Protein 4NWV (pdb70)

Nearest PDB structures (foldseek):
  4nww-assembly1_B  TM=9.805E-01  e=2.022E-61  Orsay virus
  8yf8-assembly1_B  TM=6.068E-01  e=2.044E-18  Dragon grouper nervous necrosis virus
  7c4y-assembly1_A  TM=6.790E-01  e=1.024E-04  Coxsackievirus A10
  5lk8-assembly1_C  TM=7.056E-01  e=2.947E-04  Slow bee paralysis virus
  8r6x-assembly1_A  TM=6.412E-01  e=1.738E-04  Coxsackievirus A6

CATH classification: 2.60.120.20

B-factor: mean 47.3, std 25.48, range [1.0, 200.0]

Radius of gyration: 30.86 Å; Cα contacts (8 Å, |Δi|>4): 2791; chains: 3; bounding box: 92×74×72 Å

Solvent-accessible surface area: 44204 Å² total; per-residue (Å²): 172,144,94,92,108,40,185,25,77,77,85,188,67,34,99,63,107,57,56,80,33,141,18,82,21,122,11,33,87,27,82,43,0,22,22,19,84,60,3,15,37,17,4,49,32,42,2,18,1,70,40,2,178,120,4,16,74,36,0,66,51,13,1,30,0,44,0,104,20,0,46,0,94,0,63,16,109,7,59,103,98,3,62,23,6,1,1,0,0,4,0,42,2,0,0,13,76,28,27,123,0,112,40,1,29,76,20,0,74,50,4,61,54,15,110,70,29,41,1,114,94,57,7,70,4,93,10,106,15,93,164,62,63,3,23,1,26,34,13,76,81,40,22,64,0,2,5,21,25,1,6,0,11,0,6,0,1,0,51,58,95,6,71,73,123,0,20,1,8,0,37,4,73,2,26,0,33,0,50,44,15,11,61,20,74,75,52,77,35,101,42,6,30,10,47,15,10,63,48,16,2,3,0,10,3,15,38,53,136,22,148,80,17,2,25,1,2,5,10,26,107,71,110,76,14,69,73,8,59,42,91,92,2,22,92,2,7,8,0,94,17,35,75,122,5,3,3,80,12,56,79,63,5,43,0,12,0,41,14,131,145,32,52,6,22,19,94,0,40,4,8,24,0,43,91,57,100,84,57,157,18,37,20,1,4,0,0,6,87,2,44,26,51,105,35,0,41,17,0,34,19,83,116,11,38,15,44,20,3,80,8,55,71,71,52,42,2,93,63,16,40,8,12,38,51,40,2,44,39,127,35,121,0,42,4,3,32,49,89,45,101,48,29,41,14,77,61,6,69,178,44,12,86,138,129,156,84,38,46,54,88,30,133,21,75,16,93,0,4,35,94,21,45,0,23,95,71,107,44,2,40,37,11,5,58,5,35,1,22,4,112,19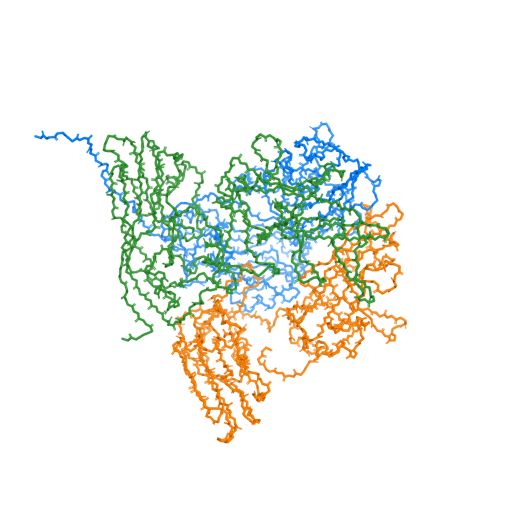,0,140,136,0,11,73,45,1,77,49,17,5,15,0,44,0,106,34,0,71,0,78,0,26,2,110,6,53,64,108,12,74,25,7,0,2,0,0,2,7,23,1,0,0,9,61,34,29,149,32,89,54,1,12,80,44,0,61,51,5,32,5,0,1,35,5,22,0,64,65,49,8,70,16,79,2,88,10,56,98,98,69,7,19,8,31,55,15,58,92,41,20,62,0,6,5,22,19,2,8,0,11,0,4,0,1,0,57,48,97,3,80,113,126,0,36,0,2,0,14,0,56,5,31,0,34,0,40,5,20,12,68,17,100,71,43,72,86,35,62,2,31,10,123,47,64,74,37,42,3,2,0,5,2,13,55,61,129,31,138,86,14,0,27,2,0,2,14,41,136,48,119,83,10,69,53,10,86,32,83,78,2,22,79,0,11,25,6,108,22,53,69,80,4,3,2,85,12,64,78,68,7,58,0,10,0,40,19,130,131,26,58,7,22,20,67,0,43,7,10,39,0,32,98,41,149,78,37,186,28,42,18,2,2,0,0,8,81,2,45,26,64,112,24,0,36,13,0,36,16,86,108,12,48,15,52,22,22,88,25,57,83,66,40,37,2,95,56,15,43,8,12,38,47,39,0,35,71,154,40,126,0,35,3,1,36,35,82,48,103,63,12,57,17,116,62,0,73,171,70,3,83,86,108,155,60,23,60,141,156,75,43,67,102,30,138,24,53,18,95,1,3,34,82,40,42,0,28,100,60,94,51,6,48,38,17,8,62,18,62,4,31,3,56,22,0,118,136,3,0,71,39,0,40,50,17,5,24,0,40,0,103,34,1,77,0,68,2,36,4,133,27,59,95,102,2,61,25,8,0,2,3,0,2,5,16,1,2,0,7,58,32,21,146,37,95,44,7,16,77,43,0,78,58,6,74,17,29,70,69,35,44,0,92,88,52,20,78,18,84,8,121,6,17,96,93,59,0,12,3,32,52,19,68,82,51,22,68,0,14,3,20,24,1,0,0,4,0,6,0,1,0,59,48,93,4,69,63,126,0,36,0,6,0,14,1,62,1,30,0,37,0,46,36,21,13,66,44,107,75,25,56,80,39,49,5,40,18,118,36,59,77,44,16,1,5,0,8,7,16,37,54,130,33,140,68,19,0,26,0,2,6,10,25,127,75,115,79,17,68,71,5,45,46,99,84,2,27,94,2,9,26,8,112,13,50,59,120,4,3,2,62,12,72,68,60,6,33,0,13,0,46,25,135,140,22,46,6,24,19,85,0,41,3,10,29,0,30,92,56,108,94,33,169,24,36,18,0,4,0,0,5,83,2,58,24,55,98,35,0,30,14,0,40,18,83,106,11,44,13,54,24,6,72,24,57,70,65,47,37,1,98,62,22,53,8,9,33,42,43,0,51,70,162,32,134,2,28,2,3,48,45,101,43,100,44,20,42,7,88,63,1,78,176,89,12,89,84,112,148,70,15,40,160

Sequence (1046 aa):
SVAPVAKANALRTTSSNSILLKGCDRIVTVVDASTYDAGSAIVSIPITPDIAYRLGSTARTFQRIKYRSLKFRVNAQCATTTAGGYVAGFVKDAADVLPTGTASIPYLMSNTGSFTQPWWKSTVHNVKIPQKLFYTEAPTRGADAVREYCPGQFHVLVDSKPSQICPVTVDLEWVVELHDATFRKESDQTAISAIVADHTLNVYGLPATSNRVGHILISPIGQTPKDLTPTRFATFFGFLPDDKFCVRIPTPVDVVLTGDNVYQSVEATHIRAYLVNGGLGIDFHLAAYNDTTHTIQPIIPTLWNVYDVTGAVTAPFTSAIYDNHVWTHKDKFVPVSFQDEPIPGTVFDYLYPRSSSNSILLKGCDRIVTVVDASTYDAGSAIVSIPITPDIAYRLGSTARTFQRIKYRSLKFRVNAQCATTTAGGYVAGFVKDAADVLPTGTASIPYLMSNTGSFTQPWWKSTVHNVKIPQKLFYTEAPTRGADAVREYCPGQFHVLVDSKPSQICPVTVDLEWVVELHDATFRKESDQTAISAIVADHTLNVYGLPATSNRVGHILISPIGQTPKDLTPTRFATFFGFLPDDKFCVRIPTPVDVVLTGDNVYQSVEATHIRAYLVNGGLGIDFHLAAYNDTTHTIQPIIPTLWNVYDVTGAVTAPFTSAIYDNHVWTHKDKFVPVSFQDEPIPGTVFDYLYPRSYSLPSSNSILLKGCDRIVTVVDASTYDAGSAIVSIPITPDIAYRLGSTARTFQRIKYRSLKFRVNAQCATTTAGGYVAGFVKDAADVLPTGTASIPYLMSNTGSFTQPWWKSTVHNVKIPQKLFYTEAPTRGADAVREYCPGQFHVLVDSKPSQICPVTVDLEWVVELHDATFRKESDQTAISAIVADHTLNVYGLPATSNRVGHILISPIGQTPKDLTPTRFATFFGFLPDDKFCVRIPTPVDVVLTGDNVYQSVEATHIRAYLVNGGLGIDFHLAAYNDTTHTIQPIIPTLWNVYDVTGAVTAPFTSAIYDNHVWTHKDKFVPVSFQDEPIPGTVFDYLYPRSYSLPS

Secondary structure (DSSP, 8-state):
----S-------------EEEEEEEEEEE----TTPPTT-EEEEEE--GGGSHHHHHHHTT-SEEEEEEEEEEEEE---TT---EEEEEEES-SS-----STTHHHHHHHSTT-EEEETTS-EEEEEE-TT--EESS--SSS---HHHH-S-EEEEEEEE--SS---EEEEEEEEEEEES---PPPPBPPPB--S-SSEEEEE---STT-SSSSB-EEEESSS--EE--HHHHHHHHSB---TT-EEEEEEEEEEEEEETTEEEEEEEEEEEEE--STTS--EEEEEEEETTTTEEEE--GGG--EE-TTS-EE----EEEE--EEE-TT--BEEB-TTSPBPBHHHHHHH--B-/---EEEEEEEEEEEEEEGGGSPTT-EEEEEE--GGGSHHHHHHHTTEEEEEEEEEEEEEEE---TT---EEEEEEES-TT----SSTTHHHHHHHSSSEEEEETT--EEEE-----PPEESS--SSS---GGGT---EEEEEESS--SS--EEEEEEEEEEEEEEE----S-S---B--S-SSEEEEE--SSTT-TTTTB-EEEESSS--EE--HHHHHHHHSS---TT-EEEEEEEEEEEEEETTEEEEEEEEEEEEEEEGGGTEEEEEEEEEETTTTEEE---GGG--EE-TTS-EE--EEEEEEPPEEE-TT--BEEB-GGG-BPPHHHHHHHS-----S--/--SEEEEEEEEEEEEEEEGGGS-TT-EEEEEE--GGGSHHHHHHHTT-SEEEEEEEEEEEEE---SSS--EEEEEEES-SS----SSTTHHHHHHHSTT-EEEETT--EEEEE------EESS--SSS---GGGT---EEEEEESS--SS--EEEEEEEEEEEEES--------B--B--S--S-EEEE---STT-SSSSBEEEE-SSS--B---SHHHHHHHSS---TT-EEEEEEEEEEEEEETTEEEEEEEEEEEEEE-STTS-EEEEEEEEETTTTEEEE--GGG--EE-TTS-EE--EEEEEEPPEEE-TTS-BEEEETTTEEPBHHHHHHHSPPPP-S--

Structure (mmCIF, N/CA/C/O backbone):
data_4NWV
#
_entry.id   4NWV
#
_cell.length_a   402.197
_cell.length_b   369.862
_cell.length_c   410.511
_cell.angle_alpha   90.00
_cell.angle_beta   90.00
_cell.angle_gamma   90.00
#
_symmetry.space_group_name_H-M   'I 2 2 2'
#
loop_
_entity.id
_entity.type
_entity.pdbx_description
1 polymer 'Capsid protein'
2 non-polymer 'CALCIUM ION'
#
loop_
_atom_site.group_PDB
_atom_site.id
_atom_site.type_symbol
_atom_site.label_atom_id
_atom_site.label_alt_id
_atom_site.label_comp_id
_atom_site.label_asym_id
_atom_site.label_entity_id
_atom_site.label_seq_id
_atom_site.pdbx_PDB_ins_code
_atom_site.Cartn_x
_atom_site.Cartn_y
_atom_site.Cartn_z
_atom_site.occupancy
_atom_site.B_iso_or_equiv
_atom_site.auth_seq_id
_atom_site.auth_comp_id
_atom_site.auth_asym_id
_atom_site.auth_atom_id
_atom_site.pdbx_PDB_model_num
ATOM 1 N N . SER A 1 30 ? -51.322 1.912 108.213 1.00 35.97 30 SER A N 1
ATOM 2 C CA . SER A 1 30 ? -50.354 2.534 109.164 1.00 39.46 30 SER A CA 1
ATOM 3 C C . SER A 1 30 ? -50.509 2.008 110.604 1.00 36.07 30 SER A C 1
ATOM 4 O O . SER A 1 30 ? -51.612 1.697 111.079 1.00 29.27 30 SER A O 1
ATOM 7 N N . VAL A 1 31 ? -49.363 1.930 111.275 1.00 41.64 31 VAL A N 1
ATOM 8 C CA . VAL A 1 31 ? -49.227 1.300 112.572 1.00 41.20 31 VAL A CA 1
ATOM 9 C C . VAL A 1 31 ? -48.787 2.357 113.587 1.00 35.40 31 VAL A C 1
ATOM 10 O O . VAL A 1 31 ? -47.992 3.258 113.269 1.00 35.86 31 VAL A O 1
ATOM 14 N N . ALA A 1 32 ? -49.303 2.235 114.810 1.00 26.06 32 ALA A N 1
ATOM 15 C CA . ALA A 1 32 ? -48.948 3.144 115.895 1.00 22.70 32 ALA A CA 1
ATOM 16 C C . ALA A 1 32 ? -47.880 2.546 116.795 1.00 21.21 32 ALA A C 1
ATOM 17 O O . ALA A 1 32 ? -48.028 1.426 117.300 1.00 20.70 32 ALA A O 1
ATOM 19 N N . PRO A 1 33 ? -46.801 3.301 117.011 1.00 28.25 33 PRO A N 1
ATOM 20 C CA . PRO A 1 33 ? -45.718 2.889 117.881 1.00 27.56 33 PRO A CA 1
ATOM 21 C C . PRO A 1 33 ? -45.960 3.255 119.341 1.00 20.38 33 PRO A C 1
ATOM 22 O O . PRO A 1 33 ? -46.894 4.026 119.642 1.00 21.26 33 PRO A O 1
ATOM 26 N N . VAL A 1 34 ? -45.102 2.726 120.220 1.00 16.74 34 VAL A N 1
ATOM 27 C CA . VAL A 1 34 ? -45.057 3.142 121.624 1.00 22.14 34 VAL A CA 1
ATOM 28 C C . VAL A 1 34 ? -44.674 4.638 121.690 1.00 21.41 34 VAL A C 1
ATOM 29 O O . VAL A 1 34 ? -45.199 5.397 122.530 1.00 14.55 34 VAL A O 1
ATOM 33 N N . ALA A 1 35 ? -43.770 5.038 120.787 1.00 17.81 35 ALA A N 1
ATOM 34 C CA . ALA A 1 35 ? -43.298 6.407 120.689 1.00 22.87 35 ALA A CA 1
ATOM 35 C C . ALA A 1 35 ? -42.512 6.657 119.407 1.00 23.26 35 ALA A C 1
ATOM 36 O O . ALA A 1 35 ? -41.913 5.753 118.832 1.00 18.63 35 ALA A O 1
ATOM 38 N N . LYS A 1 36 ? -42.508 7.920 118.997 1.00 31.84 36 LYS A N 1
ATOM 39 C CA . LYS A 1 36 ? -41.743 8.424 117.852 1.00 41.13 36 LYS A CA 1
ATOM 40 C C . LYS A 1 36 ? -40.762 9.455 118.396 1.00 45.04 36 LYS A C 1
ATOM 41 O O . LYS A 1 36 ? -41.124 10.266 119.234 1.00 44.73 36 LYS A O 1
ATOM 47 N N . ALA A 1 37 ? -39.527 9.428 117.923 1.00 56.11 37 ALA A N 1
ATOM 48 C CA . ALA A 1 37 ? -38.480 10.228 118.536 1.00 43.93 37 ALA A CA 1
ATOM 49 C C . ALA A 1 37 ? -38.184 11.501 117.755 1.00 17.54 37 ALA A C 1
ATOM 50 O O . ALA A 1 37 ? -38.052 11.475 116.529 1.00 21.19 37 ALA A O 1
ATOM 52 N N . ASN A 1 38 ? -38.030 12.607 118.485 1.00 36.27 38 ASN A N 1
ATOM 53 C CA . ASN A 1 38 ? -37.797 13.917 117.881 1.00 46.39 38 ASN A CA 1
ATOM 54 C C . ASN A 1 38 ? -36.650 13.866 116.899 1.00 34.98 38 ASN A C 1
ATOM 55 O O . ASN A 1 38 ? -35.525 13.575 117.281 1.00 38.76 38 ASN A O 1
ATOM 60 N N . ALA A 1 39 ? -36.949 14.141 115.635 1.00 25.90 39 ALA A N 1
ATOM 61 C CA . ALA A 1 39 ? -35.961 14.091 114.555 1.00 23.85 39 ALA A CA 1
ATOM 62 C C . ALA A 1 39 ? -34.594 14.588 114.984 1.00 26.73 39 ALA A C 1
ATOM 63 O O . ALA A 1 39 ? -34.461 15.760 115.360 1.00 28.39 39 ALA A O 1
ATOM 65 N N . LEU A 1 40 ? -33.590 13.708 114.914 1.00 26.38 40 LEU A N 1
ATOM 66 C CA . LEU A 1 40 ? -32.221 14.027 115.358 1.00 26.53 40 LEU A CA 1
ATOM 67 C C . LEU A 1 40 ? -31.596 15.123 114.505 1.00 26.36 40 LEU A C 1
ATOM 68 O O . LEU A 1 40 ? -31.411 14.963 113.309 1.00 24.66 40 LEU A O 1
ATOM 73 N N . ARG A 1 41 ? -31.291 16.248 115.125 1.00 29.34 41 ARG A N 1
ATOM 74 C CA . ARG A 1 41 ? -30.767 17.377 114.391 1.00 30.60 41 ARG A CA 1
ATOM 75 C C . ARG A 1 41 ? -29.690 17.998 115.227 1.00 33.81 41 ARG A C 1
ATOM 76 O O . ARG A 1 41 ? -29.931 18.445 116.358 1.00 31.99 41 ARG A O 1
ATOM 84 N N . THR A 1 42 ? -28.500 17.996 114.643 1.00 36.39 42 THR A N 1
ATOM 85 C CA . THR A 1 42 ? -27.300 18.459 115.281 1.00 37.72 42 THR A CA 1
ATOM 86 C C . THR A 1 42 ? -27.147 19.918 114.957 1.00 36.08 42 THR A C 1
ATOM 87 O O . THR A 1 42 ? -27.107 20.285 113.781 1.00 35.99 42 THR A O 1
ATOM 91 N N . THR A 1 43 ? -27.034 20.742 115.994 1.00 30.06 43 THR A N 1
ATOM 92 C CA . THR A 1 43 ? -26.989 22.187 115.797 1.00 29.32 43 THR A CA 1
ATOM 93 C C . THR A 1 43 ? -25.700 22.478 115.067 1.00 31.28 43 THR A C 1
ATOM 94 O O . THR A 1 43 ? -24.658 21.956 115.425 1.00 30.19 43 THR A O 1
ATOM 98 N N . SER A 1 44 ? -25.786 23.266 114.006 1.00 40.32 44 SER A N 1
ATOM 99 C CA . SER A 1 44 ? -24.614 23.589 113.209 1.00 45.03 44 SER A CA 1
ATOM 100 C C . SER A 1 44 ? -24.563 25.082 112.979 1.00 44.44 44 SER A C 1
ATOM 101 O O . SER A 1 44 ? -25.581 25.714 112.709 1.00 36.15 44 SER A O 1
ATOM 104 N N . SER A 1 45 ? -23.353 25.617 113.087 1.00 41.32 45 SER A N 1
ATOM 105 C CA . SER A 1 45 ? -23.098 27.039 113.049 1.00 40.82 45 SER A CA 1
ATOM 106 C C . SER A 1 45 ? -21.993 27.323 112.040 1.00 32.73 45 SER A C 1
ATOM 107 O O . SER A 1 45 ? -21.511 26.418 111.370 1.00 29.30 45 SER A O 1
ATOM 110 N N . ASN A 1 46 ? -21.618 28.588 111.912 1.00 26.10 46 ASN A N 1
ATOM 111 C CA . ASN A 1 46 ? -20.542 28.983 111.023 1.00 25.39 46 ASN A CA 1
ATOM 112 C C . ASN A 1 46 ? -19.583 29.927 111.718 1.00 23.38 46 ASN A C 1
ATOM 113 O O . ASN A 1 46 ? -19.922 30.587 112.712 1.00 21.70 46 ASN A O 1
ATOM 118 N N . SER A 1 47 ? -18.382 29.983 111.166 1.00 30.45 47 SER A N 1
ATOM 119 C CA . SER A 1 47 ? -17.333 30.829 111.677 1.00 31.96 47 SER A CA 1
ATOM 120 C C . SER A 1 47 ? -17.350 32.093 110.863 1.00 30.18 47 SER A C 1
ATOM 121 O O . SER A 1 47 ? -17.643 32.066 109.676 1.00 28.05 47 SER A O 1
ATOM 124 N N . ILE A 1 48 ? -17.001 33.195 111.507 1.00 31.74 48 ILE A N 1
ATOM 125 C CA . ILE A 1 48 ? -17.125 34.507 110.905 1.00 26.35 48 ILE A CA 1
ATOM 126 C C . ILE A 1 48 ? -15.818 35.270 110.953 1.00 24.51 48 ILE A C 1
ATOM 127 O O . ILE A 1 48 ? -14.855 34.863 111.609 1.00 24.50 48 ILE A O 1
ATOM 132 N N . LEU A 1 49 ? -15.822 36.381 110.225 1.00 29.43 49 LEU A N 1
ATOM 133 C CA . LEU A 1 49 ? -14.764 37.362 110.258 1.00 28.84 49 LEU A CA 1
ATOM 134 C C . LEU A 1 49 ? -15.378 38.726 110.597 1.00 23.45 49 LEU A C 1
ATOM 135 O O . LEU A 1 49 ? -16.203 39.257 109.858 1.00 26.47 49 LEU A O 1
ATOM 140 N N . LEU A 1 50 ? -14.964 39.295 111.716 1.00 31.93 50 LEU A N 1
ATOM 141 C CA . LEU A 1 50 ? -15.529 40.538 112.180 1.00 35.97 50 LEU A CA 1
ATOM 142 C C . LEU A 1 50 ? -14.507 41.643 112.109 1.00 39.44 50 LEU A C 1
ATOM 143 O O . LEU A 1 50 ? -13.302 41.383 112.189 1.00 32.32 50 LEU A O 1
ATOM 148 N N . LYS A 1 51 ? -15.029 42.865 111.970 1.00 38.51 51 LYS A N 1
ATOM 149 C CA . LYS A 1 51 ? -14.299 44.114 112.179 1.00 37.18 51 LYS A CA 1
ATOM 150 C C . LYS A 1 51 ? -15.056 44.944 113.206 1.00 36.79 51 LYS A C 1
ATOM 151 O O . LYS A 1 51 ? -16.240 44.730 113.425 1.00 27.95 51 LYS A O 1
ATOM 157 N N . GLY A 1 52 ? -14.375 45.885 113.840 1.00 39.72 52 GLY A N 1
ATOM 158 C CA . GLY A 1 52 ? -15.037 46.831 114.740 1.00 42.33 52 GLY A CA 1
ATOM 159 C C . GLY A 1 52 ? -14.055 47.673 115.517 1.00 43.66 52 GLY A C 1
ATOM 160 O O . GLY A 1 52 ? -12.859 47.657 115.235 1.00 45.18 52 GLY A O 1
ATOM 161 N N . CYS A 1 53 ? -14.551 48.420 116.494 1.00 44.34 53 CYS A N 1
ATOM 162 C CA . CYS A 1 53 ? -13.658 49.122 117.410 1.00 46.84 53 CYS A CA 1
ATOM 163 C C . CYS A 1 53 ? -14.348 49.418 118.715 1.00 33.96 53 CYS A C 1
ATOM 164 O O . CYS A 1 53 ? -15.563 49.484 118.770 1.00 32.71 53 CYS A O 1
ATOM 167 N N . ASP A 1 54 ? -13.559 49.579 119.767 1.00 24.46 54 ASP A N 1
ATOM 168 C CA . ASP A 1 54 ? -14.080 49.881 121.082 1.00 26.00 54 ASP A CA 1
ATOM 169 C C . ASP A 1 54 ? -13.089 50.744 121.821 1.00 24.94 54 ASP A C 1
ATOM 170 O O . ASP A 1 54 ? -11.917 50.769 121.477 1.00 23.42 54 ASP A O 1
ATOM 175 N N . ARG A 1 55 ? -13.564 51.442 122.846 1.00 39.18 55 ARG A N 1
ATOM 176 C CA . ARG A 1 55 ? -12.676 51.970 123.875 1.00 41.11 55 ARG A CA 1
ATOM 177 C C . ARG A 1 55 ? -12.140 50.801 124.652 1.00 39.61 55 ARG A C 1
ATOM 178 O O . ARG A 1 55 ? -12.896 49.985 125.149 1.00 41.18 55 ARG A O 1
ATOM 186 N N . ILE A 1 56 ? -10.827 50.732 124.745 1.00 33.90 56 ILE A N 1
ATOM 187 C CA . ILE A 1 56 ? -10.154 49.594 125.310 1.00 33.62 56 ILE A CA 1
ATOM 188 C C . ILE A 1 56 ? -9.746 49.940 126.742 1.00 31.47 56 ILE A C 1
ATOM 189 O O . ILE A 1 56 ? -9.771 49.083 127.625 1.00 30.59 56 ILE A O 1
ATOM 194 N N . VAL A 1 57 ? -9.392 51.198 126.977 1.00 28.08 57 VAL A N 1
ATOM 195 C CA . VAL A 1 57 ? -9.062 51.649 128.312 1.00 31.54 57 VAL A CA 1
ATOM 196 C C . VAL A 1 57 ? -9.063 53.164 128.390 1.00 33.01 57 VAL A C 1
ATOM 197 O O . VAL A 1 57 ? -8.659 53.850 127.456 1.00 31.49 57 VAL A O 1
ATOM 201 N N . THR A 1 58 ? -9.528 53.684 129.516 1.00 40.36 58 THR A N 1
ATOM 202 C CA . THR A 1 58 ? -9.554 55.119 129.738 1.00 41.98 58 THR A CA 1
ATOM 203 C C . THR A 1 58 ? -8.973 55.385 131.128 1.00 40.62 58 THR A C 1
ATOM 204 O O . THR A 1 58 ? -9.261 54.660 132.073 1.00 37.37 58 THR A O 1
ATOM 208 N N . VAL A 1 59 ? -8.142 56.414 131.239 1.00 30.95 59 VAL A N 1
ATOM 209 C CA . VAL A 1 59 ? -7.511 56.775 132.498 1.00 30.36 59 VAL A CA 1
ATOM 210 C C . VAL A 1 59 ? -7.760 58.230 132.737 1.00 28.42 59 VAL A C 1
ATOM 211 O O . VAL A 1 59 ? -8.003 58.979 131.800 1.00 32.66 59 VAL A O 1
ATOM 215 N N . VAL A 1 60 ? -7.682 58.641 133.988 1.00 33.22 60 VAL A N 1
ATOM 216 C CA . VAL A 1 60 ? -7.631 60.065 134.283 1.00 35.98 60 VAL A CA 1
ATOM 217 C C . VAL A 1 60 ? -6.359 60.441 134.982 1.00 42.36 60 VAL A C 1
ATOM 218 O O . VAL A 1 60 ? -5.781 59.652 135.724 1.00 48.02 60 VAL A O 1
ATOM 222 N N . ASP A 1 61 ? -5.920 61.658 134.728 1.00 46.08 61 ASP A N 1
ATOM 223 C CA . ASP A 1 61 ? -4.811 62.211 135.460 1.00 61.47 61 ASP A CA 1
ATOM 224 C C . ASP A 1 61 ? -3.697 61.192 135.722 1.00 55.14 61 ASP A C 1
ATOM 225 O O . ASP A 1 61 ? -3.573 60.603 136.803 1.00 51.55 61 ASP A O 1
ATOM 230 N N . ALA A 1 62 ? -2.889 60.988 134.702 1.00 40.54 62 ALA A N 1
ATOM 231 C CA . ALA A 1 62 ? -1.644 60.272 134.861 1.00 55.55 62 ALA A CA 1
ATOM 232 C C . ALA A 1 62 ? -0.638 61.024 135.747 1.00 32.00 62 ALA A C 1
ATOM 233 O O . ALA A 1 62 ? 0.295 60.414 136.267 1.00 44.13 62 ALA A O 1
ATOM 235 N N . SER A 1 63 ? -0.823 62.335 135.912 1.00 42.29 63 SER A N 1
ATOM 236 C CA . SER A 1 63 ? 0.189 63.211 136.521 1.00 50.07 63 SER A CA 1
ATOM 237 C C . SER A 1 63 ? 0.920 62.689 137.750 1.00 41.09 63 SER A C 1
ATOM 238 O O . SER A 1 63 ? 2.115 62.914 137.879 1.00 41.37 63 SER A O 1
ATOM 241 N N . THR A 1 64 ? 0.216 62.007 138.650 1.00 40.68 64 THR A N 1
ATOM 242 C CA . THR A 1 64 ? 0.839 61.534 139.895 1.00 37.33 64 THR A CA 1
ATOM 243 C C . THR A 1 64 ? 1.868 60.433 139.643 1.00 34.44 64 THR A C 1
ATOM 244 O O . THR A 1 64 ? 2.750 60.210 140.456 1.00 33.59 64 THR A O 1
ATOM 248 N N . TYR A 1 65 ? 1.741 59.753 138.512 1.00 22.39 65 TYR A N 1
ATOM 249 C CA . TYR A 1 65 ? 2.594 58.631 138.168 1.00 24.31 65 TYR A CA 1
ATOM 250 C C . TYR A 1 65 ? 3.968 59.097 137.714 1.00 24.22 65 TYR A C 1
ATOM 251 O O . TYR A 1 65 ? 4.092 59.989 136.884 1.00 21.51 65 TYR A O 1
ATOM 260 N N . ASP A 1 66 ? 4.999 58.472 138.267 1.00 33.01 66 ASP A N 1
ATOM 261 C CA . ASP A 1 66 ? 6.370 58.885 138.016 1.00 38.75 66 ASP A CA 1
ATOM 262 C C . ASP A 1 66 ? 6.906 58.133 136.819 1.00 22.95 66 ASP A C 1
ATOM 263 O O . ASP A 1 66 ? 6.270 57.204 136.336 1.00 28.29 66 ASP A O 1
ATOM 268 N N . ALA A 1 67 ? 8.094 58.535 136.370 1.00 26.70 67 ALA A N 1
ATOM 269 C CA . ALA A 1 67 ? 8.754 57.945 135.192 1.00 24.52 67 ALA A CA 1
ATOM 270 C C . ALA A 1 67 ? 8.884 56.444 135.291 1.00 27.27 67 ALA A C 1
ATOM 271 O O . ALA A 1 67 ? 9.380 55.924 136.282 1.00 28.14 67 ALA A O 1
ATOM 273 N N . GLY A 1 68 ? 8.437 55.751 134.256 1.00 24.34 68 GLY A N 1
ATOM 274 C CA . GLY A 1 68 ? 8.497 54.309 134.250 1.00 29.25 68 GLY A CA 1
ATOM 275 C C . GLY A 1 68 ? 7.250 53.600 134.739 1.00 31.46 68 GLY A C 1
ATOM 276 O O . GLY A 1 68 ? 7.037 52.427 134.414 1.00 34.17 68 GLY A O 1
ATOM 277 N N . SER A 1 69 ? 6.418 54.280 135.521 1.00 36.75 69 SER A N 1
ATOM 278 C CA . SER A 1 69 ? 5.101 53.743 135.813 1.00 40.35 69 SER A CA 1
ATOM 279 C C . SER A 1 69 ? 4.426 53.389 134.489 1.00 38.86 69 SER A C 1
ATOM 280 O O . SER A 1 69 ? 4.693 53.997 133.458 1.00 38.32 69 SER A O 1
ATOM 283 N N . ALA A 1 70 ? 3.577 52.379 134.504 1.00 58.57 70 ALA A N 1
ATOM 284 C CA . ALA A 1 70 ? 2.823 52.028 133.318 1.00 45.51 70 ALA A CA 1
ATOM 285 C C . ALA A 1 70 ? 1.385 52.418 133.570 1.00 30.65 70 ALA A C 1
ATOM 286 O O . ALA A 1 70 ? 0.651 51.717 134.270 1.00 27.43 70 ALA A O 1
ATOM 288 N N . ILE A 1 71 ? 0.970 53.551 133.030 1.00 36.39 71 ILE A N 1
ATOM 289 C CA . ILE A 1 71 ? -0.418 53.977 133.218 1.00 39.00 71 ILE A CA 1
ATOM 290 C C . ILE A 1 71 ? -1.405 53.139 132.411 1.00 36.42 71 ILE A C 1
ATOM 291 O O . ILE A 1 71 ? -2.612 53.194 132.639 1.00 33.10 71 ILE A O 1
ATOM 296 N N . VAL A 1 72 ? -0.883 52.382 131.459 1.00 26.16 72 VAL A N 1
ATOM 297 C CA . VAL A 1 72 ? -1.687 51.481 130.671 1.00 26.88 72 VAL A CA 1
ATOM 298 C C . VAL A 1 72 ? -0.882 50.240 130.465 1.00 31.13 72 VAL A C 1
ATOM 299 O O . VAL A 1 72 ? 0.229 50.313 129.961 1.00 32.01 72 VAL A O 1
ATOM 303 N N . SER A 1 73 ? -1.427 49.104 130.864 1.00 39.55 73 SER A N 1
ATOM 304 C CA . SER A 1 73 ? -0.924 47.833 130.372 1.00 46.21 73 SER A CA 1
ATOM 305 C C . SER A 1 73 ? -2.028 46.801 130.469 1.00 42.06 73 SER A C 1
ATOM 306 O O . SER A 1 73 ? -2.168 46.127 131.477 1.00 44.20 73 SER A O 1
ATOM 309 N N . ILE A 1 74 ? -2.826 46.709 129.406 1.00 34.36 74 ILE A N 1
ATOM 310 C CA . ILE A 1 74 ? -3.916 45.752 129.362 1.00 35.80 74 ILE A CA 1
ATOM 311 C C . ILE A 1 74 ? -3.603 44.604 128.450 1.00 28.82 74 ILE A C 1
ATOM 312 O O . ILE A 1 74 ? -3.271 44.808 127.281 1.00 26.31 74 ILE A O 1
ATOM 317 N N . PRO A 1 75 ? -3.703 43.389 128.989 1.00 30.52 75 PRO A N 1
ATOM 318 C CA . PRO A 1 75 ? -3.543 42.205 128.159 1.00 27.17 75 PRO A CA 1
ATOM 319 C C . PRO A 1 75 ? -4.764 41.921 127.286 1.00 22.05 75 PRO A C 1
ATOM 320 O O . PRO A 1 75 ? -5.856 41.712 127.805 1.00 20.95 75 PRO A O 1
ATOM 324 N N . ILE A 1 76 ? -4.525 41.867 125.978 1.00 13.78 76 ILE A N 1
ATOM 325 C CA . ILE A 1 76 ? -5.546 41.721 124.944 1.00 13.95 76 ILE A CA 1
ATOM 326 C C . ILE A 1 76 ? -6.363 40.434 125.000 1.00 15.84 76 ILE A C 1
ATOM 327 O O . ILE A 1 76 ? -5.824 39.338 124.893 1.00 16.04 76 ILE A O 1
ATOM 332 N N . THR A 1 77 ? -7.678 40.598 125.110 1.00 24.77 77 THR A N 1
ATOM 333 C CA . THR A 1 77 ? -8.638 39.508 125.217 1.00 27.73 77 THR A CA 1
ATOM 334 C C . THR A 1 77 ? -9.975 40.046 124.756 1.00 30.42 77 THR A C 1
ATOM 335 O O . THR A 1 77 ? -10.255 41.233 124.915 1.00 30.36 77 THR A O 1
ATOM 339 N N . PRO A 1 78 ? -10.825 39.182 124.200 1.00 24.17 78 PRO A N 1
ATOM 340 C CA . PRO A 1 78 ? -12.123 39.712 123.801 1.00 21.73 78 PRO A CA 1
ATOM 341 C C . PRO A 1 78 ? -12.801 40.490 124.936 1.00 21.64 78 PRO A C 1
ATOM 342 O O . PRO A 1 78 ? -13.328 41.566 124.704 1.00 20.44 78 PRO A O 1
ATOM 346 N N . ASP A 1 79 ? -12.728 39.957 126.152 1.00 33.17 79 ASP A N 1
ATOM 347 C CA . ASP A 1 79 ? -13.309 40.570 127.355 1.00 43.79 79 ASP A CA 1
ATOM 348 C C . ASP A 1 79 ? -13.139 42.094 127.436 1.00 39.35 79 ASP A C 1
ATOM 349 O O . ASP A 1 79 ? -14.023 42.798 127.921 1.00 31.98 79 ASP A O 1
ATOM 354 N N . ILE A 1 80 ? -11.997 42.591 126.971 1.00 26.97 80 ILE A N 1
ATOM 355 C CA . ILE A 1 80 ? -11.652 44.000 127.116 1.00 33.62 80 ILE A CA 1
ATOM 356 C C . ILE A 1 80 ? -12.575 44.936 126.362 1.00 32.67 80 ILE A C 1
ATOM 357 O O . ILE A 1 80 ? -12.878 46.015 126.830 1.00 36.24 80 ILE A O 1
ATOM 362 N N . ALA A 1 81 ? -12.969 44.541 125.166 1.00 32.16 81 ALA A N 1
ATOM 363 C CA . ALA A 1 81 ? -13.796 45.373 124.329 1.00 32.13 81 ALA A CA 1
ATOM 364 C C . ALA A 1 81 ? -15.251 44.971 124.510 1.00 32.00 81 ALA A C 1
ATOM 365 O O . ALA A 1 81 ? -15.549 43.788 124.640 1.00 32.46 81 ALA A O 1
ATOM 367 N N . TYR A 1 82 ? -16.152 45.953 124.531 1.00 39.75 82 TYR A N 1
ATOM 368 C CA . TYR A 1 82 ? -17.578 45.675 124.698 1.00 39.48 82 TYR A CA 1
ATOM 369 C C . TYR A 1 82 ? -18.089 44.886 123.517 1.00 34.75 82 TYR A C 1
ATOM 370 O O . TYR A 1 82 ? -18.574 43.759 123.674 1.00 34.34 82 TYR A O 1
ATOM 379 N N . ARG A 1 83 ? -17.956 45.481 122.338 1.00 23.98 83 ARG A N 1
ATOM 380 C CA . ARG A 1 83 ? -18.516 44.926 121.113 1.00 21.62 83 ARG A CA 1
ATOM 381 C C . ARG A 1 83 ? -17.864 43.581 120.750 1.00 21.70 83 ARG A C 1
ATOM 382 O O . ARG A 1 83 ? -18.545 42.584 120.525 1.00 19.62 83 ARG A O 1
ATOM 390 N N . LEU A 1 84 ? -16.544 43.545 120.710 1.00 26.42 84 LEU A N 1
ATOM 391 C CA . LEU A 1 84 ? -15.843 42.296 120.420 1.00 25.14 84 LEU A CA 1
ATOM 392 C C . LEU A 1 84 ? -16.234 41.243 121.421 1.00 25.57 84 LEU A C 1
ATOM 393 O O . LEU A 1 84 ? -16.590 40.138 121.056 1.00 27.16 84 LEU A O 1
ATOM 398 N N . GLY A 1 85 ? -16.153 41.615 122.692 1.00 35.73 85 GLY A N 1
ATOM 399 C CA . GLY A 1 85 ? -16.390 40.702 123.801 1.00 44.25 85 GLY A CA 1
ATOM 400 C C . GLY A 1 85 ? -17.761 40.086 123.765 1.00 40.44 85 GLY A C 1
ATOM 401 O O . GLY A 1 85 ? -17.924 38.937 124.178 1.00 40.44 85 GLY A O 1
ATOM 402 N N . SER A 1 86 ? -18.731 40.855 123.262 1.00 25.63 86 SER A N 1
ATOM 403 C CA . SER A 1 86 ? -20.107 40.376 123.058 1.00 21.77 86 SER A CA 1
ATOM 404 C C . SER A 1 86 ? -20.209 39.240 122.024 1.00 22.75 86 SER A C 1
ATOM 405 O O . SER A 1 86 ? -20.864 38.232 122.273 1.00 24.67 86 SER A O 1
ATOM 408 N N . THR A 1 87 ? -19.569 39.397 120.873 1.00 20.17 87 THR A N 1
ATOM 409 C CA . THR A 1 87 ? -19.607 38.354 119.855 1.00 23.07 87 THR A CA 1
ATOM 410 C C . THR A 1 87 ? -18.704 37.184 120.216 1.00 24.52 87 THR A C 1
ATOM 411 O O . THR A 1 87 ? -19.094 36.026 120.096 1.00 25.36 87 THR A O 1
ATOM 415 N N . ALA A 1 88 ? -17.483 37.496 120.638 1.00 39.05 88 ALA A N 1
ATOM 416 C CA . ALA A 1 88 ? -16.486 36.485 120.988 1.00 38.58 88 ALA A CA 1
ATOM 417 C C . ALA A 1 88 ? -17.032 35.525 122.021 1.00 34.33 88 ALA A C 1
ATOM 418 O O . ALA A 1 88 ? -16.626 34.375 122.084 1.00 30.60 88 ALA A O 1
ATOM 420 N N . ARG A 1 89 ? -17.957 36.014 122.830 1.00 17.28 89 ARG A N 1
ATOM 421 C CA . ARG A 1 89 ? -18.700 35.177 123.753 1.00 18.35 89 ARG A CA 1
ATOM 422 C C . ARG A 1 89 ? -19.399 33.985 123.107 1.00 18.29 89 ARG A C 1
ATOM 423 O O . ARG A 1 89 ? -19.689 33.013 123.787 1.00 18.63 89 ARG A O 1
ATOM 431 N N . THR A 1 90 ? -19.691 34.064 121.815 1.00 22.08 90 THR A N 1
ATOM 432 C CA . THR A 1 90 ? -20.460 33.035 121.137 1.00 24.60 90 THR A CA 1
ATOM 433 C C . THR A 1 90 ? -19.548 32.135 120.322 1.00 27.74 90 THR A C 1
ATOM 434 O O . THR A 1 90 ? -20.007 31.396 119.445 1.00 26.99 90 THR A O 1
ATOM 438 N N . PHE A 1 91 ? -18.253 32.201 120.616 1.00 28.35 91 PHE A N 1
ATOM 439 C CA . PHE A 1 91 ? -17.250 31.370 119.957 1.00 29.46 91 PHE A CA 1
ATOM 440 C C . PHE A 1 91 ? -16.174 30.928 120.929 1.00 30.68 91 PHE A C 1
ATOM 441 O O . PHE A 1 91 ? -15.828 31.632 121.874 1.00 25.04 91 PHE A O 1
ATOM 449 N N . GLN A 1 92 ? -15.604 29.775 120.634 1.00 32.10 92 GLN A N 1
ATOM 450 C CA . GLN A 1 92 ? -14.583 29.189 121.461 1.00 32.55 92 GLN A CA 1
ATOM 451 C C . GLN A 1 92 ? -13.196 29.720 121.088 1.00 27.40 92 GLN A C 1
ATOM 452 O O . GLN A 1 92 ? -12.376 29.972 121.971 1.00 24.96 92 GLN A O 1
ATOM 458 N N . ARG A 1 93 ? -12.937 29.913 119.795 1.00 26.16 93 ARG A N 1
ATOM 459 C CA . ARG A 1 93 ? -11.578 30.228 119.333 1.00 26.87 93 ARG A CA 1
ATOM 460 C C . ARG A 1 93 ? -11.459 31.406 118.350 1.00 23.70 93 ARG A C 1
ATOM 461 O O . ARG A 1 93 ? -12.226 31.526 117.398 1.00 25.73 93 ARG A O 1
ATOM 469 N N . ILE A 1 94 ? -10.471 32.265 118.615 1.00 28.95 94 ILE A N 1
ATOM 470 C CA . ILE A 1 94 ? -10.284 33.542 117.918 1.00 28.90 94 ILE A CA 1
ATOM 471 C C . ILE A 1 94 ? -8.909 33.645 117.284 1.00 29.36 94 ILE A C 1
ATOM 472 O O . ILE A 1 94 ? -7.948 33.047 117.754 1.00 26.08 94 ILE A O 1
ATOM 477 N N . LYS A 1 95 ? -8.833 34.444 116.230 1.00 28.59 95 LYS A N 1
ATOM 478 C CA . LYS A 1 95 ? -7.609 34.648 115.489 1.00 32.85 95 LYS A CA 1
ATOM 479 C C . LYS A 1 95 ? -7.483 36.118 115.123 1.00 32.19 95 LYS A C 1
ATOM 480 O O . LYS A 1 95 ? -8.222 36.600 114.274 1.00 40.40 95 LYS A O 1
ATOM 486 N N . TYR A 1 96 ? -6.561 36.828 115.774 1.00 37.04 96 TYR A N 1
ATOM 487 C CA . TYR A 1 96 ? -6.492 38.289 115.665 1.00 34.41 96 TYR A CA 1
ATOM 488 C C . TYR A 1 96 ? -5.699 38.685 114.442 1.00 36.10 96 TYR A C 1
ATOM 489 O O . TYR A 1 96 ? -4.484 38.811 114.522 1.00 40.30 96 TYR A O 1
ATOM 498 N N . ARG A 1 97 ? -6.364 38.903 113.314 1.00 33.17 97 ARG A N 1
ATOM 499 C CA . ARG A 1 97 ? -5.628 39.206 112.094 1.00 38.36 97 ARG A CA 1
ATOM 500 C C . ARG A 1 97 ? -5.059 40.632 112.069 1.00 34.08 97 ARG A C 1
ATOM 501 O O . ARG A 1 97 ? -3.964 40.853 111.551 1.00 31.58 97 ARG A O 1
ATOM 509 N N . SER A 1 98 ? -5.768 41.592 112.653 1.00 29.33 98 SER A N 1
ATOM 510 C CA . SER A 1 98 ? -5.210 42.940 112.803 1.00 28.15 98 SER A CA 1
ATOM 511 C C . SER A 1 98 ? -5.725 43.697 114.025 1.00 25.36 98 SER A C 1
ATOM 512 O O . SER A 1 98 ? -6.929 43.739 114.289 1.00 21.34 98 SER A O 1
ATOM 515 N N . LEU A 1 99 ? -4.779 44.293 114.751 1.00 34.57 99 LEU A N 1
ATOM 516 C CA . LEU A 1 99 ? -5.070 45.168 115.879 1.00 36.89 99 LEU A CA 1
ATOM 517 C C . LEU A 1 99 ? -4.467 46.538 115.611 1.00 41.37 99 LEU A C 1
ATOM 518 O O . LEU A 1 99 ? -3.300 46.650 115.247 1.00 44.77 99 LEU A O 1
ATOM 523 N N . LYS A 1 100 ? -5.276 47.576 115.785 1.00 35.23 100 LYS A N 1
ATOM 524 C CA . LYS A 1 100 ? -4.835 48.942 115.566 1.00 30.33 100 LYS A CA 1
ATOM 525 C C . LYS A 1 100 ? -5.226 49.818 116.755 1.00 28.65 100 LYS A C 1
ATOM 526 O O . LYS A 1 100 ? -6.410 50.045 117.016 1.00 25.18 100 LYS A O 1
ATOM 532 N N . PHE A 1 101 ? -4.217 50.293 117.477 1.00 32.47 101 PHE A N 1
ATOM 533 C CA . PHE A 1 101 ? -4.428 51.018 118.717 1.00 33.28 101 PHE A CA 1
ATOM 534 C C . PHE A 1 101 ? -4.298 52.501 118.453 1.00 25.91 101 PHE A C 1
ATOM 535 O O . PHE A 1 101 ? -3.465 52.922 117.666 1.00 36.14 101 PHE A O 1
ATOM 543 N N . ARG A 1 102 ? -5.131 53.283 119.123 1.00 32.27 102 ARG A N 1
ATOM 544 C CA . ARG A 1 102 ? -5.093 54.716 119.016 1.00 32.91 102 ARG A CA 1
ATOM 545 C C . ARG A 1 102 ? -5.005 55.322 120.393 1.00 28.96 102 ARG A C 1
ATOM 546 O O . ARG A 1 102 ? -6.003 55.373 121.133 1.00 30.67 102 ARG A O 1
ATOM 554 N N . VAL A 1 103 ? -3.807 55.791 120.732 1.00 31.32 103 VAL A N 1
ATOM 555 C CA . VAL A 1 103 ? -3.577 56.428 122.015 1.00 26.06 103 VAL A CA 1
ATOM 556 C C . VAL A 1 103 ? -3.714 57.935 121.922 1.00 24.32 103 VAL A C 1
ATOM 557 O O . VAL A 1 103 ? -2.991 58.574 121.163 1.00 29.81 103 VAL A O 1
ATOM 561 N N . ASN A 1 104 ? -4.631 58.487 122.714 1.00 21.57 104 ASN A N 1
ATOM 562 C CA . ASN A 1 104 ? -4.779 59.926 122.885 1.00 25.31 104 ASN A CA 1
ATOM 563 C C . ASN A 1 104 ? -4.585 60.294 124.331 1.00 27.44 104 ASN A C 1
ATOM 564 O O . ASN A 1 104 ? -4.687 59.460 125.229 1.00 22.88 104 ASN A O 1
ATOM 569 N N . ALA A 1 105 ? -4.326 61.566 124.549 1.00 47.74 105 ALA A N 1
ATOM 570 C CA . ALA A 1 105 ? -4.224 62.096 125.885 1.00 38.29 105 ALA A CA 1
ATOM 571 C C . ALA A 1 105 ? -4.776 63.520 125.889 1.00 30.11 105 ALA A C 1
ATOM 572 O O . ALA A 1 105 ? -4.351 64.360 125.099 1.00 36.11 105 ALA A O 1
ATOM 574 N N . GLN A 1 106 ? -5.706 63.799 126.790 1.00 33.40 106 GLN A N 1
ATOM 575 C CA . GLN A 1 106 ? -6.431 65.063 126.751 1.00 42.11 106 GLN A CA 1
ATOM 576 C C . GLN A 1 106 ? -5.590 66.234 127.301 1.00 48.38 106 GLN A C 1
ATOM 577 O O . GLN A 1 106 ? -5.920 67.398 127.075 1.00 46.24 106 GLN A O 1
ATOM 583 N N . CYS A 1 107 ? -4.497 65.917 128.001 1.00 60.21 107 CYS A N 1
ATOM 584 C CA . CYS A 1 107 ? -3.564 66.922 128.530 1.00 73.56 107 CYS A CA 1
ATOM 585 C C . CYS A 1 107 ? -3.311 67.983 127.469 1.00 44.45 107 CYS A C 1
ATOM 586 O O . CYS A 1 107 ? -3.002 67.637 126.344 1.00 44.50 107 CYS A O 1
ATOM 589 N N . ALA A 1 108 ? -3.500 69.256 127.832 1.00 35.19 108 ALA A N 1
ATOM 590 C CA . ALA A 1 108 ? -3.325 70.396 126.920 1.00 35.73 108 ALA A CA 1
ATOM 591 C C . ALA A 1 108 ? -1.870 70.577 126.496 1.00 32.40 108 ALA A C 1
ATOM 592 O O . ALA A 1 108 ? -0.964 70.067 127.146 1.00 31.22 108 ALA A O 1
ATOM 594 N N . THR A 1 109 ? -1.634 71.343 125.433 1.00 34.34 109 THR A N 1
ATOM 595 C CA . THR A 1 109 ? -0.274 71.472 124.891 1.00 33.32 109 THR A CA 1
ATOM 596 C C . THR A 1 109 ? 0.661 72.213 125.827 1.00 30.58 109 THR A C 1
ATOM 597 O O . THR A 1 109 ? 1.842 72.328 125.545 1.00 31.58 109 THR A O 1
ATOM 601 N N . THR A 1 110 ? 0.139 72.734 126.927 1.00 39.43 110 THR A N 1
ATOM 602 C CA . THR A 1 110 ? 0.984 73.276 127.984 1.00 36.33 110 THR A CA 1
ATOM 603 C C . THR A 1 110 ? 1.575 72.226 128.940 1.00 32.00 110 THR A C 1
ATOM 604 O O . THR A 1 110 ? 2.372 72.592 129.801 1.00 25.41 110 THR A O 1
ATOM 608 N N . THR A 1 111 ? 1.201 70.946 128.804 1.00 18.45 111 THR A N 1
ATOM 609 C CA . THR A 1 111 ? 1.744 69.906 129.691 1.00 22.56 111 THR A CA 1
ATOM 610 C C . THR A 1 111 ? 3.065 69.373 129.183 1.00 22.48 111 THR A C 1
ATOM 611 O O . THR A 1 111 ? 3.175 68.916 128.059 1.00 22.15 111 THR A O 1
ATOM 615 N N . ALA A 1 112 ? 4.072 69.420 130.031 1.00 27.22 112 ALA A N 1
ATOM 616 C CA . ALA A 1 112 ? 5.365 68.889 129.669 1.00 28.41 112 ALA A CA 1
ATOM 617 C C . ALA A 1 112 ? 5.413 67.402 129.961 1.00 25.80 112 ALA A C 1
ATOM 618 O O . ALA A 1 112 ? 4.510 66.866 130.604 1.00 30.89 112 ALA A O 1
ATOM 620 N N . GLY A 1 113 ? 6.478 66.750 129.493 1.00 31.03 113 GLY A N 1
ATOM 621 C CA . GLY A 1 113 ? 6.663 65.315 129.658 1.00 34.83 113 GLY A CA 1
ATOM 622 C C . GLY A 1 113 ? 6.224 64.558 128.421 1.00 31.01 113 GLY A C 1
ATOM 623 O O . GLY A 1 113 ? 5.799 65.156 127.424 1.00 31.57 113 GLY A O 1
ATOM 624 N N . GLY A 1 114 ? 6.308 63.235 128.493 1.00 20.83 114 GLY A N 1
ATOM 625 C CA . GLY A 1 114 ? 5.922 62.383 127.381 1.00 19.41 114 GLY A CA 1
ATOM 626 C C . GLY A 1 114 ? 5.706 60.947 127.798 1.00 19.49 114 GLY A C 1
ATOM 627 O O . GLY A 1 114 ? 5.750 60.610 128.992 1.00 19.51 114 GLY A O 1
ATOM 628 N N . TYR A 1 115 ? 5.492 60.098 126.792 1.00 15.94 115 TYR A N 1
ATOM 629 C CA . TYR A 1 115 ? 5.199 58.681 127.002 1.00 16.61 115 TYR A CA 1
ATOM 630 C C . TYR A 1 115 ? 5.767 57.792 125.913 1.00 17.03 115 TYR A C 1
ATOM 631 O O . TYR A 1 115 ? 6.143 58.261 124.855 1.00 17.38 115 TYR A O 1
ATOM 640 N N . VAL A 1 116 ? 5.814 56.499 126.175 1.00 26.01 116 VAL A N 1
ATOM 641 C CA . VAL A 1 116 ? 6.112 55.541 125.134 1.00 28.20 116 VAL A CA 1
ATOM 642 C C . VAL A 1 116 ? 4.972 54.570 125.116 1.00 26.04 116 VAL A C 1
ATOM 643 O O . VAL A 1 116 ? 4.494 54.175 126.161 1.00 27.65 116 VAL A O 1
ATOM 647 N N . ALA A 1 117 ? 4.529 54.194 123.930 1.00 18.10 117 ALA A N 1
ATOM 648 C CA . ALA A 1 117 ? 3.448 53.235 123.801 1.00 19.22 117 ALA A CA 1
ATOM 649 C C . ALA A 1 117 ? 3.880 52.155 122.850 1.00 18.43 117 ALA A C 1
ATOM 650 O O . ALA A 1 117 ? 4.666 52.405 121.966 1.00 19.99 117 ALA A O 1
ATOM 652 N N . GLY A 1 118 ? 3.367 50.948 123.036 1.00 27.12 118 GLY A N 1
ATOM 653 C CA . GLY A 1 118 ? 3.806 49.819 122.234 1.00 32.49 118 GLY A CA 1
ATOM 654 C C . GLY A 1 118 ? 3.098 48.546 122.615 1.00 36.04 118 GLY A C 1
ATOM 655 O O . GLY A 1 118 ? 2.375 48.504 123.615 1.00 34.67 118 GLY A O 1
ATOM 656 N N . PHE A 1 119 ? 3.308 47.512 121.805 1.00 34.78 119 PHE A N 1
ATOM 657 C CA . PHE A 1 119 ? 2.671 46.222 122.019 1.00 32.85 119 PHE A CA 1
ATOM 658 C C . PHE A 1 119 ? 3.720 45.131 122.141 1.00 30.12 119 PHE A C 1
ATOM 659 O O . PHE A 1 119 ? 4.596 45.016 121.288 1.00 30.80 119 PHE A O 1
ATOM 667 N N . VAL A 1 120 ? 3.614 44.340 123.206 1.00 20.86 120 VAL A N 1
ATOM 668 C CA . VAL A 1 120 ? 4.522 43.234 123.488 1.00 21.08 120 VAL A CA 1
ATOM 669 C C . VAL A 1 120 ? 3.850 41.931 123.073 1.00 19.73 120 VAL A C 1
ATOM 670 O O . VAL A 1 120 ? 2.816 41.577 123.646 1.00 23.98 120 VAL A O 1
ATOM 674 N N . LYS A 1 121 ? 4.425 41.199 122.113 1.00 24.24 121 LYS A N 1
ATOM 675 C CA . LYS A 1 121 ? 3.744 40.003 121.562 1.00 24.67 121 LYS A CA 1
ATOM 676 C C . LYS A 1 121 ? 3.938 38.761 122.399 1.00 25.90 121 LYS A C 1
ATOM 677 O O . LYS A 1 121 ? 4.304 37.706 121.893 1.00 24.19 121 LYS A O 1
ATOM 683 N N . ASP A 1 122 ? 3.679 38.894 123.684 1.00 21.94 122 ASP A N 1
ATOM 684 C CA . ASP A 1 122 ? 3.781 37.785 124.591 1.00 26.96 122 ASP A CA 1
ATOM 685 C C . ASP A 1 122 ? 2.928 38.151 125.768 1.00 28.37 122 ASP A C 1
ATOM 686 O O . ASP A 1 122 ? 3.188 39.148 126.448 1.00 28.44 122 ASP A O 1
ATOM 691 N N . ALA A 1 123 ? 1.894 37.357 126.000 1.00 36.71 123 ALA A N 1
ATOM 692 C CA . ALA A 1 123 ? 0.988 37.667 127.067 1.00 36.58 123 ALA A CA 1
ATOM 693 C C . ALA A 1 123 ? 1.715 37.605 128.410 1.00 39.84 123 ALA A C 1
ATOM 694 O O . ALA A 1 123 ? 1.392 38.367 129.295 1.00 39.96 123 ALA A O 1
ATOM 696 N N . ALA A 1 124 ? 2.731 36.752 128.533 1.00 24.07 124 ALA A N 1
ATOM 697 C CA . ALA A 1 124 ? 3.443 36.548 129.804 1.00 32.08 124 ALA A CA 1
ATOM 698 C C . ALA A 1 124 ? 4.434 37.637 130.242 1.00 33.42 124 ALA A C 1
ATOM 699 O O . ALA A 1 124 ? 4.657 37.812 131.443 1.00 33.82 124 ALA A O 1
ATOM 701 N N . ASP A 1 125 ? 5.056 38.336 129.293 1.00 47.34 125 ASP A N 1
ATOM 702 C CA . ASP A 1 125 ? 6.094 39.315 129.631 1.00 56.58 125 ASP A CA 1
ATOM 703 C C . ASP A 1 125 ? 5.593 40.326 130.628 1.00 45.85 125 ASP A C 1
ATOM 704 O O . ASP A 1 125 ? 4.504 40.864 130.469 1.00 53.59 125 ASP A O 1
ATOM 709 N N . VAL A 1 126 ? 6.391 40.586 131.654 1.00 33.79 126 VAL A N 1
ATOM 710 C CA . VAL A 1 126 ? 6.175 41.749 132.501 1.00 40.28 126 VAL A CA 1
ATOM 711 C C . VAL A 1 126 ? 7.393 42.631 132.273 1.00 40.50 126 VAL A C 1
ATOM 712 O O . VAL A 1 126 ? 8.506 42.126 132.160 1.00 41.79 126 VAL A O 1
ATOM 716 N N . LEU A 1 127 ? 7.177 43.940 132.168 1.00 33.18 127 LEU A N 1
ATOM 717 C CA . LEU A 1 127 ? 8.241 44.849 131.768 1.00 40.96 127 LEU A CA 1
ATOM 718 C C . LEU A 1 127 ? 9.245 45.019 132.891 1.00 40.52 127 LEU A C 1
ATOM 719 O O . LEU A 1 127 ? 8.972 44.661 134.032 1.00 37.52 127 LEU A O 1
ATOM 724 N N . PRO A 1 128 ? 10.426 45.554 132.571 1.00 26.20 128 PRO A N 1
ATOM 725 C CA . PRO A 1 128 ? 11.265 46.060 133.639 1.00 54.91 128 PRO A CA 1
ATOM 726 C C . PRO A 1 128 ? 10.447 46.962 134.573 1.00 53.56 128 PRO A C 1
ATOM 727 O O . PRO A 1 128 ? 9.235 47.088 134.419 1.00 40.66 128 PRO A O 1
ATOM 731 N N . THR A 1 129 ? 11.101 47.594 135.533 1.00 82.20 129 THR A N 1
ATOM 732 C CA . THR A 1 129 ? 10.392 48.379 136.542 1.00 84.30 129 THR A CA 1
ATOM 733 C C . THR A 1 129 ? 9.786 49.678 136.052 1.00 101.88 129 THR A C 1
ATOM 734 O O . THR A 1 129 ? 8.980 50.284 136.756 1.00 119.14 129 THR A O 1
ATOM 738 N N . GLY A 1 130 ? 10.200 50.136 134.882 1.00 200.00 130 GLY A N 1
ATOM 739 C CA . GLY A 1 130 ? 9.703 51.388 134.384 1.00 184.43 130 GLY A CA 1
ATOM 740 C C . GLY A 1 130 ? 10.852 52.330 134.211 1.00 166.27 130 GLY A C 1
ATOM 741 O O . GLY A 1 130 ? 11.055 52.886 133.129 1.00 189.21 130 GLY A O 1
ATOM 742 N N . THR A 1 131 ? 11.616 52.502 135.282 1.00 84.41 131 THR A N 1
ATOM 743 C CA . THR A 1 131 ? 12.818 53.299 135.191 1.00 67.90 131 THR A CA 1
ATOM 744 C C . THR A 1 131 ? 13.516 52.912 133.890 1.00 29.58 131 THR A C 1
ATOM 745 O O . THR A 1 131 ? 14.015 53.769 133.184 1.00 32.79 131 THR A O 1
ATOM 749 N N . ALA A 1 132 ? 13.501 51.612 133.579 1.00 29.52 132 ALA A N 1
ATOM 750 C CA . ALA A 1 132 ? 14.212 51.050 132.435 1.00 39.87 132 ALA A CA 1
ATOM 751 C C . ALA A 1 132 ? 13.301 50.275 131.515 1.00 39.72 132 ALA A C 1
ATOM 752 O O . ALA A 1 132 ? 13.780 49.560 130.640 1.00 38.72 132 ALA A O 1
ATOM 754 N N . SER A 1 133 ? 11.995 50.379 131.718 1.00 36.82 133 SER A N 1
ATOM 755 C CA . SER A 1 133 ? 11.048 49.654 130.892 1.00 37.08 133 SER A CA 1
ATOM 756 C C . SER A 1 133 ? 11.001 50.323 129.526 1.00 35.79 133 SER A C 1
ATOM 757 O O . SER A 1 133 ? 10.829 49.678 128.492 1.00 37.43 133 SER A O 1
ATOM 760 N N . ILE A 1 134 ? 11.181 51.633 129.535 1.00 35.93 134 ILE A N 1
ATOM 761 C CA . ILE A 1 134 ? 11.024 52.432 128.337 1.00 32.87 134 ILE A CA 1
ATOM 762 C C . ILE A 1 134 ? 11.860 51.918 127.173 1.00 33.79 134 ILE A C 1
ATOM 763 O O . ILE A 1 134 ? 11.330 51.704 126.086 1.00 35.17 134 ILE A O 1
ATOM 768 N N . PRO A 1 135 ? 13.159 51.710 127.395 1.00 33.17 135 PRO A N 1
ATOM 769 C CA . PRO A 1 135 ? 13.971 51.178 126.316 1.00 33.82 135 PRO A CA 1
ATOM 770 C C . PRO A 1 135 ? 13.620 49.740 125.947 1.00 35.22 135 PRO A C 1
ATOM 771 O O . PRO A 1 135 ? 13.874 49.331 124.810 1.00 35.01 135 PRO A O 1
ATOM 775 N N . TYR A 1 136 ? 13.054 48.979 126.883 1.00 29.47 136 TYR A N 1
ATOM 776 C CA . TYR A 1 136 ? 12.585 47.628 126.558 1.00 30.62 136 TYR A CA 1
ATOM 777 C C . TYR A 1 136 ? 11.378 47.719 125.647 1.00 24.71 136 TYR A C 1
ATOM 778 O O . TYR A 1 136 ? 11.350 47.132 124.572 1.00 24.28 136 TYR A O 1
ATOM 787 N N . LEU A 1 137 ? 10.374 48.464 126.083 1.00 23.62 137 LEU A N 1
ATOM 788 C CA . LEU A 1 137 ? 9.176 48.601 125.298 1.00 21.51 137 LEU A CA 1
ATOM 789 C C . LEU A 1 137 ? 9.564 49.097 123.923 1.00 22.14 137 LEU A C 1
ATOM 790 O O . LEU A 1 137 ? 9.030 48.621 122.933 1.00 24.41 137 LEU A O 1
ATOM 795 N N . MET A 1 138 ? 10.515 50.028 123.870 1.00 22.97 138 MET A N 1
ATOM 796 C CA . MET A 1 138 ? 10.966 50.605 122.600 1.00 28.92 138 MET A CA 1
ATOM 797 C C . MET A 1 138 ? 11.574 49.597 121.637 1.00 28.81 138 MET A C 1
ATOM 798 O O . MET A 1 138 ? 11.572 49.828 120.437 1.00 30.63 138 MET A O 1
ATOM 803 N N . SER A 1 139 ? 12.104 48.494 122.151 1.00 33.80 139 SER A N 1
ATOM 804 C CA . SER A 1 139 ? 12.691 47.462 121.299 1.00 36.74 139 SER A CA 1
ATOM 805 C C . SER A 1 139 ? 11.634 46.595 120.616 1.00 36.80 139 SER A C 1
ATOM 806 O O . SER A 1 139 ? 11.910 45.988 119.580 1.00 34.58 139 SER A O 1
ATOM 809 N N . ASN A 1 140 ? 10.430 46.546 121.182 1.00 35.73 140 ASN A N 1
ATOM 810 C CA . ASN A 1 140 ? 9.310 45.830 120.567 1.00 40.13 140 ASN A CA 1
ATOM 811 C C . ASN A 1 140 ? 8.754 46.612 119.368 1.00 37.90 140 ASN A C 1
ATOM 812 O O . ASN A 1 140 ? 8.435 47.788 119.512 1.00 36.84 140 ASN A O 1
ATOM 817 N N . THR A 1 141 ? 8.631 45.977 118.194 1.00 43.58 141 THR A N 1
ATOM 818 C CA . THR A 1 141 ? 8.350 46.732 116.950 1.00 41.75 141 THR A CA 1
ATOM 819 C C . THR A 1 141 ? 7.014 47.425 116.995 1.00 34.79 141 THR A C 1
ATOM 820 O O . THR A 1 141 ? 6.074 46.918 117.595 1.00 22.97 141 THR A O 1
ATOM 824 N N . GLY A 1 142 ? 6.964 48.602 116.375 1.00 32.92 142 GLY A N 1
ATOM 825 C CA . GLY A 1 142 ? 5.782 49.450 116.368 1.00 42.29 142 GLY A CA 1
ATOM 826 C C . GLY A 1 142 ? 5.759 50.469 117.495 1.00 42.86 142 GLY A C 1
ATOM 827 O O . GLY A 1 142 ? 4.887 51.337 117.521 1.00 47.66 142 GLY A O 1
ATOM 828 N N . SER A 1 143 ? 6.710 50.382 118.424 1.00 38.39 143 SER A N 1
ATOM 829 C CA . SER A 1 143 ? 6.680 51.219 119.621 1.00 39.26 143 SER A CA 1
ATOM 830 C C . SER A 1 143 ? 7.146 52.627 119.313 1.00 36.20 143 SER A C 1
ATOM 831 O O . SER A 1 143 ? 8.111 52.817 118.602 1.00 34.50 143 SER A O 1
ATOM 834 N N . PHE A 1 144 ? 6.457 53.611 119.866 1.00 28.38 144 PHE A N 1
ATOM 835 C CA . PHE A 1 144 ? 6.676 55.006 119.518 1.00 31.42 144 PHE A CA 1
ATOM 836 C C . PHE A 1 144 ? 6.738 55.885 120.780 1.00 31.73 144 PHE A C 1
ATOM 837 O O . PHE A 1 144 ? 6.003 55.685 121.746 1.00 27.09 144 PHE A O 1
ATOM 845 N N . THR A 1 145 ? 7.637 56.860 120.757 1.00 37.39 145 THR A N 1
ATOM 846 C CA . THR A 1 145 ? 7.811 57.802 121.864 1.00 38.46 145 THR A CA 1
ATOM 847 C C . THR A 1 145 ? 7.289 59.187 121.448 1.00 35.47 145 THR A C 1
ATOM 848 O O . THR A 1 145 ? 7.538 59.650 120.339 1.00 34.37 145 THR A O 1
ATOM 852 N N . GLN A 1 146 ? 6.568 59.841 122.351 1.00 34.70 146 GLN A N 1
ATOM 853 C CA . GLN A 1 146 ? 5.767 60.993 121.995 1.00 32.40 146 GLN A CA 1
ATOM 854 C C . GLN A 1 146 ? 5.505 61.875 123.210 1.00 25.03 146 GLN A C 1
ATOM 855 O O . GLN A 1 146 ? 5.366 61.371 124.321 1.00 22.91 146 GLN A O 1
ATOM 861 N N . PRO A 1 147 ? 5.428 63.197 123.011 1.00 21.28 147 PRO A N 1
ATOM 862 C CA . PRO A 1 147 ? 4.978 64.063 124.093 1.00 21.89 147 PRO A CA 1
ATOM 863 C C . PRO A 1 147 ? 3.520 63.866 124.372 1.00 23.39 147 PRO A C 1
ATOM 864 O O . PRO A 1 147 ? 2.771 63.487 123.478 1.00 23.01 147 PRO A O 1
ATOM 868 N N . TRP A 1 148 ? 3.128 64.149 125.608 1.00 26.81 148 TRP A N 1
ATOM 869 C CA . TRP A 1 148 ? 1.782 63.831 126.093 1.00 28.45 148 TRP A CA 1
ATOM 870 C C . TRP A 1 148 ? 0.710 64.413 125.185 1.00 28.10 148 TRP A C 1
ATOM 871 O O . TRP A 1 148 ? -0.292 63.758 124.898 1.00 25.59 148 TRP A O 1
ATOM 882 N N . TRP A 1 149 ? 0.955 65.627 124.705 1.00 28.61 149 TRP A N 1
ATOM 883 C CA . TRP A 1 149 ? -0.017 66.340 123.886 1.00 29.20 149 TRP A CA 1
ATOM 884 C C . TRP A 1 149 ? -0.071 65.879 122.422 1.00 20.18 149 TRP A C 1
ATOM 885 O O . TRP A 1 149 ? -0.778 66.478 121.618 1.00 25.21 149 TRP A O 1
ATOM 896 N N . LYS A 1 150 ? 0.663 64.821 122.082 1.00 27.73 150 LYS A N 1
ATOM 897 C CA . LYS A 1 150 ? 0.576 64.179 120.762 1.00 30.11 150 LYS A CA 1
ATOM 898 C C . LYS A 1 150 ? 0.073 62.752 120.920 1.00 35.60 150 LYS A C 1
ATOM 899 O O . LYS A 1 150 ? 0.271 62.133 121.966 1.00 32.92 150 LYS A O 1
ATOM 905 N N . SER A 1 151 ? -0.551 62.231 119.867 1.00 38.76 151 SER A N 1
ATOM 906 C CA . SER A 1 151 ? -1.132 60.884 119.884 1.00 41.59 151 SER A CA 1
ATOM 907 C C . SER A 1 151 ? -0.256 59.925 119.117 1.00 34.61 151 SER A C 1
ATOM 908 O O . SER A 1 151 ? 0.590 60.354 118.348 1.00 43.19 151 SER A O 1
ATOM 911 N N . THR A 1 152 ? -0.456 58.628 119.335 1.00 33.32 152 THR A N 1
ATOM 912 C CA . THR A 1 152 ? 0.212 57.590 118.542 1.00 31.97 152 THR A CA 1
ATOM 913 C C . THR A 1 152 ? -0.790 56.561 118.021 1.00 28.76 152 THR A C 1
ATOM 914 O O . THR A 1 152 ? -1.880 56.359 118.584 1.00 26.31 152 THR A O 1
ATOM 918 N N . VAL A 1 153 ? -0.403 55.915 116.929 1.00 32.24 153 VAL A N 1
ATOM 919 C CA . VAL A 1 153 ? -1.220 54.886 116.314 1.00 30.38 153 VAL A CA 1
ATOM 920 C C . VAL A 1 153 ? -0.337 53.673 116.053 1.00 32.74 153 VAL A C 1
ATOM 921 O O . VAL A 1 153 ? 0.776 53.821 115.563 1.00 34.40 153 VAL A O 1
ATOM 925 N N . HIS A 1 154 ? -0.832 52.484 116.389 1.00 31.35 154 HIS A N 1
ATOM 926 C CA . HIS A 1 154 ? -0.046 51.266 116.280 1.00 33.59 154 HIS A CA 1
ATOM 927 C C . HIS A 1 154 ? -0.790 50.193 115.494 1.00 35.24 154 HIS A C 1
ATOM 928 O O . HIS A 1 154 ? -1.837 49.726 115.927 1.00 35.33 154 HIS A O 1
ATOM 935 N N . ASN A 1 155 ? -0.243 49.808 114.343 1.00 28.71 155 ASN A N 1
ATOM 936 C CA . ASN A 1 155 ? -0.762 48.668 113.582 1.00 39.50 155 ASN A CA 1
ATOM 937 C C . ASN A 1 155 ? -0.023 47.357 113.872 1.00 37.47 155 ASN A C 1
ATOM 938 O O . ASN A 1 155 ? 1.059 47.098 113.345 1.00 35.76 155 ASN A O 1
ATOM 943 N N . VAL A 1 156 ? -0.639 46.528 114.702 1.00 35.95 156 VAL A N 1
ATOM 944 C CA . VAL A 1 156 ? -0.088 45.238 115.067 1.00 37.45 156 VAL A CA 1
ATOM 945 C C . VAL A 1 156 ? -0.768 44.111 114.281 1.00 43.28 156 VAL A C 1
ATOM 946 O O . VAL A 1 156 ? -1.989 44.121 114.073 1.00 39.07 156 VAL A O 1
ATOM 950 N N . LYS A 1 157 ? 0.044 43.143 113.857 1.00 59.81 157 LYS A N 1
ATOM 951 C CA . LYS A 1 157 ? -0.436 41.951 113.167 1.00 65.89 157 LYS A CA 1
ATOM 952 C C . LYS A 1 157 ? -0.037 40.702 113.937 1.00 62.69 157 LYS A C 1
ATOM 953 O O . LYS A 1 157 ? 1.005 40.677 114.591 1.00 49.03 157 LYS A O 1
ATOM 959 N N . ILE A 1 158 ? -0.892 39.682 113.871 1.00 61.24 158 ILE A N 1
ATOM 960 C CA . ILE A 1 158 ? -0.686 38.419 114.584 1.00 65.35 158 ILE A CA 1
ATOM 961 C C . ILE A 1 158 ? -1.269 37.276 113.750 1.00 82.77 158 ILE A C 1
ATOM 962 O O . ILE A 1 158 ? -2.282 36.664 114.113 1.00 88.31 158 ILE A O 1
ATOM 967 N N . PRO A 1 159 ? -0.619 36.974 112.625 1.00 100.93 159 PRO A N 1
ATOM 968 C CA . PRO A 1 159 ? -1.228 36.039 111.704 1.00 108.77 159 PRO A CA 1
ATOM 969 C C . PRO A 1 159 ? -1.019 34.596 112.150 1.00 105.53 159 PRO A C 1
ATOM 970 O O . PRO A 1 159 ? -0.139 34.318 112.975 1.00 90.86 159 PRO A O 1
ATOM 974 N N . GLN A 1 160 ? -1.857 33.703 111.629 1.00 114.44 160 GLN A N 1
ATOM 975 C CA . GLN A 1 160 ? -1.677 32.253 111.771 1.00 120.84 160 GLN A CA 1
ATOM 976 C C . GLN A 1 160 ? -1.568 31.757 113.216 1.00 97.82 160 GLN A C 1
ATOM 977 O O . GLN A 1 160 ? -0.909 30.743 113.468 1.00 124.87 160 GLN A O 1
ATOM 983 N N . LYS A 1 161 ? -2.193 32.449 114.162 1.00 37.97 161 LYS A N 1
ATOM 984 C CA . LYS A 1 161 ? -2.149 32.005 115.548 1.00 51.38 161 LYS A CA 1
ATOM 985 C C . LYS A 1 161 ? -3.557 32.036 116.111 1.00 43.86 161 LYS A C 1
ATOM 986 O O . LYS A 1 161 ? -4.201 33.088 116.123 1.00 46.33 161 LYS A O 1
ATOM 992 N N . LEU A 1 162 ? -4.023 30.880 116.576 1.00 35.32 162 LEU A N 1
ATOM 993 C CA . LEU A 1 162 ? -5.415 30.688 116.936 1.00 31.85 162 LEU A CA 1
ATOM 994 C C . LEU A 1 162 ? -5.619 30.513 118.441 1.00 28.74 162 LEU A C 1
ATOM 995 O O . LEU A 1 162 ? -5.359 29.451 118.993 1.00 28.16 162 LEU A O 1
ATOM 1000 N N . PHE A 1 163 ? -6.146 31.547 119.084 1.00 25.74 163 PHE A N 1
ATOM 1001 C CA . PHE A 1 163 ? -6.261 31.581 120.530 1.00 26.37 163 PHE A CA 1
ATOM 1002 C C . PHE A 1 163 ? -7.638 31.132 120.957 1.00 27.69 163 PHE A C 1
ATOM 1003 O O . PHE A 1 163 ? -8.566 31.119 120.155 1.00 26.30 163 PHE A O 1
ATOM 1011 N N . TYR A 1 164 ? -7.759 30.762 122.228 1.00 36.42 164 TYR A N 1
ATOM 1012 C CA . TYR A 1 164 ? -9.059 30.618 122.860 1.00 39.40 164 TYR A CA 1
ATOM 1013 C C . TYR A 1 164 ? -9.565 32.018 123.149 1.00 38.61 164 TYR A C 1
ATOM 1014 O O . TYR A 1 164 ? -8.807 32.986 123.056 1.00 37.88 164 TYR A O 1
ATOM 1023 N N . THR A 1 165 ? -10.839 32.124 123.501 1.00 31.75 165 THR A N 1
ATOM 1024 C CA . THR A 1 165 ? -11.468 33.417 123.716 1.00 28.42 165 THR A CA 1
ATOM 1025 C C . THR A 1 165 ? -11.734 33.696 125.194 1.00 29.87 165 THR A C 1
ATOM 1026 O O . THR A 1 165 ? -12.464 34.637 125.527 1.00 27.39 165 THR A O 1
ATOM 1030 N N . GLU A 1 166 ? -11.123 32.897 126.073 1.00 24.64 166 GLU A N 1
ATOM 1031 C CA . GLU A 1 166 ? -11.404 32.959 127.514 1.00 31.14 166 GLU A CA 1
ATOM 1032 C C . GLU A 1 166 ? -10.293 32.273 128.291 1.00 23.15 166 GLU A C 1
ATOM 1033 O O . GLU A 1 166 ? -9.743 31.270 127.840 1.00 21.04 166 GLU A O 1
ATOM 1039 N N . ALA A 1 167 ? -9.990 32.803 129.471 1.00 22.56 167 ALA A N 1
ATOM 1040 C CA . ALA A 1 167 ? -9.024 32.178 130.348 1.00 26.74 167 ALA A CA 1
ATOM 1041 C C . ALA A 1 167 ? -9.573 30.851 130.772 1.00 30.18 167 ALA A C 1
ATOM 1042 O O . ALA A 1 167 ? -10.739 30.767 131.123 1.00 31.83 167 ALA A O 1
ATOM 1044 N N . PRO A 1 168 ? -8.739 29.806 130.762 1.00 41.07 168 PRO A N 1
ATOM 1045 C CA . PRO A 1 168 ? -9.236 28.494 131.160 1.00 43.52 168 PRO A CA 1
ATOM 1046 C C . PRO A 1 168 ? -9.904 28.514 132.542 1.00 38.22 168 PRO A C 1
ATOM 1047 O O . PRO A 1 168 ? -9.324 29.038 133.494 1.00 35.09 168 PRO A O 1
ATOM 1051 N N . THR A 1 169 ? -11.117 27.971 132.642 1.00 43.96 169 THR A N 1
ATOM 1052 C CA . THR A 1 169 ? -11.794 27.886 133.929 1.00 40.25 169 THR A CA 1
ATOM 1053 C C . THR A 1 169 ? -11.160 26.779 134.750 1.00 39.73 169 THR A C 1
ATOM 1054 O O . THR A 1 169 ? -10.639 27.039 135.830 1.00 43.24 169 THR A O 1
ATOM 1058 N N . ARG A 1 170 ? -11.177 25.551 134.245 1.00 30.90 170 ARG A N 1
ATOM 1059 C CA . ARG A 1 170 ? -10.463 24.473 134.939 1.00 32.31 170 ARG A CA 1
ATOM 1060 C C . ARG A 1 170 ? -9.050 24.309 134.405 1.00 33.47 170 ARG A C 1
ATOM 1061 O O . ARG A 1 170 ? -8.780 24.558 133.237 1.00 37.17 170 ARG A O 1
ATOM 1069 N N . GLY A 1 171 ? -8.144 23.911 135.285 1.00 37.62 171 GLY A N 1
ATOM 1070 C CA . GLY A 1 171 ? -6.738 23.794 134.932 1.00 40.89 171 GLY A CA 1
ATOM 1071 C C . GLY A 1 171 ? -5.981 25.055 135.270 1.00 43.20 171 GLY A C 1
ATOM 1072 O O . GLY A 1 171 ? -6.538 25.986 135.851 1.00 42.13 171 GLY A O 1
ATOM 1073 N N . ALA A 1 172 ? -4.703 25.073 134.903 1.00 46.37 172 ALA A N 1
ATOM 1074 C CA . ALA A 1 172 ? -3.816 26.203 135.174 1.00 37.71 172 ALA A CA 1
ATOM 1075 C C . ALA A 1 172 ? -4.092 27.345 134.219 1.00 38.48 172 ALA A C 1
ATOM 1076 O O . ALA A 1 172 ? -4.532 27.112 133.091 1.00 42.97 172 ALA A O 1
ATOM 1078 N N . ASP A 1 173 ? -3.809 28.567 134.675 1.00 34.31 173 ASP A N 1
ATOM 1079 C CA . ASP A 1 173 ? -4.003 29.784 133.869 1.00 34.41 173 ASP A CA 1
ATOM 1080 C C . ASP A 1 173 ? -2.810 30.040 132.920 1.00 31.43 173 ASP A C 1
ATOM 1081 O O . ASP A 1 173 ? -1.915 30.836 133.205 1.00 25.75 173 ASP A O 1
ATOM 1086 N N . ALA A 1 174 ? -2.821 29.366 131.778 1.00 19.10 174 ALA A N 1
ATOM 1087 C CA . ALA A 1 174 ? -1.770 29.531 130.785 1.00 26.45 174 ALA A CA 1
ATOM 1088 C C . ALA A 1 174 ? -2.055 30.745 129.916 1.00 21.99 174 ALA A C 1
ATOM 1089 O O . ALA A 1 174 ? -2.809 30.677 128.954 1.00 21.99 174 ALA A O 1
ATOM 1091 N N . VAL A 1 175 ? -1.425 31.854 130.271 1.00 31.61 175 VAL A N 1
ATOM 1092 C CA . VAL A 1 175 ? -1.676 33.158 129.652 1.00 37.29 175 VAL A CA 1
ATOM 1093 C C . VAL A 1 175 ? -1.616 33.121 128.099 1.00 23.94 175 VAL A C 1
ATOM 1094 O O . VAL A 1 175 ? -2.390 33.781 127.424 1.00 21.96 175 VAL A O 1
ATOM 1098 N N . ARG A 1 176 ? -0.707 32.326 127.545 1.00 30.64 176 ARG A N 1
ATOM 1099 C CA . ARG A 1 176 ? -0.428 32.341 126.104 1.00 34.37 176 ARG A CA 1
ATOM 1100 C C . ARG A 1 176 ? -1.530 31.733 125.223 1.00 32.21 176 ARG A C 1
ATOM 1101 O O . ARG A 1 176 ? -1.575 31.965 124.006 1.00 31.20 176 ARG A O 1
ATOM 1109 N N . GLU A 1 177 ? -2.385 30.922 125.822 1.00 30.60 177 GLU A N 1
ATOM 1110 C CA . GLU A 1 177 ? -3.415 30.241 125.065 1.00 35.76 177 GLU A CA 1
ATOM 1111 C C . GLU A 1 177 ? -4.512 31.245 124.645 1.00 32.09 177 GLU A C 1
ATOM 1112 O O . GLU A 1 177 ? -4.965 31.214 123.510 1.00 31.62 177 GLU A O 1
ATOM 1118 N N . TYR A 1 178 ? -4.899 32.150 125.548 1.00 32.56 178 TYR A N 1
ATOM 1119 C CA . TYR A 1 178 ? -6.029 33.056 125.325 1.00 34.27 178 TYR A CA 1
ATOM 1120 C C . TYR A 1 178 ? -5.627 34.510 125.073 1.00 31.36 178 TYR A C 1
ATOM 1121 O O . TYR A 1 178 ? -6.492 35.391 125.011 1.00 31.23 178 TYR A O 1
ATOM 1130 N N . CYS A 1 179 ? -4.332 34.770 124.899 1.00 30.80 179 CYS A N 1
ATOM 1131 C CA . CYS A 1 179 ? -3.859 36.154 124.779 1.00 28.39 179 CYS A CA 1
ATOM 1132 C C . CYS A 1 179 ? -2.623 36.334 123.881 1.00 23.55 179 CYS A C 1
ATOM 1133 O O . CYS A 1 179 ? -1.605 35.685 124.071 1.00 22.59 179 CYS A O 1
ATOM 1136 N N . PRO A 1 180 ? -2.700 37.251 122.914 1.00 25.69 180 PRO A N 1
ATOM 1137 C CA . PRO A 1 180 ? -1.638 37.436 121.924 1.00 25.21 180 PRO A CA 1
ATOM 1138 C C . PRO A 1 180 ? -0.538 38.452 122.301 1.00 25.26 180 PRO A C 1
ATOM 1139 O O . PRO A 1 180 ? 0.388 38.689 121.514 1.00 24.23 180 PRO A O 1
ATOM 1143 N N . GLY A 1 181 ? -0.651 39.045 123.483 1.00 17.60 181 GLY A N 1
ATOM 1144 C CA . GLY A 1 181 ? 0.276 40.073 123.914 1.00 20.97 181 GLY A CA 1
ATOM 1145 C C . GLY A 1 181 ? -0.448 41.104 124.753 1.00 21.89 181 GLY A C 1
ATOM 1146 O O . GLY A 1 181 ? -1.659 41.024 124.932 1.00 23.17 181 GLY A O 1
ATOM 1147 N N . GLN A 1 182 ? 0.291 42.074 125.273 1.00 25.64 182 GLN A N 1
ATOM 1148 C CA . GLN A 1 182 ? -0.310 43.150 126.039 1.00 28.90 182 GLN A CA 1
ATOM 1149 C C . GLN A 1 182 ? 0.191 44.456 125.516 1.00 27.48 182 GLN A C 1
ATOM 1150 O O . GLN A 1 182 ? 1.289 44.526 124.982 1.00 25.98 182 GLN A O 1
ATOM 1156 N N . PHE A 1 183 ? -0.628 45.486 125.688 1.00 28.55 183 PHE A N 1
ATOM 1157 C CA . PHE A 1 183 ? -0.361 46.810 125.143 1.00 26.14 183 PHE A CA 1
ATOM 1158 C C . PHE A 1 183 ? -0.074 47.773 126.273 1.00 26.19 183 PHE A C 1
ATOM 1159 O O . PHE A 1 183 ? -0.855 47.886 127.204 1.00 26.31 183 PHE A O 1
ATOM 1167 N N . HIS A 1 184 ? 1.041 48.478 126.175 1.00 24.09 184 HIS A N 1
ATOM 1168 C CA . HIS A 1 184 ? 1.496 49.325 127.262 1.00 24.04 184 HIS A CA 1
ATOM 1169 C C . HIS A 1 184 ? 1.512 50.784 126.867 1.00 25.51 184 HIS A C 1
ATOM 1170 O O . HIS A 1 184 ? 1.618 51.123 125.691 1.00 24.87 184 HIS A O 1
ATOM 1177 N N . VAL A 1 185 ? 1.397 51.631 127.884 1.00 32.54 185 VAL A N 1
ATOM 1178 C CA . VAL A 1 185 ? 1.708 53.042 127.781 1.00 33.02 185 VAL A CA 1
ATOM 1179 C C . VAL A 1 185 ? 2.424 53.390 129.078 1.00 26.32 185 VAL A C 1
ATOM 1180 O O . VAL A 1 185 ? 1.836 53.334 130.165 1.00 24.69 185 VAL A O 1
ATOM 1184 N N . LEU A 1 186 ? 3.706 53.715 128.942 1.00 30.40 186 LEU A N 1
ATOM 1185 C CA . LEU A 1 186 ? 4.571 54.019 130.065 1.00 29.95 186 LEU A CA 1
ATOM 1186 C C . LEU A 1 186 ? 4.775 55.497 130.076 1.00 25.68 186 LEU A C 1
ATOM 1187 O O . LEU A 1 186 ? 4.862 56.115 129.009 1.00 24.46 186 LEU A O 1
ATOM 1192 N N . VAL A 1 187 ? 4.873 56.058 131.276 1.00 18.01 187 VAL A N 1
ATOM 1193 C CA . VAL A 1 187 ? 5.208 57.469 131.415 1.00 16.81 187 VAL A CA 1
ATOM 1194 C C . VAL A 1 187 ? 6.712 57.594 131.291 1.00 16.46 187 VAL A C 1
ATOM 1195 O O . VAL A 1 187 ? 7.472 57.012 132.057 1.00 19.16 187 VAL A O 1
ATOM 1199 N N . ASP A 1 188 ? 7.103 58.356 130.281 1.00 27.21 188 ASP A N 1
ATOM 1200 C CA . ASP A 1 188 ? 8.478 58.559 129.913 1.00 31.45 188 ASP A CA 1
ATOM 1201 C C . ASP A 1 188 ? 9.007 59.683 130.782 1.00 30.76 188 ASP A C 1
ATOM 1202 O O . ASP A 1 188 ? 10.010 59.509 131.463 1.00 28.33 188 ASP A O 1
ATOM 1207 N N . SER A 1 189 ? 8.304 60.820 130.752 1.00 26.78 189 SER A N 1
ATOM 1208 C CA . SER A 1 189 ? 8.570 61.987 131.610 1.00 27.55 189 SER A CA 1
ATOM 1209 C C . SER A 1 189 ? 7.258 62.363 132.262 1.00 23.68 189 SER A C 1
ATOM 1210 O O . SER A 1 189 ? 6.291 62.617 131.569 1.00 27.03 189 SER A O 1
ATOM 1213 N N . LYS A 1 190 ? 7.229 62.418 133.585 1.00 26.02 190 LYS A N 1
ATOM 1214 C CA . LYS A 1 190 ? 6.008 62.745 134.340 1.00 26.42 190 LYS A CA 1
ATOM 1215 C C . LYS A 1 190 ? 5.303 63.958 133.758 1.00 24.54 190 LYS A C 1
ATOM 1216 O O . LYS A 1 190 ? 5.922 64.984 133.525 1.00 25.94 190 LYS A O 1
ATOM 1222 N N . PRO A 1 191 ? 4.009 63.847 133.488 1.00 25.60 191 PRO A N 1
ATOM 1223 C CA . PRO A 1 191 ? 3.355 65.022 132.936 1.00 27.72 191 PRO A CA 1
ATOM 1224 C C . PRO A 1 191 ? 3.201 66.137 133.957 1.00 29.70 191 PRO A C 1
ATOM 1225 O O . PRO A 1 191 ? 2.947 65.873 135.142 1.00 31.19 191 PRO A O 1
ATOM 1229 N N . SER A 1 192 ? 3.343 67.375 133.484 1.00 27.08 192 SER A N 1
ATOM 1230 C CA . SER A 1 192 ? 3.306 68.546 134.353 1.00 28.53 192 SER A CA 1
ATOM 1231 C C . SER A 1 192 ? 1.913 68.946 134.772 1.00 29.95 192 SER A C 1
ATOM 1232 O O . SER A 1 192 ? 1.782 69.615 135.780 1.00 32.49 192 SER A O 1
ATOM 1235 N N . GLN A 1 193 ? 0.885 68.575 134.011 1.00 30.69 193 GLN A N 1
ATOM 1236 C CA . GLN A 1 193 ? -0.490 68.916 134.388 1.00 32.27 193 GLN A CA 1
ATOM 1237 C C . GLN A 1 193 ? -1.435 67.747 134.186 1.00 31.07 193 GLN A C 1
ATOM 1238 O O . GLN A 1 193 ? -1.008 66.657 133.818 1.00 30.54 193 GLN A O 1
ATOM 1244 N N . ILE A 1 194 ? -2.723 68.001 134.410 1.00 30.87 194 ILE A N 1
ATOM 1245 C CA . ILE A 1 194 ? -3.763 66.982 134.300 1.00 32.48 194 ILE A CA 1
ATOM 1246 C C . ILE A 1 194 ? -3.626 66.342 132.935 1.00 33.69 194 ILE A C 1
ATOM 1247 O O . ILE A 1 194 ? -3.618 67.052 131.927 1.00 35.56 194 ILE A O 1
ATOM 1252 N N . CYS A 1 195 ? -3.499 65.016 132.912 1.00 35.50 195 CYS A N 1
ATOM 1253 C CA . CYS A 1 195 ? -3.200 64.298 131.683 1.00 35.45 195 CYS A CA 1
ATOM 1254 C C . CYS A 1 195 ? -3.936 62.979 131.600 1.00 28.60 195 CYS A C 1
ATOM 1255 O O . CYS A 1 195 ? -3.337 61.905 131.741 1.00 31.37 195 CYS A O 1
ATOM 1258 N N . PRO A 1 196 ? -5.247 63.045 131.371 1.00 23.97 196 PRO A N 1
ATOM 1259 C CA . PRO A 1 196 ? -6.000 61.806 131.206 1.00 22.25 196 PRO A CA 1
ATOM 1260 C C . PRO A 1 196 ? -5.630 61.133 129.894 1.00 21.46 196 PRO A C 1
ATOM 1261 O O . PRO A 1 196 ? -5.356 61.821 128.915 1.00 20.75 196 PRO A O 1
ATOM 1265 N N . VAL A 1 197 ? -5.595 59.804 129.893 1.00 20.50 197 VAL A N 1
ATOM 1266 C CA . VAL A 1 197 ? -5.170 59.042 128.728 1.00 19.66 197 VAL A CA 1
ATOM 1267 C C . VAL A 1 197 ? -6.238 58.055 128.298 1.00 19.73 197 VAL A C 1
ATOM 1268 O O . VAL A 1 197 ? -6.969 57.538 129.132 1.00 21.94 197 VAL A O 1
ATOM 1272 N N . THR A 1 198 ? -6.330 57.791 126.999 1.00 22.69 198 THR A N 1
ATOM 1273 C CA . THR A 1 198 ? -7.340 56.871 126.483 1.00 27.14 198 THR A CA 1
ATOM 1274 C C . THR A 1 198 ? -6.753 56.004 125.391 1.00 22.90 198 THR A C 1
ATOM 1275 O O . THR A 1 198 ? -5.989 56.488 124.568 1.00 26.14 198 THR A O 1
ATOM 1279 N N . VAL A 1 199 ? -7.099 54.724 125.372 1.00 28.86 199 VAL A N 1
ATOM 1280 C CA . VAL A 1 199 ? -6.686 53.856 124.271 1.00 25.71 199 VAL A CA 1
ATOM 1281 C C . VAL A 1 199 ? -7.918 53.267 123.617 1.00 26.61 199 VAL A C 1
ATOM 1282 O O . VAL A 1 199 ? -8.864 52.879 124.295 1.00 24.22 199 VAL A O 1
ATOM 1286 N N . ASP A 1 200 ? -7.899 53.245 122.287 1.00 23.71 200 ASP A N 1
ATOM 1287 C CA . ASP A 1 200 ? -9.007 52.739 121.482 1.00 26.39 200 ASP A CA 1
ATOM 1288 C C . ASP A 1 200 ? -8.417 51.741 120.522 1.00 23.01 200 ASP A C 1
ATOM 1289 O O . ASP A 1 200 ? -7.354 51.964 119.963 1.00 21.42 200 ASP A O 1
ATOM 1294 N N . LEU A 1 201 ? -9.120 50.639 120.334 1.00 31.11 201 LEU A N 1
ATOM 1295 C CA . LEU A 1 201 ? -8.625 49.537 119.541 1.00 29.02 201 LEU A CA 1
ATOM 1296 C C . LEU A 1 201 ? -9.484 49.433 118.331 1.00 26.92 201 LEU A C 1
ATOM 1297 O O . LEU A 1 201 ? -10.691 49.580 118.427 1.00 29.36 201 LEU A O 1
ATOM 1302 N N . GLU A 1 202 ? -8.870 49.176 117.192 1.00 19.96 202 GLU A N 1
ATOM 1303 C CA . GLU A 1 202 ? -9.623 48.987 115.971 1.00 25.50 202 GLU A CA 1
ATOM 1304 C C . GLU A 1 202 ? -9.244 47.621 115.476 1.00 26.41 202 GLU A C 1
ATOM 1305 O O . GLU A 1 202 ? -8.218 47.432 114.822 1.00 24.33 202 GLU A O 1
ATOM 1311 N N . TRP A 1 203 ? -10.094 46.662 115.814 1.00 33.59 203 TRP A N 1
ATOM 1312 C CA . TRP A 1 203 ? -9.780 45.255 115.622 1.00 36.63 203 TRP A CA 1
ATOM 1313 C C . TRP A 1 203 ? -10.459 44.644 114.422 1.00 38.31 203 TRP A C 1
ATOM 1314 O O . TRP A 1 203 ? -11.445 45.152 113.908 1.00 33.90 203 TRP A O 1
ATOM 1325 N N . VAL A 1 204 ? -9.911 43.523 113.994 1.00 31.92 204 VAL A N 1
ATOM 1326 C CA . VAL A 1 204 ? -10.514 42.732 112.942 1.00 27.33 204 VAL A CA 1
ATOM 1327 C C . VAL A 1 204 ? -10.031 41.308 113.134 1.00 18.79 204 VAL A C 1
ATOM 1328 O O . VAL A 1 204 ? -8.813 41.052 113.148 1.00 17.00 204 VAL A O 1
ATOM 1332 N N . VAL A 1 205 ? -10.990 40.392 113.278 1.00 21.99 205 VAL A N 1
ATOM 1333 C CA . VAL A 1 205 ? -10.695 39.066 113.800 1.00 24.08 205 VAL A CA 1
ATOM 1334 C C . VAL A 1 205 ? -11.430 37.958 113.055 1.00 24.47 205 VAL A C 1
ATOM 1335 O O . VAL A 1 205 ? -12.385 38.224 112.337 1.00 26.19 205 VAL A O 1
ATOM 1339 N N . GLU A 1 206 ? -10.955 36.725 113.223 1.00 30.39 206 GLU A N 1
ATOM 1340 C CA . GLU A 1 206 ? -11.717 35.531 112.864 1.00 33.95 206 GLU A CA 1
ATOM 1341 C C . GLU A 1 206 ? -12.179 34.841 114.145 1.00 30.52 206 GLU A C 1
ATOM 1342 O O . GLU A 1 206 ? -11.441 34.801 115.127 1.00 30.60 206 GLU A O 1
ATOM 1348 N N . LEU A 1 207 ? -13.382 34.273 114.116 1.00 24.74 207 LEU A N 1
ATOM 1349 C CA . LEU A 1 207 ? -13.956 33.578 115.271 1.00 21.48 207 LEU A CA 1
ATOM 1350 C C . LEU A 1 207 ? -14.460 32.194 114.857 1.00 22.43 207 LEU A C 1
ATOM 1351 O O . LEU A 1 207 ? -15.086 32.074 113.826 1.00 23.65 207 LEU A O 1
ATOM 1356 N N . HIS A 1 208 ? -14.193 31.158 115.649 1.00 23.46 208 HIS A N 1
ATOM 1357 C CA . HIS A 1 208 ? -14.557 29.780 115.273 1.00 26.14 208 HIS A CA 1
ATOM 1358 C C . HIS A 1 208 ? -15.114 28.942 116.424 1.00 29.23 208 HIS A C 1
ATOM 1359 O O . HIS A 1 208 ? -15.094 29.363 117.567 1.00 30.93 208 HIS A O 1
ATOM 1366 N N . ASP A 1 209 ? -15.589 27.744 116.101 1.00 47.08 209 ASP A N 1
ATOM 1367 C CA . ASP A 1 209 ? -16.013 26.760 117.097 1.00 60.29 209 ASP A CA 1
ATOM 1368 C C . ASP A 1 209 ? -17.082 27.295 118.049 1.00 55.99 209 ASP A C 1
ATOM 1369 O O . ASP A 1 209 ? -16.789 27.646 119.185 1.00 63.53 209 ASP A O 1
ATOM 1374 N N . ALA A 1 210 ? -18.328 27.318 117.595 1.00 36.80 210 ALA A N 1
ATOM 1375 C CA . ALA A 1 210 ? -19.382 28.055 118.293 1.00 24.19 210 ALA A CA 1
ATOM 1376 C C . ALA A 1 210 ? -19.839 27.452 119.615 1.00 22.87 210 ALA A C 1
ATOM 1377 O O . ALA A 1 210 ? -20.214 26.286 119.666 1.00 25.70 210 ALA A O 1
ATOM 1379 N N . THR A 1 211 ? -19.830 28.296 120.652 1.00 25.56 211 THR A N 1
ATOM 1380 C CA . THR A 1 211 ? -20.224 27.972 122.021 1.00 28.71 211 THR A CA 1
ATOM 1381 C C . THR A 1 211 ? -21.049 29.154 122.483 1.00 28.96 211 THR A C 1
ATOM 1382 O O . THR A 1 211 ? -21.278 30.087 121.728 1.00 28.75 211 THR A O 1
ATOM 1386 N N . PHE A 1 212 ? -21.521 29.106 123.713 1.00 27.07 212 PHE A N 1
ATOM 1387 C CA . PHE A 1 212 ? -21.959 30.289 124.393 1.00 29.31 212 PHE A CA 1
ATOM 1388 C C . PHE A 1 212 ? -21.397 30.256 125.799 1.00 32.25 212 PHE A C 1
ATOM 1389 O O . PHE A 1 212 ? -21.529 29.256 126.503 1.00 32.91 212 PHE A O 1
ATOM 1397 N N . ARG A 1 213 ? -20.777 31.360 126.197 1.00 37.33 213 ARG A N 1
ATOM 1398 C CA . ARG A 1 213 ? -20.129 31.476 127.489 1.00 40.65 213 ARG A CA 1
ATOM 1399 C C . ARG A 1 213 ? -20.995 32.263 128.486 1.00 41.24 213 ARG A C 1
ATOM 1400 O O . ARG A 1 213 ? -21.987 32.877 128.109 1.00 27.27 213 ARG A O 1
ATOM 1408 N N . LYS A 1 214 ? -20.619 32.233 129.761 1.00 34.37 214 LYS A N 1
ATOM 1409 C CA . LYS A 1 214 ? -21.245 33.081 130.783 1.00 46.60 214 LYS A CA 1
ATOM 1410 C C . LYS A 1 214 ? -20.738 34.509 130.630 1.00 40.16 214 LYS A C 1
ATOM 1411 O O . LYS A 1 214 ? -19.702 34.761 130.022 1.00 36.34 214 LYS A O 1
ATOM 1417 N N . GLU A 1 215 ? -21.477 35.443 131.198 1.00 42.14 215 GLU A N 1
ATOM 1418 C CA . GLU A 1 215 ? -21.043 36.823 131.268 1.00 49.89 215 GLU A CA 1
ATOM 1419 C C . GLU A 1 215 ? -19.668 36.889 131.949 1.00 41.64 215 GLU A C 1
ATOM 1420 O O . GLU A 1 215 ? -19.325 36.008 132.722 1.00 31.97 215 GLU A O 1
ATOM 1426 N N . SER A 1 216 ? -18.878 37.917 131.652 1.00 39.07 216 SER A N 1
ATOM 1427 C CA . SER A 1 216 ? -17.533 38.065 132.241 1.00 43.19 216 SER A CA 1
ATOM 1428 C C . SER A 1 216 ? -17.586 38.571 133.670 1.00 43.89 216 SER A C 1
ATOM 1429 O O . SER A 1 216 ? -18.245 39.565 133.960 1.00 38.48 216 SER A O 1
ATOM 1432 N N . ASP A 1 217 ? -16.863 37.899 134.555 1.00 45.95 217 ASP A N 1
ATOM 1433 C CA . ASP A 1 217 ? -16.723 38.359 135.924 1.00 54.48 217 ASP A CA 1
ATOM 1434 C C . ASP A 1 217 ? -15.847 39.599 135.909 1.00 46.49 217 ASP A C 1
ATOM 1435 O O . ASP A 1 217 ? -14.829 39.618 135.228 1.00 52.25 217 ASP A O 1
ATOM 1440 N N . GLN A 1 218 ? -16.243 40.631 136.646 1.00 41.07 218 GLN A N 1
ATOM 1441 C CA . GLN A 1 218 ? -15.432 41.842 136.776 1.00 41.17 218 GLN A CA 1
ATOM 1442 C C . GLN A 1 218 ? -14.004 41.497 137.202 1.00 41.31 218 GLN A C 1
ATOM 1443 O O . GLN A 1 218 ? -13.787 40.630 138.058 1.00 43.34 218 GLN A O 1
ATOM 1449 N N . THR A 1 219 ? -13.038 42.187 136.604 1.00 45.39 219 THR A N 1
ATOM 1450 C CA . THR A 1 219 ? -11.614 41.938 136.860 1.00 46.91 219 THR A CA 1
ATOM 1451 C C . THR A 1 219 ? -11.019 42.731 138.026 1.00 39.54 219 THR A C 1
ATOM 1452 O O . THR A 1 219 ? -11.666 43.612 138.602 1.00 48.86 219 THR A O 1
ATOM 1456 N N . ALA A 1 220 ? -9.765 42.417 138.344 1.00 30.36 220 ALA A N 1
ATOM 1457 C CA . ALA A 1 220 ? -9.078 43.063 139.443 1.00 39.29 220 ALA A CA 1
ATOM 1458 C C . ALA A 1 220 ? -9.023 44.561 139.246 1.00 33.54 220 ALA A C 1
ATOM 1459 O O . ALA A 1 220 ? -8.939 45.052 138.138 1.00 28.51 220 ALA A O 1
ATOM 1461 N N . ILE A 1 221 ? -9.054 45.259 140.365 1.00 48.58 221 ILE A N 1
ATOM 1462 C CA . ILE A 1 221 ? -9.138 46.687 140.423 1.00 53.41 221 ILE A CA 1
ATOM 1463 C C . ILE A 1 221 ? -7.919 47.187 141.160 1.00 55.53 221 ILE A C 1
ATOM 1464 O O . ILE A 1 221 ? -7.472 46.565 142.123 1.00 52.23 221 ILE A O 1
ATOM 1469 N N . SER A 1 222 ? -7.384 48.311 140.708 1.00 48.02 222 SER A N 1
ATOM 1470 C CA . SER A 1 222 ? -6.286 48.970 141.397 1.00 51.76 222 SER A CA 1
ATOM 1471 C C . SER A 1 222 ? -6.609 50.450 141.508 1.00 42.64 222 SER A C 1
ATOM 1472 O O . SER A 1 222 ? -7.635 50.902 140.990 1.00 35.00 222 SER A O 1
ATOM 1475 N N . ALA A 1 223 ? -5.750 51.196 142.200 1.00 38.13 223 ALA A N 1
ATOM 1476 C CA . ALA A 1 223 ? -5.971 52.633 142.404 1.00 38.07 223 ALA A CA 1
ATOM 1477 C C . ALA A 1 223 ? -5.876 53.393 141.090 1.00 35.90 223 ALA A C 1
ATOM 1478 O O . ALA A 1 223 ? -5.265 52.920 140.141 1.00 35.78 223 ALA A O 1
ATOM 1480 N N . ILE A 1 224 ? -6.486 54.571 141.048 1.00 28.99 224 ILE A N 1
ATOM 1481 C CA . ILE A 1 224 ? -6.386 55.461 139.891 1.00 28.69 224 ILE A CA 1
ATOM 1482 C C . ILE A 1 224 ? -5.396 56.594 140.162 1.00 29.16 224 ILE A C 1
ATOM 1483 O O . ILE A 1 224 ? -5.515 57.678 139.585 1.00 29.75 224 ILE A O 1
ATOM 1488 N N . VAL A 1 225 ? -4.427 56.348 141.040 1.00 31.10 225 VAL A N 1
ATOM 1489 C CA . VAL A 1 225 ? -3.578 57.423 141.563 1.00 28.07 225 VAL A CA 1
ATOM 1490 C C . VAL A 1 225 ? -2.407 56.832 142.351 1.00 28.75 225 VAL A C 1
ATOM 1491 O O . VAL A 1 225 ? -2.571 55.887 143.128 1.00 24.67 225 VAL A O 1
ATOM 1495 N N . ALA A 1 226 ? -1.227 57.394 142.133 1.00 30.36 226 ALA A N 1
ATOM 1496 C CA . ALA A 1 226 ? 0.005 56.793 142.612 1.00 34.76 226 ALA A CA 1
ATOM 1497 C C . ALA A 1 226 ? 0.667 57.572 143.762 1.00 37.59 226 ALA A C 1
ATOM 1498 O O . ALA A 1 226 ? 1.769 57.209 144.218 1.00 42.69 226 ALA A O 1
ATOM 1500 N N . ASP A 1 227 ? 0.007 58.631 144.232 1.00 33.16 227 ASP A N 1
ATOM 1501 C CA . ASP A 1 227 ? 0.544 59.421 145.335 1.00 36.39 227 ASP A CA 1
ATOM 1502 C C . ASP A 1 227 ? -0.182 59.158 146.658 1.00 33.49 227 ASP A C 1
ATOM 1503 O O . ASP A 1 227 ? -0.111 59.969 147.570 1.00 33.31 227 ASP A O 1
ATOM 1508 N N . HIS A 1 228 ? -0.863 58.018 146.758 1.00 35.63 228 HIS A N 1
ATOM 1509 C CA . HIS A 1 228 ? -1.663 57.669 147.931 1.00 36.50 228 HIS A CA 1
ATOM 1510 C C . HIS A 1 228 ? -1.546 56.197 148.237 1.00 35.30 228 HIS A C 1
ATOM 1511 O O . HIS A 1 228 ? -1.346 55.401 147.333 1.00 36.46 228 HIS A O 1
ATOM 1518 N N . THR A 1 229 ? -1.706 55.833 149.506 1.00 37.18 229 THR A N 1
ATOM 1519 C CA . THR A 1 229 ? -1.793 54.421 149.897 1.00 37.28 229 THR A CA 1
ATOM 1520 C C . THR A 1 229 ? -2.992 54.156 150.798 1.00 37.51 229 THR A C 1
ATOM 1521 O O . THR A 1 229 ? -3.452 55.039 151.516 1.00 40.76 229 THR A O 1
ATOM 1525 N N . LEU A 1 230 ? -3.500 52.933 150.737 1.00 31.90 230 LEU A N 1
ATOM 1526 C CA . LEU A 1 230 ? -4.393 52.431 151.764 1.00 26.91 230 LEU A CA 1
ATOM 1527 C C . LEU A 1 230 ? -3.557 51.760 152.827 1.00 31.91 230 LEU A C 1
ATOM 1528 O O . LEU A 1 230 ? -2.484 51.209 152.548 1.00 33.64 230 LEU A O 1
ATOM 1533 N N . ASN A 1 231 ? -4.059 51.795 154.049 1.00 37.81 231 ASN A N 1
ATOM 1534 C CA . ASN A 1 231 ? -3.317 51.283 155.171 1.00 43.62 231 ASN A CA 1
ATOM 1535 C C . ASN A 1 231 ? -4.245 50.695 156.213 1.00 44.82 231 ASN A C 1
ATOM 1536 O O . ASN A 1 231 ? -5.359 51.191 156.413 1.00 40.71 231 ASN A O 1
ATOM 1541 N N . VAL A 1 232 ? -3.786 49.624 156.855 1.00 39.58 232 VAL A N 1
ATOM 1542 C CA . VAL A 1 232 ? -4.360 49.179 158.115 1.00 43.93 232 VAL A CA 1
ATOM 1543 C C . VAL A 1 232 ? -3.279 49.206 159.169 1.00 47.52 232 VAL A C 1
ATOM 1544 O O . VAL A 1 232 ? -2.238 48.570 159.002 1.00 48.99 232 VAL A O 1
ATOM 1548 N N . TYR A 1 233 ? -3.535 49.941 160.247 1.00 48.52 233 TYR A N 1
ATOM 1549 C CA . TYR A 1 233 ? -2.644 49.970 161.397 1.00 48.65 233 TYR A CA 1
ATOM 1550 C C . TYR A 1 233 ? -3.385 49.291 162.532 1.00 50.40 233 TYR A C 1
ATOM 1551 O O . TYR A 1 233 ? -4.571 49.540 162.723 1.00 59.78 233 TYR A O 1
ATOM 1560 N N . GLY A 1 234 ? -2.701 48.414 163.258 1.00 48.65 234 GLY A N 1
ATOM 1561 C CA . GLY A 1 234 ? -3.281 47.778 164.434 1.00 52.93 234 GLY A CA 1
ATOM 1562 C C . GLY A 1 234 ? -2.571 48.115 165.736 1.00 59.00 234 GLY A C 1
ATOM 1563 O O . GLY A 1 234 ? -2.939 47.600 166.795 1.00 55.26 234 GLY A O 1
ATOM 1564 N N . LEU A 1 235 ? -1.583 49.008 165.671 1.00 83.79 235 LEU A N 1
ATOM 1565 C CA . LEU A 1 235 ? -0.589 49.117 166.735 1.00 87.64 235 LEU A CA 1
ATOM 1566 C C . LEU A 1 235 ? -1.130 49.702 168.041 1.00 85.90 235 LEU A C 1
ATOM 1567 O O . LEU A 1 235 ? -1.179 48.982 169.038 1.00 109.52 235 LEU A O 1
ATOM 1572 N N . PRO A 1 236 ? -1.536 50.990 168.058 1.00 80.37 236 PRO A N 1
ATOM 1573 C CA . PRO A 1 236 ? -2.040 51.504 169.352 1.00 71.94 236 PRO A CA 1
ATOM 1574 C C . PRO A 1 236 ? -3.398 50.883 169.698 1.00 70.59 236 PRO A C 1
ATOM 1575 O O . PRO A 1 236 ? -4.450 51.448 169.384 1.00 61.84 236 PRO A O 1
ATOM 1579 N N . ALA A 1 237 ? -3.346 49.724 170.356 1.00 67.65 237 ALA A N 1
ATOM 1580 C CA . ALA A 1 237 ? -4.505 48.831 170.531 1.00 65.77 237 ALA A CA 1
ATOM 1581 C C . ALA A 1 237 ? -5.729 49.498 171.157 1.00 57.98 237 ALA A C 1
ATOM 1582 O O . ALA A 1 237 ? -6.863 49.070 170.938 1.00 59.00 237 ALA A O 1
ATOM 1584 N N . THR A 1 238 ? -5.485 50.560 171.915 1.00 66.92 238 THR A N 1
ATOM 1585 C CA . THR A 1 238 ? -6.541 51.344 172.535 1.00 71.00 238 THR A CA 1
ATOM 1586 C C . THR A 1 238 ? -7.216 52.320 171.552 1.00 69.77 238 THR A C 1
ATOM 1587 O O . THR A 1 238 ? -8.024 53.154 171.963 1.00 68.18 238 THR A O 1
ATOM 1591 N N . SER A 1 239 ? -6.902 52.209 170.260 1.00 55.76 239 SER A N 1
ATOM 1592 C CA . SER A 1 239 ? -7.430 53.135 169.261 1.00 52.00 239 SER A CA 1
ATOM 1593 C C . SER A 1 239 ? -8.791 52.710 168.722 1.00 57.55 239 SER A C 1
ATOM 1594 O O . SER A 1 239 ? -9.077 51.519 168.582 1.00 55.06 239 SER A O 1
ATOM 1597 N N . ASN A 1 240 ? -9.607 53.704 168.388 1.00 72.66 240 ASN A N 1
ATOM 1598 C CA . ASN A 1 240 ? -11.001 53.471 167.997 1.00 83.79 240 ASN A CA 1
ATOM 1599 C C . ASN A 1 240 ? -11.045 52.845 166.622 1.00 78.81 240 ASN A C 1
ATOM 1600 O O . ASN A 1 240 ? -11.756 51.870 166.390 1.00 69.94 240 ASN A O 1
ATOM 1605 N N . ARG A 1 241 ? -10.263 53.421 165.717 1.00 66.68 241 ARG A N 1
ATOM 1606 C CA . ARG A 1 241 ? -10.201 52.956 164.347 1.00 66.31 241 ARG A CA 1
ATOM 1607 C C . ARG A 1 241 ? -8.846 52.294 164.126 1.00 50.79 241 ARG A C 1
ATOM 1608 O O . ARG A 1 241 ? -7.896 52.927 163.698 1.00 45.94 241 ARG A O 1
ATOM 1616 N N . VAL A 1 242 ? -8.787 51.006 164.458 1.00 55.14 242 VAL A N 1
ATOM 1617 C CA . VAL A 1 242 ? -7.543 50.232 164.494 1.00 57.97 242 VAL A CA 1
ATOM 1618 C C . VAL A 1 242 ? -7.611 48.914 163.701 1.00 59.59 242 VAL A C 1
ATOM 1619 O O . VAL A 1 242 ? -6.618 48.185 163.642 1.00 66.19 242 VAL A O 1
ATOM 1623 N N . GLY A 1 243 ? -8.778 48.579 163.141 1.00 48.79 243 GLY A N 1
ATOM 1624 C CA . GLY A 1 243 ? -8.881 47.522 162.115 1.00 43.42 243 GLY A CA 1
ATOM 1625 C C . GLY A 1 243 ? -9.291 48.073 160.750 1.00 44.30 243 GLY A C 1
ATOM 1626 O O . GLY A 1 243 ? -9.426 47.330 159.768 1.00 38.26 243 GLY A O 1
ATOM 1627 N N . HIS A 1 244 ? -9.461 49.391 160.694 1.00 49.19 244 HIS A N 1
ATOM 1628 C CA . HIS A 1 244 ? -10.070 50.049 159.557 1.00 50.30 244 HIS A CA 1
ATOM 1629 C C . HIS A 1 244 ? -9.063 50.266 158.456 1.00 39.36 244 HIS A C 1
ATOM 1630 O O . HIS A 1 244 ? -7.855 50.247 158.688 1.00 46.54 244 HIS A O 1
ATOM 1637 N N . ILE A 1 245 ? -9.577 50.518 157.261 1.00 32.40 245 ILE A N 1
ATOM 1638 C CA . ILE A 1 245 ? -8.748 50.912 156.138 1.00 30.30 245 ILE A CA 1
ATOM 1639 C C . ILE A 1 245 ? -8.723 52.429 156.089 1.00 31.40 245 ILE A C 1
ATOM 1640 O O . ILE A 1 245 ? -9.774 53.079 156.154 1.00 29.34 245 ILE A O 1
ATOM 1645 N N . LEU A 1 246 ? -7.522 52.983 155.973 1.00 39.87 246 LEU A N 1
ATOM 1646 C CA . LEU A 1 246 ? -7.324 54.425 155.947 1.00 45.60 246 LEU A CA 1
ATOM 1647 C C . LEU A 1 246 ? -6.543 54.804 154.697 1.00 47.54 246 LEU A C 1
ATOM 1648 O O . LEU A 1 246 ? -5.828 53.964 154.156 1.00 46.84 246 LEU A O 1
ATOM 1653 N N . ILE A 1 247 ? -6.674 56.049 154.234 1.00 34.59 247 ILE A N 1
ATOM 1654 C CA . ILE A 1 247 ? -5.908 56.516 153.071 1.00 40.87 247 ILE A CA 1
ATOM 1655 C C . ILE A 1 247 ? -4.890 57.502 153.583 1.00 37.54 247 ILE A C 1
ATOM 1656 O O . ILE A 1 247 ? -5.243 58.508 154.194 1.00 39.00 247 ILE A O 1
ATOM 1661 N N . SER A 1 248 ? -3.626 57.206 153.334 1.00 39.73 248 SER A N 1
ATOM 1662 C CA . SER A 1 248 ? -2.564 58.111 153.665 1.00 47.69 248 SER A CA 1
ATOM 1663 C C . SER A 1 248 ? -2.018 58.691 152.364 1.00 44.10 248 SER A C 1
ATOM 1664 O O . SER A 1 248 ? -1.599 57.948 151.479 1.00 39.93 248 SER A O 1
ATOM 1667 N N . PRO A 1 249 ? -2.082 60.023 152.218 1.00 52.82 249 PRO A N 1
ATOM 1668 C CA . PRO A 1 249 ? -1.226 60.699 151.245 1.00 57.72 249 PRO A CA 1
ATOM 1669 C C . PRO A 1 249 ? 0.196 60.396 151.620 1.00 64.32 249 PRO A C 1
ATOM 1670 O O . PRO A 1 249 ? 0.582 60.675 152.747 1.00 63.27 249 PRO A O 1
ATOM 1674 N N . ILE A 1 250 ? 0.970 59.838 150.699 1.00 68.79 250 ILE A N 1
ATOM 1675 C CA . ILE A 1 250 ? 2.284 59.286 151.041 1.00 69.84 250 ILE A CA 1
ATOM 1676 C C . ILE A 1 250 ? 3.113 60.293 151.850 1.00 73.16 250 ILE A C 1
ATOM 1677 O O . ILE A 1 250 ? 3.954 59.908 152.668 1.00 54.14 250 ILE A O 1
ATOM 1682 N N . GLY A 1 251 ? 2.852 61.581 151.649 1.00 71.80 251 GLY A N 1
ATOM 1683 C CA . GLY A 1 251 ? 3.351 62.605 152.562 1.00 86.53 251 GLY A CA 1
ATOM 1684 C C . GLY A 1 251 ? 2.965 62.424 154.033 1.00 86.05 251 GLY A C 1
ATOM 1685 O O . GLY A 1 251 ? 3.799 62.035 154.854 1.00 81.98 251 GLY A O 1
ATOM 1686 N N . GLN A 1 252 ? 1.694 62.660 154.361 1.00 74.06 252 GLN A N 1
ATOM 1687 C CA . GLN A 1 252 ? 1.302 62.986 155.741 1.00 70.88 252 GLN A CA 1
ATOM 1688 C C . GLN A 1 252 ? 0.511 61.878 156.472 1.00 57.78 252 GLN A C 1
ATOM 1689 O O . GLN A 1 252 ? 0.500 60.724 156.041 1.00 48.19 252 GLN A O 1
ATOM 1695 N N . THR A 1 253 ? -0.094 62.239 157.608 1.00 67.21 253 THR A N 1
ATOM 1696 C CA . THR A 1 253 ? -0.823 61.309 158.469 1.00 63.25 253 THR A CA 1
ATOM 1697 C C . THR A 1 253 ? -2.094 60.785 157.801 1.00 42.73 253 THR A C 1
ATOM 1698 O O . THR A 1 253 ? -2.763 61.518 157.085 1.00 56.52 253 THR A O 1
ATOM 1702 N N . PRO A 1 254 ? -2.435 59.513 158.046 1.00 45.44 254 PRO A N 1
ATOM 1703 C CA . PRO A 1 254 ? -3.571 58.851 157.402 1.00 44.24 254 PRO A CA 1
ATOM 1704 C C . PRO A 1 254 ? -4.943 59.369 157.840 1.00 40.52 254 PRO A C 1
ATOM 1705 O O . PRO A 1 254 ? -5.146 59.668 159.007 1.00 39.13 254 PRO A O 1
ATOM 1709 N N . LYS A 1 255 ? -5.869 59.455 156.888 1.00 38.76 255 LYS A N 1
ATOM 1710 C CA . LYS A 1 255 ? -7.235 59.916 157.133 1.00 40.99 255 LYS A CA 1
ATOM 1711 C C . LYS A 1 255 ? -8.219 58.764 157.017 1.00 42.45 255 LYS A C 1
ATOM 1712 O O . LYS A 1 255 ? -7.907 57.729 156.428 1.00 36.48 255 LYS A O 1
ATOM 1718 N N . ASP A 1 256 ? -9.418 58.967 157.565 1.00 53.29 256 ASP A N 1
ATOM 1719 C CA . ASP A 1 256 ? -10.516 57.996 157.449 1.00 56.44 256 ASP A CA 1
ATOM 1720 C C . ASP A 1 256 ? -11.005 57.970 155.999 1.00 45.04 256 ASP A C 1
ATOM 1721 O O . ASP A 1 256 ? -10.897 58.981 155.296 1.00 44.68 256 ASP A O 1
ATOM 1726 N N . LEU A 1 257 ? -11.551 56.830 155.565 1.00 32.64 257 LEU A N 1
ATOM 1727 C CA . LEU A 1 257 ? -12.064 56.667 154.181 1.00 28.28 257 LEU A CA 1
ATOM 1728 C C . LEU A 1 257 ? -13.484 57.198 153.930 1.00 31.45 257 LEU A C 1
ATOM 1729 O O . LEU A 1 257 ? -14.444 56.423 153.827 1.00 31.36 257 LEU A O 1
ATOM 1734 N N . THR A 1 258 ? -13.620 58.514 153.807 1.00 38.53 258 THR A N 1
ATOM 1735 C CA . THR A 1 258 ? -14.862 59.084 153.319 1.00 47.02 258 THR A CA 1
ATOM 1736 C C . THR A 1 258 ? -15.104 58.463 151.957 1.00 49.12 258 THR A C 1
ATOM 1737 O O . THR A 1 258 ? -14.153 58.219 151.219 1.00 52.54 258 THR A O 1
ATOM 1741 N N . PRO A 1 259 ? -16.369 58.197 151.612 1.00 58.53 259 PRO A N 1
ATOM 1742 C CA . PRO A 1 259 ? -16.663 57.767 150.244 1.00 55.88 259 PRO A CA 1
ATOM 1743 C C . PRO A 1 259 ? -16.036 58.664 149.179 1.00 54.37 259 PRO A C 1
ATOM 1744 O O . PRO A 1 259 ? -15.546 58.167 148.170 1.00 44.69 259 PRO A O 1
ATOM 1748 N N . THR A 1 260 ? -16.032 59.971 149.420 1.00 51.87 260 THR A N 1
ATOM 1749 C CA . THR A 1 260 ? -15.397 60.907 148.497 1.00 53.62 260 THR A CA 1
ATOM 1750 C C . THR A 1 260 ? -13.896 60.636 148.332 1.00 46.82 260 THR A C 1
ATOM 1751 O O . THR A 1 260 ? -13.361 60.776 147.232 1.00 42.87 260 THR A O 1
ATOM 1755 N N . ARG A 1 261 ? -13.223 60.243 149.406 1.00 32.94 261 ARG A N 1
ATOM 1756 C CA . ARG A 1 261 ? -11.811 59.865 149.311 1.00 34.44 261 ARG A CA 1
ATOM 1757 C C . ARG A 1 261 ? -11.639 58.534 148.580 1.00 35.32 261 ARG A C 1
ATOM 1758 O O . ARG A 1 261 ? -10.805 58.407 147.677 1.00 33.23 261 ARG A O 1
ATOM 1766 N N . PHE A 1 262 ? -12.425 57.541 149.001 1.00 46.76 262 PHE A N 1
ATOM 1767 C CA . PHE A 1 262 ? -12.448 56.225 148.366 1.00 42.53 262 PHE A CA 1
ATOM 1768 C C . PHE A 1 262 ? -12.539 56.397 146.863 1.00 40.33 262 PHE A C 1
ATOM 1769 O O . PHE A 1 262 ? -11.872 55.686 146.111 1.00 32.06 262 PHE A O 1
ATOM 1777 N N . ALA A 1 263 ? -13.375 57.342 146.439 1.00 22.09 263 ALA A N 1
ATOM 1778 C CA . ALA A 1 263 ? -13.602 57.585 145.024 1.00 30.78 263 ALA A CA 1
ATOM 1779 C C . ALA A 1 263 ? -12.388 58.202 144.352 1.00 31.71 263 ALA A C 1
ATOM 1780 O O . ALA A 1 263 ? -12.047 57.847 143.218 1.00 30.41 263 ALA A O 1
ATOM 1782 N N . THR A 1 264 ? -11.721 59.108 145.051 1.00 30.87 264 THR A N 1
ATOM 1783 C CA . THR A 1 264 ? -10.526 59.738 144.495 1.00 32.51 264 THR A CA 1
ATOM 1784 C C . THR A 1 264 ? -9.371 58.755 144.355 1.00 30.32 264 THR A C 1
ATOM 1785 O O . THR A 1 264 ? -8.485 58.962 143.532 1.00 31.80 264 THR A O 1
ATOM 1789 N N . PHE A 1 265 ? -9.391 57.692 145.155 1.00 31.01 265 PHE A N 1
ATOM 1790 C CA . PHE A 1 265 ? -8.356 56.661 145.120 1.00 29.08 265 PHE A CA 1
ATOM 1791 C C . PHE A 1 265 ? -8.686 55.514 144.171 1.00 29.23 265 PHE A C 1
ATOM 1792 O O . PHE A 1 265 ? -7.788 54.965 143.547 1.00 20.42 265 PHE A O 1
ATOM 1800 N N . PHE A 1 266 ? -9.964 55.136 144.093 1.00 39.25 266 PHE A N 1
ATOM 1801 C CA . PHE A 1 266 ? -10.388 53.953 143.328 1.00 42.45 266 PHE A CA 1
ATOM 1802 C C . PHE A 1 266 ? -11.072 54.271 142.014 1.00 39.74 266 PHE A C 1
ATOM 1803 O O . PHE A 1 266 ? -11.124 53.415 141.120 1.00 37.83 266 PHE A O 1
ATOM 1811 N N . GLY A 1 267 ? -11.612 55.478 141.907 1.00 28.12 267 GLY A N 1
ATOM 1812 C CA . GLY A 1 267 ? -12.256 55.918 140.682 1.00 26.55 267 GLY A CA 1
ATOM 1813 C C . GLY A 1 267 ? -13.777 55.909 140.703 1.00 21.77 267 GLY A C 1
ATOM 1814 O O . GLY A 1 267 ? -14.401 56.484 139.800 1.00 26.13 267 GLY A O 1
ATOM 1815 N N . PHE A 1 268 ? -14.378 55.278 141.716 1.00 34.28 268 PHE A N 1
ATOM 1816 C CA . PHE A 1 268 ? -15.840 55.212 141.824 1.00 36.66 268 PHE A CA 1
ATOM 1817 C C . PHE A 1 268 ? -16.311 55.353 143.266 1.00 36.48 268 PHE A C 1
ATOM 1818 O O . PHE A 1 268 ? -15.507 55.373 144.187 1.00 36.14 268 PHE A O 1
ATOM 1826 N N . LEU A 1 269 ? -17.623 55.441 143.455 1.00 28.69 269 LEU A N 1
ATOM 1827 C CA . LEU A 1 269 ? -18.172 55.527 144.798 1.00 27.90 269 LEU A CA 1
ATOM 1828 C C . LEU A 1 269 ? -18.536 54.171 145.378 1.00 31.52 269 LEU A C 1
ATOM 1829 O O . LEU A 1 269 ? -19.142 53.342 144.696 1.00 31.67 269 LEU A O 1
ATOM 1834 N N . PRO A 1 270 ? -18.191 53.953 146.658 1.00 36.89 270 PRO A N 1
ATOM 1835 C CA . PRO A 1 270 ? -18.482 52.691 147.320 1.00 38.63 270 PRO A CA 1
ATOM 1836 C C . PRO A 1 270 ? -19.971 52.576 147.629 1.00 39.81 270 PRO A C 1
ATOM 1837 O O . PRO A 1 270 ? -20.677 53.586 147.598 1.00 43.23 270 PRO A O 1
ATOM 1841 N N . ASP A 1 271 ? -20.441 51.360 147.904 1.00 30.77 271 ASP A N 1
ATOM 1842 C CA . ASP A 1 271 ? -21.790 51.143 148.434 1.00 31.22 271 ASP A CA 1
ATOM 1843 C C . ASP A 1 271 ? -21.680 50.200 149.632 1.00 30.94 271 ASP A C 1
ATOM 1844 O O . ASP A 1 271 ? -20.594 49.697 149.939 1.00 23.54 271 ASP A O 1
ATOM 1849 N N . ASP A 1 272 ? -22.802 49.980 150.315 1.00 54.42 272 ASP A N 1
ATOM 1850 C CA . ASP A 1 272 ? -22.820 49.190 151.561 1.00 63.91 272 ASP A CA 1
ATOM 1851 C C . ASP A 1 272 ? -22.533 47.695 151.374 1.00 59.97 272 ASP A C 1
ATOM 1852 O O . ASP A 1 272 ? -22.351 46.968 152.363 1.00 52.13 272 ASP A O 1
ATOM 1857 N N . LYS A 1 273 ? -22.510 47.239 150.122 1.00 40.73 273 LYS A N 1
ATOM 1858 C CA . LYS A 1 273 ? -22.086 45.884 149.823 1.00 45.62 273 LYS A CA 1
ATOM 1859 C C . LYS A 1 273 ? -20.872 45.830 148.878 1.00 42.08 273 LYS A C 1
ATOM 1860 O O . LYS A 1 273 ? -20.785 44.963 148.007 1.00 37.45 273 LYS A O 1
ATOM 1866 N N . PHE A 1 274 ? -19.925 46.744 149.086 1.00 45.28 274 PHE A N 1
ATOM 1867 C CA . PHE A 1 274 ? -18.620 46.684 148.422 1.00 41.23 274 PHE A CA 1
ATOM 1868 C C . PHE A 1 274 ? -17.712 45.755 149.211 1.00 39.53 274 PHE A C 1
ATOM 1869 O O . PHE A 1 274 ? -17.422 46.008 150.383 1.00 33.56 274 PHE A O 1
ATOM 1877 N N . CYS A 1 275 ? -17.278 44.678 148.564 1.00 45.80 275 CYS A N 1
ATOM 1878 C CA . CYS A 1 275 ? -16.338 43.726 149.156 1.00 48.61 275 CYS A CA 1
ATOM 1879 C C . CYS A 1 275 ? -15.339 43.300 148.103 1.00 43.08 275 CYS A C 1
ATOM 1880 O O . CYS A 1 275 ? -15.701 43.051 146.957 1.00 41.53 275 CYS A O 1
ATOM 1883 N N . VAL A 1 276 ? -14.083 43.195 148.499 1.00 33.82 276 VAL A N 1
ATOM 1884 C CA . VAL A 1 276 ? -13.024 43.040 147.536 1.00 34.42 276 VAL A CA 1
ATOM 1885 C C . VAL A 1 276 ? -11.929 42.174 148.118 1.00 34.59 276 VAL A C 1
ATOM 1886 O O . VAL A 1 276 ? -11.576 42.314 149.282 1.00 34.46 276 VAL A O 1
ATOM 1890 N N . ARG A 1 277 ? -11.395 41.281 147.300 1.00 41.08 277 ARG A N 1
ATOM 1891 C CA . ARG A 1 277 ? -10.416 40.306 147.753 1.00 43.70 277 ARG A CA 1
ATOM 1892 C C . ARG A 1 277 ? -9.005 40.892 147.811 1.00 38.50 277 ARG A C 1
ATOM 1893 O O . ARG A 1 277 ? -8.523 41.499 146.848 1.00 54.22 277 ARG A O 1
ATOM 1901 N N . ILE A 1 278 ? -8.353 40.674 148.951 1.00 52.97 278 ILE A N 1
ATOM 1902 C CA . ILE A 1 278 ? -7.073 41.277 149.270 1.00 51.05 278 ILE A CA 1
ATOM 1903 C C . ILE A 1 278 ? -5.984 40.473 148.562 1.00 45.91 278 ILE A C 1
ATOM 1904 O O . ILE A 1 278 ? -6.118 39.262 148.440 1.00 47.39 278 ILE A O 1
ATOM 1909 N N . PRO A 1 279 ? -4.919 41.135 148.071 1.00 28.92 279 PRO A N 1
ATOM 1910 C CA . PRO A 1 279 ? -3.816 40.440 147.376 1.00 26.18 279 PRO A CA 1
ATOM 1911 C C . PRO A 1 279 ? -3.050 39.440 148.231 1.00 25.35 279 PRO A C 1
ATOM 1912 O O . PRO A 1 279 ? -2.778 38.343 147.769 1.00 22.67 279 PRO A O 1
ATOM 1916 N N . THR A 1 280 ? -2.670 39.838 149.446 1.00 42.08 280 THR A N 1
ATOM 1917 C CA . THR A 1 280 ? -2.121 38.906 150.444 1.00 46.34 280 THR A CA 1
ATOM 1918 C C . THR A 1 280 ? -2.806 39.117 151.796 1.00 44.69 280 THR A C 1
ATOM 1919 O O . THR A 1 280 ? -2.924 40.256 152.268 1.00 36.77 280 THR A O 1
ATOM 1923 N N . PRO A 1 281 ? -3.259 38.017 152.420 1.00 36.20 281 PRO A N 1
ATOM 1924 C CA . PRO A 1 281 ? -4.013 38.080 153.666 1.00 34.76 281 PRO A CA 1
ATOM 1925 C C . PRO A 1 281 ? -3.255 38.761 154.793 1.00 37.47 281 PRO A C 1
ATOM 1926 O O . PRO A 1 281 ? -2.029 38.662 154.870 1.00 40.89 281 PRO A O 1
ATOM 1930 N N . VAL A 1 282 ? -3.999 39.428 155.668 1.00 41.62 282 VAL A N 1
ATOM 1931 C CA . VAL A 1 282 ? -3.433 40.084 156.831 1.00 40.82 282 VAL A CA 1
ATOM 1932 C C . VAL A 1 282 ? -3.818 39.302 158.071 1.00 44.52 282 VAL A C 1
ATOM 1933 O O . VAL A 1 282 ? -4.996 39.033 158.289 1.00 46.68 282 VAL A O 1
ATOM 1937 N N . ASP A 1 283 ? -2.826 38.944 158.882 1.00 50.53 283 ASP A N 1
ATOM 1938 C CA . ASP A 1 283 ? -3.080 38.168 160.085 1.00 58.16 283 ASP A CA 1
ATOM 1939 C C . ASP A 1 283 ? -3.769 39.043 161.117 1.00 48.42 283 ASP A C 1
ATOM 1940 O O . ASP A 1 283 ? -3.471 40.233 161.227 1.00 34.07 283 ASP A O 1
ATOM 1945 N N . VAL A 1 284 ? -4.721 38.438 161.829 1.00 62.40 284 VAL A N 1
ATOM 1946 C CA . VAL A 1 284 ? -5.501 39.086 162.892 1.00 57.45 284 VAL A CA 1
ATOM 1947 C C . VAL A 1 284 ? -5.624 38.095 164.040 1.00 52.63 284 VAL A C 1
ATOM 1948 O O . VAL A 1 284 ? -5.727 36.894 163.814 1.00 48.07 284 VAL A O 1
ATOM 1952 N N . VAL A 1 285 ? -5.624 38.600 165.266 1.00 45.11 285 VAL A N 1
ATOM 1953 C CA . VAL A 1 285 ? -5.652 37.732 166.426 1.00 45.93 285 VAL A CA 1
ATOM 1954 C C . VAL A 1 285 ? -6.747 38.146 167.382 1.00 48.96 285 VAL A C 1
ATOM 1955 O O . VAL A 1 285 ? -6.616 39.131 168.102 1.00 49.64 285 VAL A O 1
ATOM 1959 N N . LEU A 1 286 ? -7.817 37.366 167.392 1.00 53.22 286 LEU A N 1
ATOM 1960 C CA . LEU A 1 286 ? -8.913 37.588 168.312 1.00 55.81 286 LEU A CA 1
ATOM 1961 C C . LEU A 1 286 ? -8.597 37.000 169.679 1.00 61.13 286 LEU A C 1
ATOM 1962 O O . LEU A 1 286 ? -7.746 36.116 169.811 1.00 60.13 286 LEU A O 1
ATOM 1967 N N . THR A 1 287 ? -9.287 37.495 170.700 1.00 67.00 287 THR A N 1
ATOM 1968 C CA . THR A 1 287 ? -8.952 37.135 172.069 1.00 68.56 287 THR A CA 1
ATOM 1969 C C . THR A 1 287 ? -10.025 37.540 173.110 1.00 70.93 287 THR A C 1
ATOM 1970 O O . THR A 1 287 ? -10.863 38.418 172.880 1.00 56.51 287 THR A O 1
ATOM 1974 N N . GLY A 1 288 ? -9.981 36.851 174.245 1.00 66.79 288 GLY A N 1
ATOM 1975 C CA . GLY A 1 288 ? -10.865 37.077 175.391 1.00 74.17 288 GLY A CA 1
ATOM 1976 C C . GLY A 1 288 ? -10.326 36.173 176.481 1.00 83.31 288 GLY A C 1
ATOM 1977 O O . GLY A 1 288 ? -9.452 35.354 176.206 1.00 85.12 288 GLY A O 1
ATOM 1978 N N . ASP A 1 289 ? -10.804 36.298 177.715 1.00 93.97 289 ASP A N 1
ATOM 1979 C CA . ASP A 1 289 ? -10.287 35.426 178.773 1.00 114.96 289 ASP A CA 1
ATOM 1980 C C . ASP A 1 289 ? -10.582 33.955 178.421 1.00 101.77 289 ASP A C 1
ATOM 1981 O O . ASP A 1 289 ? -11.686 33.616 177.974 1.00 67.76 289 ASP A O 1
ATOM 1986 N N . ASN A 1 290 ? -9.558 33.112 178.572 1.00 115.16 290 ASN A N 1
ATOM 1987 C CA . ASN A 1 290 ? -9.620 31.674 178.261 1.00 109.36 290 ASN A CA 1
ATOM 1988 C C . ASN A 1 290 ? -9.921 31.309 176.801 1.00 88.05 290 ASN A C 1
ATOM 1989 O O . ASN A 1 290 ? -10.236 30.154 176.512 1.00 58.71 290 ASN A O 1
ATOM 1994 N N . VAL A 1 291 ? -9.797 32.270 175.884 1.00 81.10 291 VAL A N 1
ATOM 1995 C CA . VAL A 1 291 ? -10.144 32.045 174.474 1.00 81.24 291 VAL A CA 1
ATOM 1996 C C . VAL A 1 291 ? -9.220 32.814 173.527 1.00 77.32 291 VAL A C 1
ATOM 1997 O O . VAL A 1 291 ? -9.063 34.030 173.648 1.00 76.00 291 VAL A O 1
ATOM 2001 N N . TYR A 1 292 ? -8.636 32.090 172.573 1.00 70.07 292 TYR A N 1
ATOM 2002 C CA . TYR A 1 292 ? -7.731 32.663 171.572 1.00 66.36 292 TYR A CA 1
ATOM 2003 C C . TYR A 1 292 ? -8.016 32.028 170.209 1.00 64.96 292 TYR A C 1
ATOM 2004 O O . TYR A 1 292 ? -8.358 30.844 170.125 1.00 63.84 292 TYR A O 1
ATOM 2013 N N . GLN A 1 293 ? -7.866 32.823 169.150 1.00 59.98 293 GLN A N 1
ATOM 2014 C CA . GLN A 1 293 ? -8.054 32.350 167.780 1.00 57.14 293 GLN A CA 1
ATOM 2015 C C . GLN A 1 293 ? -7.466 33.368 166.796 1.00 58.07 293 GLN A C 1
ATOM 2016 O O . GLN A 1 293 ? -7.738 34.565 166.907 1.00 60.58 293 GLN A O 1
ATOM 2022 N N . SER A 1 294 ? -6.654 32.896 165.849 1.00 57.35 294 SER A N 1
ATOM 2023 C CA . SER A 1 294 ? -6.106 33.760 164.798 1.00 60.40 294 SER A CA 1
ATOM 2024 C C . SER A 1 294 ? -6.975 33.671 163.547 1.00 53.67 294 SER A C 1
ATOM 2025 O O . SER A 1 294 ? -7.561 32.629 163.263 1.00 53.94 294 SER A O 1
ATOM 2028 N N . VAL A 1 295 ? -7.063 34.775 162.811 1.00 53.42 295 VAL A N 1
ATOM 2029 C CA . VAL A 1 295 ? -7.912 34.848 161.632 1.00 53.03 295 VAL A CA 1
ATOM 2030 C C . VAL A 1 295 ? -7.215 35.523 160.460 1.00 52.61 295 VAL A C 1
ATOM 2031 O O . VAL A 1 295 ? -6.843 36.688 160.517 1.00 55.12 295 VAL A O 1
ATOM 2035 N N . GLU A 1 296 ? -7.081 34.757 159.390 1.00 56.06 296 GLU A N 1
ATOM 2036 C CA . GLU A 1 296 ? -6.543 35.211 158.125 1.00 59.27 296 GLU A CA 1
ATOM 2037 C C . GLU A 1 296 ? -7.511 36.213 157.493 1.00 48.04 296 GLU A C 1
ATOM 2038 O O . GLU A 1 296 ? -8.554 35.814 156.962 1.00 44.49 296 GLU A O 1
ATOM 2044 N N . ALA A 1 297 ? -7.184 37.505 157.560 1.00 40.23 297 ALA A N 1
ATOM 2045 C CA . ALA A 1 297 ? -8.033 38.547 156.951 1.00 40.94 297 ALA A CA 1
ATOM 2046 C C . ALA A 1 297 ? -7.830 38.574 155.443 1.00 42.58 297 ALA A C 1
ATOM 2047 O O . ALA A 1 297 ? -6.751 38.932 154.968 1.00 44.47 297 ALA A O 1
ATOM 2049 N N . THR A 1 298 ? -8.876 38.203 154.704 1.00 37.05 298 THR A N 1
ATOM 2050 C CA . THR A 1 298 ? -8.789 37.982 153.255 1.00 34.15 298 THR A CA 1
ATOM 2051 C C . THR A 1 298 ? -9.518 39.016 152.387 1.00 34.50 298 THR A C 1
ATOM 2052 O O . THR A 1 298 ? -9.413 38.984 151.161 1.00 33.49 298 THR A O 1
ATOM 2056 N N . HIS A 1 299 ? -10.269 39.916 153.003 1.00 37.05 299 HIS A N 1
ATOM 2057 C CA . HIS A 1 299 ? -11.037 40.889 152.244 1.00 37.43 299 HIS A CA 1
ATOM 2058 C C . HIS A 1 299 ? -11.147 42.197 152.964 1.00 33.63 299 HIS A C 1
ATOM 2059 O O . HIS A 1 299 ? -10.969 42.286 154.181 1.00 36.50 299 HIS A O 1
ATOM 2066 N N . ILE A 1 300 ? -11.486 43.212 152.190 1.00 27.95 300 ILE A N 1
ATOM 2067 C CA . ILE A 1 300 ? -11.888 44.480 152.742 1.00 25.99 300 ILE A CA 1
ATOM 2068 C C . ILE A 1 300 ? -13.371 44.602 152.465 1.00 28.43 300 ILE A C 1
ATOM 2069 O O . ILE A 1 300 ? -13.781 44.732 151.317 1.00 30.27 300 ILE A O 1
ATOM 2074 N N . ARG A 1 301 ? -14.169 44.523 153.522 1.00 20.51 301 ARG A N 1
ATOM 2075 C CA . ARG A 1 301 ? -15.607 44.729 153.425 1.00 29.37 301 ARG A CA 1
ATOM 2076 C C . ARG A 1 301 ? -15.935 46.178 153.696 1.00 39.45 301 ARG A C 1
ATOM 2077 O O . ARG A 1 301 ? -15.124 46.919 154.237 1.00 32.79 301 ARG A O 1
ATOM 2085 N N . ALA A 1 302 ? -17.128 46.575 153.298 1.00 83.10 302 ALA A N 1
ATOM 2086 C CA . ALA A 1 302 ? -17.684 47.844 153.701 1.00 119.05 302 ALA A CA 1
ATOM 2087 C C . ALA A 1 302 ? -18.823 47.506 154.636 1.00 29.62 302 ALA A C 1
ATOM 2088 O O . ALA A 1 302 ? -19.695 46.716 154.275 1.00 27.18 302 ALA A O 1
ATOM 2090 N N . TYR A 1 303 ? -18.838 48.087 155.830 1.00 42.05 303 TYR A N 1
ATOM 2091 C CA . TYR A 1 303 ? -19.928 47.827 156.788 1.00 48.74 303 TYR A CA 1
ATOM 2092 C C . TYR A 1 303 ? -20.634 49.144 157.112 1.00 49.92 303 TYR A C 1
ATOM 2093 O O . TYR A 1 303 ? -20.294 50.167 156.534 1.00 54.27 303 TYR A O 1
ATOM 2102 N N . LEU A 1 304 ? -21.626 49.126 157.995 1.00 37.16 304 LEU A N 1
ATOM 2103 C CA . LEU A 1 304 ? -22.354 50.353 158.334 1.00 38.77 304 LEU A CA 1
ATOM 2104 C C . LEU A 1 304 ? -21.859 50.949 159.646 1.00 49.88 304 LEU A C 1
ATOM 2105 O O . LEU A 1 304 ? -21.685 50.226 160.623 1.00 57.05 304 LEU A O 1
ATOM 2110 N N . VAL A 1 305 ? -21.637 52.265 159.672 1.00 61.27 305 VAL A N 1
ATOM 2111 C CA . VAL A 1 305 ? -20.799 52.869 160.716 1.00 96.39 305 VAL A CA 1
ATOM 2112 C C . VAL A 1 305 ? -21.564 53.160 162.019 1.00 106.34 305 VAL A C 1
ATOM 2113 O O . VAL A 1 305 ? -21.220 52.592 163.059 1.00 100.45 305 VAL A O 1
ATOM 2117 N N . ASN A 1 306 ? -22.603 54.000 161.968 1.00 109.13 306 ASN A N 1
ATOM 2118 C CA . ASN A 1 306 ? -23.381 54.363 163.161 1.00 116.91 306 ASN A CA 1
ATOM 2119 C C . ASN A 1 306 ? -24.864 54.318 162.833 1.00 88.81 306 ASN A C 1
ATOM 2120 O O . ASN A 1 306 ? -25.359 55.159 162.081 1.00 73.59 306 ASN A O 1
ATOM 2125 N N . GLY A 1 307 ? -25.566 53.337 163.395 1.00 131.29 307 GLY A N 1
ATOM 2126 C CA . GLY A 1 307 ? -27.001 53.201 163.188 1.00 132.91 307 GLY A CA 1
ATOM 2127 C C . GLY A 1 307 ? -27.389 53.383 161.736 1.00 125.31 307 GLY A C 1
ATOM 2128 O O . GLY A 1 307 ? -28.162 54.276 161.403 1.00 126.32 307 GLY A O 1
ATOM 2129 N N . GLY A 1 308 ? -26.810 52.555 160.871 1.00 80.71 308 GLY A N 1
ATOM 2130 C CA . GLY A 1 308 ? -27.186 52.483 159.460 1.00 93.75 308 GLY A CA 1
ATOM 2131 C C . GLY A 1 308 ? -27.379 53.782 158.693 1.00 90.24 308 GLY A C 1
ATOM 2132 O O . GLY A 1 308 ? -28.297 53.876 157.884 1.00 104.74 308 GLY A O 1
ATOM 2133 N N . LEU A 1 309 ? -26.536 54.786 158.937 1.00 98.89 309 LEU A N 1
ATOM 2134 C CA . LEU A 1 309 ? -26.518 55.996 158.086 1.00 101.66 309 LEU A CA 1
ATOM 2135 C C . LEU A 1 309 ? -25.170 56.237 157.399 1.00 99.72 309 LEU A C 1
ATOM 2136 O O . LEU A 1 309 ? -25.126 56.835 156.328 1.00 82.69 309 LEU A O 1
ATOM 2141 N N . GLY A 1 310 ? -24.078 55.783 158.003 1.00 105.79 310 GLY A N 1
ATOM 2142 C CA . GLY A 1 310 ? -22.768 55.906 157.381 1.00 105.46 310 GLY A CA 1
ATOM 2143 C C . GLY A 1 310 ? -22.223 54.567 156.922 1.00 81.48 310 GLY A C 1
ATOM 2144 O O . GLY A 1 310 ? -22.932 53.554 156.909 1.00 76.34 310 GLY A O 1
ATOM 2145 N N . ILE A 1 311 ? -20.945 54.570 156.559 1.00 59.88 311 ILE A N 1
ATOM 2146 C CA . ILE A 1 311 ? -20.314 53.421 155.934 1.00 51.45 311 ILE A CA 1
ATOM 2147 C C . ILE A 1 311 ? -18.788 53.532 156.089 1.00 49.99 311 ILE A C 1
ATOM 2148 O O . ILE A 1 311 ? -18.205 54.567 155.794 1.00 47.10 311 ILE A O 1
ATOM 2153 N N . ASP A 1 312 ? -18.156 52.472 156.584 1.00 43.19 312 ASP A N 1
ATOM 2154 C CA . ASP A 1 312 ? -16.705 52.443 156.765 1.00 46.74 312 ASP A CA 1
ATOM 2155 C C . ASP A 1 312 ? -16.158 51.115 156.237 1.00 47.93 312 ASP A C 1
ATOM 2156 O O . ASP A 1 312 ? -16.931 50.221 155.879 1.00 45.42 312 ASP A O 1
ATOM 2161 N N . PHE A 1 313 ? -14.830 50.995 156.198 1.00 52.18 313 PHE A N 1
ATOM 2162 C CA . PHE A 1 313 ? -14.146 49.851 155.585 1.00 46.63 313 PHE A CA 1
ATOM 2163 C C . PHE A 1 313 ? -13.231 49.148 156.570 1.00 46.81 313 PHE A C 1
ATOM 2164 O O . PHE A 1 313 ? -12.506 49.785 157.323 1.00 31.23 313 PHE A O 1
ATOM 2172 N N . HIS A 1 314 ? -13.246 47.825 156.536 1.00 31.12 314 HIS A N 1
ATOM 2173 C CA . HIS A 1 314 ? -12.591 47.046 157.565 1.00 35.68 314 HIS A CA 1
ATOM 2174 C C . HIS A 1 314 ? -12.045 45.749 157.006 1.00 33.20 314 HIS A C 1
ATOM 2175 O O . HIS A 1 314 ? -12.605 45.191 156.058 1.00 36.27 314 HIS A O 1
ATOM 2182 N N . LEU A 1 315 ? -10.957 45.266 157.608 1.00 31.47 315 LEU A N 1
ATOM 2183 C CA . LEU A 1 315 ? -10.452 43.932 157.308 1.00 33.07 315 LEU A CA 1
ATOM 2184 C C . LEU A 1 315 ? -11.574 42.956 157.541 1.00 55.79 315 LEU A C 1
ATOM 2185 O O . LEU A 1 315 ? -12.439 43.183 158.373 1.00 39.15 315 LEU A O 1
ATOM 2190 N N . ALA A 1 316 ? -11.584 41.873 156.795 1.00 82.08 316 ALA A N 1
ATOM 2191 C CA . ALA A 1 316 ? -12.709 40.972 156.871 1.00 45.75 316 ALA A CA 1
ATOM 2192 C C . ALA A 1 316 ? -12.329 39.590 156.409 1.00 26.52 316 ALA A C 1
ATOM 2193 O O . ALA A 1 316 ? -11.313 39.402 155.740 1.00 32.36 316 ALA A O 1
ATOM 2195 N N . ALA A 1 317 ? -13.147 38.620 156.788 1.00 28.19 317 ALA A N 1
ATOM 2196 C CA . ALA A 1 317 ? -12.896 37.232 156.448 1.00 38.58 317 ALA A CA 1
ATOM 2197 C C . ALA A 1 317 ? -14.215 36.510 156.308 1.00 38.17 317 ALA A C 1
ATOM 2198 O O . ALA A 1 317 ? -15.246 36.981 156.794 1.00 34.32 317 ALA A O 1
ATOM 2200 N N . TYR A 1 318 ? -14.183 35.371 155.631 1.00 40.15 318 TYR A N 1
ATOM 2201 C CA . TYR A 1 318 ? -15.362 34.530 155.530 1.00 40.43 318 TYR A CA 1
ATOM 2202 C C . TYR A 1 318 ? -15.659 33.924 156.900 1.00 44.88 318 TYR A C 1
ATOM 2203 O O . TYR A 1 318 ? -14.770 33.376 157.552 1.00 30.09 318 TYR A O 1
ATOM 2212 N N . ASN A 1 319 ? -16.913 34.036 157.329 1.00 46.07 319 ASN A N 1
ATOM 2213 C CA . ASN A 1 319 ? -17.335 33.566 158.635 1.00 51.71 319 ASN A CA 1
ATOM 2214 C C . ASN A 1 319 ? -18.180 32.324 158.458 1.00 52.96 319 ASN A C 1
ATOM 2215 O O . ASN A 1 319 ? -19.259 32.390 157.883 1.00 50.16 319 ASN A O 1
ATOM 2220 N N . ASP A 1 320 ? -17.683 31.193 158.947 1.00 52.77 320 ASP A N 1
ATOM 2221 C CA . ASP A 1 320 ? -18.366 29.904 158.761 1.00 60.68 320 ASP A CA 1
ATOM 2222 C C . ASP A 1 320 ? -19.692 29.821 159.516 1.00 55.19 320 ASP A C 1
ATOM 2223 O O . ASP A 1 320 ? -20.534 28.984 159.200 1.00 48.61 320 ASP A O 1
ATOM 2228 N N . THR A 1 321 ? -19.855 30.673 160.526 1.00 35.63 321 THR A N 1
ATOM 2229 C CA . THR A 1 321 ? -21.100 30.786 161.256 1.00 42.82 321 THR A CA 1
ATOM 2230 C C . THR A 1 321 ? -22.169 31.333 160.345 1.00 39.88 321 THR A C 1
ATOM 2231 O O . THR A 1 321 ? -23.203 30.707 160.172 1.00 40.02 321 THR A O 1
ATOM 2235 N N . THR A 1 322 ? -21.910 32.493 159.750 1.00 35.19 322 THR A N 1
ATOM 2236 C CA . THR A 1 322 ? -22.908 33.176 158.918 1.00 36.34 322 THR A CA 1
ATOM 2237 C C . THR A 1 322 ? -22.793 32.864 157.430 1.00 34.65 322 THR A C 1
ATOM 2238 O O . THR A 1 322 ? -23.597 33.335 156.640 1.00 37.99 322 THR A O 1
ATOM 2242 N N . HIS A 1 323 ? -21.790 32.088 157.044 1.00 43.75 323 HIS A N 1
ATOM 2243 C CA . HIS A 1 323 ? -21.517 31.836 155.634 1.00 46.17 323 HIS A CA 1
ATOM 2244 C C . HIS A 1 323 ? -21.469 33.125 154.809 1.00 42.89 323 HIS A C 1
ATOM 2245 O O . HIS A 1 323 ? -21.960 33.160 153.691 1.00 39.79 323 HIS A O 1
ATOM 2252 N N . THR A 1 324 ? -20.890 34.184 155.369 1.00 44.38 324 THR A N 1
ATOM 2253 C CA . THR A 1 324 ? -20.612 35.408 154.608 1.00 41.82 324 THR A CA 1
ATOM 2254 C C . THR A 1 324 ? -19.294 36.023 155.053 1.00 38.69 324 THR A C 1
ATOM 2255 O O . THR A 1 324 ? -18.789 35.734 156.144 1.00 45.20 324 THR A O 1
ATOM 2259 N N . ILE A 1 325 ? -18.751 36.887 154.204 1.00 33.26 325 ILE A N 1
ATOM 2260 C CA . ILE A 1 325 ? -17.577 37.646 154.561 1.00 28.85 325 ILE A CA 1
ATOM 2261 C C . ILE A 1 325 ? -18.019 38.779 155.479 1.00 29.26 325 ILE A C 1
ATOM 2262 O O . ILE A 1 325 ? -18.859 39.607 155.105 1.00 29.22 325 ILE A O 1
ATOM 2267 N N . GLN A 1 326 ? -17.450 38.795 156.684 1.00 40.28 326 GLN A N 1
ATOM 2268 C CA . GLN A 1 326 ? -17.771 39.806 157.684 1.00 43.29 326 GLN A CA 1
ATOM 2269 C C . GLN A 1 326 ? -16.527 40.544 158.175 1.00 34.74 326 GLN A C 1
ATOM 2270 O O . GLN A 1 326 ? -15.422 39.978 158.215 1.00 26.41 326 GLN A O 1
ATOM 2276 N N . PRO A 1 327 ? -16.709 41.809 158.571 1.00 27.67 327 PRO A N 1
ATOM 2277 C CA . PRO A 1 327 ? -15.655 42.574 159.208 1.00 26.95 327 PRO A CA 1
ATOM 2278 C C . PRO A 1 327 ? -15.267 41.902 160.500 1.00 28.36 327 PRO A C 1
ATOM 2279 O O . PRO A 1 327 ? -16.128 41.401 161.202 1.00 27.84 327 PRO A O 1
ATOM 2283 N N . ILE A 1 328 ? -13.982 41.891 160.804 1.00 35.36 328 ILE A N 1
ATOM 2284 C CA . ILE A 1 328 ? -13.479 41.152 161.948 1.00 36.77 328 ILE A CA 1
ATOM 2285 C C . ILE A 1 328 ? -13.447 42.098 163.142 1.00 39.24 328 ILE A C 1
ATOM 2286 O O . ILE A 1 328 ? -12.409 42.666 163.473 1.00 39.70 328 ILE A O 1
ATOM 2291 N N . ILE A 1 329 ? -14.619 42.270 163.748 1.00 40.07 329 ILE A N 1
ATOM 2292 C CA . ILE A 1 329 ? -14.797 42.980 165.006 1.00 40.60 329 ILE A CA 1
ATOM 2293 C C . ILE A 1 329 ? -14.997 41.919 166.085 1.00 47.03 329 ILE A C 1
ATOM 2294 O O . ILE A 1 329 ? -15.938 41.127 165.989 1.00 50.03 329 ILE A O 1
ATOM 2299 N N . PRO A 1 330 ? -14.157 41.929 167.140 1.00 51.05 330 PRO A N 1
ATOM 2300 C CA . PRO A 1 330 ? -14.155 40.855 168.148 1.00 53.95 330 PRO A CA 1
ATOM 2301 C C . PRO A 1 330 ? -15.543 40.502 168.677 1.00 49.74 330 PRO A C 1
ATOM 2302 O O . PRO A 1 330 ? -15.911 39.327 168.750 1.00 44.67 330 PRO A O 1
ATOM 2306 N N . THR A 1 331 ? -16.306 41.529 169.027 1.00 54.18 331 THR A N 1
ATOM 2307 C CA . THR A 1 331 ? -17.619 41.354 169.641 1.00 52.26 331 THR A CA 1
ATOM 2308 C C . THR A 1 331 ? -18.685 40.841 168.673 1.00 52.85 331 THR A C 1
ATOM 2309 O O . THR A 1 331 ? -19.741 40.375 169.103 1.00 45.56 331 THR A O 1
ATOM 2313 N N . LEU A 1 332 ? -18.404 40.941 167.374 1.00 52.18 332 LEU A N 1
ATOM 2314 C CA . LEU A 1 332 ? -19.321 40.502 166.317 1.00 49.06 332 LEU A CA 1
ATOM 2315 C C . LEU A 1 332 ? -18.835 39.275 165.551 1.00 52.71 332 LEU A C 1
ATOM 2316 O O . LEU A 1 332 ? -19.535 38.787 164.669 1.00 62.89 332 LEU A O 1
ATOM 2321 N N . TRP A 1 333 ? -17.640 38.789 165.867 1.00 61.74 333 TRP A N 1
ATOM 2322 C CA . TRP A 1 333 ? -17.129 37.586 165.237 1.00 63.18 333 TRP A CA 1
ATOM 2323 C C . TRP A 1 333 ? -17.611 36.351 165.998 1.00 59.08 333 TRP A C 1
ATOM 2324 O O . TRP A 1 333 ? -17.243 36.139 167.165 1.00 50.99 333 TRP A O 1
ATOM 2335 N N . ASN A 1 334 ? -18.442 35.551 165.330 1.00 50.58 334 ASN A N 1
ATOM 2336 C CA . ASN A 1 334 ? -18.987 34.323 165.900 1.00 52.12 334 ASN A CA 1
ATOM 2337 C C . ASN A 1 334 ? -18.220 33.105 165.438 1.00 50.79 334 ASN A C 1
ATOM 2338 O O . ASN A 1 334 ? -17.728 33.074 164.313 1.00 53.51 334 ASN A O 1
ATOM 2343 N N . VAL A 1 335 ? -18.146 32.093 166.301 1.00 51.66 335 VAL A N 1
ATOM 2344 C CA . VAL A 1 335 ? -17.470 30.835 165.974 1.00 50.18 335 VAL A CA 1
ATOM 2345 C C . VAL A 1 335 ? -18.219 29.651 166.551 1.00 50.89 335 VAL A C 1
ATOM 2346 O O . VAL A 1 335 ? -18.927 29.773 167.553 1.00 46.75 335 VAL A O 1
ATOM 2350 N N . TYR A 1 336 ? -18.053 28.504 165.907 1.00 44.93 336 TYR A N 1
ATOM 2351 C CA . TYR A 1 336 ? -18.556 27.260 166.449 1.00 48.72 336 TYR A CA 1
ATOM 2352 C C . TYR A 1 336 ? -17.626 26.757 167.544 1.00 50.48 336 TYR A C 1
ATOM 2353 O O . TYR A 1 336 ? -16.441 27.090 167.578 1.00 53.56 336 TYR A O 1
ATOM 2362 N N . ASP A 1 337 ? -18.179 25.958 168.444 1.00 56.35 337 ASP A N 1
ATOM 2363 C CA . ASP A 1 337 ? -17.381 25.201 169.392 1.00 56.96 337 ASP A CA 1
ATOM 2364 C C . ASP A 1 337 ? -17.672 23.733 169.103 1.00 49.72 337 ASP A C 1
ATOM 2365 O O . ASP A 1 337 ? -18.509 23.433 168.245 1.00 40.52 337 ASP A O 1
ATOM 2370 N N . VAL A 1 338 ? -16.999 22.830 169.816 1.00 33.82 338 VAL A N 1
ATOM 2371 C CA . VAL A 1 338 ? -17.075 21.389 169.534 1.00 39.90 338 VAL A CA 1
ATOM 2372 C C . VAL A 1 338 ? -18.500 20.834 169.605 1.00 33.36 338 VAL A C 1
ATOM 2373 O O . VAL A 1 338 ? -18.833 19.859 168.918 1.00 45.09 338 VAL A O 1
ATOM 2377 N N . THR A 1 339 ? -19.332 21.459 170.436 1.00 56.09 339 THR A N 1
ATOM 2378 C CA . THR A 1 339 ? -20.736 21.074 170.570 1.00 61.92 339 THR A CA 1
ATOM 2379 C C . THR A 1 339 ? -21.542 21.398 169.315 1.00 59.71 339 THR A C 1
ATOM 2380 O O . THR A 1 339 ? -22.596 20.807 169.084 1.00 57.18 339 THR A O 1
ATOM 2384 N N . GLY A 1 340 ? -21.047 22.355 168.528 1.00 52.15 340 GLY A N 1
ATOM 2385 C CA . GLY A 1 340 ? -21.702 22.793 167.306 1.00 52.71 340 GLY A CA 1
ATOM 2386 C C . GLY A 1 340 ? -22.371 24.140 167.476 1.00 55.13 340 GLY A C 1
ATOM 2387 O O . GLY A 1 340 ? -22.835 24.736 166.506 1.00 62.36 340 GLY A O 1
ATOM 2388 N N . ALA A 1 341 ? -22.417 24.631 168.709 1.00 54.44 341 ALA A N 1
ATOM 2389 C CA . ALA A 1 341 ? -23.139 25.857 169.011 1.00 57.38 341 ALA A CA 1
ATOM 2390 C C . ALA A 1 341 ? -22.310 27.083 168.689 1.00 54.65 341 ALA A C 1
ATOM 2391 O O . ALA A 1 341 ? -21.081 27.038 168.655 1.00 54.73 341 ALA A O 1
ATOM 2393 N N . VAL A 1 342 ? -23.007 28.188 168.474 1.00 57.38 342 VAL A N 1
ATOM 2394 C CA . VAL A 1 342 ? -22.374 29.440 168.111 1.00 55.48 342 VAL A CA 1
ATOM 2395 C C . VAL A 1 342 ? -22.177 30.314 169.340 1.00 53.09 342 VAL A C 1
ATOM 2396 O O . VAL A 1 342 ? -23.030 30.365 170.218 1.00 48.22 342 VAL A O 1
ATOM 2400 N N . THR A 1 343 ? -21.052 31.015 169.382 1.00 50.73 343 THR A N 1
ATOM 2401 C CA . THR A 1 343 ? -20.733 31.894 170.498 1.00 52.27 343 THR A CA 1
ATOM 2402 C C . THR A 1 343 ? -19.878 33.065 170.026 1.00 53.53 343 THR A C 1
ATOM 2403 O O . THR A 1 343 ? -19.151 32.942 169.042 1.00 55.12 343 THR A O 1
ATOM 2407 N N . ALA A 1 344 ? -19.962 34.189 170.737 1.00 60.60 344 ALA A N 1
ATOM 2408 C CA . ALA A 1 344 ? -19.195 35.388 170.398 1.00 58.05 344 ALA A CA 1
ATOM 2409 C C . ALA A 1 344 ? -18.252 35.777 171.538 1.00 62.95 344 ALA A C 1
ATOM 2410 O O . ALA A 1 344 ? -18.372 36.848 172.118 1.00 57.10 344 ALA A O 1
ATOM 2412 N N . PRO A 1 345 ? -17.284 34.911 171.844 1.00 65.83 345 PRO A N 1
ATOM 2413 C CA . PRO A 1 345 ? -16.485 35.046 173.057 1.00 67.87 345 PRO A CA 1
ATOM 2414 C C . PRO A 1 345 ? -15.318 36.038 172.993 1.00 68.29 345 PRO A C 1
ATOM 2415 O O . PRO A 1 345 ? -14.561 36.152 173.964 1.00 69.92 345 PRO A O 1
ATOM 2419 N N . PHE A 1 346 ? -15.161 36.745 171.878 1.00 50.53 346 PHE A N 1
ATOM 2420 C CA . PHE A 1 346 ? -13.991 37.599 171.696 1.00 49.47 346 PHE A CA 1
ATOM 2421 C C . PHE A 1 346 ? -14.281 39.036 172.113 1.00 47.79 346 PHE A C 1
ATOM 2422 O O . PHE A 1 346 ? -15.333 39.593 171.790 1.00 47.23 346 PHE A O 1
ATOM 2430 N N . THR A 1 347 ? -13.336 39.621 172.844 1.00 49.10 347 THR A N 1
ATOM 2431 C CA . THR A 1 347 ? -13.491 40.960 173.406 1.00 53.37 347 THR A CA 1
ATOM 2432 C C . THR A 1 347 ? -12.436 41.940 172.884 1.00 53.37 347 THR A C 1
ATOM 2433 O O . THR A 1 347 ? -12.752 43.100 172.637 1.00 57.70 347 THR A O 1
ATOM 2437 N N . SER A 1 348 ? -11.195 41.481 172.723 1.00 37.16 348 SER A N 1
ATOM 2438 C CA . SER A 1 348 ? -10.136 42.299 172.134 1.00 55.03 348 SER A CA 1
ATOM 2439 C C . SER A 1 348 ? -9.618 41.669 170.849 1.00 85.84 348 SER A C 1
ATOM 2440 O O . SER A 1 348 ? -9.929 40.521 170.533 1.00 89.38 348 SER A O 1
ATOM 2443 N N . ALA A 1 349 ? -8.830 42.435 170.105 1.00 129.66 349 ALA A N 1
ATOM 2444 C CA . ALA A 1 349 ? -8.240 41.946 168.861 1.00 71.14 349 ALA A CA 1
ATOM 2445 C C . ALA A 1 349 ? -7.052 42.780 168.394 1.00 49.08 349 ALA A C 1
ATOM 2446 O O . ALA A 1 349 ? -7.012 43.999 168.588 1.00 64.59 349 ALA A O 1
ATOM 2448 N N . ILE A 1 350 ? -6.105 42.112 167.742 1.00 50.57 350 ILE A N 1
ATOM 2449 C CA . ILE A 1 350 ? -4.889 42.760 167.267 1.00 58.18 350 ILE A CA 1
ATOM 2450 C C . ILE A 1 350 ? -4.678 42.517 165.777 1.00 55.90 350 ILE A C 1
ATOM 2451 O O . ILE A 1 350 ? -4.638 41.372 165.309 1.00 53.33 350 ILE A O 1
ATOM 2456 N N . TYR A 1 351 ? -4.540 43.616 165.045 1.00 49.54 351 TYR A N 1
ATOM 2457 C CA . TYR A 1 351 ? -4.372 43.568 163.607 1.00 52.25 351 TYR A CA 1
ATOM 2458 C C . TYR A 1 351 ? -2.929 43.854 163.265 1.00 54.67 351 TYR A C 1
ATOM 2459 O O . TYR A 1 351 ? -2.323 44.779 163.802 1.00 51.40 351 TYR A O 1
ATOM 2468 N N . ASP A 1 352 ? -2.368 43.050 162.377 1.00 49.91 352 ASP A N 1
ATOM 2469 C CA . ASP A 1 352 ? -1.049 43.346 161.876 1.00 56.62 352 ASP A CA 1
ATOM 2470 C C . ASP A 1 352 ? -1.219 44.514 160.923 1.00 46.56 352 ASP A C 1
ATOM 2471 O O . ASP A 1 352 ? -2.270 44.662 160.288 1.00 37.54 352 ASP A O 1
ATOM 2476 N N . ASN A 1 353 ? -0.200 45.367 160.876 1.00 58.32 353 ASN A N 1
ATOM 2477 C CA . ASN A 1 353 ? -0.190 46.518 159.984 1.00 59.00 353 ASN A CA 1
ATOM 2478 C C . ASN A 1 353 ? -0.076 46.048 158.546 1.00 52.32 353 ASN A C 1
ATOM 2479 O O . ASN A 1 353 ? 0.524 45.014 158.272 1.00 48.09 353 ASN A O 1
ATOM 2484 N N . HIS A 1 354 ? -0.652 46.801 157.625 1.00 43.78 354 HIS A N 1
ATOM 2485 C CA . HIS A 1 354 ? -0.408 46.549 156.218 1.00 46.74 354 HIS A CA 1
ATOM 2486 C C . HIS A 1 354 ? -0.506 47.832 155.425 1.00 46.35 354 HIS A C 1
ATOM 2487 O O . HIS A 1 354 ? -0.991 48.859 155.918 1.00 42.74 354 HIS A O 1
ATOM 2494 N N . VAL A 1 355 ? 0.007 47.762 154.201 1.00 47.35 355 VAL A N 1
ATOM 2495 C CA . VAL A 1 355 ? -0.024 48.869 153.278 1.00 42.27 355 VAL A CA 1
ATOM 2496 C C . VAL A 1 355 ? -0.406 48.351 151.918 1.00 40.80 355 VAL A C 1
ATOM 2497 O O . VAL A 1 355 ? 0.097 47.320 151.477 1.00 41.00 355 VAL A O 1
ATOM 2501 N N . TRP A 1 356 ? -1.302 49.080 151.268 1.00 38.32 356 TRP A N 1
ATOM 2502 C CA . TRP A 1 356 ? -1.658 48.820 149.890 1.00 37.54 356 TRP A CA 1
ATOM 2503 C C . TRP A 1 356 ? -1.292 50.020 149.065 1.00 36.75 356 TRP A C 1
ATOM 2504 O O . TRP A 1 356 ? -1.282 51.139 149.564 1.00 35.63 356 TRP A O 1
ATOM 2515 N N . THR A 1 357 ? -0.995 49.774 147.796 1.00 36.11 357 THR A N 1
ATOM 2516 C CA . THR A 1 357 ? -0.538 50.811 146.890 1.00 34.56 357 THR A CA 1
ATOM 2517 C C . THR A 1 357 ? -1.253 50.716 145.569 1.00 37.09 357 THR A C 1
ATOM 2518 O O . THR A 1 357 ? -2.029 49.788 145.324 1.00 35.27 357 THR A O 1
ATOM 2522 N N . HIS A 1 358 ? -0.984 51.694 144.716 1.00 35.40 358 HIS A N 1
ATOM 2523 C CA . HIS A 1 358 ? -1.541 51.703 143.378 1.00 41.11 358 HIS A CA 1
ATOM 2524 C C . HIS A 1 358 ? -1.126 50.455 142.611 1.00 37.75 358 HIS A C 1
ATOM 2525 O O . HIS A 1 358 ? -1.878 49.986 141.772 1.00 52.56 358 HIS A O 1
ATOM 2532 N N . LYS A 1 359 ? 0.041 49.896 142.926 1.00 37.05 359 LYS A N 1
ATOM 2533 C CA . LYS A 1 359 ? 0.480 48.635 142.320 1.00 40.84 359 LYS A CA 1
ATOM 2534 C C . LYS A 1 359 ? -0.348 47.396 142.722 1.00 39.40 359 LYS A C 1
ATOM 2535 O O . LYS A 1 359 ? -0.196 46.358 142.102 1.00 38.32 359 LYS A O 1
ATOM 2541 N N . ASP A 1 360 ? -1.225 47.487 143.722 1.00 38.79 360 ASP A N 1
ATOM 2542 C CA . ASP A 1 360 ? -1.971 46.305 144.208 1.00 41.70 360 ASP A CA 1
ATOM 2543 C C . ASP A 1 360 ? -3.261 46.006 143.447 1.00 31.04 360 ASP A C 1
ATOM 2544 O O . ASP A 1 360 ? -3.938 46.921 143.003 1.00 44.73 360 ASP A O 1
ATOM 2549 N N . LYS A 1 361 ? -3.594 44.715 143.339 1.00 35.01 361 LYS A N 1
ATOM 2550 C CA . LYS A 1 361 ? -4.780 44.228 142.611 1.00 35.72 361 LYS A CA 1
ATOM 2551 C C . LYS A 1 361 ? -5.860 43.686 143.549 1.00 36.01 361 LYS A C 1
ATOM 2552 O O . LYS A 1 361 ? -5.681 42.628 144.158 1.00 39.42 361 LYS A O 1
ATOM 2558 N N . PHE A 1 362 ? -6.988 44.391 143.640 1.00 37.93 362 PHE A N 1
ATOM 2559 C CA . PHE A 1 362 ? -8.114 43.966 144.481 1.00 34.64 362 PHE A CA 1
ATOM 2560 C C . PHE A 1 362 ? -9.240 43.373 143.648 1.00 33.55 362 PHE A C 1
ATOM 2561 O O . PHE A 1 362 ? -9.749 44.026 142.747 1.00 35.34 362 PHE A O 1
ATOM 2569 N N . VAL A 1 363 ? -9.656 42.155 143.966 1.00 33.88 363 VAL A N 1
ATOM 2570 C CA . VAL A 1 363 ? -10.710 41.503 143.196 1.00 30.50 363 VAL A CA 1
ATOM 2571 C C . VAL A 1 363 ? -12.086 41.697 143.815 1.00 29.48 363 VAL A C 1
ATOM 2572 O O . VAL A 1 363 ? -12.363 41.188 144.902 1.00 29.35 363 VAL A O 1
ATOM 2576 N N . PRO A 1 364 ? -12.970 42.410 143.113 1.00 32.91 364 PRO A N 1
ATOM 2577 C CA . PRO A 1 364 ? -14.321 42.573 143.633 1.00 34.66 364 PRO A CA 1
ATOM 2578 C C . PRO A 1 364 ? -15.025 41.228 143.721 1.00 37.57 364 PRO A C 1
ATOM 2579 O O . PRO A 1 364 ? -14.955 40.427 142.779 1.00 36.43 364 PRO A O 1
ATOM 2583 N N . VAL A 1 365 ? -15.672 40.987 144.856 1.00 40.23 365 VAL A N 1
ATOM 2584 C CA . VAL A 1 365 ? -16.432 39.769 145.064 1.00 44.70 365 VAL A CA 1
ATOM 2585 C C . VAL A 1 365 ? -17.665 40.055 145.883 1.00 48.38 365 VAL A C 1
ATOM 2586 O O . VAL A 1 365 ? -17.746 41.082 146.541 1.00 49.52 365 VAL A O 1
ATOM 2590 N N . SER A 1 366 ? -18.611 39.124 145.852 1.00 43.77 366 SER A N 1
ATOM 2591 C CA . SER A 1 366 ? -19.780 39.172 146.721 1.00 45.75 366 SER A CA 1
ATOM 2592 C C . SER A 1 366 ? -19.381 38.837 148.160 1.00 48.69 366 SER A C 1
ATOM 2593 O O . SER A 1 366 ? -18.220 38.517 148.433 1.00 53.98 366 SER A O 1
ATOM 2596 N N . PHE A 1 367 ? -20.351 38.875 149.072 1.00 48.37 367 PHE A N 1
ATOM 2597 C CA . PHE A 1 367 ? -20.109 38.507 150.470 1.00 45.33 367 PHE A CA 1
ATOM 2598 C C . PHE A 1 367 ? -19.902 37.006 150.600 1.00 38.39 367 PHE A C 1
ATOM 2599 O O . PHE A 1 367 ? -19.563 36.517 151.672 1.00 30.30 367 PHE A O 1
ATOM 2607 N N . GLN A 1 368 ? -20.110 36.292 149.495 1.00 37.81 368 GLN A N 1
ATOM 2608 C CA . GLN A 1 368 ? -19.896 34.854 149.413 1.00 41.14 368 GLN A CA 1
ATOM 2609 C C . GLN A 1 368 ? -18.580 34.558 148.715 1.00 33.67 368 GLN A C 1
ATOM 2610 O O . GLN A 1 368 ? -18.304 33.419 148.370 1.00 27.37 368 GLN A O 1
ATOM 2616 N N . ASP A 1 369 ? -17.784 35.590 148.474 1.00 31.47 369 ASP A N 1
ATOM 2617 C CA . ASP A 1 369 ? -16.521 35.439 147.776 1.00 34.96 369 ASP A CA 1
ATOM 2618 C C . ASP A 1 369 ? -16.711 34.918 146.346 1.00 33.15 369 ASP A C 1
ATOM 2619 O O . ASP A 1 369 ? -15.804 34.325 145.760 1.00 42.32 369 ASP A O 1
ATOM 2624 N N . GLU A 1 370 ? -17.895 35.150 145.791 1.00 47.42 370 GLU A N 1
ATOM 2625 C CA . GLU A 1 370 ? -18.150 34.899 144.383 1.00 56.46 370 GLU A CA 1
ATOM 2626 C C . GLU A 1 370 ? -17.737 36.144 143.606 1.00 45.81 370 GLU A C 1
ATOM 2627 O O . GLU A 1 370 ? -18.033 37.260 144.027 1.00 42.46 370 GLU A O 1
ATOM 2633 N N . PRO A 1 371 ? -17.063 35.968 142.465 1.00 40.50 371 PRO A N 1
ATOM 2634 C CA . PRO A 1 371 ? -16.762 37.134 141.635 1.00 41.58 371 PRO A CA 1
ATOM 2635 C C . PRO A 1 371 ? -18.044 37.685 141.048 1.00 42.89 371 PRO A C 1
ATOM 2636 O O . PRO A 1 371 ? -18.845 36.912 140.518 1.00 47.71 371 PRO A O 1
ATOM 2640 N N . ILE A 1 372 ? -18.255 38.993 141.154 1.00 38.06 372 ILE A N 1
ATOM 2641 C CA . ILE A 1 372 ? -19.479 39.581 140.600 1.00 36.85 372 ILE A CA 1
ATOM 2642 C C . ILE A 1 372 ? -19.270 39.772 139.101 1.00 34.83 372 ILE A C 1
ATOM 2643 O O . ILE A 1 372 ? -18.166 40.101 138.679 1.00 32.97 372 ILE A O 1
ATOM 2648 N N . PRO A 1 373 ? -20.315 39.520 138.289 1.00 39.19 373 PRO A N 1
ATOM 2649 C CA . PRO A 1 373 ? -20.181 39.725 136.850 1.00 39.57 373 PRO A CA 1
ATOM 2650 C C . PRO A 1 373 ? -20.046 41.198 136.510 1.00 39.19 373 PRO A C 1
ATOM 2651 O O . PRO A 1 373 ? -20.497 42.061 137.272 1.00 35.08 373 PRO A O 1
ATOM 2655 N N . GLY A 1 374 ? -19.428 41.466 135.365 1.00 39.99 374 GLY A N 1
ATOM 2656 C CA . GLY A 1 374 ? -19.016 42.811 134.999 1.00 40.45 374 GLY A CA 1
ATOM 2657 C C . GLY A 1 374 ? -20.145 43.810 135.006 1.00 39.70 374 GLY A C 1
ATOM 2658 O O . GLY A 1 374 ? -20.091 44.830 135.691 1.00 35.88 374 GLY A O 1
ATOM 2659 N N . THR A 1 375 ? -21.183 43.494 134.250 1.00 42.21 375 THR A N 1
ATOM 2660 C CA . THR A 1 375 ? -22.310 44.398 134.082 1.00 42.77 375 THR A CA 1
ATOM 2661 C C . THR A 1 375 ? -22.932 44.823 135.426 1.00 39.00 375 THR A C 1
ATOM 2662 O O . THR A 1 375 ? -23.427 45.939 135.561 1.00 37.55 375 THR A O 1
ATOM 2666 N N . VAL A 1 376 ? -22.905 43.929 136.408 1.00 31.77 376 VAL A N 1
ATOM 2667 C CA . VAL A 1 376 ? -23.429 44.235 137.726 1.00 29.67 376 VAL A CA 1
ATOM 2668 C C . VAL A 1 376 ? -22.498 45.227 138.399 1.00 30.89 376 VAL A C 1
ATOM 2669 O O . VAL A 1 376 ? -22.942 46.212 138.974 1.00 24.33 376 VAL A O 1
ATOM 2673 N N . PHE A 1 377 ? -21.200 44.964 138.325 1.00 26.91 377 PHE A N 1
ATOM 2674 C CA . PHE A 1 377 ? -20.226 45.894 138.865 1.00 29.04 377 PHE A CA 1
ATOM 2675 C C . PHE A 1 377 ? -20.392 47.266 138.210 1.00 32.11 377 PHE A C 1
ATOM 2676 O O . PHE A 1 377 ? -20.476 48.281 138.897 1.00 31.99 377 PHE A O 1
ATOM 2684 N N . ASP A 1 378 ? -20.462 47.289 136.880 1.00 37.19 378 ASP A N 1
ATOM 2685 C CA . ASP A 1 378 ? -20.618 48.544 136.135 1.00 42.19 378 ASP A CA 1
ATOM 2686 C C . ASP A 1 378 ? -21.851 49.324 136.578 1.00 35.95 378 ASP A C 1
ATOM 2687 O O . ASP A 1 378 ? -21.834 50.549 136.629 1.00 30.53 378 ASP A O 1
ATOM 2692 N N . TYR A 1 379 ? -22.915 48.610 136.913 1.00 37.70 379 TYR A N 1
ATOM 2693 C CA . TYR A 1 379 ? -24.148 49.243 137.376 1.00 39.11 379 TYR A CA 1
ATOM 2694 C C . TYR A 1 379 ? -24.043 49.780 138.799 1.00 36.34 379 TYR A C 1
ATOM 2695 O O . TYR A 1 379 ? -24.561 50.857 139.072 1.00 34.22 379 TYR A O 1
ATOM 2704 N N . LEU A 1 380 ? -23.404 49.029 139.697 1.00 22.26 380 LEU A N 1
ATOM 2705 C CA . LEU A 1 380 ? -23.192 49.484 141.085 1.00 22.16 380 LEU A CA 1
ATOM 2706 C C . LEU A 1 380 ? -22.105 50.553 141.192 1.00 24.46 380 LEU A C 1
ATOM 2707 O O . LEU A 1 380 ? -22.077 51.324 142.150 1.00 23.54 380 LEU A O 1
ATOM 2712 N N . TYR A 1 381 ? -21.200 50.595 140.221 1.00 35.01 381 TYR A N 1
ATOM 2713 C CA . TYR A 1 381 ? -20.021 51.435 140.348 1.00 41.43 381 TYR A CA 1
ATOM 2714 C C . TYR A 1 381 ? -19.731 52.236 139.103 1.00 42.13 381 TYR A C 1
ATOM 2715 O O . TYR A 1 381 ? -18.666 52.094 138.507 1.00 40.23 381 TYR A O 1
ATOM 2724 N N . PRO A 1 382 ? -20.675 53.105 138.720 1.00 35.69 382 PRO A N 1
ATOM 2725 C CA . PRO A 1 382 ? -20.349 54.044 137.677 1.00 42.36 382 PRO A CA 1
ATOM 2726 C C . PRO A 1 382 ? -19.011 54.711 137.984 1.00 39.15 382 PRO A C 1
ATOM 2727 O O . PRO A 1 382 ? -18.776 55.151 139.119 1.00 39.03 382 PRO A O 1
ATOM 2731 N N . ARG A 1 383 ? -18.137 54.745 136.983 1.00 51.16 383 ARG A N 1
ATOM 2732 C CA . ARG A 1 383 ? -16.858 55.438 137.078 1.00 50.79 383 ARG A CA 1
ATOM 2733 C C . ARG A 1 383 ? -17.053 56.950 137.122 1.00 44.57 383 ARG A C 1
ATOM 2734 O O . ARG A 1 383 ? -17.945 57.482 136.463 1.00 23.15 383 ARG A O 1
ATOM 2742 N N . SER A 1 384 ? -16.198 57.625 137.898 1.00 113.76 384 SER A N 1
ATOM 2743 C CA . SER A 1 384 ? -16.313 59.067 138.227 1.00 132.10 384 SER A CA 1
ATOM 2744 C C . SER A 1 384 ? -17.435 59.345 139.240 1.00 139.52 384 SER A C 1
ATOM 2745 O O . SER A 1 384 ? -18.406 58.596 139.362 1.00 133.59 384 SER A O 1
ATOM 2748 N N . SER B 1 44 ? 6.698 1.830 109.737 1.00 93.19 44 SER C N 1
ATOM 2749 C CA . SER B 1 44 ? 7.658 2.553 110.625 1.00 92.87 44 SER C CA 1
ATOM 2750 C C . SER B 1 44 ? 7.328 2.386 112.109 1.00 88.48 44 SER C C 1
ATOM 2751 O O . SER B 1 44 ? 6.307 1.793 112.480 1.00 74.61 44 SER C O 1
ATOM 2754 N N . SER B 1 45 ? 8.242 2.894 112.935 1.00 108.89 45 SER C N 1
ATOM 2755 C CA . SER B 1 45 ? 8.024 3.112 114.358 1.00 97.28 45 SER C CA 1
ATOM 2756 C C . SER B 1 45 ? 7.854 4.617 114.567 1.00 97.19 45 SER C C 1
ATOM 2757 O O . SER B 1 45 ? 7.681 5.371 113.598 1.00 103.32 45 SER C O 1
ATOM 2760 N N . ASN B 1 46 ? 7.884 5.048 115.828 1.00 64.70 46 ASN C N 1
ATOM 2761 C CA . ASN B 1 46 ? 7.803 6.465 116.165 1.00 65.47 46 ASN C CA 1
ATOM 2762 C C . ASN B 1 46 ? 6.456 7.061 115.752 1.00 62.77 46 ASN C C 1
ATOM 2763 O O . ASN B 1 46 ? 6.250 8.269 115.841 1.00 73.52 46 ASN C O 1
ATOM 2768 N N . SER B 1 47 ? 5.528 6.201 115.344 1.00 52.25 47 SER C N 1
ATOM 2769 C CA . SER B 1 47 ? 4.291 6.636 114.723 1.00 46.95 47 SER C CA 1
ATOM 2770 C C . SER B 1 47 ? 3.402 5.442 114.394 1.00 41.16 47 SER C C 1
ATOM 2771 O O . SER B 1 47 ? 3.836 4.520 113.698 1.00 48.50 47 SER C O 1
ATOM 2774 N N . ILE B 1 48 ? 2.162 5.460 114.877 1.00 35.62 48 ILE C N 1
ATOM 2775 C CA . ILE B 1 48 ? 1.211 4.387 114.579 1.00 32.22 48 ILE C CA 1
ATOM 2776 C C . ILE B 1 48 ? -0.171 4.942 114.309 1.00 28.17 48 ILE C C 1
ATOM 2777 O O . ILE B 1 48 ? -0.459 6.116 114.563 1.00 27.36 48 ILE C O 1
ATOM 2782 N N . LEU B 1 49 ? -1.027 4.064 113.808 1.00 33.83 49 LEU C N 1
ATOM 2783 C CA . LEU B 1 49 ? -2.428 4.368 113.646 1.00 29.80 49 LEU C CA 1
ATOM 2784 C C . LEU B 1 49 ? -3.219 3.294 114.356 1.00 32.80 49 LEU C C 1
ATOM 2785 O O . LEU B 1 49 ? -3.100 2.116 114.044 1.00 35.91 49 LEU C O 1
ATOM 2790 N N . LEU B 1 50 ? -4.032 3.712 115.312 1.00 37.92 50 LEU C N 1
ATOM 2791 C CA . LEU B 1 50 ? -4.632 2.802 116.255 1.00 35.17 50 LEU C CA 1
ATOM 2792 C C . LEU B 1 50 ? -6.147 3.020 116.233 1.00 37.44 50 LEU C C 1
ATOM 2793 O O . LEU B 1 50 ? -6.606 4.166 116.235 1.00 33.14 50 LEU C O 1
ATOM 2798 N N . LYS B 1 51 ? -6.899 1.916 116.178 1.00 35.44 51 LYS C N 1
ATOM 2799 C CA . LYS B 1 51 ? -8.361 1.922 116.251 1.00 34.77 51 LYS C CA 1
ATOM 2800 C C . LYS B 1 51 ? -8.812 1.052 117.408 1.00 31.24 51 LYS C C 1
ATOM 2801 O O . LYS B 1 51 ? -8.079 0.187 117.856 1.00 22.43 51 LYS C O 1
ATOM 2807 N N . GLY B 1 52 ? -10.031 1.265 117.880 1.00 33.82 52 GLY C N 1
ATOM 2808 C CA . GLY B 1 52 ? -10.540 0.542 119.041 1.00 32.83 52 GLY C CA 1
ATOM 2809 C C . GLY B 1 52 ? -11.811 1.150 119.611 1.00 32.39 52 GLY C C 1
ATOM 2810 O O . GLY B 1 52 ? -12.154 2.313 119.343 1.00 30.86 52 GLY C O 1
ATOM 2811 N N . CYS B 1 53 ? -12.512 0.341 120.396 1.00 31.51 53 CYS C N 1
ATOM 2812 C CA . CYS B 1 53 ? -13.752 0.736 121.032 1.00 33.22 53 CYS C CA 1
ATOM 2813 C C . CYS B 1 53 ? -13.626 0.357 122.484 1.00 33.04 53 CYS C C 1
ATOM 2814 O O . CYS B 1 53 ? -13.298 -0.778 122.787 1.00 35.25 53 CYS C O 1
ATOM 2817 N N . ASP B 1 54 ? -13.856 1.307 123.379 1.00 30.13 54 ASP C N 1
ATOM 2818 C CA . ASP B 1 54 ? -13.797 1.043 124.806 1.00 35.31 54 ASP C CA 1
ATOM 2819 C C . ASP B 1 54 ? -14.966 1.724 125.486 1.00 27.92 54 ASP C C 1
ATOM 2820 O O . ASP B 1 54 ? -15.684 2.499 124.869 1.00 35.50 54 ASP C O 1
ATOM 2825 N N . ARG B 1 55 ? -15.157 1.420 126.761 1.00 42.10 55 ARG C N 1
ATOM 2826 C CA . ARG B 1 55 ? -16.214 2.029 127.545 1.00 37.55 55 ARG C CA 1
ATOM 2827 C C . ARG B 1 55 ? -15.679 3.279 128.227 1.00 38.86 55 ARG C C 1
ATOM 2828 O O . ARG B 1 55 ? -14.796 3.222 129.083 1.00 40.35 55 ARG C O 1
ATOM 2836 N N . ILE B 1 56 ? -16.245 4.403 127.836 1.00 37.18 56 ILE C N 1
ATOM 2837 C CA . ILE B 1 56 ? -15.887 5.708 128.350 1.00 39.03 56 ILE C CA 1
ATOM 2838 C C . ILE B 1 56 ? -16.529 5.969 129.708 1.00 29.74 56 ILE C C 1
ATOM 2839 O O . ILE B 1 56 ? -15.888 6.542 130.597 1.00 28.56 56 ILE C O 1
ATOM 2844 N N . VAL B 1 57 ? -17.794 5.576 129.850 1.00 24.56 57 VAL C N 1
ATOM 2845 C CA . VAL B 1 57 ? -18.524 5.791 131.078 1.00 24.77 57 VAL C CA 1
ATOM 2846 C C . VAL B 1 57 ? -19.538 4.684 131.338 1.00 25.64 57 VAL C C 1
ATOM 2847 O O . VAL B 1 57 ? -20.283 4.271 130.451 1.00 22.65 57 VAL C O 1
ATOM 2851 N N . THR B 1 58 ? -19.553 4.232 132.586 1.00 33.29 58 THR C N 1
ATOM 2852 C CA . THR B 1 58 ? -20.380 3.132 133.005 1.00 35.24 58 THR C CA 1
ATOM 2853 C C . THR B 1 58 ? -21.717 3.676 133.470 1.00 36.92 58 THR C C 1
ATOM 2854 O O . THR B 1 58 ? -21.932 4.876 133.465 1.00 37.26 58 THR C O 1
ATOM 2858 N N . VAL B 1 59 ? -22.601 2.774 133.885 1.00 35.01 59 VAL C N 1
ATOM 2859 C CA . VAL B 1 59 ? -24.029 3.064 134.014 1.00 31.54 59 VAL C CA 1
ATOM 2860 C C . VAL B 1 59 ? -24.299 4.208 134.955 1.00 29.74 59 VAL C C 1
ATOM 2861 O O . VAL B 1 59 ? -23.623 4.373 135.963 1.00 29.17 59 VAL C O 1
ATOM 2865 N N . VAL B 1 60 ? -25.293 5.000 134.576 1.00 30.52 60 VAL C N 1
ATOM 2866 C CA . VAL B 1 60 ? -25.872 6.025 135.418 1.00 28.44 60 VAL C CA 1
ATOM 2867 C C . VAL B 1 60 ? -27.400 5.944 135.334 1.00 29.63 60 VAL C C 1
ATOM 2868 O O . VAL B 1 60 ? -27.970 5.706 134.264 1.00 29.91 60 VAL C O 1
ATOM 2872 N N . ASP B 1 61 ? -28.057 6.172 136.460 1.00 21.22 61 ASP C N 1
ATOM 2873 C CA . ASP B 1 61 ? -29.501 6.279 136.483 1.00 27.42 61 ASP C CA 1
ATOM 2874 C C . ASP B 1 61 ? -29.899 7.756 136.455 1.00 26.98 61 ASP C C 1
ATOM 2875 O O . ASP B 1 61 ? -29.840 8.453 137.465 1.00 28.55 61 ASP C O 1
ATOM 2880 N N . ALA B 1 62 ? -30.306 8.232 135.288 1.00 35.44 62 ALA C N 1
ATOM 2881 C CA . ALA B 1 62 ? -30.696 9.636 135.129 1.00 32.90 62 ALA C CA 1
ATOM 2882 C C . ALA B 1 62 ? -31.929 10.003 135.916 1.00 18.10 62 ALA C C 1
ATOM 2883 O O . ALA B 1 62 ? -32.173 11.177 136.165 1.00 20.08 62 ALA C O 1
ATOM 2885 N N . SER B 1 63 ? -32.709 8.994 136.286 1.00 32.77 63 SER C N 1
ATOM 2886 C CA . SER B 1 63 ? -33.911 9.185 137.071 1.00 37.84 63 SER C CA 1
ATOM 2887 C C . SER B 1 63 ? -33.611 9.824 138.402 1.00 35.41 63 SER C C 1
ATOM 2888 O O . SER B 1 63 ? -34.535 10.248 139.090 1.00 36.89 63 SER C O 1
ATOM 2891 N N . THR B 1 64 ? -32.335 9.859 138.785 1.00 32.90 64 THR C N 1
ATOM 2892 C CA . THR B 1 64 ? -31.927 10.446 140.063 1.00 33.10 64 THR C CA 1
ATOM 2893 C C . THR B 1 64 ? -31.183 11.773 139.946 1.00 33.51 64 THR C C 1
ATOM 2894 O O . THR B 1 64 ? -30.571 12.210 140.915 1.00 34.94 64 THR C O 1
ATOM 2898 N N . TYR B 1 65 ? -31.254 12.418 138.784 1.00 29.55 65 TYR C N 1
ATOM 2899 C CA . TYR B 1 65 ? -30.469 13.611 138.510 1.00 28.80 65 TYR C CA 1
ATOM 2900 C C . TYR B 1 65 ? -31.355 14.807 138.259 1.00 29.54 65 TYR C C 1
ATOM 2901 O O . TYR B 1 65 ? -32.227 14.754 137.400 1.00 30.13 65 TYR C O 1
ATOM 2910 N N . ASP B 1 66 ? -31.112 15.898 138.976 1.00 34.77 66 ASP C N 1
ATOM 2911 C CA . ASP B 1 66 ? -31.868 17.132 138.765 1.00 37.31 66 ASP C CA 1
ATOM 2912 C C . ASP B 1 66 ? -31.821 17.574 137.310 1.00 24.26 66 ASP C C 1
ATOM 2913 O O . ASP B 1 66 ? -30.814 17.398 136.640 1.00 21.36 66 ASP C O 1
ATOM 2918 N N . ALA B 1 67 ? -32.910 18.159 136.828 1.00 20.11 67 ALA C N 1
ATOM 2919 C CA . ALA B 1 67 ? -32.931 18.692 135.479 1.00 21.73 67 ALA C CA 1
ATOM 2920 C C . ALA B 1 67 ? -31.758 19.637 135.275 1.00 22.99 67 ALA C C 1
ATOM 2921 O O . ALA B 1 67 ? -31.376 20.381 136.177 1.00 18.36 67 ALA C O 1
ATOM 2923 N N . GLY B 1 68 ? -31.169 19.582 134.090 1.00 23.96 68 GLY C N 1
ATOM 2924 C CA . GLY B 1 68 ? -30.051 20.451 133.749 1.00 30.65 68 GLY C CA 1
ATOM 2925 C C . GLY B 1 68 ? -28.684 19.898 134.102 1.00 32.83 68 GLY C C 1
ATOM 2926 O O . GLY B 1 68 ? -27.678 20.319 133.512 1.00 39.62 68 GLY C O 1
ATOM 2927 N N . SER B 1 69 ? -28.632 18.969 135.060 1.00 31.55 69 SER C N 1
ATOM 2928 C CA . SER B 1 69 ? -27.364 18.391 135.494 1.00 29.70 69 SER C CA 1
ATOM 2929 C C . SER B 1 69 ? -26.854 17.432 134.444 1.00 27.17 69 SER C C 1
ATOM 2930 O O . SER B 1 69 ? -27.624 16.886 133.673 1.00 21.43 69 SER C O 1
ATOM 2933 N N . ALA B 1 70 ? -25.545 17.254 134.419 1.00 27.71 70 ALA C N 1
ATOM 2934 C CA . ALA B 1 70 ? -24.916 16.355 133.480 1.00 28.71 70 ALA C CA 1
ATOM 2935 C C . ALA B 1 70 ? -24.804 14.981 134.077 1.00 19.23 70 ALA C C 1
ATOM 2936 O O . ALA B 1 70 ? -24.305 14.814 135.183 1.00 20.45 70 ALA C O 1
ATOM 2938 N N . ILE B 1 71 ? -25.259 13.991 133.330 1.00 26.51 71 ILE C N 1
ATOM 2939 C CA . ILE B 1 71 ? -25.019 12.605 133.690 1.00 28.39 71 ILE C CA 1
ATOM 2940 C C . ILE B 1 71 ? -23.705 12.120 133.081 1.00 28.48 71 ILE C C 1
ATOM 2941 O O . ILE B 1 71 ? -23.163 11.099 133.517 1.00 30.03 71 ILE C O 1
ATOM 2946 N N . VAL B 1 72 ? -23.194 12.837 132.082 1.00 24.18 72 VAL C N 1
ATOM 2947 C CA . VAL B 1 72 ? -21.873 12.552 131.536 1.00 25.83 72 VAL C CA 1
ATOM 2948 C C . VAL B 1 72 ? -21.185 13.851 131.237 1.00 27.57 72 VAL C C 1
ATOM 2949 O O . VAL B 1 72 ? -21.726 14.681 130.510 1.00 30.25 72 VAL C O 1
ATOM 2953 N N . SER B 1 73 ? -19.989 14.027 131.774 1.00 30.31 73 SER C N 1
ATOM 2954 C CA . SER B 1 73 ? -19.246 15.248 131.542 1.00 33.76 73 SER C CA 1
ATOM 2955 C C . SER B 1 73 ? -17.771 14.911 131.554 1.00 33.39 73 SER C C 1
ATOM 2956 O O . SER B 1 73 ? -17.101 15.037 132.567 1.00 36.34 73 SER C O 1
ATOM 2959 N N . ILE B 1 74 ? -17.268 14.480 130.407 1.00 31.80 74 ILE C N 1
ATOM 2960 C CA . ILE B 1 74 ? -15.974 13.820 130.351 1.00 27.73 74 ILE C CA 1
ATOM 2961 C C . ILE B 1 74 ? -14.964 14.470 129.391 1.00 26.90 74 ILE C C 1
ATOM 2962 O O . ILE B 1 74 ? -15.199 14.543 128.175 1.00 27.13 74 ILE C O 1
ATOM 2967 N N . PRO B 1 75 ? -13.837 14.970 129.938 1.00 21.90 75 PRO C N 1
ATOM 2968 C CA . PRO B 1 75 ? -12.787 15.482 129.043 1.00 21.16 75 PRO C CA 1
ATOM 2969 C C . PRO B 1 75 ? -11.986 14.367 128.388 1.00 24.69 75 PRO C C 1
ATOM 2970 O O . PRO B 1 75 ? -11.559 13.424 129.060 1.00 20.40 75 PRO C O 1
ATOM 2974 N N . ILE B 1 76 ? -11.787 14.509 127.080 1.00 22.05 76 ILE C N 1
ATOM 2975 C CA . ILE B 1 76 ? -11.190 13.470 126.249 1.00 25.54 76 ILE C CA 1
ATOM 2976 C C . ILE B 1 76 ? -9.681 13.480 126.416 1.00 28.44 76 ILE C C 1
ATOM 2977 O O . ILE B 1 76 ? -9.003 14.419 126.024 1.00 34.37 76 ILE C O 1
ATOM 2982 N N . THR B 1 7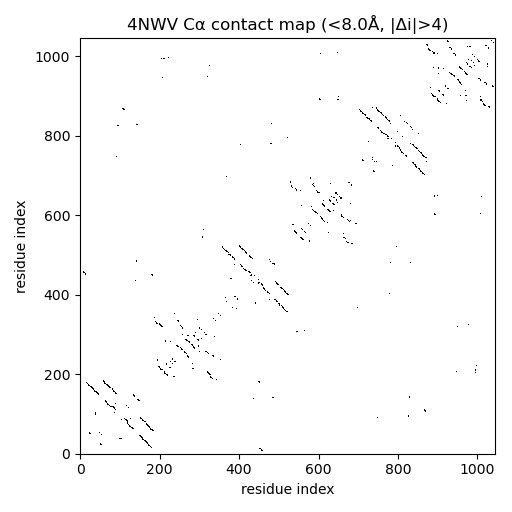7 ? -9.168 12.420 127.012 1.00 29.09 77 THR C N 1
ATOM 2983 C CA . THR B 1 77 ? -7.745 12.229 127.189 1.00 30.80 77 THR C CA 1
ATOM 2984 C C . THR B 1 77 ? -7.547 10.735 127.005 1.00 25.88 77 THR C C 1
ATOM 2985 O O . THR B 1 77 ? -8.407 9.952 127.357 1.00 36.40 77 THR C O 1
ATOM 2989 N N . PRO B 1 78 ? -6.421 10.322 126.442 1.00 37.62 78 PRO C N 1
ATOM 2990 C CA . PRO B 1 78 ? -6.330 8.915 126.063 1.00 36.26 78 PRO C CA 1
ATOM 2991 C C . PRO B 1 78 ? -6.613 7.944 127.198 1.00 33.91 78 PRO C C 1
ATOM 2992 O O . PRO B 1 78 ? -7.230 6.912 126.962 1.00 33.14 78 PRO C O 1
ATOM 2996 N N . ASP B 1 79 ? -6.180 8.286 128.413 1.00 37.53 79 ASP C N 1
ATOM 2997 C CA . ASP B 1 79 ? -6.360 7.418 129.605 1.00 43.76 79 ASP C CA 1
ATOM 2998 C C . ASP B 1 79 ? -7.822 7.143 129.977 1.00 35.03 79 ASP C C 1
ATOM 2999 O O . ASP B 1 79 ? -8.119 6.321 130.832 1.00 30.25 79 ASP C O 1
ATOM 3004 N N . ILE B 1 80 ? -8.718 7.854 129.314 1.00 28.53 80 ILE C N 1
ATOM 3005 C CA . ILE B 1 80 ? -10.147 7.673 129.437 1.00 27.55 80 ILE C CA 1
ATOM 3006 C C . ILE B 1 80 ? -10.597 6.284 128.988 1.00 27.20 80 ILE C C 1
ATOM 3007 O O . ILE B 1 80 ? -11.630 5.798 129.425 1.00 20.17 80 ILE C O 1
ATOM 3012 N N . ALA B 1 81 ? -9.824 5.665 128.105 1.00 42.08 81 ALA C N 1
ATOM 3013 C CA . ALA B 1 81 ? -10.170 4.371 127.528 1.00 41.14 81 ALA C CA 1
ATOM 3014 C C . ALA B 1 81 ? -9.079 3.345 127.788 1.00 32.23 81 ALA C C 1
ATOM 3015 O O . ALA B 1 81 ? -7.912 3.590 127.477 1.00 37.88 81 ALA C O 1
ATOM 3017 N N . TYR B 1 82 ? -9.463 2.187 128.325 1.00 33.43 82 TYR C N 1
ATOM 3018 C CA . TYR B 1 82 ? -8.496 1.181 128.763 1.00 36.82 82 TYR C CA 1
ATOM 3019 C C . TYR B 1 82 ? -7.409 0.883 127.712 1.00 29.42 82 TYR C C 1
ATOM 3020 O O . TYR B 1 82 ? -6.223 1.092 127.956 1.00 29.68 82 TYR C O 1
ATOM 3029 N N . ARG B 1 83 ? -7.815 0.419 126.541 1.00 21.51 83 ARG C N 1
ATOM 3030 C CA . ARG B 1 83 ? -6.861 0.084 125.493 1.00 22.52 83 ARG C CA 1
ATOM 3031 C C . ARG B 1 83 ? -6.122 1.308 124.974 1.00 22.90 83 ARG C C 1
ATOM 3032 O O . ARG B 1 83 ? -4.940 1.228 124.721 1.00 21.46 83 ARG C O 1
ATOM 3040 N N . LEU B 1 84 ? -6.821 2.431 124.805 1.00 26.48 84 LEU C N 1
ATOM 3041 C CA . LEU B 1 84 ? -6.215 3.654 124.239 1.00 25.39 84 LEU C CA 1
ATOM 3042 C C . LEU B 1 84 ? -5.172 4.222 125.173 1.00 26.75 84 LEU C C 1
ATOM 3043 O O . LEU B 1 84 ? -4.066 4.520 124.755 1.00 26.17 84 LEU C O 1
ATOM 3048 N N . GLY B 1 85 ? -5.544 4.371 126.438 1.00 32.84 85 GLY C N 1
ATOM 3049 C CA . GLY B 1 85 ? -4.665 4.927 127.449 1.00 38.75 85 GLY C CA 1
ATOM 3050 C C . GLY B 1 85 ? -3.389 4.139 127.638 1.00 41.67 85 GLY C C 1
ATOM 3051 O O . GLY B 1 85 ? -2.324 4.713 127.820 1.00 47.33 85 GLY C O 1
ATOM 3052 N N . SER B 1 86 ? -3.501 2.818 127.590 1.00 49.31 86 SER C N 1
ATOM 3053 C CA . SER B 1 86 ? -2.357 1.934 127.793 1.00 47.17 86 SER C CA 1
ATOM 3054 C C . SER B 1 86 ? -1.306 2.140 126.703 1.00 39.95 86 SER C C 1
ATOM 3055 O O . SER B 1 86 ? -0.127 2.319 126.991 1.00 39.15 86 SER C O 1
ATOM 3058 N N . THR B 1 87 ? -1.740 2.128 125.452 1.00 29.96 87 THR C N 1
ATOM 3059 C CA . THR B 1 87 ? -0.829 2.307 124.329 1.00 29.38 87 THR C CA 1
ATOM 3060 C C . THR B 1 87 ? -0.351 3.760 124.198 1.00 29.83 87 THR C C 1
ATOM 3061 O O . THR B 1 87 ? 0.780 4.015 123.777 1.00 28.60 87 THR C O 1
ATOM 3065 N N . ALA B 1 88 ? -1.218 4.709 124.54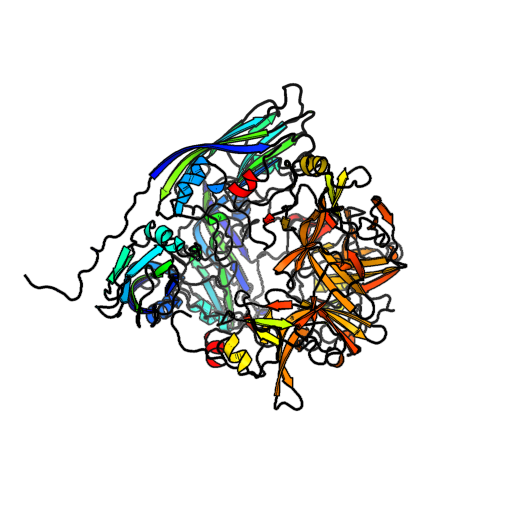0 1.00 35.77 88 ALA C N 1
ATOM 3066 C CA . ALA B 1 88 ? -0.888 6.131 124.430 1.00 35.29 88 ALA C CA 1
ATOM 3067 C C . ALA B 1 88 ? 0.221 6.527 125.400 1.00 31.92 88 ALA C C 1
ATOM 3068 O O . ALA B 1 88 ? 0.959 7.472 125.168 1.00 30.71 88 ALA C O 1
ATOM 3070 N N . ARG B 1 89 ? 0.321 5.798 126.494 1.00 17.23 89 ARG C N 1
ATOM 3071 C CA . ARG B 1 89 ? 1.431 5.918 127.418 1.00 23.98 89 ARG C CA 1
ATOM 3072 C C . ARG B 1 89 ? 2.784 5.736 126.739 1.00 18.54 89 ARG C C 1
ATOM 3073 O O . ARG B 1 89 ? 3.780 6.283 127.194 1.00 21.79 89 ARG C O 1
ATOM 3081 N N . THR B 1 90 ? 2.811 4.958 125.656 1.00 26.75 90 THR C N 1
ATOM 3082 C CA . THR B 1 90 ? 4.045 4.663 124.903 1.00 28.17 90 THR C CA 1
ATOM 3083 C C . THR B 1 90 ? 4.335 5.657 123.762 1.00 30.21 90 THR C C 1
ATOM 3084 O O . THR B 1 90 ? 5.098 5.348 122.846 1.00 29.49 90 THR C O 1
ATOM 3088 N N . PHE B 1 91 ? 3.722 6.838 123.823 1.00 35.46 91 PHE C N 1
ATOM 3089 C CA . PHE B 1 91 ? 3.955 7.929 122.868 1.00 34.21 91 PHE C CA 1
ATOM 3090 C C . PHE B 1 91 ? 3.729 9.291 123.535 1.00 35.62 91 PHE C C 1
ATOM 3091 O O . PHE B 1 91 ? 3.110 9.382 124.589 1.00 38.27 91 PHE C O 1
ATOM 3099 N N . GLN B 1 92 ? 4.197 10.353 122.892 1.00 31.59 92 GLN C N 1
ATOM 3100 C CA . GLN B 1 92 ? 4.159 11.702 123.474 1.00 32.53 92 GLN C CA 1
ATOM 3101 C C . GLN B 1 92 ? 2.970 12.518 123.004 1.00 32.22 92 GLN C C 1
ATOM 3102 O O . GLN B 1 92 ? 2.337 13.221 123.796 1.00 28.51 92 GLN C O 1
ATOM 3108 N N . ARG B 1 93 ? 2.709 12.452 121.699 1.00 30.01 93 ARG C N 1
ATOM 3109 C CA . ARG B 1 93 ? 1.676 13.245 121.050 1.00 32.69 93 ARG C CA 1
ATOM 3110 C C . ARG B 1 93 ? 0.630 12.340 120.419 1.00 28.69 93 ARG C C 1
ATOM 3111 O O . ARG B 1 93 ? 0.937 11.231 119.987 1.00 29.08 93 ARG C O 1
ATOM 3119 N N . ILE B 1 94 ? -0.599 12.834 120.354 1.00 27.27 94 ILE C N 1
ATOM 3120 C CA . ILE B 1 94 ? -1.712 12.087 119.789 1.00 26.33 94 ILE C CA 1
ATOM 3121 C C . ILE B 1 94 ? -2.585 12.970 118.915 1.00 25.95 94 ILE C C 1
ATOM 3122 O O . ILE B 1 94 ? -2.811 14.137 119.236 1.00 24.91 94 ILE C O 1
ATOM 3127 N N . LYS B 1 95 ? -3.087 12.399 117.824 1.00 25.71 95 LYS C N 1
ATOM 3128 C CA . LYS B 1 95 ? -4.064 13.067 116.983 1.00 28.15 95 LYS C CA 1
ATOM 3129 C C . LYS B 1 95 ? -5.357 12.261 116.905 1.00 29.23 95 LYS C C 1
ATOM 3130 O O . LYS B 1 95 ? -5.337 11.113 116.469 1.00 28.98 95 LYS C O 1
ATOM 3136 N N . TYR B 1 96 ? -6.480 12.871 117.294 1.00 32.07 96 TYR C N 1
ATOM 3137 C CA . TYR B 1 96 ? -7.774 12.184 117.257 1.00 32.41 96 TYR C CA 1
ATOM 3138 C C . TYR B 1 96 ? -8.403 12.345 115.869 1.00 34.91 96 TYR C C 1
ATOM 3139 O O . TYR B 1 96 ? -8.907 13.414 115.516 1.00 34.56 96 TYR C O 1
ATOM 3148 N N . ARG B 1 97 ? -8.370 11.271 115.091 1.00 33.96 97 ARG C N 1
ATOM 3149 C CA . ARG B 1 97 ? -8.843 11.292 113.709 1.00 37.03 97 ARG C CA 1
ATOM 3150 C C . ARG B 1 97 ? -10.350 11.187 113.689 1.00 33.96 97 ARG C C 1
ATOM 3151 O O . ARG B 1 97 ? -11.015 11.987 113.048 1.00 46.18 97 ARG C O 1
ATOM 3159 N N . SER B 1 98 ? -10.888 10.194 114.386 1.00 42.52 98 SER C N 1
ATOM 3160 C CA . SER B 1 98 ? -12.322 10.056 114.511 1.00 45.52 98 SER C CA 1
ATOM 3161 C C . SER B 1 98 ? -12.665 9.710 115.953 1.00 23.01 98 SER C C 1
ATOM 3162 O O . SER B 1 98 ? -11.992 8.888 116.581 1.00 13.00 98 SER C O 1
ATOM 3165 N N . LEU B 1 99 ? -13.698 10.366 116.481 1.00 34.10 99 LEU C N 1
ATOM 3166 C CA . LEU B 1 99 ? -14.260 10.004 117.775 1.00 37.91 99 LEU C CA 1
ATOM 3167 C C . LEU B 1 99 ? -15.760 9.869 117.670 1.00 38.14 99 LEU C C 1
ATOM 3168 O O . LEU B 1 99 ? -16.456 10.828 117.382 1.00 38.97 99 LEU C O 1
ATOM 3173 N N . LYS B 1 100 ? -16.254 8.664 117.898 1.00 23.31 100 LYS C N 1
ATOM 3174 C CA . LYS B 1 100 ? -17.679 8.413 117.834 1.00 23.61 100 LYS C CA 1
ATOM 3175 C C . LYS B 1 100 ? -18.205 7.995 119.198 1.00 20.53 100 LYS C C 1
ATOM 3176 O O . LYS B 1 100 ? -17.821 6.946 119.728 1.00 20.28 100 LYS C O 1
ATOM 3182 N N . PHE B 1 101 ? -19.070 8.829 119.770 1.00 24.23 101 PHE C N 1
ATOM 3183 C CA . PHE B 1 101 ? -19.632 8.545 121.082 1.00 23.39 101 PHE C CA 1
ATOM 3184 C C . PHE B 1 101 ? -20.903 7.750 120.930 1.00 24.62 101 PHE C C 1
ATOM 3185 O O . PHE B 1 101 ? -21.886 8.196 120.358 1.00 23.97 101 PHE C O 1
ATOM 3193 N N . ARG B 1 102 ? -20.835 6.540 121.449 1.00 22.64 102 ARG C N 1
ATOM 3194 C CA . ARG B 1 102 ? -21.938 5.629 121.457 1.00 25.37 102 ARG C CA 1
ATOM 3195 C C . ARG B 1 102 ? -22.680 5.834 122.788 1.00 23.21 102 ARG C C 1
ATOM 3196 O O . ARG B 1 102 ? -22.283 5.336 123.838 1.00 22.52 102 ARG C O 1
ATOM 3204 N N . VAL B 1 103 ? -23.747 6.616 122.734 1.00 29.44 103 VAL C N 1
ATOM 3205 C CA . VAL B 1 103 ? -24.563 6.872 123.913 1.00 25.28 103 VAL C CA 1
ATOM 3206 C C . VAL B 1 103 ? -25.663 5.828 124.036 1.00 22.41 103 VAL C C 1
ATOM 3207 O O . VAL B 1 103 ? -26.605 5.815 123.243 1.00 21.90 103 VAL C O 1
ATOM 3211 N N . ASN B 1 104 ? -25.552 4.969 125.038 1.00 20.42 104 ASN C N 1
ATOM 3212 C CA . ASN B 1 104 ? -26.529 3.912 125.231 1.00 24.27 104 ASN C CA 1
ATOM 3213 C C . ASN B 1 104 ? -27.549 4.291 126.282 1.00 24.15 104 ASN C C 1
ATOM 3214 O O . ASN B 1 104 ? -27.336 4.136 127.501 1.00 24.10 104 ASN C O 1
ATOM 3219 N N . ALA B 1 105 ? -28.661 4.808 125.779 1.00 26.53 105 ALA C N 1
ATOM 3220 C CA . ALA B 1 105 ? -29.776 5.210 126.595 1.00 27.77 105 ALA C CA 1
ATOM 3221 C C . ALA B 1 105 ? -30.829 4.108 126.572 1.00 24.21 105 ALA C C 1
ATOM 3222 O O . ALA B 1 105 ? -31.483 3.876 125.561 1.00 21.49 105 ALA C O 1
ATOM 3224 N N . GLN B 1 106 ? -30.976 3.432 127.705 1.00 26.94 106 GLN C N 1
ATOM 3225 C CA . GLN B 1 106 ? -31.800 2.246 127.813 1.00 35.66 106 GLN C CA 1
ATOM 3226 C C . GLN B 1 106 ? -33.007 2.505 128.703 1.00 39.30 106 GLN C C 1
ATOM 3227 O O . GLN B 1 106 ? -33.432 1.621 129.428 1.00 24.89 106 GLN C O 1
ATOM 3233 N N . CYS B 1 107 ? -33.559 3.714 128.661 1.00 31.30 107 CYS C N 1
ATOM 3234 C CA . CYS B 1 107 ? -34.761 4.025 129.436 1.00 51.17 107 CYS C CA 1
ATOM 3235 C C . CYS B 1 107 ? -35.916 3.373 128.720 1.00 30.01 107 CYS C C 1
ATOM 3236 O O . CYS B 1 107 ? -35.840 3.099 127.531 1.00 60.61 107 CYS C O 1
ATOM 3239 N N . ALA B 1 108 ? -36.980 3.087 129.442 1.00 37.13 108 ALA C N 1
ATOM 3240 C CA . ALA B 1 108 ? -38.123 2.414 128.831 1.00 31.67 108 ALA C CA 1
ATOM 3241 C C . ALA B 1 108 ? -38.803 3.281 127.778 1.00 29.08 108 ALA C C 1
ATOM 3242 O O . ALA B 1 108 ? -38.857 4.502 127.901 1.00 33.46 108 ALA C O 1
ATOM 3244 N N . THR B 1 109 ? -39.350 2.653 126.754 1.00 28.00 109 THR C N 1
ATOM 3245 C CA . THR B 1 109 ? -39.978 3.404 125.667 1.00 20.94 109 THR C CA 1
ATOM 3246 C C . THR B 1 109 ? -41.222 4.202 126.052 1.00 22.67 109 THR C C 1
ATOM 3247 O O . THR B 1 109 ? -41.630 5.111 125.322 1.00 21.57 109 THR C O 1
ATOM 3251 N N . THR B 1 110 ? -41.838 3.855 127.176 1.00 26.64 110 THR C N 1
ATOM 3252 C CA . THR B 1 110 ? -42.892 4.699 127.745 1.00 28.85 110 THR C CA 1
ATOM 3253 C C . THR B 1 110 ? -42.305 5.934 128.460 1.00 31.49 110 THR C C 1
ATOM 3254 O O . THR B 1 110 ? -42.771 7.052 128.209 1.00 28.16 110 THR C O 1
ATOM 3258 N N . THR B 1 111 ? -41.275 5.736 129.307 1.00 35.66 111 THR C N 1
ATOM 3259 C CA . THR B 1 111 ? -40.740 6.819 130.176 1.00 36.58 111 THR C CA 1
ATOM 3260 C C . THR B 1 111 ? -40.426 8.108 129.405 1.00 31.79 111 THR C C 1
ATOM 3261 O O . THR B 1 111 ? -39.536 8.162 128.548 1.00 31.21 111 THR C O 1
ATOM 3265 N N . ALA B 1 112 ? -41.191 9.147 129.719 1.00 29.08 112 ALA C N 1
ATOM 3266 C CA . ALA B 1 112 ? -41.158 10.379 128.959 1.00 25.83 112 ALA C CA 1
ATOM 3267 C C . ALA B 1 112 ? -39.965 11.171 129.380 1.00 23.96 112 ALA C C 1
ATOM 3268 O O . ALA B 1 112 ? -39.430 10.948 130.467 1.00 26.78 112 ALA C O 1
ATOM 3270 N N . GLY B 1 113 ? -39.579 12.111 128.528 1.00 21.04 113 GLY C N 1
ATOM 3271 C CA . GLY B 1 113 ? -38.449 12.998 128.778 1.00 21.64 113 GLY C CA 1
ATOM 3272 C C . GLY B 1 113 ? -37.337 12.706 127.799 1.00 24.02 113 GLY C C 1
ATOM 3273 O O . GLY B 1 113 ? -37.400 11.722 127.047 1.00 24.95 113 GLY C O 1
ATOM 3274 N N . GLY B 1 114 ? -36.308 13.547 127.815 1.00 29.14 114 GLY C N 1
ATOM 3275 C CA . GLY B 1 114 ? -35.170 13.361 126.923 1.00 31.37 114 GLY C CA 1
ATOM 3276 C C . GLY B 1 114 ? -33.864 13.867 127.484 1.00 30.39 114 GLY C C 1
ATOM 3277 O O . GLY B 1 114 ? -33.806 14.362 128.613 1.00 27.32 114 GLY C O 1
ATOM 3278 N N . TYR B 1 115 ? -32.816 13.739 126.675 1.00 36.50 115 TYR C N 1
ATOM 3279 C CA . TYR B 1 115 ? -31.483 14.223 127.031 1.00 33.84 115 TYR C CA 1
ATOM 3280 C C . TYR B 1 115 ? -30.909 15.103 125.936 1.00 32.54 115 TYR C C 1
ATOM 3281 O O . TYR B 1 115 ? -31.206 14.909 124.764 1.00 32.99 115 TYR C O 1
ATOM 3290 N N . VAL B 1 116 ? -30.086 16.067 126.334 1.00 30.17 116 VAL C N 1
ATOM 3291 C CA . VAL B 1 116 ? -29.306 16.845 125.389 1.00 27.37 116 VAL C CA 1
ATOM 3292 C C . VAL B 1 116 ? -27.872 16.431 125.562 1.00 27.06 116 VAL C C 1
ATOM 3293 O O . VAL B 1 116 ? -27.396 16.312 126.683 1.00 31.41 116 VAL C O 1
ATOM 3297 N N . ALA B 1 117 ? -27.186 16.209 124.453 1.00 20.39 117 ALA C N 1
ATOM 3298 C CA . ALA B 1 117 ? -25.789 15.830 124.499 1.00 21.10 117 ALA C CA 1
ATOM 3299 C C . ALA B 1 117 ? -25.009 16.608 123.460 1.00 22.13 117 ALA C C 1
ATOM 3300 O O . ALA B 1 117 ? -25.481 16.827 122.344 1.00 20.85 117 ALA C O 1
ATOM 3302 N N . GLY B 1 118 ? -23.802 17.012 123.829 1.00 26.44 118 GLY C N 1
ATOM 3303 C CA . GLY B 1 118 ? -22.914 17.701 122.907 1.00 30.24 118 GLY C CA 1
ATOM 3304 C C . GLY B 1 118 ? -21.452 17.546 123.282 1.00 31.95 118 GLY C C 1
ATOM 3305 O O . GLY B 1 118 ? -21.098 16.870 124.271 1.00 28.00 118 GLY C O 1
ATOM 3306 N N . PHE B 1 119 ? -20.608 18.184 122.474 1.00 33.11 119 PHE C N 1
ATOM 3307 C CA . PHE B 1 119 ? -19.175 18.205 122.694 1.00 32.99 119 PHE C CA 1
ATOM 3308 C C . PHE B 1 119 ? -18.717 19.645 122.690 1.00 29.15 119 PHE C C 1
ATOM 3309 O O . PHE B 1 119 ? -18.655 20.269 121.651 1.00 26.94 119 PHE C O 1
ATOM 3317 N N . VAL B 1 120 ? -18.434 20.188 123.859 1.00 32.45 120 VAL C N 1
ATOM 3318 C CA . VAL B 1 120 ? -17.853 21.516 123.931 1.00 32.67 120 VAL C CA 1
ATOM 3319 C C . VAL B 1 120 ? -16.338 21.438 123.631 1.00 31.43 120 VAL C C 1
ATOM 3320 O O . VAL B 1 120 ? -15.617 20.608 124.212 1.00 39.54 120 VAL C O 1
ATOM 3324 N N . LYS B 1 121 ? -15.870 22.306 122.722 1.00 34.43 121 LYS C N 1
ATOM 3325 C CA . LYS B 1 121 ? -14.546 22.161 122.093 1.00 31.94 121 LYS C CA 1
ATOM 3326 C C . LYS B 1 121 ? -13.450 22.944 122.806 1.00 37.88 121 LYS C C 1
ATOM 3327 O O . LYS B 1 121 ? -12.683 23.697 122.190 1.00 29.56 121 LYS C O 1
ATOM 3333 N N . ASP B 1 122 ? -13.365 22.741 124.109 1.00 34.69 122 ASP C N 1
ATOM 3334 C CA . ASP B 1 122 ? -12.403 23.434 124.931 1.00 38.75 122 ASP C CA 1
ATOM 3335 C C . ASP B 1 122 ? -12.341 22.682 126.236 1.00 34.15 122 ASP C C 1
ATOM 3336 O O . ASP B 1 122 ? -13.340 22.574 126.949 1.00 33.63 122 ASP C O 1
ATOM 3341 N N . ALA B 1 123 ? -11.173 22.150 126.550 1.00 35.77 123 ALA C N 1
ATOM 3342 C CA . ALA B 1 123 ? -11.021 21.380 127.779 1.00 34.90 123 ALA C CA 1
ATOM 3343 C C . ALA B 1 123 ? -11.390 22.182 129.029 1.00 30.48 123 ALA C C 1
ATOM 3344 O O . ALA B 1 123 ? -12.079 21.677 129.920 1.00 23.16 123 ALA C O 1
ATOM 3346 N N . ALA B 1 124 ? -10.943 23.429 129.087 1.00 17.84 124 ALA C N 1
ATOM 3347 C CA . ALA B 1 124 ? -11.042 24.200 130.314 1.00 28.04 124 ALA C CA 1
ATOM 3348 C C . ALA B 1 124 ? -12.421 24.771 130.600 1.00 29.55 124 ALA C C 1
ATOM 3349 O O . ALA B 1 124 ? -12.699 25.130 131.739 1.00 28.24 124 ALA C O 1
ATOM 3351 N N . ASP B 1 125 ? -13.272 24.876 129.580 1.00 40.76 125 ASP C N 1
ATOM 3352 C CA . ASP B 1 125 ? -14.621 25.424 129.762 1.00 55.09 125 ASP C CA 1
ATOM 3353 C C . ASP B 1 125 ? -15.407 24.612 130.774 1.00 37.86 125 ASP C C 1
ATOM 3354 O O . ASP B 1 125 ? -15.107 23.445 131.017 1.00 37.44 125 ASP C O 1
ATOM 3359 N N . VAL B 1 126 ? -16.400 25.244 131.384 1.00 37.37 126 VAL C N 1
ATOM 3360 C CA . VAL B 1 126 ? -17.230 24.576 132.383 1.00 37.73 126 VAL C CA 1
ATOM 3361 C C . VAL B 1 126 ? -18.675 25.026 132.255 1.00 39.46 126 VAL C C 1
ATOM 3362 O O . VAL B 1 126 ? -18.981 26.205 132.386 1.00 44.41 126 VAL C O 1
ATOM 3366 N N . LEU B 1 127 ? -19.566 24.076 132.013 1.00 42.65 127 LEU C N 1
ATOM 3367 C CA . LEU B 1 127 ? -20.984 24.377 131.881 1.00 41.94 127 LEU C CA 1
ATOM 3368 C C . LEU B 1 127 ? -21.543 24.979 133.153 1.00 39.69 127 LEU C C 1
ATOM 3369 O O . LEU B 1 127 ? -21.061 24.676 134.252 1.00 42.92 127 LEU C O 1
ATOM 3374 N N . PRO B 1 128 ? -22.581 25.813 133.011 1.00 33.93 128 PRO C N 1
ATOM 3375 C CA . PRO B 1 128 ? -23.252 26.349 134.194 1.00 34.23 128 PRO C CA 1
ATOM 3376 C C . PRO B 1 128 ? -24.021 25.277 134.967 1.00 42.07 128 PRO C C 1
ATOM 3377 O O . PRO B 1 128 ? -24.684 24.452 134.361 1.00 36.77 128 PRO C O 1
ATOM 3381 N N . THR B 1 129 ? -23.896 25.277 136.295 1.00 59.85 129 THR C N 1
ATOM 3382 C CA . THR B 1 129 ? -24.616 24.320 137.136 1.00 76.48 129 THR C CA 1
ATOM 3383 C C . THR B 1 129 ? -26.022 24.833 137.255 1.00 82.67 129 THR C C 1
ATOM 3384 O O . THR B 1 129 ? -26.323 25.635 138.136 1.00 94.81 129 THR C O 1
ATOM 3388 N N . GLY B 1 130 ? -26.877 24.399 136.343 1.00 52.96 130 GLY C N 1
ATOM 3389 C CA . GLY B 1 130 ? -28.254 24.855 136.335 1.00 47.47 130 GLY C CA 1
ATOM 3390 C C . GLY B 1 130 ? -29.008 24.191 135.218 1.00 46.42 130 GLY C C 1
ATOM 3391 O O . GLY B 1 130 ? -28.441 23.376 134.500 1.00 39.50 130 GLY C O 1
ATOM 3392 N N . THR B 1 131 ? -30.289 24.529 135.078 1.00 27.26 131 THR C N 1
ATOM 3393 C CA . THR B 1 131 ? -31.098 24.066 133.946 1.00 39.08 131 THR C CA 1
ATOM 3394 C C . THR B 1 131 ? -30.691 24.841 132.729 1.00 34.17 131 THR C C 1
ATOM 3395 O O . THR B 1 131 ? -30.927 24.435 131.592 1.00 111.00 131 THR C O 1
ATOM 3399 N N . ALA B 1 132 ? -30.085 25.982 132.991 1.00 24.96 132 ALA C N 1
ATOM 3400 C CA . ALA B 1 132 ? -29.593 26.855 131.941 1.00 22.45 132 ALA C CA 1
ATOM 3401 C C . ALA B 1 132 ? -28.371 26.330 131.202 1.00 21.35 132 ALA C C 1
ATOM 3402 O O . ALA B 1 132 ? -27.962 26.912 130.203 1.00 26.40 132 ALA C O 1
ATOM 3404 N N . SER B 1 133 ? -27.770 25.254 131.696 1.00 30.75 133 SER C N 1
ATOM 3405 C CA . SER B 1 133 ? -26.644 24.640 131.004 1.00 31.07 133 SER C CA 1
ATOM 3406 C C . SER B 1 133 ? -27.079 24.080 129.675 1.00 35.99 133 SER C C 1
ATOM 3407 O O . SER B 1 133 ? -26.356 24.125 128.696 1.00 35.96 133 SER C O 1
ATOM 3410 N N . ILE B 1 134 ? -28.282 23.550 129.653 1.00 36.34 134 ILE C N 1
ATOM 3411 C CA . ILE B 1 134 ? -28.773 22.859 128.486 1.00 42.41 134 ILE C CA 1
ATOM 3412 C C . ILE B 1 134 ? -28.866 23.747 127.235 1.00 33.96 134 ILE C C 1
ATOM 3413 O O . ILE B 1 134 ? -28.256 23.420 126.207 1.00 23.81 134 ILE C O 1
ATOM 3418 N N . PRO B 1 135 ? -29.584 24.884 127.313 1.00 38.31 135 PRO C N 1
ATOM 3419 C CA . PRO B 1 135 ? -29.605 25.785 126.150 1.00 35.95 135 PRO C CA 1
ATOM 3420 C C . PRO B 1 135 ? -28.223 26.341 125.796 1.00 24.07 135 PRO C C 1
ATOM 3421 O O . PRO B 1 135 ? -27.962 26.640 124.634 1.00 28.30 135 PRO C O 1
ATOM 3425 N N . TYR B 1 136 ? -27.350 26.484 126.788 1.00 25.07 136 TYR C N 1
ATOM 3426 C CA . TYR B 1 136 ? -25.945 26.770 126.520 1.00 27.07 136 TYR C CA 1
ATOM 3427 C C . TYR B 1 136 ? -25.355 25.697 125.613 1.00 22.72 136 TYR C C 1
ATOM 3428 O O . TYR B 1 136 ? -24.836 25.996 124.536 1.00 24.48 136 TYR C O 1
ATOM 3437 N N . LEU B 1 137 ? -25.446 24.445 126.064 1.00 18.29 137 LEU C N 1
ATOM 3438 C CA . LEU B 1 137 ? -24.893 23.309 125.335 1.00 16.69 137 LEU C CA 1
ATOM 3439 C C . LEU B 1 137 ? -25.546 23.143 123.975 1.00 17.03 137 LEU C C 1
ATOM 3440 O O . LEU B 1 137 ? -24.867 22.811 123.019 1.00 16.56 137 LEU C O 1
ATOM 3445 N N . MET B 1 138 ? -26.860 23.367 123.891 1.00 17.83 138 MET C N 1
ATOM 3446 C CA . MET B 1 138 ? -27.569 23.233 122.604 1.00 20.17 138 MET C CA 1
ATOM 3447 C C . MET B 1 138 ? -26.986 24.160 121.560 1.00 19.81 138 MET C C 1
ATOM 3448 O O . MET B 1 138 ? -26.968 23.854 120.375 1.00 19.23 138 MET C O 1
ATOM 3453 N N . SER B 1 139 ? -26.507 25.302 122.024 1.00 24.45 139 SER C N 1
ATOM 3454 C CA . SER B 1 139 ? -25.921 26.304 121.150 1.00 28.28 139 SER C CA 1
ATOM 3455 C C . SER B 1 139 ? -24.614 25.832 120.536 1.00 28.82 139 SER C C 1
ATOM 3456 O O . SER B 1 139 ? -24.335 26.139 119.384 1.00 30.64 139 SER C O 1
ATOM 3459 N N . ASN B 1 140 ? -23.814 25.104 121.312 1.00 28.47 140 ASN C N 1
ATOM 3460 C CA . ASN B 1 140 ? -22.591 24.475 120.795 1.00 27.99 140 ASN C CA 1
ATOM 3461 C C . ASN B 1 140 ? -22.854 23.597 119.581 1.00 24.66 140 ASN C C 1
ATOM 3462 O O . ASN B 1 140 ? -23.864 22.901 119.509 1.00 23.68 140 ASN C O 1
ATOM 3467 N N . THR B 1 141 ? -21.919 23.596 118.647 1.00 20.43 141 THR C N 1
ATOM 3468 C CA . THR B 1 141 ? -22.067 22.790 117.450 1.00 19.15 141 THR C CA 1
ATOM 3469 C C . THR B 1 141 ? -22.228 21.298 117.788 1.00 20.79 141 THR C C 1
ATOM 3470 O O . THR B 1 141 ? -21.757 20.805 118.831 1.00 21.38 141 THR C O 1
ATOM 3474 N N . GLY B 1 142 ? -22.955 20.618 116.900 1.00 32.84 142 GLY C N 1
ATOM 3475 C CA . GLY B 1 142 ? -23.156 19.184 116.947 1.00 40.33 142 GLY C CA 1
ATOM 3476 C C . GLY B 1 142 ? -24.038 18.735 118.081 1.00 41.40 142 GLY C C 1
ATOM 3477 O O . GLY B 1 142 ? -24.045 17.570 118.425 1.00 50.20 142 GLY C O 1
ATOM 3478 N N . SER B 1 143 ? -24.787 19.636 118.680 1.00 29.89 143 SER C N 1
ATOM 3479 C CA . SER B 1 143 ? -25.532 19.251 119.856 1.00 28.82 143 SER C CA 1
ATOM 3480 C C . SER B 1 143 ? -26.903 18.798 119.409 1.00 29.86 143 SER C C 1
ATOM 3481 O O . SER B 1 143 ? -27.313 19.137 118.310 1.00 30.95 143 SER C O 1
ATOM 3484 N N . PHE B 1 144 ? -27.585 18.011 120.245 1.00 29.04 144 PHE C N 1
ATOM 3485 C CA . PHE B 1 144 ? -28.901 17.455 119.904 1.00 26.90 144 PHE C CA 1
ATOM 3486 C C . PHE B 1 144 ? -29.671 16.940 121.117 1.00 24.91 144 PHE C C 1
ATOM 3487 O O . PHE B 1 144 ? -29.104 16.738 122.188 1.00 23.34 144 PHE C O 1
ATOM 3495 N N . THR B 1 145 ? -30.969 16.727 120.924 1.00 20.74 145 THR C N 1
ATOM 3496 C CA . THR B 1 145 ? -31.815 16.079 121.919 1.00 24.28 145 THR C CA 1
ATOM 3497 C C . THR B 1 145 ? -32.246 14.749 121.372 1.00 23.74 145 THR C C 1
ATOM 3498 O O . THR B 1 145 ? -32.150 14.513 120.192 1.00 23.39 145 THR C O 1
ATOM 3502 N N . GLN B 1 146 ? -32.734 13.879 122.237 1.00 29.40 146 GLN C N 1
ATOM 3503 C CA . GLN B 1 146 ? -33.228 12.575 121.822 1.00 30.02 146 GLN C CA 1
ATOM 3504 C C . GLN B 1 146 ? -33.836 11.939 123.062 1.00 27.75 146 GLN C C 1
ATOM 3505 O O . GLN B 1 146 ? -33.286 12.093 124.153 1.00 26.71 146 GLN C O 1
ATOM 3511 N N . PRO B 1 147 ? -34.970 11.240 122.913 1.00 26.95 147 PRO C N 1
ATOM 3512 C CA . PRO B 1 147 ? -35.648 10.759 124.113 1.00 27.71 147 PRO C CA 1
ATOM 3513 C C . PRO B 1 147 ? -34.860 9.663 124.791 1.00 30.07 147 PRO C C 1
ATOM 3514 O O . PRO B 1 147 ? -34.084 8.950 124.141 1.00 24.40 147 PRO C O 1
ATOM 3518 N N . TRP B 1 148 ? -35.084 9.538 126.094 1.00 26.53 148 TRP C N 1
ATOM 3519 C CA . TRP B 1 148 ? -34.284 8.673 126.946 1.00 26.02 148 TRP C CA 1
ATOM 3520 C C . TRP B 1 148 ? -34.145 7.248 126.444 1.00 23.41 148 TRP C C 1
ATOM 3521 O O . TRP B 1 148 ? -33.116 6.634 126.658 1.00 20.88 148 TRP C O 1
ATOM 3532 N N . TRP B 1 149 ? -35.168 6.715 125.785 1.00 17.26 149 TRP C N 1
ATOM 3533 C CA . TRP B 1 149 ? -35.082 5.345 125.233 1.00 15.50 149 TRP C CA 1
ATOM 3534 C C . TRP B 1 149 ? -34.187 5.234 123.999 1.00 16.51 149 TRP C C 1
ATOM 3535 O O . TRP B 1 149 ? -33.753 4.149 123.646 1.00 15.45 149 TRP C O 1
ATOM 3546 N N . LYS B 1 150 ? -33.888 6.360 123.371 1.00 18.52 150 LYS C N 1
ATOM 3547 C CA . LYS B 1 150 ? -33.188 6.349 122.104 1.00 22.68 150 LYS C CA 1
ATOM 3548 C C . LYS B 1 150 ? -31.691 6.568 122.264 1.00 24.66 150 LYS C C 1
ATOM 3549 O O . LYS B 1 150 ? -31.240 7.659 122.606 1.00 24.89 150 LYS C O 1
ATOM 3555 N N . SER B 1 151 ? -30.934 5.507 121.999 1.00 28.75 151 SER C N 1
ATOM 3556 C CA . SER B 1 151 ? -29.476 5.555 121.955 1.00 29.52 151 SER C CA 1
ATOM 3557 C C . SER B 1 151 ? -29.026 6.112 120.620 1.00 29.11 151 SER C C 1
ATOM 3558 O O . SER B 1 151 ? -29.630 5.841 119.588 1.00 26.34 151 SER C O 1
ATOM 3561 N N . THR B 1 152 ? -27.952 6.882 120.635 1.00 30.16 152 THR C N 1
ATOM 3562 C CA . THR B 1 152 ? -27.381 7.400 119.402 1.00 31.40 152 THR C CA 1
ATOM 3563 C C . THR B 1 152 ? -25.887 7.225 119.401 1.00 27.36 152 THR C C 1
ATOM 3564 O O . THR B 1 152 ? -25.265 7.007 120.448 1.00 26.39 152 THR C O 1
ATOM 3568 N N . VAL B 1 153 ? -25.325 7.299 118.204 1.00 22.39 153 VAL C N 1
ATOM 3569 C CA . VAL B 1 153 ? -23.888 7.243 118.017 1.00 23.61 153 VAL C CA 1
ATOM 3570 C C . VAL B 1 153 ? -23.470 8.547 117.387 1.00 24.04 153 VAL C C 1
ATOM 3571 O O . VAL B 1 153 ? -23.525 8.703 116.168 1.00 24.47 153 VAL C O 1
ATOM 3575 N N . HIS B 1 154 ? -23.069 9.485 118.235 1.00 37.28 154 HIS C N 1
ATOM 3576 C CA . HIS B 1 154 ? -22.721 10.819 117.794 1.00 41.10 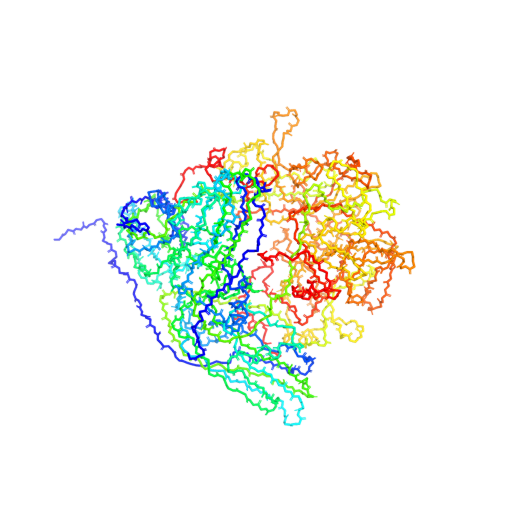154 HIS C CA 1
ATOM 3577 C C . HIS B 1 154 ? -21.253 10.894 117.401 1.00 40.92 154 HIS C C 1
ATOM 3578 O O . HIS B 1 154 ? -20.371 10.495 118.168 1.00 39.68 154 HIS C O 1
ATOM 3585 N N . ASN B 1 155 ? -21.000 11.412 116.203 1.00 36.32 155 ASN C N 1
ATOM 3586 C CA . ASN B 1 155 ? -19.649 11.511 115.681 1.00 41.04 155 ASN C CA 1
ATOM 3587 C C . ASN B 1 155 ? -19.088 12.900 115.907 1.00 42.18 155 ASN C C 1
ATOM 3588 O O . ASN B 1 155 ? -19.602 13.868 115.376 1.00 34.28 155 ASN C O 1
ATOM 3593 N N . VAL B 1 156 ? -18.028 12.997 116.693 1.00 41.14 156 VAL C N 1
ATOM 3594 C CA . VAL B 1 156 ? -17.394 14.275 116.935 1.00 45.67 156 VAL C CA 1
ATOM 3595 C C . VAL B 1 156 ? -16.250 14.474 115.971 1.00 47.10 156 VAL C C 1
ATOM 3596 O O . VAL B 1 156 ? -15.483 13.555 115.692 1.00 36.78 156 VAL C O 1
ATOM 3600 N N . LYS B 1 157 ? -16.136 15.714 115.516 1.00 63.30 157 LYS C N 1
ATOM 3601 C CA . LYS B 1 157 ? -15.208 16.123 114.473 1.00 72.65 157 LYS C CA 1
ATOM 3602 C C . LYS B 1 157 ? -14.122 16.952 115.161 1.00 72.69 157 LYS C C 1
ATOM 3603 O O . LYS B 1 157 ? -14.314 18.127 115.484 1.00 64.33 157 LYS C O 1
ATOM 3609 N N . ILE B 1 158 ? -12.988 16.317 115.425 1.00 48.41 158 ILE C N 1
ATOM 3610 C CA . ILE B 1 158 ? -11.976 16.923 116.268 1.00 52.15 158 ILE C CA 1
ATOM 3611 C C . ILE B 1 158 ? -10.930 17.613 115.416 1.00 56.48 158 ILE C C 1
ATOM 3612 O O . ILE B 1 158 ? -10.503 17.060 114.404 1.00 54.46 158 ILE C O 1
ATOM 3617 N N . PRO B 1 159 ? -10.523 18.835 115.819 1.00 100.99 159 PRO C N 1
ATOM 3618 C CA . PRO B 1 159 ? -9.426 19.528 115.139 1.00 110.11 159 PRO C CA 1
ATOM 3619 C C . PRO B 1 159 ? -8.199 18.627 114.969 1.00 109.65 159 PRO C C 1
ATOM 3620 O O . PRO B 1 159 ? -7.802 17.928 115.907 1.00 100.56 159 PRO C O 1
ATOM 3624 N N . GLN B 1 160 ? -7.603 18.643 113.781 1.00 72.83 160 GLN C N 1
ATOM 3625 C CA . GLN B 1 160 ? -6.446 17.794 113.493 1.00 63.74 160 GLN C CA 1
ATOM 3626 C C . GLN B 1 160 ? -5.164 18.410 114.012 1.00 58.76 160 GLN C C 1
ATOM 3627 O O . GLN B 1 160 ? -4.177 18.499 113.298 1.00 51.97 160 GLN C O 1
ATOM 3633 N N . LYS B 1 161 ? -5.207 18.833 115.267 1.00 58.00 161 LYS C N 1
ATOM 3634 C CA . LYS B 1 161 ? -4.046 19.289 115.991 1.00 57.40 161 LYS C CA 1
ATOM 3635 C C . LYS B 1 161 ? -3.512 18.056 116.744 1.00 53.34 161 LYS C C 1
ATOM 3636 O O . LYS B 1 161 ? -4.269 17.121 117.049 1.00 53.95 161 LYS C O 1
ATOM 3642 N N . LEU B 1 162 ? -2.204 18.038 116.993 1.00 40.17 162 LEU C N 1
ATOM 3643 C CA . LEU B 1 162 ? -1.585 17.037 117.857 1.00 30.32 162 LEU C CA 1
ATOM 3644 C C . LEU B 1 162 ? -1.656 17.522 119.280 1.00 27.72 162 LEU C C 1
ATOM 3645 O O . LEU B 1 162 ? -1.322 18.661 119.554 1.00 28.44 162 LEU C O 1
ATOM 3650 N N . PHE B 1 163 ? -2.061 16.657 120.191 1.00 28.04 163 PHE C N 1
ATOM 3651 C CA . PHE B 1 163 ? -2.103 17.013 121.589 1.00 29.50 163 PHE C CA 1
ATOM 3652 C C . PHE B 1 163 ? -1.105 16.171 122.337 1.00 26.48 163 PHE C C 1
ATOM 3653 O O . PHE B 1 163 ? -0.726 15.105 121.871 1.00 26.08 163 PHE C O 1
ATOM 3661 N N . TYR B 1 164 ? -0.679 16.625 123.504 1.00 23.54 164 TYR C N 1
ATOM 3662 C CA . TYR B 1 164 ? 0.102 15.745 124.345 1.00 25.66 164 TYR C CA 1
ATOM 3663 C C . TYR B 1 164 ? -0.816 14.625 124.818 1.00 25.19 164 TYR C C 1
ATOM 3664 O O . TYR B 1 164 ? -2.046 14.766 124.826 1.00 24.63 164 TYR C O 1
ATOM 3673 N N . THR B 1 165 ? -0.218 13.492 125.158 1.00 32.04 165 THR C N 1
ATOM 3674 C CA . THR B 1 165 ? -0.993 12.330 125.535 1.00 31.13 165 THR C CA 1
ATOM 3675 C C . THR B 1 165 ? -1.254 12.307 127.023 1.00 31.46 165 THR C C 1
ATOM 3676 O O . THR B 1 165 ? -2.095 11.545 127.471 1.00 31.21 165 THR C O 1
ATOM 3680 N N . GLU B 1 166 ? -0.561 13.140 127.797 1.00 16.82 166 GLU C N 1
ATOM 3681 C CA . GLU B 1 166 ? -0.662 13.048 129.261 1.00 26.44 166 GLU C CA 1
ATOM 3682 C C . GLU B 1 166 ? -0.659 14.414 129.923 1.00 29.78 166 GLU C C 1
ATOM 3683 O O . GLU B 1 166 ? -0.201 15.405 129.341 1.00 26.66 166 GLU C O 1
ATOM 3689 N N . ALA B 1 167 ? -1.208 14.455 131.135 1.00 31.91 167 ALA C N 1
ATOM 3690 C CA . ALA B 1 167 ? -1.115 15.637 131.957 1.00 43.53 167 ALA C CA 1
ATOM 3691 C C . ALA B 1 167 ? 0.369 15.851 132.214 1.00 38.08 167 ALA C C 1
ATOM 3692 O O . ALA B 1 167 ? 1.127 14.892 132.379 1.00 39.53 167 ALA C O 1
ATOM 3694 N N . PRO B 1 168 ? 0.801 17.110 132.213 1.00 38.51 168 PRO C N 1
ATOM 3695 C CA . PRO B 1 168 ? 2.199 17.419 132.383 1.00 35.37 168 PRO C CA 1
ATOM 3696 C C . PRO B 1 168 ? 2.627 17.141 133.807 1.00 33.28 168 PRO C C 1
ATOM 3697 O O . PRO B 1 168 ? 1.992 17.600 134.755 1.00 31.35 168 PRO C O 1
ATOM 3701 N N . THR B 1 169 ? 3.696 16.381 133.955 1.00 28.34 169 THR C N 1
ATOM 3702 C CA . THR B 1 169 ? 4.191 16.075 135.281 1.00 28.38 169 THR C CA 1
ATOM 3703 C C . THR B 1 169 ? 4.954 17.283 135.820 1.00 26.12 169 THR C C 1
ATOM 3704 O O . THR B 1 169 ? 4.649 17.765 136.901 1.00 24.42 169 THR C O 1
ATOM 3708 N N . ARG B 1 170 ? 5.902 17.814 135.055 1.00 36.05 170 ARG C N 1
ATOM 3709 C CA . ARG B 1 170 ? 6.521 19.091 135.419 1.00 41.50 170 ARG C CA 1
ATOM 3710 C C . ARG B 1 170 ? 5.691 20.287 134.921 1.00 41.09 170 ARG C C 1
ATOM 3711 O O . ARG B 1 170 ? 4.995 20.202 133.901 1.00 42.00 170 ARG C O 1
ATOM 3719 N N . GLY B 1 171 ? 5.772 21.403 135.644 1.00 35.44 171 GLY C N 1
ATOM 3720 C CA . GLY B 1 171 ? 5.135 22.651 135.221 1.00 36.27 171 GLY C CA 1
ATOM 3721 C C . GLY B 1 171 ? 3.683 22.735 135.650 1.00 31.34 171 GLY C C 1
ATOM 3722 O O . GLY B 1 171 ? 3.229 21.992 136.515 1.00 35.88 171 GLY C O 1
ATOM 3723 N N . ALA B 1 172 ? 2.940 23.641 135.037 1.00 33.10 172 ALA C N 1
ATOM 3724 C CA . ALA B 1 172 ? 1.546 23.845 135.403 1.00 32.21 172 ALA C CA 1
ATOM 3725 C C . ALA B 1 172 ? 0.626 23.016 134.519 1.00 33.12 172 ALA C C 1
ATOM 3726 O O . ALA B 1 172 ? 0.927 22.781 133.347 1.00 33.94 172 ALA C O 1
ATOM 3728 N N . ASP B 1 173 ? -0.504 22.600 135.086 1.00 33.95 173 ASP C N 1
ATOM 3729 C CA . ASP B 1 173 ? -1.488 21.768 134.382 1.00 35.29 173 ASP C CA 1
ATOM 3730 C C . ASP B 1 173 ? -2.315 22.557 133.345 1.00 28.80 173 ASP C C 1
ATOM 3731 O O . ASP B 1 173 ? -3.478 22.917 133.581 1.00 26.27 173 ASP C O 1
ATOM 3736 N N . ALA B 1 174 ? -1.714 22.819 132.190 1.00 25.80 174 ALA C N 1
ATOM 3737 C CA . ALA B 1 174 ? -2.444 23.449 131.095 1.00 27.20 174 ALA C CA 1
ATOM 3738 C C . ALA B 1 174 ? -3.280 22.385 130.409 1.00 28.23 174 ALA C C 1
ATOM 3739 O O . ALA B 1 174 ? -2.799 21.680 129.517 1.00 28.94 174 ALA C O 1
ATOM 3741 N N . VAL B 1 175 ? -4.524 22.256 130.867 1.00 36.75 175 VAL C N 1
ATOM 3742 C CA . VAL B 1 175 ? -5.456 21.252 130.340 1.00 36.06 175 VAL C CA 1
ATOM 3743 C C . VAL B 1 175 ? -5.679 21.375 128.840 1.00 33.82 175 VAL C C 1
ATOM 3744 O O . VAL B 1 175 ? -5.949 20.396 128.159 1.00 34.79 175 VAL C O 1
ATOM 3748 N N . ARG B 1 176 ? -5.563 22.590 128.334 1.00 28.19 176 ARG C N 1
ATOM 3749 C CA . ARG B 1 176 ? -5.710 22.838 126.913 1.00 27.71 176 ARG C CA 1
ATOM 3750 C C . ARG B 1 176 ? -4.683 22.087 126.052 1.00 24.51 176 ARG C C 1
ATOM 3751 O O . ARG B 1 176 ? -4.981 21.737 124.915 1.00 25.16 176 ARG C O 1
ATOM 3759 N N . GLU B 1 177 ? -3.480 21.864 126.583 1.00 31.65 177 GLU C N 1
ATOM 3760 C CA . GLU B 1 177 ? -2.381 21.256 125.816 1.00 36.68 177 GLU C CA 1
ATOM 3761 C C . GLU B 1 177 ? -2.701 19.832 125.389 1.00 33.50 177 GLU C C 1
ATOM 3762 O O . GLU B 1 177 ? -2.265 19.401 124.328 1.00 34.87 177 GLU C O 1
ATOM 3768 N N . TYR B 1 178 ? -3.439 19.102 126.226 1.00 32.91 178 TYR C N 1
ATOM 3769 C CA . TYR B 1 178 ? -3.601 17.665 126.040 1.00 35.22 178 TYR C CA 1
ATOM 3770 C C . TYR B 1 178 ? -5.035 17.163 125.977 1.00 36.54 178 TYR C C 1
ATOM 3771 O O . TYR B 1 178 ? -5.259 15.941 125.966 1.00 36.15 178 TYR C O 1
ATOM 3780 N N . CYS B 1 179 ? -5.999 18.077 125.909 1.00 36.96 179 CYS C N 1
ATOM 3781 C CA . CYS B 1 179 ? -7.398 17.680 125.876 1.00 35.72 179 CYS C CA 1
ATOM 3782 C C . CYS B 1 179 ? -8.183 18.484 124.846 1.00 31.64 179 CYS C C 1
ATOM 3783 O O . CYS B 1 179 ? -8.333 19.701 124.991 1.00 32.19 179 CYS C O 1
ATOM 3786 N N . PRO B 1 180 ? -8.705 17.806 123.807 1.00 28.10 180 PRO C N 1
ATOM 3787 C CA . PRO B 1 180 ? -9.400 18.532 122.736 1.00 24.80 180 PRO C CA 1
ATOM 3788 C C . PRO B 1 180 ? -10.771 19.043 123.131 1.00 24.75 180 PRO C C 1
ATOM 3789 O O . PRO B 1 180 ? -11.324 19.878 122.421 1.00 34.07 180 PRO C O 1
ATOM 3793 N N . GLY B 1 181 ? -11.323 18.553 124.234 1.00 21.60 181 GLY C N 1
ATOM 3794 C CA . GLY B 1 181 ? -12.605 19.063 124.700 1.00 27.95 181 GLY C CA 1
ATOM 3795 C C . GLY B 1 181 ? -13.346 18.090 125.584 1.00 28.88 181 GLY C C 1
ATOM 3796 O O . GLY B 1 181 ? -12.835 17.018 125.904 1.00 31.03 181 GLY C O 1
ATOM 3797 N N . GLN B 1 182 ? -14.557 18.471 125.978 1.00 28.31 182 GLN C N 1
ATOM 3798 C CA . GLN B 1 182 ? -15.354 17.671 126.883 1.00 26.59 182 GLN C CA 1
ATOM 3799 C C . GLN B 1 182 ? -16.574 17.155 126.172 1.00 25.58 182 GLN C C 1
ATOM 3800 O O . GLN B 1 182 ? -17.120 17.832 125.315 1.00 19.03 182 GLN C O 1
ATOM 3806 N N . PHE B 1 183 ? -16.998 15.950 126.525 1.00 22.23 183 PHE C N 1
ATOM 3807 C CA . PHE B 1 183 ? -18.209 15.373 125.955 1.00 23.14 183 PHE C CA 1
ATOM 3808 C C . PHE B 1 183 ? -19.275 15.313 127.023 1.00 23.58 183 PHE C C 1
ATOM 3809 O O . PHE B 1 183 ? -19.036 14.780 128.108 1.00 22.89 183 PHE C O 1
ATOM 3817 N N . HIS B 1 184 ? -20.456 15.835 126.710 1.00 26.01 184 HIS C N 1
ATOM 3818 C CA . HIS B 1 184 ? -21.486 15.991 127.719 1.00 27.80 184 HIS C CA 1
ATOM 3819 C C . HIS B 1 184 ? -22.771 15.286 127.406 1.00 28.83 184 HIS C C 1
ATOM 3820 O O . HIS B 1 184 ? -23.079 15.000 126.255 1.00 33.72 184 HIS C O 1
ATOM 3827 N N . VAL B 1 185 ? -23.520 15.022 128.463 1.00 31.22 185 VAL C N 1
ATOM 3828 C CA . VAL B 1 185 ? -24.869 14.560 128.338 1.00 26.95 185 VAL C CA 1
ATOM 3829 C C . VAL B 1 185 ? -25.625 15.079 129.545 1.00 21.97 185 VAL C C 1
ATOM 3830 O O . VAL B 1 185 ? -25.381 14.663 130.672 1.00 21.17 185 VAL C O 1
ATOM 3834 N N . LEU B 1 186 ? -26.554 15.984 129.284 1.00 29.02 186 LEU C N 1
ATOM 3835 C CA . LEU B 1 186 ? -27.318 16.666 130.317 1.00 30.44 186 LEU C CA 1
ATOM 3836 C C . LEU B 1 186 ? -28.714 16.068 130.378 1.00 29.56 186 LEU C C 1
ATOM 3837 O O . LEU B 1 186 ? -29.199 15.559 129.362 1.00 31.06 186 LEU C O 1
ATOM 3842 N N . VAL B 1 187 ? -29.364 16.129 131.544 1.00 22.04 187 VAL C N 1
ATOM 3843 C CA . VAL B 1 187 ? -30.756 15.684 131.634 1.00 21.19 187 VAL C CA 1
ATOM 3844 C C . VAL B 1 187 ? -31.666 16.851 131.284 1.00 22.96 187 VAL C C 1
ATOM 3845 O O . VAL B 1 187 ? -31.804 17.793 132.052 1.00 23.47 187 VAL C O 1
ATOM 3849 N N . ASP B 1 188 ? -32.270 16.797 130.105 1.00 31.99 188 ASP C N 1
ATOM 3850 C CA . ASP B 1 188 ? -33.180 17.853 129.685 1.00 37.84 188 ASP C CA 1
ATOM 3851 C C . ASP B 1 188 ? -34.393 17.832 130.593 1.00 38.00 188 ASP C C 1
ATOM 3852 O O . ASP B 1 188 ? -34.640 18.794 131.312 1.00 37.95 188 ASP C O 1
ATOM 3857 N N . SER B 1 189 ? -35.100 16.702 130.576 1.00 34.33 189 SER C N 1
ATOM 3858 C CA . SER B 1 189 ? -36.321 16.483 131.348 1.00 33.26 189 SER C CA 1
ATOM 3859 C C . SER B 1 189 ? -36.138 15.235 132.214 1.00 31.68 189 SER C C 1
ATOM 3860 O O . SER B 1 189 ? -36.116 14.113 131.700 1.00 31.75 189 SER C O 1
ATOM 3863 N N . LYS B 1 190 ? -35.985 15.441 133.523 1.00 28.34 190 LYS C N 1
ATOM 3864 C CA . LYS B 1 190 ? -35.705 14.355 134.471 1.00 27.64 190 LYS C CA 1
ATOM 3865 C C . LYS B 1 190 ? -36.666 13.185 134.278 1.00 22.60 190 LYS C C 1
ATOM 3866 O O . LYS B 1 190 ? -37.860 13.355 134.410 1.00 22.98 190 LYS C O 1
ATOM 3872 N N . PRO B 1 191 ? -36.144 11.989 133.995 1.00 21.52 191 PRO C N 1
ATOM 3873 C CA . PRO B 1 191 ? -36.955 10.789 133.829 1.00 20.86 191 PRO C CA 1
ATOM 3874 C C . PRO B 1 191 ? -37.813 10.384 135.040 1.00 20.83 191 PRO C C 1
ATOM 3875 O O . PRO B 1 191 ? -37.344 10.381 136.194 1.00 20.22 191 PRO C O 1
ATOM 3879 N N . SER B 1 192 ? -39.048 9.991 134.726 1.00 33.67 192 SER C N 1
ATOM 3880 C CA . SER B 1 192 ? -40.045 9.528 135.691 1.00 38.25 192 SER C CA 1
ATOM 3881 C C . SER B 1 192 ? -39.587 8.255 136.404 1.00 36.21 192 SER C C 1
ATOM 3882 O O . SER B 1 192 ? -39.710 8.150 137.617 1.00 35.54 192 SER C O 1
ATOM 3885 N N . GLN B 1 193 ? -39.056 7.310 135.627 1.00 34.45 193 GLN C N 1
ATOM 3886 C CA . GLN B 1 193 ? -38.660 5.981 136.104 1.00 36.95 193 GLN C CA 1
ATOM 3887 C C . GLN B 1 193 ? -37.171 5.707 135.871 1.00 29.17 193 GLN C C 1
ATOM 3888 O O . GLN B 1 193 ? -36.460 6.535 135.305 1.00 29.00 193 GLN C O 1
ATOM 3894 N N . ILE B 1 194 ? -36.720 4.527 136.303 1.00 41.82 194 ILE C N 1
ATOM 3895 C CA . ILE B 1 194 ? -35.335 4.078 136.113 1.00 47.64 194 ILE C CA 1
ATOM 3896 C C . ILE B 1 194 ? -34.905 4.363 134.686 1.00 40.58 194 ILE C C 1
ATOM 3897 O O . ILE B 1 194 ? -35.699 4.236 133.757 1.00 40.63 194 ILE C O 1
ATOM 3902 N N . CYS B 1 195 ? -33.653 4.770 134.524 1.00 24.11 195 CYS C N 1
ATOM 3903 C CA . CYS B 1 195 ? -33.165 5.284 133.251 1.00 22.70 195 CYS C CA 1
ATOM 3904 C C . CYS B 1 195 ? -31.655 5.067 133.097 1.00 18.98 195 CYS C C 1
ATOM 3905 O O . CYS B 1 195 ? -30.875 6.012 133.128 1.00 17.92 195 CYS C O 1
ATOM 3908 N N . PRO B 1 196 ? -31.242 3.807 132.925 1.00 20.03 196 PRO C N 1
ATOM 3909 C CA . PRO B 1 196 ? -29.814 3.470 132.838 1.00 20.22 196 PRO C CA 1
ATOM 3910 C C . PRO B 1 196 ? -29.192 3.969 131.546 1.00 21.32 196 PRO C C 1
ATOM 3911 O O . PRO B 1 196 ? -29.735 3.747 130.476 1.00 20.52 196 PRO C O 1
ATOM 3915 N N . VAL B 1 197 ? -28.065 4.656 131.664 1.00 32.30 197 VAL C N 1
ATOM 3916 C CA . VAL B 1 197 ? -27.388 5.243 130.512 1.00 41.15 197 VAL C CA 1
ATOM 3917 C C . VAL B 1 197 ? -25.899 5.023 130.605 1.00 23.68 197 VAL C C 1
ATOM 3918 O O . VAL B 1 197 ? -25.306 5.193 131.682 1.00 25.81 197 VAL C O 1
ATOM 3922 N N . THR B 1 198 ? -25.293 4.686 129.470 1.00 19.83 198 THR C N 1
ATOM 3923 C CA . THR B 1 198 ? -23.856 4.426 129.410 1.00 22.74 198 THR C CA 1
ATOM 3924 C C . THR B 1 198 ? -23.262 5.065 128.176 1.00 25.71 198 THR C C 1
ATOM 3925 O O . THR B 1 198 ? -23.996 5.542 127.312 1.00 26.91 198 THR C O 1
ATOM 3929 N N . VAL B 1 199 ? -21.936 5.087 128.089 1.00 32.73 199 VAL C N 1
ATOM 3930 C CA . VAL B 1 199 ? -21.283 5.575 126.874 1.00 25.79 199 VAL C CA 1
ATOM 3931 C C . VAL B 1 199 ? -20.042 4.775 126.534 1.00 20.53 199 VAL C C 1
ATOM 3932 O O . VAL B 1 199 ? -19.253 4.424 127.406 1.00 21.84 199 VAL C O 1
ATOM 3936 N N . ASP B 1 200 ? -19.906 4.505 125.241 1.00 20.95 200 ASP C N 1
ATOM 3937 C CA . ASP B 1 200 ? -18.775 3.816 124.666 1.00 24.68 200 ASP C CA 1
ATOM 3938 C C . ASP B 1 200 ? -18.174 4.729 123.644 1.00 26.03 200 ASP C C 1
ATOM 3939 O O . ASP B 1 200 ? -18.849 5.624 123.148 1.00 20.54 200 ASP C O 1
ATOM 3944 N N . LEU B 1 201 ? -16.919 4.482 123.297 1.00 32.47 201 LEU C N 1
ATOM 3945 C CA . LEU B 1 201 ? -16.241 5.274 122.292 1.00 22.64 201 LEU C CA 1
ATOM 3946 C C . LEU B 1 201 ? -15.679 4.396 121.213 1.00 22.19 201 LEU C C 1
ATOM 3947 O O . LEU B 1 201 ? -14.973 3.449 121.507 1.00 21.94 201 LEU C O 1
ATOM 3952 N N . GLU B 1 202 ? -15.993 4.705 119.965 1.00 19.03 202 GLU C N 1
ATOM 3953 C CA . GLU B 1 202 ? -15.228 4.175 118.850 1.00 28.26 202 GLU C CA 1
ATOM 3954 C C . GLU B 1 202 ? -14.165 5.230 118.574 1.00 28.46 202 GLU C C 1
ATOM 3955 O O . GLU B 1 202 ? -14.488 6.382 118.211 1.00 30.08 202 GLU C O 1
ATOM 3961 N N . TRP B 1 203 ? -12.901 4.858 118.753 1.00 32.81 203 TRP C N 1
ATOM 3962 C CA . TRP B 1 203 ? -11.817 5.810 118.513 1.00 29.95 203 TRP C CA 1
ATOM 3963 C C . TRP B 1 203 ? -10.893 5.344 117.431 1.00 27.06 203 TRP C C 1
ATOM 3964 O O . TRP B 1 203 ? -10.804 4.162 117.142 1.00 29.94 203 TRP C O 1
ATOM 3975 N N . VAL B 1 204 ? -10.232 6.305 116.813 1.00 22.54 204 VAL C N 1
ATOM 3976 C CA . VAL B 1 204 ? -9.128 6.032 115.907 1.00 19.01 204 VAL C CA 1
ATOM 3977 C C . VAL B 1 204 ? -8.233 7.248 116.049 1.00 19.33 204 VAL C C 1
ATOM 3978 O O . VAL B 1 204 ? -8.716 8.379 116.087 1.00 19.36 204 VAL C O 1
ATOM 3982 N N . VAL B 1 205 ? -6.938 6.996 116.194 1.00 21.68 205 VAL C N 1
ATOM 3983 C CA . VAL B 1 205 ? -6.002 8.042 116.551 1.00 23.18 205 VAL C CA 1
ATOM 3984 C C . VAL B 1 205 ? -4.657 7.781 115.902 1.00 25.50 205 VAL C C 1
ATOM 3985 O O . VAL B 1 205 ? -4.352 6.645 115.578 1.00 26.44 205 VAL C O 1
ATOM 3989 N N . GLU B 1 206 ? -3.865 8.831 115.702 1.00 26.57 206 GLU C N 1
ATOM 3990 C CA . GLU B 1 206 ? -2.433 8.677 115.436 1.00 29.80 206 GLU C CA 1
ATOM 3991 C C . GLU B 1 206 ? -1.677 8.907 116.734 1.00 28.79 206 GLU C C 1
ATOM 3992 O O . GLU B 1 206 ? -2.011 9.816 117.498 1.00 29.46 206 GLU C O 1
ATOM 3998 N N . LEU B 1 207 ? -0.679 8.068 116.992 1.00 22.83 207 LEU C N 1
ATOM 3999 C CA . LEU B 1 207 ? 0.214 8.248 118.132 1.00 22.10 207 LEU C CA 1
ATOM 4000 C C . LEU B 1 207 ? 1.604 8.537 117.577 1.00 22.61 207 LEU C C 1
ATOM 4001 O O . LEU B 1 207 ? 2.041 7.883 116.627 1.00 30.22 207 LEU C O 1
ATOM 4006 N N . HIS B 1 208 ? 2.284 9.528 118.157 1.00 36.41 208 HIS C N 1
ATOM 4007 C CA . HIS B 1 208 ? 3.544 10.034 117.615 1.00 41.83 208 HIS C CA 1
ATOM 4008 C C . HIS B 1 208 ? 4.605 10.202 118.677 1.00 45.82 208 HIS C C 1
ATOM 4009 O O . HIS B 1 208 ? 4.284 10.375 119.848 1.00 46.53 208 HIS C O 1
ATOM 4016 N N . ASP B 1 209 ? 5.867 10.162 118.248 1.00 45.39 209 ASP C N 1
ATOM 4017 C CA . ASP B 1 209 ? 7.029 10.442 119.106 1.00 52.86 209 ASP C CA 1
ATOM 4018 C C . ASP B 1 209 ? 7.050 9.509 120.315 1.00 45.65 209 ASP C C 1
ATOM 4019 O O . ASP B 1 209 ? 6.344 9.727 121.295 1.00 45.34 209 ASP C O 1
ATOM 4024 N N . ALA B 1 210 ? 7.871 8.468 120.239 1.00 35.44 210 ALA C N 1
ATOM 4025 C CA . ALA B 1 210 ? 7.742 7.330 121.154 1.00 27.52 210 ALA C CA 1
ATOM 4026 C C . ALA B 1 210 ? 8.598 7.386 122.408 1.00 29.98 210 ALA C C 1
ATOM 4027 O O . ALA B 1 210 ? 9.816 7.393 122.323 1.00 28.85 210 ALA C O 1
ATOM 4029 N N . THR B 1 211 ? 7.927 7.372 123.561 1.00 29.99 211 THR C N 1
ATOM 4030 C CA . THR B 1 211 ? 8.553 7.368 124.884 1.00 38.33 211 THR C CA 1
ATOM 4031 C C . THR B 1 211 ? 7.887 6.268 125.701 1.00 33.53 211 THR C C 1
ATOM 4032 O O . THR B 1 211 ? 7.145 5.448 125.174 1.00 35.88 211 THR C O 1
ATOM 4036 N N . PHE B 1 212 ? 8.214 6.212 126.978 1.00 29.69 212 PHE C N 1
ATOM 4037 C CA . PHE B 1 212 ? 7.414 5.515 127.944 1.00 26.46 212 PHE C CA 1
ATOM 4038 C C . PHE B 1 212 ? 7.289 6.352 129.229 1.00 36.40 212 PHE C C 1
ATOM 4039 O O . PHE B 1 212 ? 8.288 6.883 129.727 1.00 26.64 212 PHE C O 1
ATOM 4047 N N . ARG B 1 213 ? 6.058 6.473 129.739 1.00 29.08 213 ARG C N 1
ATOM 4048 C CA . ARG B 1 213 ? 5.772 7.174 130.991 1.00 50.35 213 ARG C CA 1
ATOM 4049 C C . ARG B 1 213 ? 5.652 6.209 132.174 1.00 56.99 213 ARG C C 1
ATOM 4050 O O . ARG B 1 213 ? 5.100 5.124 132.031 1.00 45.19 213 ARG C O 1
ATOM 4058 N N . LYS B 1 214 ? 6.114 6.650 133.345 1.00 92.59 214 LYS C N 1
ATOM 4059 C CA . LYS B 1 214 ? 6.373 5.785 134.518 1.00 129.85 214 LYS C CA 1
ATOM 4060 C C . LYS B 1 214 ? 5.332 4.703 134.913 1.00 123.79 214 LYS C C 1
ATOM 4061 O O . LYS B 1 214 ? 5.727 3.550 135.119 1.00 116.37 214 LYS C O 1
ATOM 4067 N N . GLU B 1 215 ? 4.041 5.016 135.057 1.00 79.51 215 GLU C N 1
ATOM 4068 C CA . GLU B 1 215 ? 3.495 6.361 135.048 1.00 88.57 215 GLU C CA 1
ATOM 4069 C C . GLU B 1 215 ? 3.515 6.877 136.456 1.00 76.58 215 GLU C C 1
ATOM 4070 O O . GLU B 1 215 ? 3.063 6.200 137.377 1.00 61.74 215 GLU C O 1
ATOM 4076 N N . SER B 1 216 ? 3.994 8.104 136.613 1.00 181.54 216 SER C N 1
ATOM 4077 C CA . SER B 1 216 ? 4.224 8.671 137.929 1.00 191.69 216 SER C CA 1
ATOM 4078 C C . SER B 1 216 ? 2.982 9.445 138.381 1.00 173.15 216 SER C C 1
ATOM 4079 O O . SER B 1 216 ? 3.091 10.511 138.983 1.00 173.95 216 SER C O 1
ATOM 4082 N N . ASP B 1 217 ? 1.802 8.890 138.111 1.00 94.25 217 ASP C N 1
ATOM 4083 C CA . ASP B 1 217 ? 0.548 9.596 138.346 1.00 93.67 217 ASP C CA 1
ATOM 4084 C C . ASP B 1 217 ? 0.174 9.545 139.810 1.00 92.25 217 ASP C C 1
ATOM 4085 O O . ASP B 1 217 ? 0.550 8.615 140.513 1.00 92.71 217 ASP C O 1
ATOM 4090 N N . GLN B 1 218 ? -0.567 10.554 140.257 1.00 104.92 218 GLN C N 1
ATOM 4091 C CA . GLN B 1 218 ? -1.031 10.640 141.640 1.00 103.86 218 GLN C CA 1
ATOM 4092 C C . GLN B 1 218 ? -2.484 11.080 141.713 1.00 99.05 218 GLN C C 1
ATOM 4093 O O . GLN B 1 218 ? -2.966 11.808 140.845 1.00 127.81 218 GLN C O 1
ATOM 4099 N N . THR B 1 219 ? -3.175 10.650 142.763 1.00 59.94 219 THR C N 1
ATOM 4100 C CA . THR B 1 219 ? -4.603 10.926 142.907 1.00 60.90 219 THR C CA 1
ATOM 4101 C C . THR B 1 219 ? -4.845 12.157 143.779 1.00 84.48 219 THR C C 1
ATOM 4102 O O . THR B 1 219 ? -3.933 12.644 144.441 1.00 67.15 219 THR C O 1
ATOM 4106 N N . ALA B 1 220 ? -6.071 12.672 143.733 1.00 200.00 220 ALA C N 1
ATOM 4107 C CA . ALA B 1 220 ? -6.552 13.677 144.683 1.00 200.00 220 ALA C CA 1
ATOM 4108 C C . ALA B 1 220 ? -8.008 13.382 144.971 1.00 64.79 220 ALA C C 1
ATOM 4109 O O . ALA B 1 220 ? -8.788 13.197 144.042 1.00 84.44 220 ALA C O 1
ATOM 4111 N N . ILE B 1 221 ? -8.378 13.375 146.249 1.00 67.76 221 ILE C N 1
ATOM 4112 C CA . ILE B 1 221 ? -9.732 13.020 146.669 1.00 68.68 221 ILE C CA 1
ATOM 4113 C C . ILE B 1 221 ? -10.538 14.273 146.982 1.00 69.55 221 ILE C C 1
ATOM 4114 O O . ILE B 1 221 ? -9.977 15.346 147.192 1.00 65.81 221 ILE C O 1
ATOM 4119 N N . SER B 1 222 ? -11.858 14.118 146.984 1.00 63.40 222 SER C N 1
ATOM 4120 C CA . SER B 1 222 ? -12.765 15.036 147.665 1.00 64.14 222 SER C CA 1
ATOM 4121 C C . SER B 1 222 ? -13.938 14.216 148.154 1.00 60.83 222 SER C C 1
ATOM 4122 O O . SER B 1 222 ? -14.053 13.044 147.807 1.00 56.46 222 SER C O 1
ATOM 4125 N N . ALA B 1 223 ? -14.822 14.831 148.932 1.00 59.12 223 ALA C N 1
ATOM 4126 C CA . ALA B 1 223 ? -15.961 14.102 149.508 1.00 60.83 223 ALA C CA 1
ATOM 4127 C C . ALA B 1 223 ? -16.875 13.514 148.427 1.00 47.50 223 ALA C C 1
ATOM 4128 O O . ALA B 1 223 ? -17.083 14.129 147.388 1.00 42.51 223 ALA C O 1
ATOM 4130 N N . ILE B 1 224 ? -17.400 12.317 148.670 1.00 45.54 224 ILE C N 1
ATOM 4131 C CA . ILE B 1 224 ? -18.395 11.729 147.764 1.00 50.41 224 ILE C CA 1
ATOM 4132 C C . ILE B 1 224 ? -19.770 12.400 147.901 1.00 59.61 224 ILE C C 1
ATOM 4133 O O . ILE B 1 224 ? -20.421 12.692 146.902 1.00 70.79 224 ILE C O 1
ATOM 4138 N N . VAL B 1 225 ? -20.206 12.629 149.136 1.00 67.31 225 VAL C N 1
ATOM 4139 C CA . VAL B 1 225 ? -21.527 13.202 149.409 1.00 64.51 225 VAL C CA 1
ATOM 4140 C C . VAL B 1 225 ? -21.403 14.681 149.807 1.00 64.28 225 VAL C C 1
ATOM 4141 O O . VAL B 1 225 ? -20.356 15.117 150.289 1.00 60.83 225 VAL C O 1
ATOM 4145 N N . ALA B 1 226 ? -22.463 15.455 149.586 1.00 63.11 226 ALA C N 1
ATOM 4146 C CA . ALA B 1 226 ? -22.448 16.889 149.913 1.00 55.08 226 ALA C CA 1
ATOM 4147 C C . ALA B 1 226 ? -23.466 17.311 150.975 1.00 52.20 226 ALA C C 1
ATOM 4148 O O . ALA B 1 226 ? -23.570 18.498 151.284 1.00 45.22 226 ALA C O 1
ATOM 4150 N N . ASP B 1 227 ? -24.202 16.359 151.542 1.00 67.13 227 ASP C N 1
ATOM 4151 C CA . ASP B 1 227 ? -25.161 16.687 152.599 1.00 78.74 227 ASP C CA 1
ATOM 4152 C C . ASP B 1 227 ? -24.471 16.989 153.937 1.00 78.70 227 ASP C C 1
ATOM 4153 O O . ASP B 1 227 ? -25.137 17.420 154.880 1.00 80.66 227 ASP C O 1
ATOM 4158 N N . HIS B 1 228 ? -23.152 16.776 154.029 1.00 71.22 228 HIS C N 1
ATOM 4159 C CA . HIS B 1 228 ? -22.405 17.262 155.200 1.00 68.42 228 HIS C CA 1
ATOM 4160 C C . HIS B 1 228 ? -20.892 17.422 155.072 1.00 45.70 228 HIS C C 1
ATOM 4161 O O . HIS B 1 228 ? -20.275 16.885 154.163 1.00 59.36 228 HIS C O 1
ATOM 4168 N N . THR B 1 229 ? -20.337 18.177 156.025 1.00 54.87 229 THR C N 1
ATOM 4169 C CA . THR B 1 229 ? -18.933 18.601 156.058 1.00 52.64 229 THR C CA 1
ATOM 4170 C C . THR B 1 229 ? -18.182 17.976 157.210 1.00 46.57 229 THR C C 1
ATOM 4171 O O . THR B 1 229 ? -18.786 17.480 158.159 1.00 53.74 229 THR C O 1
ATOM 4175 N N . LEU B 1 230 ? -16.859 18.039 157.149 1.00 33.91 230 LEU C N 1
ATOM 4176 C CA . LEU B 1 230 ? -16.054 17.694 158.306 1.00 34.50 230 LEU C CA 1
ATOM 4177 C C . LEU B 1 230 ? -15.155 18.861 158.696 1.00 36.05 230 LEU C C 1
ATOM 4178 O O . LEU B 1 230 ? -14.773 19.674 157.849 1.00 29.63 230 LEU C O 1
ATOM 4183 N N . ASN B 1 231 ? -14.872 18.961 159.994 1.00 40.01 231 ASN C N 1
ATOM 4184 C CA . ASN B 1 231 ? -14.285 20.167 160.562 1.00 44.16 231 ASN C CA 1
ATOM 4185 C C . ASN B 1 231 ? -13.445 19.922 161.798 1.00 42.31 231 ASN C C 1
ATOM 4186 O O . ASN B 1 231 ? -13.497 18.853 162.392 1.00 40.65 231 ASN C O 1
ATOM 4191 N N . VAL B 1 232 ? -12.661 20.937 162.153 1.00 45.28 232 VAL C N 1
ATOM 4192 C CA . VAL B 1 232 ? -11.867 20.953 163.371 1.00 46.57 232 VAL C CA 1
ATOM 4193 C C . VAL B 1 232 ? -12.364 22.068 164.254 1.00 50.27 232 VAL C C 1
ATOM 4194 O O . VAL B 1 232 ? -12.903 23.062 163.770 1.00 57.92 232 VAL C O 1
ATOM 4198 N N . TYR B 1 233 ? -12.152 21.908 165.554 1.00 51.14 233 TYR C N 1
ATOM 4199 C CA . TYR B 1 233 ? -12.536 22.923 166.505 1.00 55.22 233 TYR C CA 1
ATOM 4200 C C . TYR B 1 233 ? -11.414 23.224 167.490 1.00 57.90 233 TYR C C 1
ATOM 4201 O O . TYR B 1 233 ? -10.656 22.334 167.891 1.00 62.69 233 TYR C O 1
ATOM 4210 N N . GLY B 1 234 ? -11.314 24.498 167.852 1.00 49.13 234 GLY C N 1
ATOM 4211 C CA . GLY B 1 234 ? -10.353 24.970 168.839 1.00 48.34 234 GLY C CA 1
ATOM 4212 C C . GLY B 1 234 ? -10.976 25.376 170.163 1.00 46.02 234 GLY C C 1
ATOM 4213 O O . GLY B 1 234 ? -10.252 25.606 171.134 1.00 49.63 234 GLY C O 1
ATOM 4214 N N . LEU B 1 235 ? -12.307 25.481 170.203 1.00 50.42 235 LEU C N 1
ATOM 4215 C CA . LEU B 1 235 ? -13.028 25.822 171.423 1.00 50.19 235 LEU C CA 1
ATOM 4216 C C . LEU B 1 235 ? -14.050 24.726 171.736 1.00 51.68 235 LEU C C 1
ATOM 4217 O O . LEU B 1 235 ? -14.655 24.189 170.812 1.00 50.00 235 LEU C O 1
ATOM 4222 N N . PRO B 1 236 ? -14.260 24.399 173.030 1.00 58.40 236 PRO C N 1
ATOM 4223 C CA . PRO B 1 236 ? -13.580 24.942 174.204 1.00 60.21 236 PRO C CA 1
ATOM 4224 C C . PRO B 1 236 ? -12.167 24.399 174.324 1.00 59.32 236 PRO C C 1
ATOM 4225 O O . PRO B 1 236 ? -11.929 23.233 173.999 1.00 59.32 236 PRO C O 1
ATOM 4229 N N . ALA B 1 237 ? -11.248 25.234 174.804 1.00 59.93 237 ALA C N 1
ATOM 4230 C CA . ALA B 1 237 ? -9.852 24.837 175.013 1.00 60.82 237 ALA C CA 1
ATOM 4231 C C . ALA B 1 237 ? -9.714 23.558 175.852 1.00 58.85 237 ALA C C 1
ATOM 4232 O O . ALA B 1 237 ? -8.766 22.796 175.683 1.00 58.23 237 ALA C O 1
ATOM 4234 N N . THR B 1 238 ? -10.680 23.330 176.735 1.00 80.94 238 THR C N 1
ATOM 4235 C CA . THR B 1 238 ? -10.652 22.212 177.671 1.00 79.22 238 THR C CA 1
ATOM 4236 C C . THR B 1 238 ? -10.938 20.839 177.048 1.00 82.98 238 THR C C 1
ATOM 4237 O O . THR B 1 238 ? -10.440 19.828 177.543 1.00 84.92 238 THR C O 1
ATOM 4241 N N . SER B 1 239 ? -11.729 20.805 175.974 1.00 65.94 239 SER C N 1
ATOM 4242 C CA . SER B 1 239 ? -12.239 19.545 175.398 1.00 61.95 239 SER C CA 1
ATOM 4243 C C . SER B 1 239 ? -11.181 18.516 174.981 1.00 61.68 239 SER C C 1
ATOM 4244 O O . SER B 1 239 ? -10.023 18.845 174.730 1.00 55.95 239 SER C O 1
ATOM 4247 N N . ASN B 1 240 ? -11.615 17.261 174.907 1.00 73.08 240 ASN C N 1
ATOM 4248 C CA . ASN B 1 240 ? -10.761 16.159 174.475 1.00 85.99 240 ASN C CA 1
ATOM 4249 C C . ASN B 1 240 ? -10.630 16.093 172.970 1.00 90.95 240 ASN C C 1
ATOM 4250 O O . ASN B 1 240 ? -9.622 15.594 172.478 1.00 84.96 240 ASN C O 1
ATOM 4255 N N . ARG B 1 241 ? -11.654 16.566 172.249 1.00 83.02 241 ARG C N 1
ATOM 4256 C CA . ARG B 1 241 ? -11.675 16.525 170.776 1.00 76.73 241 ARG C CA 1
ATOM 4257 C C . ARG B 1 241 ? -11.304 17.869 170.146 1.00 71.24 241 ARG C C 1
ATOM 4258 O O . ARG B 1 241 ? -11.999 18.382 169.269 1.00 47.14 241 ARG C O 1
ATOM 4266 N N . VAL B 1 242 ? -10.179 18.414 170.586 1.00 56.61 242 VAL C N 1
ATOM 4267 C CA . VAL B 1 242 ? -9.703 19.708 170.132 1.00 63.51 242 VAL C CA 1
ATOM 4268 C C . VAL B 1 242 ? -8.592 19.418 169.135 1.00 66.04 242 VAL C C 1
ATOM 4269 O O . VAL B 1 242 ? -7.604 18.764 169.479 1.00 64.89 242 VAL C O 1
ATOM 4273 N N . GLY B 1 243 ? -8.764 19.867 167.893 1.00 62.20 243 GLY C N 1
ATOM 4274 C CA . GLY B 1 243 ? -7.807 19.550 166.830 1.00 63.49 243 GLY C CA 1
ATOM 4275 C C . GLY B 1 243 ? -8.101 18.223 166.143 1.00 61.12 243 GLY C C 1
ATOM 4276 O O . GLY B 1 243 ? -7.477 17.869 165.139 1.00 54.50 243 GLY C O 1
ATOM 4277 N N . HIS B 1 244 ? -9.050 17.478 166.693 1.00 56.71 244 HIS C N 1
ATOM 4278 C CA . HIS B 1 244 ? -9.522 16.272 166.059 1.00 56.88 244 HIS C CA 1
ATOM 4279 C C . HIS B 1 244 ? -10.441 16.671 164.923 1.00 53.70 244 HIS C C 1
ATOM 4280 O O . HIS B 1 244 ? -11.110 17.717 164.977 1.00 58.00 244 HIS C O 1
ATOM 4287 N N . ILE B 1 245 ? -10.476 15.824 163.902 1.00 51.80 245 ILE C N 1
ATOM 4288 C CA . ILE B 1 245 ? -11.377 16.000 162.780 1.00 45.78 245 ILE C CA 1
ATOM 4289 C C . ILE B 1 245 ? -12.687 15.380 163.185 1.00 45.98 245 ILE C C 1
ATOM 4290 O O . ILE B 1 245 ? -12.692 14.323 163.810 1.00 43.89 245 ILE C O 1
ATOM 4295 N N . LEU B 1 246 ? -13.785 16.044 162.838 1.00 48.02 246 LEU C N 1
ATOM 4296 C CA . LEU B 1 246 ? -15.132 15.556 163.132 1.00 50.81 246 LEU C CA 1
ATOM 4297 C C . LEU B 1 246 ? -15.997 15.739 161.900 1.00 53.19 246 LEU C C 1
ATOM 4298 O O . LEU B 1 246 ? -15.684 16.577 161.063 1.00 53.11 246 LEU C O 1
ATOM 4303 N N . ILE B 1 247 ? -17.091 14.980 161.808 1.00 48.91 247 ILE C N 1
ATOM 4304 C CA . ILE B 1 247 ? -18.050 15.131 160.711 1.00 49.20 247 ILE C CA 1
ATOM 4305 C C . ILE B 1 247 ? -19.283 15.786 161.283 1.00 51.53 247 ILE C C 1
ATOM 4306 O O . ILE B 1 247 ? -19.877 15.290 162.240 1.00 47.24 247 ILE C O 1
ATOM 4311 N N . SER B 1 248 ? -19.644 16.914 160.689 1.00 69.79 248 SER C N 1
ATOM 4312 C CA . SER B 1 248 ? -20.793 17.678 161.096 1.00 80.62 248 SER C CA 1
ATOM 4313 C C . SER B 1 248 ? -21.765 17.666 159.923 1.00 79.66 248 SER C C 1
ATOM 4314 O O . SER B 1 248 ? -21.501 18.288 158.902 1.00 80.94 248 SER C O 1
ATOM 4317 N N . PRO B 1 249 ? -22.869 16.914 160.047 1.00 76.81 249 PRO C N 1
ATOM 4318 C CA . PRO B 1 249 ? -23.967 16.933 159.082 1.00 80.34 249 PRO C CA 1
ATOM 4319 C C . PRO B 1 249 ? -24.655 18.280 158.878 1.00 81.04 249 PRO C C 1
ATOM 4320 O O . PRO B 1 249 ? -24.177 19.302 159.352 1.00 79.30 249 PRO C O 1
ATOM 4324 N N . ILE B 1 250 ? -25.775 18.282 158.166 1.00 82.93 250 ILE C N 1
ATOM 4325 C CA . ILE B 1 250 ? -26.660 19.443 158.218 1.00 108.15 250 ILE C CA 1
ATOM 4326 C C . ILE B 1 250 ? -27.133 19.559 159.675 1.00 108.50 250 ILE C C 1
ATOM 4327 O O . ILE B 1 250 ? -27.190 20.661 160.232 1.00 97.07 250 ILE C O 1
ATOM 4332 N N . GLY B 1 251 ? -27.464 18.408 160.274 1.00 102.07 251 GLY C N 1
ATOM 4333 C CA . GLY B 1 251 ? -27.728 18.294 161.713 1.00 103.96 251 GLY C CA 1
ATOM 4334 C C . GLY B 1 251 ? -26.517 18.736 162.515 1.00 93.83 251 GLY C C 1
ATOM 4335 O O . GLY B 1 251 ? -25.470 18.093 162.491 1.00 79.52 251 GLY C O 1
ATOM 4336 N N . GLN B 1 252 ? -26.688 19.823 163.257 1.00 129.89 252 GLN C N 1
ATOM 4337 C CA . GLN B 1 252 ? -25.568 20.645 163.730 1.00 153.79 252 GLN C CA 1
ATOM 4338 C C . GLN B 1 252 ? -24.445 19.866 164.423 1.00 136.74 252 GLN C C 1
ATOM 4339 O O . GLN B 1 252 ? -23.271 20.071 164.109 1.00 142.98 252 GLN C O 1
ATOM 4345 N N . THR B 1 253 ? -24.806 18.967 165.339 1.00 100.71 253 THR C N 1
ATOM 4346 C CA . THR B 1 253 ? -23.833 18.362 166.261 1.00 85.32 253 THR C CA 1
ATOM 4347 C C . THR B 1 253 ? -22.737 17.561 165.555 1.00 69.32 253 THR C C 1
ATOM 4348 O O . THR B 1 253 ? -23.031 16.622 164.817 1.00 78.84 253 THR C O 1
ATOM 4352 N N . PRO B 1 254 ? -21.466 17.941 165.776 1.00 70.03 254 PRO C N 1
ATOM 4353 C CA . PRO B 1 254 ? -20.369 17.156 165.238 1.00 72.62 254 PRO C CA 1
ATOM 4354 C C . PRO B 1 254 ? -20.245 15.816 165.946 1.00 72.04 254 PRO C C 1
ATOM 4355 O O . PRO B 1 254 ? -20.742 15.658 167.058 1.00 67.12 254 PRO C O 1
ATOM 4359 N N . LYS B 1 255 ? -19.580 14.870 165.294 1.00 59.06 255 LYS C N 1
ATOM 4360 C CA . LYS B 1 255 ? -19.417 13.516 165.815 1.00 63.69 255 LYS C CA 1
ATOM 4361 C C . LYS B 1 255 ? -18.107 12.959 165.292 1.00 62.32 255 LYS C C 1
ATOM 4362 O O . LYS B 1 255 ? -17.651 13.376 164.236 1.00 70.95 255 LYS C O 1
ATOM 4368 N N . ASP B 1 256 ? -17.495 12.037 166.031 1.00 71.86 256 ASP C N 1
ATOM 4369 C CA . ASP B 1 256 ? -16.216 11.442 165.614 1.00 74.39 256 ASP C CA 1
ATOM 4370 C C . ASP B 1 256 ? -16.446 10.442 164.480 1.00 61.87 256 ASP C C 1
ATOM 4371 O O . ASP B 1 256 ? -17.590 10.122 164.162 1.00 56.99 256 ASP C O 1
ATOM 4376 N N . LEU B 1 257 ? -15.365 9.937 163.889 1.00 57.65 257 LEU C N 1
ATOM 4377 C CA . LEU B 1 257 ? -15.456 9.090 162.686 1.00 57.46 257 LEU C CA 1
ATOM 4378 C C . LEU B 1 257 ? -15.405 7.591 163.005 1.00 61.85 257 LEU C C 1
ATOM 4379 O O . LEU B 1 257 ? -14.359 7.054 163.361 1.00 64.89 257 LEU C O 1
ATOM 4384 N N . THR B 1 258 ? -16.534 6.922 162.797 1.00 103.28 258 THR C N 1
ATOM 4385 C CA . THR B 1 258 ? -16.796 5.577 163.324 1.00 124.44 258 THR C CA 1
ATOM 4386 C C . THR B 1 258 ? -15.718 4.498 163.104 1.00 128.78 258 THR C C 1
ATOM 4387 O O . THR B 1 258 ? -15.516 3.669 163.993 1.00 176.03 258 THR C O 1
ATOM 4391 N N . PRO B 1 259 ? -15.022 4.485 161.948 1.00 78.51 259 PRO C N 1
ATOM 4392 C CA . PRO B 1 259 ? -14.968 5.351 160.782 1.00 73.57 259 PRO C CA 1
ATOM 4393 C C . PRO B 1 259 ? -15.838 4.921 159.594 1.00 66.06 259 PRO C C 1
ATOM 4394 O O . PRO B 1 259 ? -15.591 5.330 158.469 1.00 50.97 259 PRO C O 1
ATOM 4398 N N . THR B 1 260 ? -16.849 4.100 159.828 1.00 61.01 260 THR C N 1
ATOM 4399 C CA . THR B 1 260 ? -17.882 3.915 158.819 1.00 59.58 260 THR C CA 1
ATOM 4400 C C . THR B 1 260 ? -18.531 5.252 158.482 1.00 57.68 260 THR C C 1
ATOM 4401 O O . THR B 1 260 ? -19.202 5.368 157.464 1.00 56.82 260 THR C O 1
ATOM 4405 N N . ARG B 1 261 ? -18.350 6.247 159.351 1.00 62.24 261 ARG C N 1
ATOM 4406 C CA . ARG B 1 261 ? -18.766 7.615 159.064 1.00 64.10 261 ARG C CA 1
ATOM 4407 C C . ARG B 1 261 ? -17.830 8.176 157.987 1.00 60.05 261 ARG C C 1
ATOM 4408 O O . ARG B 1 261 ? -18.282 8.620 156.933 1.00 62.44 261 ARG C O 1
ATOM 4416 N N . PHE B 1 262 ? -16.525 8.128 158.249 1.00 50.20 262 PHE C N 1
ATOM 4417 C CA . PHE B 1 262 ? -15.506 8.466 157.244 1.00 49.14 262 PHE C CA 1
ATOM 4418 C C . PHE B 1 262 ? -15.865 7.850 155.900 1.00 51.81 262 PHE C C 1
ATOM 4419 O O . PHE B 1 262 ? -15.819 8.515 154.871 1.00 46.40 262 PHE C O 1
ATOM 4427 N N . ALA B 1 263 ? -16.220 6.571 155.922 1.00 61.97 263 ALA C N 1
ATOM 4428 C CA . ALA B 1 263 ? -16.575 5.845 154.706 1.00 69.44 263 ALA C CA 1
ATOM 4429 C C . ALA B 1 263 ? -17.626 6.577 153.881 1.00 60.68 263 ALA C C 1
ATOM 4430 O O . ALA B 1 263 ? -17.471 6.714 152.671 1.00 62.23 263 ALA C O 1
ATOM 4432 N N . THR B 1 264 ? -18.680 7.058 154.540 1.00 48.69 264 THR C N 1
ATOM 4433 C CA . THR B 1 264 ? -19.790 7.720 153.843 1.00 46.96 264 THR C CA 1
ATOM 4434 C C . THR B 1 264 ? -19.432 9.099 153.304 1.00 46.03 264 THR C C 1
ATOM 4435 O O . THR B 1 264 ? -20.115 9.606 152.413 1.00 48.04 264 THR C O 1
ATOM 4439 N N . PHE B 1 265 ? -18.382 9.707 153.851 1.00 54.09 265 PHE C N 1
ATOM 4440 C CA . PHE B 1 265 ? -17.920 11.020 153.397 1.00 56.07 265 PHE C CA 1
ATOM 4441 C C . PHE B 1 265 ? -16.964 10.940 152.205 1.00 53.92 265 PHE C C 1
ATOM 4442 O O . PHE B 1 265 ? -17.061 11.750 151.288 1.00 50.18 265 PHE C O 1
ATOM 4450 N N . PHE B 1 266 ? -16.036 9.985 152.233 1.00 50.01 266 PHE C N 1
ATOM 4451 C CA . PHE B 1 266 ? -15.020 9.853 151.182 1.00 49.39 266 PHE C CA 1
ATOM 4452 C C . PHE B 1 266 ? -15.308 8.744 150.196 1.00 49.31 266 PHE C C 1
ATOM 4453 O O . PHE B 1 266 ? -14.697 8.700 149.127 1.00 47.55 266 PHE C O 1
ATOM 4461 N N . GLY B 1 267 ? -16.203 7.834 150.565 1.00 53.19 267 GLY C N 1
ATOM 4462 C CA . GLY B 1 267 ? -16.540 6.694 149.718 1.00 53.42 267 GLY C CA 1
ATOM 4463 C C . GLY B 1 267 ? -15.628 5.487 149.878 1.00 54.68 267 GLY C C 1
ATOM 4464 O O . GLY B 1 267 ? -15.706 4.552 149.081 1.00 53.07 267 GLY C O 1
ATOM 4465 N N . PHE B 1 268 ? -14.769 5.496 150.901 1.00 64.36 268 PHE C N 1
ATOM 4466 C CA . PHE B 1 268 ? -13.864 4.372 151.164 1.00 63.52 268 PHE C CA 1
ATOM 4467 C C . PHE B 1 268 ? -13.447 4.274 152.632 1.00 62.50 268 PHE C C 1
ATOM 4468 O O . PHE B 1 268 ? -13.570 5.233 153.395 1.00 62.64 268 PHE C O 1
ATOM 4476 N N . LEU B 1 269 ? -12.915 3.112 153.002 1.00 49.69 269 LEU C N 1
ATOM 4477 C CA . LEU B 1 269 ? -12.601 2.814 154.397 1.00 48.70 269 LEU C CA 1
ATOM 4478 C C . LEU B 1 269 ? -11.218 3.296 154.840 1.00 50.72 269 LEU C C 1
ATOM 4479 O O . LEU B 1 269 ? -10.248 3.196 154.083 1.00 53.86 269 LEU C O 1
ATOM 4484 N N . PRO B 1 270 ? -11.123 3.816 156.077 1.00 51.92 270 PRO C N 1
ATOM 4485 C CA . PRO B 1 270 ? -9.838 4.277 156.593 1.00 51.96 270 PRO C CA 1
ATOM 4486 C C . PRO B 1 270 ? -8.902 3.193 157.057 1.00 53.61 270 PRO C C 1
ATOM 4487 O O . PRO B 1 270 ? -9.269 2.025 157.131 1.00 48.77 270 PRO C O 1
ATOM 4491 N N . ASP B 1 271 ? -7.707 3.636 157.423 1.00 60.22 271 ASP C N 1
ATOM 4492 C CA . ASP B 1 271 ? -6.568 2.778 157.652 1.00 65.28 271 ASP C CA 1
ATOM 4493 C C . ASP B 1 271 ? -5.556 3.594 158.440 1.00 62.34 271 ASP C C 1
ATOM 4494 O O . ASP B 1 271 ? -5.230 4.711 158.047 1.00 54.48 271 ASP C O 1
ATOM 4499 N N . ASP B 1 272 ? -5.052 3.043 159.542 1.00 72.24 272 ASP C N 1
ATOM 4500 C CA . ASP B 1 272 ? -4.085 3.757 160.398 1.00 75.10 272 ASP C CA 1
ATOM 4501 C C . ASP B 1 272 ? -2.882 4.339 159.643 1.00 61.35 272 ASP C C 1
ATOM 4502 O O . ASP B 1 272 ? -2.121 5.130 160.202 1.00 52.36 272 ASP C O 1
ATOM 4507 N N . LYS B 1 273 ? -2.719 3.940 158.384 1.00 39.11 273 LYS C N 1
ATOM 4508 C CA . LYS B 1 273 ? -1.688 4.475 157.497 1.00 60.83 273 LYS C CA 1
ATOM 4509 C C . LYS B 1 273 ? -2.262 5.574 156.568 1.00 58.74 273 LYS C C 1
ATOM 4510 O O . LYS B 1 273 ? -1.654 5.907 155.546 1.00 53.37 273 LYS C O 1
ATOM 4516 N N . PHE B 1 274 ? -3.417 6.141 156.930 1.00 68.79 274 PHE C N 1
ATOM 4517 C CA . PHE B 1 274 ? -4.067 7.186 156.126 1.00 67.55 274 PHE C CA 1
ATOM 4518 C C . PHE B 1 274 ? -3.554 8.573 156.477 1.00 63.15 274 PHE C C 1
ATOM 4519 O O . PHE B 1 274 ? -3.549 8.978 157.642 1.00 58.45 274 PHE C O 1
ATOM 4527 N N . CYS B 1 275 ? -3.152 9.302 155.448 1.00 47.65 275 CYS C N 1
ATOM 4528 C CA . CYS B 1 275 ? -2.637 10.644 155.612 1.00 48.92 275 CYS C CA 1
ATOM 4529 C C . CYS B 1 275 ? -2.960 11.426 154.362 1.00 45.59 275 CYS C C 1
ATOM 4530 O O . CYS B 1 275 ? -2.956 10.886 153.255 1.00 39.92 275 CYS C O 1
ATOM 4533 N N . VAL B 1 276 ? -3.223 12.710 154.551 1.00 59.31 276 VAL C N 1
ATOM 4534 C CA . VAL B 1 276 ? -3.777 13.543 153.501 1.00 58.29 276 VAL C CA 1
ATOM 4535 C C . VAL B 1 276 ? -3.287 14.981 153.628 1.00 51.21 276 VAL C C 1
ATOM 4536 O O . VAL B 1 276 ? -3.131 15.515 154.726 1.00 42.78 276 VAL C O 1
ATOM 4540 N N . ARG B 1 277 ? -3.051 15.597 152.482 1.00 41.83 277 ARG C N 1
ATOM 4541 C CA . ARG B 1 277 ? -2.595 16.961 152.430 1.00 50.39 277 ARG C CA 1
ATOM 4542 C C . ARG B 1 277 ? -3.803 17.881 152.302 1.00 49.89 277 ARG C C 1
ATOM 4543 O O . ARG B 1 277 ? -4.706 17.637 151.498 1.00 53.19 277 ARG C O 1
ATOM 4551 N N . ILE B 1 278 ? -3.801 18.935 153.110 1.00 53.19 278 ILE C N 1
ATOM 4552 C CA . ILE B 1 278 ? -4.900 19.876 153.187 1.00 53.94 278 ILE C CA 1
ATOM 4553 C C . ILE B 1 278 ? -4.678 20.989 152.168 1.00 48.51 278 ILE C C 1
ATOM 4554 O O . ILE B 1 278 ? -3.550 21.438 151.990 1.00 50.44 278 ILE C O 1
ATOM 4559 N N . PRO B 1 279 ? -5.750 21.427 151.485 1.00 37.31 279 PRO C N 1
ATOM 4560 C CA . PRO B 1 279 ? -5.720 22.573 150.576 1.00 36.92 279 PRO C CA 1
ATOM 4561 C C . PRO B 1 279 ? -5.197 23.857 151.212 1.00 35.85 279 PRO C C 1
ATOM 4562 O O . PRO B 1 279 ? -4.405 24.562 150.602 1.00 46.07 279 PRO C O 1
ATOM 4566 N N . THR B 1 280 ? -5.675 24.178 152.409 1.00 54.28 280 THR C N 1
ATOM 4567 C CA . THR B 1 280 ? -5.189 25.341 153.135 1.00 58.09 280 THR C CA 1
ATOM 4568 C C . THR B 1 280 ? -4.732 24.903 154.520 1.00 54.90 280 THR C C 1
ATOM 4569 O O . THR B 1 280 ? -5.473 24.216 155.225 1.00 56.85 280 THR C O 1
ATOM 4573 N N . PRO B 1 281 ? -3.514 25.306 154.919 1.00 47.10 281 PRO C N 1
ATOM 4574 C CA . PRO B 1 281 ? -2.990 24.981 156.250 1.00 46.92 281 PRO C CA 1
ATOM 4575 C C . PRO B 1 281 ? -3.812 25.611 157.358 1.00 47.08 281 PRO C C 1
ATOM 4576 O O . PRO B 1 281 ? -4.548 26.554 157.104 1.00 52.51 281 PRO C O 1
ATOM 4580 N N . VAL B 1 282 ? -3.667 25.098 158.575 1.00 40.98 282 VAL C N 1
ATOM 4581 C CA . VAL B 1 282 ? -4.450 25.558 159.712 1.00 43.16 282 VAL C CA 1
ATOM 4582 C C . VAL B 1 282 ? -3.524 25.897 160.873 1.00 50.09 282 VAL C C 1
ATOM 4583 O O . VAL B 1 282 ? -2.774 25.039 161.341 1.00 52.44 282 VAL C O 1
ATOM 4587 N N . ASP B 1 283 ? -3.576 27.139 161.344 1.00 60.04 283 ASP C N 1
ATOM 4588 C CA . ASP B 1 283 ? -2.659 27.587 162.393 1.00 70.38 283 ASP C CA 1
ATOM 4589 C C . ASP B 1 283 ? -2.877 26.834 163.703 1.00 59.31 283 ASP C C 1
ATOM 4590 O O . ASP B 1 283 ? -4.002 26.714 164.184 1.00 58.74 283 ASP C O 1
ATOM 4595 N N . VAL B 1 284 ? -1.791 26.310 164.259 1.00 58.08 284 VAL C N 1
ATOM 4596 C CA . VAL B 1 284 ? -1.818 25.717 165.585 1.00 57.32 284 VAL C CA 1
ATOM 4597 C C . VAL B 1 284 ? -0.758 26.371 166.450 1.00 58.37 284 VAL C C 1
ATOM 4598 O O . VAL B 1 284 ? 0.364 26.639 166.002 1.00 51.47 284 VAL C O 1
ATOM 4602 N N . VAL B 1 285 ? -1.117 26.604 167.704 1.00 63.58 285 VAL C N 1
ATOM 4603 C CA . VAL B 1 285 ? -0.228 27.272 168.634 1.00 57.99 285 VAL C CA 1
ATOM 4604 C C . VAL B 1 285 ? 0.109 26.366 169.802 1.00 58.89 285 VAL C C 1
ATOM 4605 O O . VAL B 1 285 ? -0.685 26.198 170.730 1.00 57.93 285 VAL C O 1
ATOM 4609 N N . LEU B 1 286 ? 1.296 25.782 169.735 1.00 50.57 286 LEU C N 1
ATOM 4610 C CA . LEU B 1 286 ? 1.839 25.040 170.844 1.00 52.10 286 LEU C CA 1
ATOM 4611 C C . LEU B 1 286 ? 2.392 25.992 171.891 1.00 57.07 286 LEU C C 1
ATOM 4612 O O . LEU B 1 286 ? 2.847 27.099 171.580 1.00 58.18 286 LEU C O 1
ATOM 4617 N N . THR B 1 287 ? 2.354 25.537 173.137 1.00 66.80 287 THR C N 1
ATOM 4618 C CA . THR B 1 287 ? 2.811 26.328 174.260 1.00 72.92 287 THR C CA 1
ATOM 4619 C C . THR B 1 287 ? 3.028 25.447 175.491 1.00 76.65 287 THR C C 1
ATOM 4620 O O . THR B 1 287 ? 2.301 24.477 175.716 1.00 61.20 287 THR C O 1
ATOM 4624 N N . GLY B 1 288 ? 4.040 25.791 176.276 1.00 76.69 288 GLY C N 1
ATOM 4625 C CA . GLY B 1 288 ? 4.378 25.034 177.469 1.00 85.71 288 GLY C CA 1
ATOM 4626 C C . GLY B 1 288 ? 4.952 25.939 178.532 1.00 91.15 288 GLY C C 1
ATOM 4627 O O . GLY B 1 288 ? 4.617 27.123 178.592 1.00 81.59 288 GLY C O 1
ATOM 4628 N N . ASP B 1 289 ? 5.821 25.374 179.367 1.00 104.00 289 ASP C N 1
ATOM 4629 C CA . ASP B 1 289 ? 6.481 26.131 180.421 1.00 105.37 289 ASP C CA 1
ATOM 4630 C C . ASP B 1 289 ? 7.522 27.064 179.807 1.00 96.36 289 ASP C C 1
ATOM 4631 O O . ASP B 1 289 ? 8.662 26.665 179.547 1.00 83.37 289 ASP C O 1
ATOM 4636 N N . ASN B 1 290 ? 7.103 28.303 179.563 1.00 90.57 290 ASN C N 1
ATOM 4637 C CA . ASN B 1 290 ? 7.973 29.342 179.020 1.00 97.17 290 ASN C CA 1
ATOM 4638 C C . ASN B 1 290 ? 8.541 28.965 177.646 1.00 84.59 290 ASN C C 1
ATOM 4639 O O . ASN B 1 290 ? 9.727 29.168 177.365 1.00 77.10 290 ASN C O 1
ATOM 4644 N N . VAL B 1 291 ? 7.677 28.399 176.807 1.00 90.16 291 VAL C N 1
ATOM 4645 C CA . VAL B 1 291 ? 8.007 28.099 175.416 1.00 80.79 291 VAL C CA 1
ATOM 4646 C C . VAL B 1 291 ? 6.755 28.243 174.563 1.00 80.00 291 VAL C C 1
ATOM 4647 O O . VAL B 1 291 ? 5.645 27.958 175.020 1.00 84.10 291 VAL C O 1
ATOM 4651 N N . TYR B 1 292 ? 6.950 28.681 173.324 1.00 69.30 292 TYR C N 1
ATOM 4652 C CA . TYR B 1 292 ? 5.854 28.981 172.410 1.00 66.57 292 TYR C CA 1
ATOM 4653 C C . TYR B 1 292 ? 6.318 28.686 170.993 1.00 61.75 292 TYR C C 1
ATOM 4654 O O . TYR B 1 292 ? 7.454 28.986 170.636 1.00 58.12 292 TYR C O 1
ATOM 4663 N N . GLN B 1 293 ? 5.443 28.087 170.193 1.00 58.74 293 GLN C N 1
ATOM 4664 C CA . GLN B 1 293 ? 5.733 27.851 168.786 1.00 59.23 293 GLN C CA 1
ATOM 4665 C C . GLN B 1 293 ? 4.461 27.894 167.976 1.00 60.33 293 GLN C C 1
ATOM 4666 O O . GLN B 1 293 ? 3.390 27.540 168.464 1.00 68.74 293 GLN C O 1
ATOM 4672 N N . SER B 1 294 ? 4.593 28.336 166.733 1.00 65.18 294 SER C N 1
ATOM 4673 C CA . SER B 1 294 ? 3.496 28.310 165.779 1.00 67.77 294 SER C CA 1
ATOM 4674 C C . SER B 1 294 ? 3.755 27.158 164.817 1.00 56.90 294 SER C C 1
ATOM 4675 O O . SER B 1 294 ? 4.911 26.825 164.531 1.00 59.24 294 SER C O 1
ATOM 4678 N N . VAL B 1 295 ? 2.679 26.531 164.348 1.00 51.07 295 VAL C N 1
ATOM 4679 C CA . VAL B 1 295 ? 2.779 25.415 163.411 1.00 48.20 295 VAL C CA 1
ATOM 4680 C C . VAL B 1 295 ? 1.621 25.416 162.421 1.00 50.77 295 VAL C C 1
ATOM 4681 O O . VAL B 1 295 ? 0.457 25.520 162.819 1.00 54.39 295 VAL C O 1
ATOM 4685 N N . GLU B 1 296 ? 1.943 25.282 161.136 1.00 46.01 296 GLU C N 1
ATOM 4686 C CA . GLU B 1 296 ? 0.920 25.107 160.110 1.00 53.05 296 GLU C CA 1
ATOM 4687 C C . GLU B 1 296 ? 0.536 23.642 160.083 1.00 44.29 296 GLU C C 1
ATOM 4688 O O . GLU B 1 296 ? 1.392 22.784 159.863 1.00 41.27 296 GLU C O 1
ATOM 4694 N N . ALA B 1 297 ? -0.738 23.361 160.331 1.00 43.75 297 ALA C N 1
ATOM 4695 C CA . ALA B 1 297 ? -1.278 22.024 160.145 1.00 50.20 297 ALA C CA 1
ATOM 4696 C C . ALA B 1 297 ? -1.500 21.810 158.656 1.00 46.49 297 ALA C C 1
ATOM 4697 O O . ALA B 1 297 ? -2.494 22.266 158.082 1.00 52.38 297 ALA C O 1
ATOM 4699 N N . THR B 1 298 ? -0.557 21.118 158.032 1.00 42.05 298 THR C N 1
ATOM 4700 C CA . THR B 1 298 ? -0.573 20.921 156.591 1.00 37.13 298 THR C CA 1
ATOM 4701 C C . THR B 1 298 ? -1.231 19.618 156.185 1.00 41.99 298 THR C C 1
ATOM 4702 O O . THR B 1 298 ? -1.420 19.381 154.995 1.00 40.75 298 THR C O 1
ATOM 4706 N N . HIS B 1 299 ? -1.559 18.768 157.158 1.00 45.07 299 HIS C N 1
ATOM 4707 C CA . HIS B 1 299 ? -2.089 17.440 156.860 1.00 46.77 299 HIS C CA 1
ATOM 4708 C C . HIS B 1 299 ? -3.115 16.977 157.872 1.00 43.55 299 HIS C C 1
ATOM 4709 O O . HIS B 1 299 ? -3.039 17.312 159.053 1.00 50.55 299 HIS C O 1
ATOM 4716 N N . ILE B 1 300 ? -4.081 16.205 157.386 1.00 40.47 300 ILE C N 1
ATOM 4717 C CA . ILE B 1 300 ? -4.934 15.407 158.243 1.00 36.14 300 ILE C CA 1
ATOM 4718 C C . ILE B 1 300 ? -4.387 13.998 158.206 1.00 40.04 300 ILE C C 1
ATOM 4719 O O . ILE B 1 300 ? -4.194 13.433 157.127 1.00 44.83 300 ILE C O 1
ATOM 4724 N N . ARG B 1 301 ? -4.152 13.433 159.387 1.00 53.56 301 ARG C N 1
ATOM 4725 C CA . ARG B 1 301 ? -3.566 12.108 159.499 1.00 55.50 301 ARG C CA 1
ATOM 4726 C C . ARG B 1 301 ? -4.408 11.236 160.389 1.00 53.22 301 ARG C C 1
ATOM 4727 O O . ARG B 1 301 ? -5.011 11.708 161.351 1.00 49.37 301 ARG C O 1
ATOM 4735 N N . ALA B 1 302 ? -4.438 9.954 160.061 1.00 46.33 302 ALA C N 1
ATOM 4736 C CA . ALA B 1 302 ? -5.018 8.963 160.947 1.00 45.62 302 ALA C CA 1
ATOM 4737 C C . ALA B 1 302 ? -3.949 8.593 161.953 1.00 53.30 302 ALA C C 1
ATOM 4738 O O . ALA B 1 302 ? -2.755 8.739 161.677 1.00 60.36 302 ALA C O 1
ATOM 4740 N N . TYR B 1 303 ? -4.373 8.130 163.122 1.00 66.61 303 TYR C N 1
ATOM 4741 C CA . TYR B 1 303 ? -3.436 7.658 164.128 1.00 72.94 303 TYR C CA 1
ATOM 4742 C C . TYR B 1 303 ? -4.139 6.733 165.107 1.00 71.07 303 TYR C C 1
ATOM 4743 O O . TYR B 1 303 ? -5.337 6.857 165.341 1.00 63.51 303 TYR C O 1
ATOM 4752 N N . LEU B 1 304 ? -3.372 5.801 165.662 1.00 69.91 304 LEU C N 1
ATOM 4753 C CA . LEU B 1 304 ? -3.899 4.801 166.575 1.00 68.86 304 LEU C CA 1
ATOM 4754 C C . LEU B 1 304 ? -4.360 5.463 167.871 1.00 79.31 304 LEU C C 1
ATOM 4755 O O . LEU B 1 304 ? -3.785 6.469 168.293 1.00 73.69 304 LEU C O 1
ATOM 4760 N N . VAL B 1 305 ? -5.398 4.894 168.490 1.00 88.20 305 VAL C N 1
ATOM 4761 C CA . VAL B 1 305 ? -6.068 5.512 169.643 1.00 94.12 305 VAL C CA 1
ATOM 4762 C C . VAL B 1 305 ? -6.247 4.530 170.795 1.00 105.21 305 VAL C C 1
ATOM 4763 O O . VAL B 1 305 ? -6.890 3.485 170.644 1.00 83.69 305 VAL C O 1
ATOM 4767 N N . ASN B 1 306 ? -5.700 4.898 171.951 1.00 123.04 306 ASN C N 1
ATOM 4768 C CA . ASN B 1 306 ? -5.857 4.118 173.166 1.00 136.16 306 ASN C CA 1
ATOM 4769 C C . ASN B 1 306 ? -5.574 2.644 172.915 1.00 103.41 306 ASN C C 1
ATOM 4770 O O . ASN B 1 306 ? -6.489 1.828 172.765 1.00 73.91 306 ASN C O 1
ATOM 4775 N N . GLY B 1 307 ? -4.286 2.328 172.838 1.00 88.67 307 GLY C N 1
ATOM 4776 C CA . GLY B 1 307 ? -3.834 0.955 172.703 1.00 95.01 307 GLY C CA 1
ATOM 4777 C C . GLY B 1 307 ? -4.108 0.349 171.344 1.00 101.17 307 GLY C C 1
ATOM 4778 O O . GLY B 1 307 ? -4.452 -0.828 171.250 1.00 98.62 307 GLY C O 1
ATOM 4779 N N . GLY B 1 308 ? -3.994 1.155 170.293 1.00 141.89 308 GLY C N 1
ATOM 4780 C CA . GLY B 1 308 ? -3.926 0.635 168.929 1.00 145.54 308 GLY C CA 1
ATOM 4781 C C . GLY B 1 308 ? -5.137 -0.065 168.332 1.00 133.88 308 GLY C C 1
ATOM 4782 O O . GLY B 1 308 ? -5.200 -0.225 167.111 1.00 121.21 308 GLY C O 1
ATOM 4783 N N . LEU B 1 309 ? -6.099 -0.488 169.154 1.00 106.71 309 LEU C N 1
ATOM 4784 C CA . LEU B 1 309 ? -7.314 -1.120 168.627 1.00 113.20 309 LEU C CA 1
ATOM 4785 C C . LEU B 1 309 ? -8.359 -0.076 168.202 1.00 106.48 309 LEU C C 1
ATOM 4786 O O . LEU B 1 309 ? -9.498 -0.425 167.884 1.00 95.21 309 LEU C O 1
ATOM 4791 N N . GLY B 1 310 ? -7.963 1.198 168.186 1.00 114.67 310 GLY C N 1
ATOM 4792 C CA . GLY B 1 310 ? -8.802 2.276 167.666 1.00 106.40 310 GLY C CA 1
ATOM 4793 C C . GLY B 1 310 ? -8.047 3.227 166.753 1.00 89.14 310 GLY C C 1
ATOM 4794 O O . GLY B 1 310 ? -6.818 3.296 166.779 1.00 80.12 310 GLY C O 1
ATOM 4795 N N . ILE B 1 311 ? -8.803 3.968 165.948 1.00 70.64 311 ILE C N 1
ATOM 4796 C CA . ILE B 1 311 ? -8.257 4.928 164.991 1.00 62.05 311 ILE C CA 1
ATOM 4797 C C . ILE B 1 311 ? -9.059 6.234 165.063 1.00 62.61 311 ILE C C 1
ATOM 4798 O O . ILE B 1 311 ? -10.278 6.213 165.230 1.00 66.47 311 ILE C O 1
ATOM 4803 N N . ASP B 1 312 ? -8.373 7.368 164.965 1.00 45.71 312 ASP C N 1
ATOM 4804 C CA . ASP B 1 312 ? -9.026 8.686 164.895 1.00 53.75 312 ASP C CA 1
ATOM 4805 C C . ASP B 1 312 ? -8.232 9.553 163.909 1.00 48.01 312 ASP C C 1
ATOM 4806 O O . ASP B 1 312 ? -7.266 9.084 163.299 1.00 60.22 312 ASP C O 1
ATOM 4811 N N . PHE B 1 313 ? -8.642 10.804 163.735 1.00 63.79 313 PHE C N 1
ATOM 4812 C CA . PHE B 1 313 ? -7.997 11.680 162.772 1.00 58.99 313 PHE C CA 1
ATOM 4813 C C . PHE B 1 313 ? -7.705 13.025 163.385 1.00 57.22 313 PHE C C 1
ATOM 4814 O O . PHE B 1 313 ? -8.556 13.614 164.046 1.00 52.27 313 PHE C O 1
ATOM 4822 N N . HIS B 1 314 ? -6.495 13.509 163.142 1.00 45.72 314 HIS C N 1
ATOM 4823 C CA . HIS B 1 314 ? -6.004 14.711 163.790 1.00 51.07 314 HIS C CA 1
ATOM 4824 C C . HIS B 1 314 ? -5.256 15.603 162.796 1.00 50.06 314 HIS C C 1
ATOM 4825 O O . HIS B 1 314 ? -4.779 15.141 161.752 1.00 51.51 314 HIS C O 1
ATOM 4832 N N . LEU B 1 315 ? -5.171 16.886 163.126 1.00 50.45 315 LEU C N 1
ATOM 4833 C CA . LEU B 1 315 ? -4.326 17.805 162.381 1.00 47.36 315 LEU C CA 1
ATOM 4834 C C . LEU B 1 315 ? -2.862 17.392 162.511 1.00 44.88 315 LEU C C 1
ATOM 4835 O O . LEU B 1 315 ? -2.457 16.815 163.516 1.00 43.61 315 LEU C O 1
ATOM 4840 N N . ALA B 1 316 ? -2.068 17.706 161.498 1.00 52.25 316 ALA C N 1
ATOM 4841 C CA . ALA B 1 316 ? -0.704 17.223 161.446 1.00 48.32 316 ALA C CA 1
ATOM 4842 C C . ALA B 1 316 ? 0.171 18.040 160.522 1.00 50.18 316 ALA C C 1
ATOM 4843 O O . ALA B 1 316 ? -0.307 18.723 159.620 1.00 42.63 316 ALA C O 1
ATOM 4845 N N . ALA B 1 317 ? 1.469 17.944 160.766 1.00 42.91 317 ALA C N 1
ATOM 4846 C CA . ALA B 1 317 ? 2.477 18.534 159.900 1.00 47.83 317 ALA C CA 1
ATOM 4847 C C . ALA B 1 317 ? 3.727 17.676 159.938 1.00 49.57 317 ALA C C 1
ATOM 4848 O O . ALA B 1 317 ? 3.889 16.820 160.815 1.00 49.78 317 ALA C O 1
ATOM 4850 N N . TYR B 1 318 ? 4.606 17.910 158.973 1.00 47.84 318 TYR C N 1
ATOM 4851 C CA . TYR B 1 318 ? 5.912 17.279 158.964 1.00 51.85 318 TYR C CA 1
ATOM 4852 C C . TYR B 1 318 ? 6.634 17.690 160.244 1.00 51.38 318 TYR C C 1
ATOM 4853 O O . TYR B 1 318 ? 6.670 18.876 160.574 1.00 50.71 318 TYR C O 1
ATOM 4862 N N . ASN B 1 319 ? 7.162 16.720 160.989 1.00 60.18 319 ASN C N 1
ATOM 4863 C CA . ASN B 1 319 ? 8.019 17.032 162.133 1.00 63.38 319 ASN C CA 1
ATOM 4864 C C . ASN B 1 319 ? 9.479 16.929 161.720 1.00 64.57 319 ASN C C 1
ATOM 4865 O O . ASN B 1 319 ? 9.932 15.876 161.268 1.00 67.88 319 ASN C O 1
ATOM 4870 N N . ASP B 1 320 ? 10.212 18.027 161.877 1.00 56.44 320 ASP C N 1
ATOM 4871 C CA . ASP B 1 320 ? 11.599 18.091 161.421 1.00 58.65 320 ASP C CA 1
ATOM 4872 C C . ASP B 1 320 ? 12.513 17.143 162.190 1.00 47.90 320 ASP C C 1
ATOM 4873 O O . ASP B 1 320 ? 13.507 16.675 161.647 1.00 52.04 320 ASP C O 1
ATOM 4878 N N . THR B 1 321 ? 12.172 16.856 163.443 1.00 61.28 321 THR C N 1
ATOM 4879 C CA . THR B 1 321 ? 12.970 15.949 164.266 1.00 59.75 321 THR C CA 1
ATOM 4880 C C . THR B 1 321 ? 12.758 14.518 163.797 1.00 58.57 321 THR C C 1
ATOM 4881 O O . THR B 1 321 ? 13.703 13.815 163.466 1.00 51.37 321 THR C O 1
ATOM 4885 N N . THR B 1 322 ? 11.496 14.114 163.742 1.00 46.49 322 THR C N 1
ATOM 4886 C CA . THR B 1 322 ? 11.126 12.758 163.355 1.00 50.58 322 THR C CA 1
ATOM 4887 C C . THR B 1 322 ? 11.253 12.497 161.857 1.00 51.30 322 THR C C 1
ATOM 4888 O O . THR B 1 322 ? 11.258 11.345 161.428 1.00 49.89 322 THR C O 1
ATOM 4892 N N . HIS B 1 323 ? 11.332 13.563 161.068 1.00 64.14 323 HIS C N 1
ATOM 4893 C CA . HIS B 1 323 ? 11.347 13.457 159.616 1.00 70.60 323 HIS C CA 1
ATOM 4894 C C . HIS B 1 323 ? 10.132 12.699 159.109 1.00 68.91 323 HIS C C 1
ATOM 4895 O O . HIS B 1 323 ? 10.243 11.777 158.304 1.00 60.42 323 HIS C O 1
ATOM 4902 N N . THR B 1 324 ? 8.966 13.098 159.592 1.00 71.52 324 THR C N 1
ATOM 4903 C CA . THR B 1 324 ? 7.734 12.437 159.217 1.00 72.95 324 THR C CA 1
ATOM 4904 C C . THR B 1 324 ? 6.528 13.253 159.675 1.00 68.18 324 THR C C 1
ATOM 4905 O O . THR B 1 324 ? 6.658 14.165 160.497 1.00 62.87 324 THR C O 1
ATOM 4909 N N . ILE B 1 325 ? 5.361 12.919 159.132 1.00 60.35 325 ILE C N 1
ATOM 4910 C CA . ILE B 1 325 ? 4.127 13.606 159.479 1.00 53.91 325 ILE C CA 1
ATOM 4911 C C . ILE B 1 325 ? 3.492 13.018 160.742 1.00 53.47 325 ILE C C 1
ATOM 4912 O O . ILE B 1 325 ? 3.042 11.870 160.744 1.00 49.96 325 ILE C O 1
ATOM 4917 N N . GLN B 1 326 ? 3.436 13.832 161.798 1.00 51.65 326 GLN C N 1
ATOM 4918 C CA . GLN B 1 326 ? 2.848 13.434 163.076 1.00 53.51 326 GLN C CA 1
ATOM 4919 C C . GLN B 1 326 ? 1.666 14.323 163.433 1.00 52.83 326 GLN C C 1
ATOM 4920 O O . GLN B 1 326 ? 1.633 15.482 163.038 1.00 51.54 326 GLN C O 1
ATOM 4926 N N . PRO B 1 327 ? 0.700 13.788 164.200 1.00 52.66 327 PRO C N 1
ATOM 4927 C CA . PRO B 1 327 ? -0.391 14.606 164.697 1.00 47.70 327 PRO C CA 1
ATOM 4928 C C . PRO B 1 327 ? 0.117 15.637 165.687 1.00 47.16 327 PRO C C 1
ATOM 4929 O O . PRO B 1 327 ? 0.907 15.320 166.570 1.00 36.85 327 PRO C O 1
ATOM 4933 N N . ILE B 1 328 ? -0.335 16.868 165.529 1.00 50.16 328 ILE C N 1
ATOM 4934 C CA . ILE B 1 328 ? 0.153 17.953 166.347 1.00 51.65 328 ILE C CA 1
ATOM 4935 C C . ILE B 1 328 ? -0.503 17.852 167.717 1.00 56.05 328 ILE C C 1
ATOM 4936 O O . ILE B 1 328 ? -1.572 18.420 167.957 1.00 55.11 328 ILE C O 1
ATOM 4941 N N . ILE B 1 329 ? 0.147 17.098 168.599 1.00 61.77 329 ILE C N 1
ATOM 4942 C CA . ILE B 1 329 ? -0.291 16.951 169.977 1.00 61.38 329 ILE C CA 1
ATOM 4943 C C . ILE B 1 329 ? 0.839 17.410 170.892 1.00 65.09 329 ILE C C 1
ATOM 4944 O O . ILE B 1 329 ? 1.947 16.878 170.814 1.00 64.69 329 ILE C O 1
ATOM 4949 N N . PRO B 1 330 ? 0.555 18.378 171.778 1.00 67.67 330 PRO C N 1
ATOM 4950 C CA . PRO B 1 330 ? 1.578 19.086 172.561 1.00 73.31 330 PRO C CA 1
ATOM 4951 C C . PRO B 1 330 ? 2.676 18.211 173.172 1.00 74.59 330 PRO C C 1
ATOM 4952 O O . PRO B 1 330 ? 3.861 18.501 172.998 1.00 59.82 330 PRO C O 1
ATOM 4956 N N . THR B 1 331 ? 2.281 17.162 173.887 1.00 78.45 331 THR C N 1
ATOM 4957 C CA . THR B 1 331 ? 3.240 16.291 174.568 1.00 76.32 331 THR C CA 1
ATOM 4958 C C . THR B 1 331 ? 4.016 15.405 173.592 1.00 68.85 331 THR C C 1
ATOM 4959 O O . THR B 1 331 ? 5.145 15.004 173.876 1.00 74.09 331 THR C O 1
ATOM 4963 N N . LEU B 1 332 ? 3.409 15.106 172.446 1.00 59.69 332 LEU C N 1
ATOM 4964 C CA . LEU B 1 332 ? 4.028 14.239 171.447 1.00 60.78 332 LEU C CA 1
ATOM 4965 C C . LEU B 1 332 ? 4.736 15.004 170.323 1.00 60.97 332 LEU C C 1
ATOM 4966 O O . LEU B 1 332 ? 5.304 14.387 169.415 1.00 59.54 332 LEU C O 1
ATOM 4971 N N . TRP B 1 333 ? 4.703 16.334 170.375 1.00 59.21 333 TRP C N 1
ATOM 4972 C CA . TRP B 1 333 ? 5.386 17.147 169.377 1.00 60.65 333 TRP C CA 1
ATOM 4973 C C . TRP B 1 333 ? 6.786 17.487 169.873 1.00 61.54 333 TRP C C 1
ATOM 4974 O O . TRP B 1 333 ? 6.933 18.150 170.901 1.00 57.74 333 TRP C O 1
ATOM 4985 N N . ASN B 1 334 ? 7.805 17.020 169.147 1.00 66.27 334 ASN C N 1
ATOM 4986 C CA . ASN B 1 334 ? 9.206 17.268 169.506 1.00 71.57 334 ASN C CA 1
ATOM 4987 C C . ASN B 1 334 ? 9.848 18.322 168.628 1.00 65.89 334 ASN C C 1
ATOM 4988 O O . ASN B 1 334 ? 9.511 18.437 167.451 1.00 65.90 334 ASN C O 1
ATOM 4993 N N . VAL B 1 335 ? 10.799 19.062 169.193 1.00 64.89 335 VAL C N 1
ATOM 4994 C CA . VAL B 1 335 ? 11.477 20.127 168.465 1.00 64.17 335 VAL C CA 1
ATOM 4995 C C . VAL B 1 335 ? 12.937 20.251 168.842 1.00 65.91 335 VAL C C 1
ATOM 4996 O O . VAL B 1 335 ? 13.343 19.847 169.928 1.00 64.07 335 VAL C O 1
ATOM 5000 N N . TYR B 1 336 ? 13.713 20.841 167.938 1.00 67.08 336 TYR C N 1
ATOM 5001 C CA . TYR B 1 336 ? 15.120 21.123 168.194 1.00 64.27 336 TYR C CA 1
ATOM 5002 C C . TYR B 1 336 ? 15.265 22.343 169.070 1.00 60.77 336 TYR C C 1
ATOM 5003 O O . TYR B 1 336 ? 14.322 23.100 169.229 1.00 55.56 336 TYR C O 1
ATOM 5012 N N . ASP B 1 337 ? 16.440 22.509 169.660 1.00 66.70 337 ASP C N 1
ATOM 5013 C CA . ASP B 1 337 ? 16.806 23.762 170.315 1.00 76.29 337 ASP C CA 1
ATOM 5014 C C . ASP B 1 337 ? 18.175 24.157 169.774 1.00 62.01 337 ASP C C 1
ATOM 5015 O O . ASP B 1 337 ? 18.769 23.402 168.992 1.00 53.36 337 ASP C O 1
ATOM 5020 N N . VAL B 1 338 ? 18.664 25.330 170.173 1.00 44.09 338 VAL C N 1
ATOM 5021 C CA . VAL B 1 338 ? 19.912 25.883 169.625 1.00 47.98 338 VAL C CA 1
ATOM 5022 C C . VAL B 1 338 ? 21.096 24.904 169.709 1.00 56.15 338 VAL C C 1
ATOM 5023 O O . VAL B 1 338 ? 21.941 24.865 168.812 1.00 55.76 338 VAL C O 1
ATOM 5027 N N . THR B 1 339 ? 21.141 24.111 170.778 1.00 85.00 339 THR C N 1
ATOM 5028 C CA . THR B 1 339 ? 22.224 23.153 171.004 1.00 81.93 339 THR C CA 1
ATOM 5029 C C . THR B 1 339 ? 22.148 21.922 170.103 1.00 69.73 339 THR C C 1
ATOM 5030 O O . THR B 1 339 ? 23.128 21.196 169.973 1.00 65.43 339 THR C O 1
ATOM 5034 N N . GLY B 1 340 ? 20.983 21.667 169.514 1.00 46.16 340 GLY C N 1
ATOM 5035 C CA . GLY B 1 340 ? 20.779 20.489 168.680 1.00 48.13 340 GLY C CA 1
ATOM 5036 C C . GLY B 1 340 ? 19.940 19.417 169.353 1.00 49.87 340 GLY C C 1
ATOM 5037 O O . GLY B 1 340 ? 19.481 18.492 168.690 1.00 51.10 340 GLY C O 1
ATOM 5038 N N . ALA B 1 341 ? 19.728 19.542 170.664 1.00 62.66 341 ALA C N 1
ATOM 5039 C CA . ALA B 1 341 ? 18.941 18.563 171.420 1.00 77.68 341 ALA C CA 1
ATOM 5040 C C . ALA B 1 341 ? 17.462 18.612 171.046 1.00 77.68 341 ALA C C 1
ATOM 5041 O O . ALA B 1 341 ? 16.966 19.640 170.586 1.00 73.78 341 ALA C O 1
ATOM 5043 N N . VAL B 1 342 ? 16.763 17.496 171.241 1.00 68.32 342 VAL C N 1
ATOM 5044 C CA . VAL B 1 342 ? 15.325 17.432 170.952 1.00 61.12 342 VAL C CA 1
ATOM 5045 C C . VAL B 1 342 ? 14.538 17.383 172.253 1.00 63.96 342 VAL C C 1
ATOM 5046 O O . VAL B 1 342 ? 14.987 16.785 173.227 1.00 54.90 342 VAL C O 1
ATOM 5050 N N . THR B 1 343 ? 13.375 18.029 172.267 1.00 72.69 343 THR C N 1
ATOM 5051 C CA . THR B 1 343 ? 12.553 18.098 173.470 1.00 79.49 343 THR C CA 1
ATOM 5052 C C . THR B 1 343 ? 11.080 18.212 173.120 1.00 82.92 343 THR C C 1
ATOM 5053 O O . THR B 1 343 ? 10.739 18.663 172.034 1.00 89.64 343 THR C O 1
ATOM 5057 N N . ALA B 1 344 ? 10.215 17.817 174.050 1.00 59.88 344 ALA C N 1
ATOM 5058 C CA . ALA B 1 344 ? 8.774 17.992 173.889 1.00 59.81 344 ALA C CA 1
ATOM 5059 C C . ALA B 1 344 ? 8.202 18.771 175.074 1.00 59.11 344 ALA C C 1
ATOM 5060 O O . ALA B 1 344 ? 7.488 18.207 175.901 1.00 69.46 344 ALA C O 1
ATOM 5062 N N . PRO B 1 345 ? 8.502 20.079 175.150 1.00 59.65 345 PRO C N 1
ATOM 5063 C CA . PRO B 1 345 ? 8.123 20.906 176.294 1.00 64.23 345 PRO C CA 1
ATOM 5064 C C . PRO B 1 345 ? 6.710 21.459 176.228 1.00 68.91 345 PRO C C 1
ATOM 5065 O O . PRO B 1 345 ? 6.282 22.146 177.154 1.00 79.42 345 PRO C O 1
ATOM 5069 N N . PHE B 1 346 ? 6.007 21.191 175.134 1.00 73.12 346 PHE C N 1
ATOM 5070 C CA . PHE B 1 346 ? 4.681 21.750 174.932 1.00 70.31 346 PHE C CA 1
ATOM 5071 C C . PHE B 1 346 ? 3.649 20.964 175.730 1.00 60.36 346 PHE C C 1
ATOM 5072 O O . PHE B 1 346 ? 3.633 19.728 175.703 1.00 50.75 346 PHE C O 1
ATOM 5080 N N . THR B 1 347 ? 2.808 21.700 176.456 1.00 64.81 347 THR C N 1
ATOM 5081 C CA . THR B 1 347 ? 1.792 21.120 177.340 1.00 67.52 347 THR C CA 1
ATOM 5082 C C . THR B 1 347 ? 0.372 21.294 176.792 1.00 69.88 347 THR C C 1
ATOM 5083 O O . THR B 1 347 ? -0.446 20.384 176.906 1.00 67.29 347 THR C O 1
ATOM 5087 N N . SER B 1 348 ? 0.081 22.461 176.216 1.00 72.67 348 SER C N 1
ATOM 5088 C CA . SER B 1 348 ? -1.226 22.720 175.605 1.00 75.56 348 SER C CA 1
ATOM 5089 C C . SER B 1 348 ? -1.103 23.281 174.191 1.00 68.48 348 SER C C 1
ATOM 5090 O O . SER B 1 348 ? -0.031 23.715 173.764 1.00 59.60 348 SER C O 1
ATOM 5093 N N . ALA B 1 349 ? -2.223 23.274 173.476 1.00 65.64 349 ALA C N 1
ATOM 5094 C CA . ALA B 1 349 ? -2.263 23.740 172.094 1.00 58.81 349 ALA C CA 1
ATOM 5095 C C . ALA B 1 349 ? -3.579 24.418 171.761 1.00 58.36 349 ALA C C 1
ATOM 5096 O O . ALA B 1 349 ? -4.632 24.069 172.295 1.00 63.74 349 ALA C O 1
ATOM 5098 N N . ILE B 1 350 ? -3.510 25.376 170.850 1.00 56.54 350 ILE C N 1
ATOM 5099 C CA . ILE B 1 350 ? -4.688 26.084 170.411 1.00 58.67 350 ILE C CA 1
ATOM 5100 C C . ILE B 1 350 ? -4.789 25.930 168.913 1.00 57.52 350 ILE C C 1
ATOM 5101 O O . ILE B 1 350 ? -3.977 26.468 168.158 1.00 57.00 350 ILE C O 1
ATOM 5106 N N . TYR B 1 351 ? -5.797 25.181 168.496 1.00 66.46 351 TYR C N 1
ATOM 5107 C CA . TYR B 1 351 ? -6.042 24.939 167.093 1.00 69.28 351 TYR C CA 1
ATOM 5108 C C . TYR B 1 351 ? -7.066 25.951 166.624 1.00 64.91 351 TYR C C 1
ATOM 5109 O O . TYR B 1 351 ? -7.925 26.374 167.387 1.00 61.13 351 TYR C O 1
ATOM 5118 N N . ASP B 1 352 ? -6.963 26.360 165.371 1.00 51.88 352 ASP C N 1
ATOM 5119 C CA . ASP B 1 352 ? -7.939 27.270 164.815 1.00 62.87 352 ASP C CA 1
ATOM 5120 C C . ASP B 1 352 ? -9.043 26.439 164.203 1.00 52.49 352 ASP C C 1
ATOM 5121 O O . ASP B 1 352 ? -8.770 25.394 163.617 1.00 49.07 352 ASP C O 1
ATOM 5126 N N . ASN B 1 353 ? -10.287 26.894 164.354 1.00 54.91 353 ASN C N 1
ATOM 5127 C CA . ASN B 1 353 ? -11.431 26.225 163.735 1.00 58.26 353 ASN C CA 1
ATOM 5128 C C . ASN B 1 353 ? -11.266 26.186 162.229 1.00 52.70 353 ASN C C 1
ATOM 5129 O O . ASN B 1 353 ? -10.707 27.106 161.632 1.00 43.99 353 ASN C O 1
ATOM 5134 N N . HIS B 1 354 ? -11.753 25.121 161.611 1.00 45.46 354 HIS C N 1
ATOM 5135 C CA . HIS B 1 354 ? -11.771 25.062 160.170 1.00 49.93 354 HIS C CA 1
ATOM 5136 C C . HIS B 1 354 ? -12.696 23.974 159.686 1.00 45.97 354 HIS C C 1
ATOM 5137 O O . HIS B 1 354 ? -12.721 22.895 160.258 1.00 43.29 354 HIS C O 1
ATOM 5144 N N . VAL B 1 355 ? -13.452 24.280 158.632 1.00 49.00 355 VAL C N 1
ATOM 5145 C CA . VAL B 1 355 ? -14.361 23.326 158.002 1.00 48.96 355 VAL C CA 1
ATOM 5146 C C . VAL B 1 355 ? -13.880 22.976 156.611 1.00 49.99 355 VAL C C 1
ATOM 5147 O O . VAL B 1 355 ? -13.161 23.751 155.973 1.00 47.55 355 VAL C O 1
ATOM 5151 N N . TRP B 1 356 ? -14.308 21.805 156.155 1.00 42.62 356 TRP C N 1
ATOM 5152 C CA . TRP B 1 356 ? -13.986 21.303 154.827 1.00 50.33 356 TRP C CA 1
ATOM 5153 C C . TRP B 1 356 ? -15.251 20.806 154.177 1.00 49.73 356 TRP C C 1
ATOM 5154 O O . TRP B 1 356 ? -16.122 20.265 154.849 1.00 62.07 356 TRP C O 1
ATOM 5165 N N . THR B 1 357 ? -15.339 20.965 152.865 1.00 46.25 357 THR C N 1
ATOM 5166 C CA . THR B 1 357 ? -16.536 20.581 152.131 1.00 45.08 357 THR C CA 1
ATOM 5167 C C . THR B 1 357 ? -16.227 19.599 151.007 1.00 48.28 357 THR C C 1
ATOM 5168 O O . THR B 1 357 ? -15.072 19.211 150.778 1.00 52.12 357 THR C O 1
ATOM 5172 N N . HIS B 1 358 ? -17.286 19.180 150.325 1.00 46.92 358 HIS C N 1
ATOM 5173 C CA . HIS B 1 358 ? -17.161 18.439 149.081 1.00 53.80 358 HIS C CA 1
ATOM 5174 C C . HIS B 1 358 ? -16.244 19.149 148.087 1.00 53.27 358 HIS C C 1
ATOM 5175 O O . HIS B 1 358 ? -15.514 18.502 147.340 1.00 60.82 358 HIS C O 1
ATOM 5182 N N . LYS B 1 359 ? -16.272 20.478 148.103 1.00 60.05 359 LYS C N 1
ATOM 5183 C CA . LYS B 1 359 ? -15.477 21.285 147.174 1.00 62.75 359 LYS C CA 1
ATOM 5184 C C . LYS B 1 359 ? -13.977 21.141 147.399 1.00 60.08 359 LYS C C 1
ATOM 5185 O O . LYS B 1 359 ? -13.212 21.147 146.439 1.00 59.98 359 LYS C O 1
ATOM 5191 N N . ASP B 1 360 ? -13.566 21.004 148.658 1.00 55.07 360 ASP C N 1
ATOM 5192 C CA . ASP B 1 360 ? -12.147 20.921 149.005 1.00 56.78 360 ASP C CA 1
ATOM 5193 C C . ASP B 1 360 ? -11.492 19.652 148.444 1.00 52.42 360 ASP C C 1
ATOM 5194 O O . ASP B 1 360 ? -12.077 18.565 148.491 1.00 49.07 360 ASP C O 1
ATOM 5199 N N . LYS B 1 361 ? -10.281 19.824 147.908 1.00 54.22 361 LYS C N 1
ATOM 5200 C CA . LYS B 1 361 ? -9.505 18.752 147.278 1.00 55.71 361 LYS C CA 1
ATOM 5201 C C . LYS B 1 361 ? -8.370 18.249 148.181 1.00 50.54 361 LYS C C 1
ATOM 5202 O O . LYS B 1 361 ? -7.368 18.934 148.398 1.00 42.86 361 LYS C O 1
ATOM 5208 N N . PHE B 1 362 ? -8.524 17.036 148.693 1.00 59.94 362 PHE C N 1
ATOM 5209 C CA . PHE B 1 362 ? -7.472 16.401 149.476 1.00 63.37 362 PHE C CA 1
ATOM 5210 C C . PHE B 1 362 ? -6.572 15.579 148.577 1.00 64.90 362 PHE C C 1
ATOM 5211 O O . PHE B 1 362 ? -6.973 15.177 147.488 1.00 65.26 362 PHE C O 1
ATOM 5219 N N . VAL B 1 363 ? -5.360 15.318 149.044 1.00 62.81 363 VAL C N 1
ATOM 5220 C CA . VAL B 1 363 ? -4.407 14.525 148.273 1.00 54.82 363 VAL C CA 1
ATOM 5221 C C . VAL B 1 363 ? -3.641 13.560 149.181 1.00 59.06 363 VAL C C 1
ATOM 5222 O O . VAL B 1 363 ? -2.891 13.984 150.068 1.00 51.42 363 VAL C O 1
ATOM 5226 N N . PRO B 1 364 ? -3.829 12.251 148.947 1.00 55.02 364 PRO C N 1
ATOM 5227 C CA . PRO B 1 364 ? -3.247 11.241 149.805 1.00 57.50 364 PRO C CA 1
ATOM 5228 C C . PRO B 1 364 ? -1.758 11.133 149.557 1.00 59.68 364 PRO C C 1
ATOM 5229 O O . PRO B 1 364 ? -1.303 11.147 148.410 1.00 52.16 364 PRO C O 1
ATOM 5233 N N . VAL B 1 365 ? -1.017 11.043 150.649 1.00 63.04 365 VAL C N 1
ATOM 5234 C CA . VAL B 1 365 ? 0.424 11.062 150.612 1.00 64.63 365 VAL C CA 1
ATOM 5235 C C . VAL B 1 365 ? 0.919 10.207 151.757 1.00 58.40 365 VAL C C 1
ATOM 5236 O O . VAL B 1 365 ? 0.386 10.257 152.863 1.00 53.02 365 VAL C O 1
ATOM 5240 N N . SER B 1 366 ? 1.931 9.401 151.485 1.00 70.74 366 SER C N 1
ATOM 5241 C CA . SER B 1 366 ? 2.537 8.616 152.531 1.00 83.43 366 SER C CA 1
ATOM 5242 C C . SER B 1 366 ? 3.233 9.582 153.458 1.00 71.28 366 SER C C 1
ATOM 5243 O O . SER B 1 366 ? 3.520 10.715 153.087 1.00 69.69 366 SER C O 1
ATOM 5246 N N . PHE B 1 367 ? 3.534 9.106 154.653 1.00 59.41 367 PHE C N 1
ATOM 5247 C CA . PHE B 1 367 ? 4.115 9.927 155.696 1.00 62.97 367 PHE C CA 1
ATOM 5248 C C . PHE B 1 367 ? 5.405 10.480 155.108 1.00 65.98 367 PHE C C 1
ATOM 5249 O O . PHE B 1 367 ? 6.059 9.809 154.322 1.00 84.71 367 PHE C O 1
ATOM 5257 N N . GLN B 1 368 ? 5.753 11.707 155.459 1.00 70.98 368 GLN C N 1
ATOM 5258 C CA . GLN B 1 368 ? 6.728 12.495 154.688 1.00 88.62 368 GLN C CA 1
ATOM 5259 C C . GLN B 1 368 ? 6.137 12.951 153.350 1.00 82.09 368 GLN C C 1
ATOM 5260 O O . GLN B 1 368 ? 6.838 13.013 152.345 1.00 68.60 368 GLN C O 1
ATOM 5266 N N . ASP B 1 369 ? 4.842 13.257 153.364 1.00 93.56 369 ASP C N 1
ATOM 5267 C CA . ASP B 1 369 ? 4.081 13.755 152.206 1.00 97.11 369 ASP C CA 1
ATOM 5268 C C . ASP B 1 369 ? 4.581 13.290 150.822 1.00 75.86 369 ASP C C 1
ATOM 5269 O O . ASP B 1 369 ? 4.607 14.070 149.870 1.00 69.88 369 ASP C O 1
ATOM 5274 N N . GLU B 1 370 ? 4.936 12.008 150.717 1.00 80.54 370 GLU C N 1
ATOM 5275 C CA . GLU B 1 370 ? 5.337 11.419 149.441 1.00 85.87 370 GLU C CA 1
ATOM 5276 C C . GLU B 1 370 ? 4.093 10.969 148.690 1.00 69.44 370 GLU C C 1
ATOM 5277 O O . GLU B 1 370 ? 3.366 10.100 149.158 1.00 60.56 370 GLU C O 1
ATOM 5283 N N . PRO B 1 371 ? 3.832 11.573 147.525 1.00 57.03 371 PRO C N 1
ATOM 5284 C CA . PRO B 1 371 ? 2.609 11.270 146.786 1.00 58.05 371 PRO C CA 1
ATOM 5285 C C . PRO B 1 371 ? 2.436 9.780 146.487 1.00 54.48 371 PRO C C 1
ATOM 5286 O O . PRO B 1 371 ? 3.412 9.086 146.232 1.00 55.84 371 PRO C O 1
ATOM 5290 N N . ILE B 1 372 ? 1.193 9.308 146.539 1.00 60.25 372 ILE C N 1
ATOM 5291 C CA . ILE B 1 372 ? 0.876 7.898 146.337 1.00 58.20 372 ILE C CA 1
ATOM 5292 C C . ILE B 1 372 ? 0.372 7.678 144.913 1.00 63.53 372 ILE C C 1
ATOM 5293 O O . ILE B 1 372 ? -0.552 8.362 144.477 1.00 71.71 372 ILE C O 1
ATOM 5298 N N . PRO B 1 373 ? 0.964 6.717 144.184 1.00 54.07 373 PRO C N 1
ATOM 5299 C CA . PRO B 1 373 ? 0.475 6.390 142.846 1.00 56.50 373 PRO C CA 1
ATOM 5300 C C . PRO B 1 373 ? -1.016 6.048 142.799 1.00 63.12 373 PRO C C 1
ATOM 5301 O O . PRO B 1 373 ? -1.590 5.610 143.796 1.00 57.27 373 PRO C O 1
ATOM 5305 N N . GLY B 1 374 ? -1.619 6.241 141.631 1.00 86.85 374 GLY C N 1
ATOM 5306 C CA . GLY B 1 374 ? -3.046 6.010 141.435 1.00 87.54 374 GLY C CA 1
ATOM 5307 C C . GLY B 1 374 ? -3.488 4.586 141.704 1.00 79.44 374 GLY C C 1
ATOM 5308 O O . GLY B 1 374 ? -4.477 4.368 142.401 1.00 76.28 374 GLY C O 1
ATOM 5309 N N . THR B 1 375 ? -2.760 3.613 141.157 1.00 73.96 375 THR C N 1
ATOM 5310 C CA . THR B 1 375 ? -3.123 2.200 141.337 1.00 67.12 375 THR C CA 1
ATOM 5311 C C . THR B 1 375 ? -2.870 1.722 142.761 1.00 61.66 375 THR C C 1
ATOM 5312 O O . THR B 1 375 ? -3.543 0.806 143.226 1.00 66.90 375 THR C O 1
ATOM 5316 N N . VAL B 1 376 ? -1.915 2.338 143.453 1.00 48.35 376 VAL C N 1
ATOM 5317 C CA . VAL B 1 376 ? -1.624 1.954 144.829 1.00 47.09 376 VAL C CA 1
ATOM 5318 C C . VAL B 1 376 ? -2.751 2.379 145.753 1.00 50.44 376 VAL C C 1
ATOM 5319 O O . VAL B 1 376 ? -3.186 1.616 146.616 1.00 46.63 376 VAL C O 1
ATOM 5323 N N . PHE B 1 377 ? -3.192 3.620 145.576 1.00 55.57 377 PHE C N 1
ATOM 5324 C CA . PHE B 1 377 ? -4.284 4.174 146.353 1.00 60.89 377 PHE C CA 1
ATOM 5325 C C . PHE B 1 377 ? -5.562 3.403 146.074 1.00 59.16 377 PHE C C 1
ATOM 5326 O O . PHE B 1 377 ? -6.248 2.992 147.003 1.00 59.14 377 PHE C O 1
ATOM 5334 N N . ASP B 1 378 ? -5.873 3.199 144.794 1.00 62.18 378 ASP C N 1
ATOM 5335 C CA . ASP B 1 378 ? -7.084 2.468 144.397 1.00 73.75 378 ASP C CA 1
ATOM 5336 C C . ASP B 1 378 ? -7.133 1.067 145.000 1.00 61.71 378 ASP C C 1
ATOM 5337 O O . ASP B 1 378 ? -8.218 0.539 145.258 1.00 53.03 378 ASP C O 1
ATOM 5342 N N . TYR B 1 379 ? -5.966 0.473 145.227 1.00 64.27 379 TYR C N 1
ATOM 5343 C CA . TYR B 1 379 ? -5.888 -0.805 145.923 1.00 61.37 379 TYR C CA 1
ATOM 5344 C C . TYR B 1 379 ? -6.148 -0.651 147.431 1.00 44.15 379 TYR C C 1
ATOM 5345 O O . TYR B 1 379 ? -7.142 -1.169 147.944 1.00 62.94 379 TYR C O 1
ATOM 5354 N N . LEU B 1 380 ? -5.265 0.067 148.122 1.00 44.59 380 LEU C N 1
ATOM 5355 C CA . LEU B 1 380 ? -5.351 0.230 149.582 1.00 42.11 380 LEU C CA 1
ATOM 5356 C C . LEU B 1 380 ? -6.677 0.841 150.037 1.00 45.53 380 LEU C C 1
ATOM 5357 O O . LEU B 1 380 ? -7.206 0.484 151.087 1.00 55.62 380 LEU C O 1
ATOM 5362 N N . TYR B 1 381 ? -7.196 1.777 149.249 1.00 59.23 381 TYR C N 1
ATOM 5363 C CA . TYR B 1 381 ? -8.394 2.524 149.602 1.00 59.65 381 TYR C CA 1
ATOM 5364 C C . TYR B 1 381 ? -9.390 2.458 148.451 1.00 56.50 381 TYR C C 1
ATOM 5365 O O . TYR B 1 381 ? -9.600 3.442 147.733 1.00 57.30 381 TYR C O 1
ATOM 5374 N N . PRO B 1 382 ? -10.012 1.286 148.268 1.00 55.69 382 PRO C N 1
ATOM 5375 C CA . PRO B 1 382 ? -10.882 1.064 147.119 1.00 53.97 382 PRO C CA 1
ATOM 5376 C C . PRO B 1 382 ? -12.250 1.709 147.301 1.00 58.34 382 PRO C C 1
ATOM 5377 O O . PRO B 1 382 ? -12.908 1.473 148.315 1.00 49.81 382 PRO C O 1
ATOM 5381 N N . ARG B 1 383 ? -12.647 2.530 146.329 1.00 45.03 383 ARG C N 1
ATOM 5382 C CA . ARG B 1 383 ? -14.004 3.087 146.252 1.00 58.27 383 ARG C CA 1
ATOM 5383 C C . ARG B 1 383 ? -14.854 2.219 145.323 1.00 49.67 383 ARG C C 1
ATOM 5384 O O . ARG B 1 383 ? -14.319 1.390 144.601 1.00 53.92 383 ARG C O 1
ATOM 5392 N N . SER B 1 384 ? -16.175 2.382 145.349 1.00 39.64 384 SER C N 1
ATOM 5393 C CA . SER B 1 384 ? -17.042 1.614 144.443 1.00 56.53 384 SER C CA 1
ATOM 5394 C C . SER B 1 384 ? -16.598 1.857 143.018 1.00 48.86 384 SER C C 1
ATOM 5395 O O . SER B 1 384 ? -16.363 2.994 142.637 1.00 44.03 384 SER C O 1
ATOM 5398 N N . TYR B 1 385 ? -16.467 0.792 142.236 1.00 41.03 385 TYR C N 1
ATOM 5399 C CA . TYR B 1 385 ? -15.972 0.916 140.870 1.00 44.14 385 TYR C CA 1
ATOM 5400 C C . TYR B 1 385 ? -16.954 1.684 139.977 1.00 40.06 385 TYR C C 1
ATOM 5401 O O . TYR B 1 385 ? -18.093 1.259 139.778 1.00 41.33 385 TYR C O 1
ATOM 5410 N N . SER B 1 386 ? -16.487 2.807 139.441 1.00 43.19 386 SER C N 1
ATOM 5411 C CA . SER B 1 386 ? -17.243 3.617 138.492 1.00 45.00 386 SER C CA 1
ATOM 5412 C C . SER B 1 386 ? -16.309 3.979 137.348 1.00 35.71 386 SER C C 1
ATOM 5413 O O . SER B 1 386 ? -15.103 3.710 137.381 1.00 37.80 386 SER C O 1
ATOM 5416 N N . LEU B 1 387 ? -16.868 4.604 136.330 1.00 41.52 387 LEU C N 1
ATOM 5417 C CA . LEU B 1 387 ? -16.095 4.990 135.167 1.00 34.77 387 LEU C CA 1
ATOM 5418 C C . LEU B 1 387 ? -16.837 6.152 134.543 1.00 37.69 387 LEU C C 1
ATOM 5419 O O . LEU B 1 387 ? -18.027 6.028 134.265 1.00 36.51 387 LEU C O 1
ATOM 5424 N N . PRO B 1 388 ? -16.171 7.304 134.361 1.00 47.59 388 PRO C N 1
ATOM 5425 C CA . PRO B 1 388 ? -14.784 7.636 134.698 1.00 47.75 388 PRO C CA 1
ATOM 5426 C C . PRO B 1 388 ? -14.547 7.746 136.187 1.00 43.41 388 PRO C C 1
ATOM 5427 O O . PRO B 1 388 ? -15.498 7.735 136.980 1.00 47.15 388 PRO C O 1
ATOM 5431 N N . SER B 1 389 ? -13.273 7.846 136.548 1.00 67.70 389 SER C N 1
ATOM 5432 C CA . SER B 1 389 ? -12.876 8.114 137.920 1.00 92.87 389 SER C CA 1
ATOM 5433 C C . SER B 1 389 ? -12.359 9.549 137.993 1.00 107.90 389 SER C C 1
ATOM 5434 O O . SER B 1 389 ? -11.544 9.968 137.165 1.00 88.85 389 SER C O 1
ATOM 5437 N N . SER C 1 45 ? 9.071 39.028 108.432 1.00 61.75 45 SER B N 1
ATOM 5438 C CA . SER C 1 45 ? 9.761 40.249 107.922 1.00 65.30 45 SER B CA 1
ATOM 5439 C C . SER C 1 45 ? 10.842 40.706 108.893 1.00 67.70 45 SER B C 1
ATOM 5440 O O . SER C 1 45 ? 11.951 41.033 108.477 1.00 72.62 45 SER B O 1
ATOM 5443 N N . ASN C 1 46 ? 10.513 40.737 110.182 1.00 79.93 46 ASN B N 1
ATOM 5444 C CA . ASN C 1 46 ? 11.521 40.915 111.228 1.00 83.80 46 ASN B CA 1
ATOM 5445 C C . ASN C 1 46 ? 12.344 39.652 111.392 1.00 67.14 46 ASN B C 1
ATOM 5446 O O . ASN C 1 46 ? 13.521 39.711 111.749 1.00 64.03 46 ASN B O 1
ATOM 5451 N N . SER C 1 47 ? 11.694 38.514 111.149 1.00 56.37 47 SER B N 1
ATOM 5452 C CA . SER C 1 47 ? 12.237 37.201 111.475 1.00 46.55 47 SER B CA 1
ATOM 5453 C C . SER C 1 47 ? 13.470 36.807 110.673 1.00 38.39 47 SER B C 1
ATOM 5454 O O . SER C 1 47 ? 13.689 37.273 109.565 1.00 32.20 47 SER B O 1
ATOM 5457 N N . ILE C 1 48 ? 14.254 35.917 111.266 1.00 42.92 48 ILE B N 1
ATOM 5458 C CA . ILE C 1 48 ? 15.549 35.539 110.740 1.00 38.32 48 ILE B CA 1
ATOM 5459 C C . ILE C 1 48 ? 15.797 34.036 110.843 1.00 32.42 48 ILE B C 1
ATOM 5460 O O . ILE C 1 48 ? 15.046 33.290 111.497 1.00 22.40 48 ILE B O 1
ATOM 5465 N N . LEU C 1 49 ? 16.878 33.616 110.196 1.00 29.41 49 LEU B N 1
ATOM 5466 C CA . LEU C 1 49 ? 17.347 32.251 110.259 1.00 25.98 49 LEU B CA 1
ATOM 5467 C C . LEU C 1 49 ? 18.791 32.216 110.772 1.00 25.55 49 LEU B C 1
ATOM 5468 O O . LEU C 1 49 ? 19.705 32.654 110.081 1.00 26.09 49 LEU B O 1
ATOM 5473 N N . LEU C 1 50 ? 18.997 31.676 111.969 1.00 23.34 50 LEU B N 1
ATOM 5474 C CA . LEU C 1 50 ? 20.303 31.702 112.604 1.00 22.78 50 LEU B CA 1
ATOM 5475 C C . LEU C 1 50 ? 20.906 30.325 112.629 1.00 25.69 50 LEU B C 1
ATOM 5476 O O . LEU C 1 50 ? 20.307 29.411 113.184 1.00 28.22 50 LEU B O 1
ATOM 5481 N N . LYS C 1 51 ? 22.083 30.180 112.024 1.00 33.71 51 LYS B N 1
ATOM 5482 C CA . LYS C 1 51 ? 22.940 29.012 112.250 1.00 38.34 51 LYS B CA 1
ATOM 5483 C C . LYS C 1 51 ? 23.981 29.355 113.318 1.00 36.44 51 LYS B C 1
ATOM 5484 O O . LYS C 1 51 ? 24.309 30.523 113.534 1.00 36.47 51 LYS B O 1
ATOM 5490 N N . GLY C 1 52 ? 24.491 28.328 113.987 1.00 30.02 52 GLY B N 1
ATOM 5491 C CA . GLY C 1 52 ? 25.602 28.477 114.922 1.00 28.13 52 GLY B CA 1
ATOM 5492 C C . GLY C 1 52 ? 26.045 27.155 115.533 1.00 29.21 52 GLY B C 1
ATOM 5493 O O . GLY C 1 52 ? 25.753 26.074 115.020 1.00 29.47 52 GLY B O 1
ATOM 5494 N N . CYS C 1 53 ? 26.779 27.264 116.629 1.00 28.19 53 CYS B N 1
ATOM 5495 C CA . CYS C 1 53 ? 27.242 26.118 117.385 1.00 29.12 53 CYS B CA 1
ATOM 5496 C C . CYS C 1 53 ? 27.766 26.627 118.714 1.00 25.06 53 CYS B C 1
ATOM 5497 O O . CYS C 1 53 ? 28.307 27.719 118.778 1.00 22.82 53 CYS B O 1
ATOM 5500 N N . ASP C 1 54 ? 27.606 25.848 119.772 1.00 25.25 54 ASP B N 1
ATOM 5501 C CA . ASP C 1 54 ? 27.873 26.354 121.108 1.00 27.81 54 ASP B CA 1
ATOM 5502 C C . ASP C 1 54 ? 28.055 25.244 122.105 1.00 26.65 54 ASP B C 1
ATOM 5503 O O . ASP C 1 54 ? 27.322 24.256 122.092 1.00 28.28 54 ASP B O 1
ATOM 5508 N N . ARG C 1 55 ? 29.008 25.447 123.002 1.00 25.94 55 ARG B N 1
ATOM 5509 C CA . ARG C 1 55 ? 29.234 24.545 124.110 1.00 26.05 55 ARG B CA 1
ATOM 5510 C C . ARG C 1 55 ? 28.041 24.616 125.035 1.00 27.16 55 ARG B C 1
ATOM 5511 O O . ARG C 1 55 ? 27.649 25.693 125.440 1.00 25.07 55 ARG B O 1
ATOM 5519 N N . ILE C 1 56 ? 27.470 23.467 125.355 1.00 33.56 56 ILE B N 1
ATOM 5520 C CA . ILE C 1 56 ? 26.302 23.382 126.209 1.00 35.22 56 ILE B CA 1
ATOM 5521 C C . ILE C 1 56 ? 26.744 23.040 127.606 1.00 30.21 56 ILE B C 1
ATOM 5522 O O . ILE C 1 56 ? 26.362 23.726 128.564 1.00 28.86 56 ILE B O 1
ATOM 5527 N N . VAL C 1 57 ? 27.530 21.969 127.722 1.00 36.57 57 VAL B N 1
ATOM 5528 C CA . VAL C 1 57 ? 28.179 21.652 128.986 1.00 33.57 57 VAL B CA 1
ATOM 5529 C C . VAL C 1 57 ? 29.693 21.733 128.820 1.00 31.35 57 VAL B C 1
ATOM 5530 O O . VAL C 1 57 ? 30.244 21.304 127.798 1.00 30.71 57 VAL B O 1
ATOM 5534 N N . THR C 1 58 ? 30.351 22.303 129.826 1.00 25.37 58 THR B N 1
ATOM 5535 C CA . THR C 1 58 ? 31.789 22.387 129.838 1.00 29.23 58 THR B CA 1
ATOM 5536 C C . THR C 1 58 ? 32.320 21.110 130.415 1.00 34.08 58 THR B C 1
ATOM 5537 O O . THR C 1 58 ? 31.584 20.345 131.034 1.00 45.42 58 THR B O 1
ATOM 5541 N N . VAL C 1 59 ? 33.619 20.914 130.229 1.00 29.53 59 VAL B N 1
ATOM 5542 C CA . VAL C 1 59 ? 34.265 19.635 130.498 1.00 35.26 59 VAL B CA 1
ATOM 5543 C C . VAL C 1 59 ? 34.063 19.257 131.943 1.00 38.17 59 VAL B C 1
ATOM 5544 O O . VAL C 1 59 ? 34.046 20.111 132.805 1.00 33.30 59 VAL B O 1
ATOM 5548 N N . VAL C 1 60 ? 33.886 17.974 132.185 1.00 77.33 60 VAL B N 1
ATOM 5549 C CA . VAL C 1 60 ? 33.723 17.463 133.521 1.00 60.04 60 VAL B CA 1
ATOM 5550 C C . VAL C 1 60 ? 34.378 16.105 133.544 1.00 26.61 60 VAL B C 1
ATOM 5551 O O . VAL C 1 60 ? 34.553 15.490 132.492 1.00 25.23 60 VAL B O 1
ATOM 5555 N N . ASP C 1 61 ? 34.731 15.619 134.726 1.00 27.93 61 ASP B N 1
ATOM 5556 C CA . ASP C 1 61 ? 35.350 14.311 134.813 1.00 33.50 61 ASP B CA 1
ATOM 5557 C C . ASP C 1 61 ? 34.303 13.304 135.225 1.00 35.21 61 ASP B C 1
ATOM 5558 O O . ASP C 1 61 ? 33.908 13.240 136.388 1.00 34.40 61 ASP B O 1
ATOM 5563 N N . ALA C 1 62 ? 33.880 12.501 134.258 1.00 34.34 62 ALA B N 1
ATOM 5564 C CA . ALA C 1 62 ? 32.807 11.543 134.475 1.00 32.94 62 ALA B CA 1
ATOM 5565 C C . ALA C 1 62 ? 33.160 10.511 135.541 1.00 31.24 62 ALA B C 1
ATOM 5566 O O . ALA C 1 62 ? 32.268 9.957 136.190 1.00 30.54 62 ALA B O 1
ATOM 5568 N N . SER C 1 63 ? 34.451 10.275 135.756 1.00 27.16 63 SER B N 1
ATOM 5569 C CA . SER C 1 63 ? 34.870 9.249 136.720 1.00 27.41 63 SER B CA 1
ATOM 5570 C C . SER C 1 63 ? 34.441 9.572 138.151 1.00 28.65 63 SER B C 1
ATOM 5571 O O . SER C 1 63 ? 34.664 8.778 139.063 1.00 27.75 63 SER B O 1
ATOM 5574 N N . THR C 1 64 ? 33.848 10.746 138.345 1.00 40.45 64 THR B N 1
ATOM 5575 C CA . THR C 1 64 ? 33.398 11.183 139.658 1.00 41.30 64 THR B CA 1
ATOM 5576 C C . THR C 1 64 ? 31.892 11.088 139.840 1.00 43.24 64 THR B C 1
ATOM 5577 O O . THR C 1 64 ? 31.398 11.282 140.945 1.00 44.26 64 THR B O 1
ATOM 5581 N N . TYR C 1 65 ? 31.174 10.795 138.761 1.00 36.05 65 TYR B N 1
ATOM 5582 C CA . TYR C 1 65 ? 29.742 10.582 138.831 1.00 34.64 65 TYR B CA 1
ATOM 5583 C C . TYR C 1 65 ? 29.455 9.120 139.138 1.00 39.73 65 TYR B C 1
ATOM 5584 O O . TYR C 1 65 ? 30.184 8.223 138.700 1.00 27.00 65 TYR B O 1
ATOM 5593 N N . ASP C 1 66 ? 28.383 8.893 139.891 1.00 26.57 66 ASP B N 1
ATOM 5594 C CA . ASP C 1 66 ? 27.914 7.546 140.185 1.00 36.91 66 ASP B CA 1
ATOM 5595 C C . ASP C 1 66 ? 27.083 6.990 139.031 1.00 29.52 66 ASP B C 1
ATOM 5596 O O . ASP C 1 66 ? 26.598 7.734 138.172 1.00 26.71 66 ASP B O 1
ATOM 5601 N N . ALA C 1 67 ? 26.932 5.670 139.015 1.00 23.08 67 ALA B N 1
ATOM 5602 C CA . ALA C 1 67 ? 26.077 5.026 138.039 1.00 27.55 67 ALA B CA 1
ATOM 5603 C C . ALA C 1 67 ? 24.663 5.505 138.274 1.00 26.35 67 ALA B C 1
ATOM 5604 O O . ALA C 1 67 ? 24.209 5.561 139.416 1.00 26.48 67 ALA B O 1
ATOM 5606 N N . GLY C 1 68 ? 23.980 5.877 137.197 1.00 34.27 68 GLY B N 1
ATOM 5607 C CA . GLY C 1 68 ? 22.592 6.300 137.282 1.00 36.07 68 GLY B CA 1
ATOM 5608 C C . GLY C 1 68 ? 22.420 7.803 137.265 1.00 31.51 68 GLY B C 1
ATOM 5609 O O . GLY C 1 68 ? 21.421 8.305 136.748 1.00 44.94 68 GLY B O 1
ATOM 5610 N N . SER C 1 69 ? 23.376 8.534 137.835 1.00 38.54 69 SER B N 1
ATOM 5611 C CA . SER C 1 69 ? 23.334 9.999 137.803 1.00 39.17 69 SER B CA 1
ATOM 5612 C C . SER C 1 69 ? 23.649 10.517 136.402 1.00 42.89 69 SER B C 1
ATOM 5613 O O . SER C 1 69 ? 24.361 9.880 135.629 1.00 29.46 69 SER B O 1
ATOM 5616 N N . ALA C 1 70 ? 23.099 11.676 136.083 1.00 63.19 70 ALA B N 1
ATOM 5617 C CA . ALA C 1 70 ? 23.292 12.273 134.775 1.00 52.05 70 ALA B CA 1
ATOM 5618 C C . ALA C 1 70 ? 24.390 13.298 134.824 1.00 19.76 70 ALA B C 1
ATOM 5619 O O . ALA C 1 70 ? 24.386 14.167 135.683 1.00 27.96 70 ALA B O 1
ATOM 5621 N N . ILE C 1 71 ? 25.322 13.214 133.887 1.00 29.60 71 ILE B N 1
ATOM 5622 C CA . ILE C 1 71 ? 26.242 14.318 133.662 1.00 29.81 71 ILE B CA 1
ATOM 5623 C C . ILE C 1 71 ? 25.510 15.473 132.989 1.00 29.71 71 ILE B C 1
ATOM 5624 O O . ILE C 1 71 ? 25.930 16.622 133.112 1.00 31.45 71 ILE B O 1
ATOM 5629 N N . VAL C 1 72 ? 24.422 15.175 132.277 1.00 28.27 72 VAL B N 1
ATOM 5630 C CA . VAL C 1 72 ? 23.545 16.227 131.763 1.00 28.63 72 VAL B CA 1
ATOM 5631 C C . VAL C 1 72 ? 22.089 15.826 131.766 1.00 30.72 72 VAL B C 1
ATOM 5632 O O . VAL C 1 72 ? 21.738 14.734 131.313 1.00 28.42 72 VAL B O 1
ATOM 5636 N N . SER C 1 73 ? 21.252 16.737 132.250 1.00 34.44 73 SER B N 1
ATOM 5637 C CA . SER C 1 73 ? 19.822 16.714 131.970 1.00 34.94 73 SER B CA 1
ATOM 5638 C C . SER C 1 73 ? 19.424 18.159 131.781 1.00 33.67 73 SER B C 1
ATOM 5639 O O . SER C 1 73 ? 19.387 18.922 132.741 1.00 37.66 73 SER B O 1
ATOM 5642 N N . ILE C 1 74 ? 19.155 18.548 130.539 1.00 27.39 74 ILE B N 1
ATOM 5643 C CA . ILE C 1 74 ? 19.052 19.962 130.228 1.00 23.25 74 ILE B CA 1
ATOM 5644 C C . ILE C 1 74 ? 17.905 20.287 129.286 1.00 22.31 74 ILE B C 1
ATOM 5645 O O . ILE C 1 74 ? 17.926 19.911 128.115 1.00 21.34 74 ILE B O 1
ATOM 5650 N N . PRO C 1 75 ? 16.894 20.992 129.815 1.00 29.50 75 PRO B N 1
ATOM 5651 C CA . PRO C 1 75 ? 15.774 21.484 129.027 1.00 30.41 75 PRO B CA 1
ATOM 5652 C C . PRO C 1 75 ? 16.241 22.476 127.985 1.00 29.37 75 PRO B C 1
ATOM 5653 O O . PRO C 1 75 ? 16.858 23.482 128.337 1.00 30.22 75 PRO B O 1
ATOM 5657 N N . ILE C 1 76 ? 15.943 22.187 126.722 1.00 21.24 76 ILE B N 1
ATOM 5658 C CA . ILE C 1 76 ? 16.376 23.033 125.617 1.00 19.62 76 ILE B CA 1
ATOM 5659 C C . ILE C 1 76 ? 15.589 24.335 125.598 1.00 21.70 76 ILE B C 1
ATOM 5660 O O . ILE C 1 76 ? 14.398 24.352 125.283 1.00 22.47 76 ILE B O 1
ATOM 5665 N N . THR C 1 77 ? 16.265 25.417 125.957 1.00 32.74 77 THR B N 1
ATOM 5666 C CA . THR C 1 77 ? 15.751 26.759 125.745 1.00 40.27 77 THR B CA 1
ATOM 5667 C C . THR C 1 77 ? 16.904 27.532 125.142 1.00 41.60 77 THR B C 1
ATOM 5668 O O . THR C 1 77 ? 18.043 27.110 125.264 1.00 41.84 77 THR B O 1
ATOM 5672 N N . PRO C 1 78 ? 16.627 28.647 124.454 1.00 29.79 78 PRO B N 1
ATOM 5673 C CA . PRO C 1 78 ? 17.757 29.293 123.787 1.00 28.44 78 PRO B CA 1
ATOM 5674 C C . PRO C 1 78 ? 18.821 29.757 124.767 1.00 27.39 78 PRO B C 1
ATOM 5675 O O . PRO C 1 78 ? 20.000 29.775 124.422 1.00 30.23 78 PRO B O 1
ATOM 5679 N N . ASP C 1 79 ? 18.415 30.092 125.988 1.00 38.94 79 ASP B N 1
ATOM 5680 C CA . ASP C 1 79 ? 19.329 30.693 126.949 1.00 47.32 79 ASP B CA 1
ATOM 5681 C C . ASP C 1 79 ? 20.534 29.838 127.345 1.00 36.72 79 ASP B C 1
ATOM 5682 O O . ASP C 1 79 ? 21.485 30.379 127.900 1.00 40.83 79 ASP B O 1
ATOM 5687 N N . ILE C 1 80 ? 20.538 28.536 127.056 1.00 30.78 80 ILE B N 1
ATOM 5688 C CA . ILE C 1 80 ? 21.754 27.753 127.307 1.00 28.54 80 ILE B CA 1
ATOM 5689 C C . ILE C 1 80 ? 22.931 28.033 126.343 1.00 30.70 80 ILE B C 1
ATOM 5690 O O . ILE C 1 80 ? 24.059 28.191 126.790 1.00 30.49 80 ILE B O 1
ATOM 5695 N N . ALA C 1 81 ? 22.715 28.061 125.041 1.00 33.36 81 ALA B N 1
ATOM 5696 C CA . ALA C 1 81 ? 23.823 28.415 124.151 1.00 41.65 81 ALA B CA 1
ATOM 5697 C C . ALA C 1 81 ? 24.124 29.920 124.236 1.00 42.53 81 ALA B C 1
ATOM 5698 O O . ALA C 1 81 ? 23.201 30.729 124.331 1.00 46.62 81 ALA B O 1
ATOM 5700 N N . TYR C 1 82 ? 25.405 30.295 124.216 1.00 36.07 82 TYR B N 1
ATOM 5701 C CA . TYR C 1 82 ? 25.772 31.708 124.294 1.00 33.85 82 TYR B CA 1
ATOM 5702 C C . TYR C 1 82 ? 25.273 32.439 123.052 1.00 31.73 82 TYR B C 1
ATOM 5703 O O . TYR C 1 82 ? 24.354 33.256 123.134 1.00 29.81 82 TYR B O 1
ATOM 5712 N N . ARG C 1 83 ? 25.872 32.139 121.904 1.00 26.76 83 ARG B N 1
ATOM 5713 C CA . ARG C 1 83 ? 25.500 32.797 120.650 1.00 26.93 83 ARG B CA 1
ATOM 5714 C C . ARG C 1 83 ? 23.993 32.757 120.408 1.00 26.72 83 ARG B C 1
ATOM 5715 O O . ARG C 1 83 ? 23.375 33.769 120.091 1.00 25.75 83 ARG B O 1
ATOM 5723 N N . LEU C 1 84 ? 23.414 31.575 120.539 1.00 28.91 84 LEU B N 1
ATOM 5724 C CA . LEU C 1 84 ? 21.994 31.402 120.282 1.00 26.30 84 LEU B CA 1
ATOM 5725 C C . LEU C 1 84 ? 21.189 32.250 121.237 1.00 28.23 84 LEU B C 1
ATOM 5726 O O . LEU C 1 84 ? 20.301 32.996 120.830 1.00 22.89 84 LEU B O 1
ATOM 5731 N N . GLY C 1 85 ? 21.517 32.133 122.513 1.00 28.04 85 GLY B N 1
ATOM 5732 C CA . GLY C 1 85 ? 20.845 32.897 123.541 1.00 33.98 85 GLY B CA 1
ATOM 5733 C C . GLY C 1 85 ? 20.866 34.378 123.227 1.00 37.17 85 GLY B C 1
ATOM 5734 O O . GLY C 1 85 ? 19.819 35.010 123.114 1.00 42.53 85 GLY B O 1
ATOM 5735 N N . SER C 1 86 ? 22.063 34.925 123.048 1.00 38.77 86 SER B N 1
ATOM 5736 C CA . SER C 1 86 ? 22.237 36.375 122.938 1.00 36.31 86 SER B CA 1
ATOM 5737 C C . SER C 1 86 ? 21.425 37.013 121.801 1.00 30.44 86 SER B C 1
ATOM 5738 O O . SER C 1 86 ? 21.076 38.185 121.873 1.00 28.01 86 SER B O 1
ATOM 5741 N N . THR C 1 87 ? 21.127 36.239 120.764 1.00 28.75 87 THR B N 1
ATOM 5742 C CA . THR C 1 87 ? 20.316 36.716 119.660 1.00 25.68 87 THR B CA 1
ATOM 5743 C C . THR C 1 87 ? 18.841 36.437 119.916 1.00 25.18 87 THR B C 1
ATOM 5744 O O . THR C 1 87 ? 18.000 37.301 119.679 1.00 25.56 87 THR B O 1
ATOM 5748 N N . ALA C 1 88 ? 18.516 35.243 120.400 1.00 26.21 88 ALA B N 1
ATOM 5749 C CA . ALA C 1 88 ? 17.103 34.886 120.626 1.00 25.57 88 ALA B CA 1
ATOM 5750 C C . ALA C 1 88 ? 16.449 35.657 121.769 1.00 23.48 88 ALA B C 1
ATOM 5751 O O . ALA C 1 88 ? 15.229 35.681 121.874 1.00 25.40 88 ALA B O 1
ATOM 5753 N N . ARG C 1 89 ? 17.262 36.273 122.625 1.00 40.27 89 ARG B N 1
ATOM 5754 C CA . ARG C 1 89 ? 16.757 37.231 123.607 1.00 43.23 89 ARG B CA 1
ATOM 5755 C C . ARG C 1 89 ? 16.143 38.446 122.946 1.00 41.56 89 ARG B C 1
ATOM 5756 O O . ARG C 1 89 ? 15.470 39.209 123.617 1.00 30.14 89 ARG B O 1
ATOM 5764 N N . THR C 1 90 ? 16.382 38.635 121.647 1.00 21.89 90 THR B N 1
ATOM 5765 C CA . THR C 1 90 ? 15.793 39.750 120.902 1.00 28.69 90 THR B CA 1
ATOM 5766 C C . THR C 1 90 ? 14.643 39.273 120.013 1.00 27.50 90 THR B C 1
ATOM 5767 O O . THR C 1 90 ? 14.294 39.930 119.031 1.00 25.85 90 THR B O 1
ATOM 5771 N N . PHE C 1 91 ? 14.064 38.125 120.363 1.00 36.36 91 PHE B N 1
ATOM 5772 C CA . PHE C 1 91 ? 12.912 37.562 119.650 1.00 35.85 91 PHE B CA 1
ATOM 5773 C C . PHE C 1 91 ? 11.984 36.807 120.598 1.00 36.32 91 PHE B C 1
ATOM 5774 O O . PHE C 1 91 ? 12.410 36.204 121.584 1.00 34.13 91 PHE B O 1
ATOM 5782 N N . GLN C 1 92 ? 10.714 36.795 120.245 1.00 29.56 92 GLN B N 1
ATOM 5783 C CA . GLN C 1 92 ? 9.681 36.327 121.134 1.00 26.96 92 GLN B CA 1
ATOM 5784 C C . GLN C 1 92 ? 9.507 34.824 121.000 1.00 24.94 92 GLN B C 1
ATOM 5785 O O . GLN C 1 92 ? 9.454 34.125 122.017 1.00 24.29 92 GLN B O 1
ATOM 5791 N N . ARG C 1 93 ? 9.416 34.340 119.757 1.00 23.92 93 ARG B N 1
ATOM 5792 C CA . ARG C 1 93 ? 9.158 32.926 119.481 1.00 27.34 93 ARG B CA 1
ATOM 5793 C C . ARG C 1 93 ? 10.256 32.316 118.632 1.00 24.37 93 ARG B C 1
ATOM 5794 O O . ARG C 1 93 ? 11.010 33.020 117.985 1.00 15.15 93 ARG B O 1
ATOM 5802 N N . ILE C 1 94 ? 10.317 30.995 118.595 1.00 40.35 94 ILE B N 1
ATOM 5803 C CA . ILE C 1 94 ? 11.441 30.301 117.957 1.00 36.40 94 ILE B CA 1
ATOM 5804 C C . ILE C 1 94 ? 11.071 28.914 117.432 1.00 32.79 94 ILE B C 1
ATOM 5805 O O . ILE C 1 94 ? 10.308 28.185 118.068 1.00 30.27 94 ILE B O 1
ATOM 5810 N N . LYS C 1 95 ? 11.618 28.564 116.269 1.00 20.74 95 LYS B N 1
ATOM 5811 C CA . LYS C 1 95 ? 11.492 27.226 115.722 1.00 27.17 95 LYS B CA 1
ATOM 5812 C C . LYS C 1 95 ? 12.871 26.602 115.663 1.00 27.55 95 LYS B C 1
ATOM 5813 O O . LYS C 1 95 ? 13.821 27.258 115.230 1.00 32.06 95 LYS B O 1
ATOM 5819 N N . TYR C 1 96 ? 12.993 25.345 116.095 1.00 28.56 96 TYR B N 1
ATOM 5820 C CA . TYR C 1 96 ? 14.279 24.660 116.040 1.00 27.53 96 TYR B CA 1
ATOM 5821 C C . TYR C 1 96 ? 14.378 23.787 114.782 1.00 30.03 96 TYR B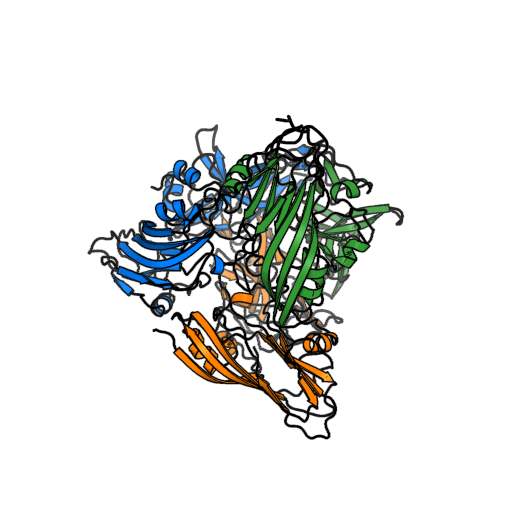 C 1
ATOM 5822 O O . TYR C 1 96 ? 14.077 22.593 114.817 1.00 29.41 96 TYR B O 1
ATOM 5831 N N . ARG C 1 97 ? 14.783 24.402 113.670 1.00 34.38 97 ARG B N 1
ATOM 5832 C CA . ARG C 1 97 ? 15.038 23.689 112.419 1.00 39.47 97 ARG B CA 1
ATOM 5833 C C . ARG C 1 97 ? 15.893 22.456 112.656 1.00 33.74 97 ARG B C 1
ATOM 5834 O O . ARG C 1 97 ? 15.503 21.361 112.290 1.00 34.74 97 ARG B O 1
ATOM 5842 N N . SER C 1 98 ? 17.066 22.647 113.258 1.00 28.55 98 SER B N 1
ATOM 5843 C CA . SER C 1 98 ? 18.033 21.556 113.467 1.00 26.71 98 SER B CA 1
ATOM 5844 C C . SER C 1 98 ? 18.740 21.594 114.835 1.00 23.16 98 SER B C 1
ATOM 5845 O O . SER C 1 98 ? 19.074 22.661 115.350 1.00 21.18 98 SER B O 1
ATOM 5848 N N . LEU C 1 99 ? 18.961 20.407 115.397 1.00 30.86 99 LEU B N 1
ATOM 5849 C CA . LEU C 1 99 ? 19.735 20.243 116.613 1.00 29.91 99 LEU B CA 1
ATOM 5850 C C . LEU C 1 99 ? 20.562 18.974 116.541 1.00 32.89 99 LEU B C 1
ATOM 5851 O O . LEU C 1 99 ? 20.013 17.887 116.383 1.00 36.99 99 LEU B O 1
ATOM 5856 N N . LYS C 1 100 ? 21.881 19.126 116.657 1.00 29.04 100 LYS B N 1
ATOM 5857 C CA . LYS C 1 100 ? 22.794 18.000 116.779 1.00 26.67 100 LYS B CA 1
ATOM 5858 C C . LYS C 1 100 ? 23.650 18.187 118.004 1.00 23.61 100 LYS B C 1
ATOM 5859 O O . LYS C 1 100 ? 24.319 19.212 118.150 1.00 22.57 100 LYS B O 1
ATOM 5865 N N . PHE C 1 101 ? 23.612 17.197 118.889 1.00 17.62 101 PHE B N 1
ATOM 5866 C CA . PHE C 1 101 ? 24.371 17.238 120.124 1.00 18.56 101 PHE B CA 1
ATOM 5867 C C . PHE C 1 101 ? 25.662 16.492 119.895 1.00 20.35 101 PHE B C 1
ATOM 5868 O O . PHE C 1 101 ? 25.658 15.415 119.315 1.00 20.45 101 PHE B O 1
ATOM 5876 N N . ARG C 1 102 ? 26.770 17.085 120.312 1.00 25.49 102 ARG B N 1
ATOM 5877 C CA . ARG C 1 102 ? 28.064 16.433 120.201 1.00 28.00 102 ARG B CA 1
ATOM 5878 C C . ARG C 1 102 ? 28.542 16.050 121.602 1.00 28.36 102 ARG B C 1
ATOM 5879 O O . ARG C 1 102 ? 28.905 16.913 122.408 1.00 29.96 102 ARG B O 1
ATOM 5887 N N . VAL C 1 103 ? 28.527 14.754 121.891 1.00 30.85 103 VAL B N 1
ATOM 5888 C CA . VAL C 1 103 ? 29.049 14.259 123.152 1.00 27.50 103 VAL B CA 1
ATOM 5889 C C . VAL C 1 103 ? 30.462 13.810 122.896 1.00 27.78 103 VAL B C 1
ATOM 5890 O O . VAL C 1 103 ? 30.683 12.867 122.152 1.00 30.19 103 VAL B O 1
ATOM 5894 N N . ASN C 1 104 ? 31.409 14.505 123.508 1.00 26.96 104 ASN B N 1
ATOM 5895 C CA . ASN C 1 104 ? 32.825 14.173 123.401 1.00 30.62 104 ASN B CA 1
ATOM 5896 C C . ASN C 1 104 ? 33.355 13.620 124.698 1.00 28.44 104 ASN B C 1
ATOM 5897 O O . ASN C 1 104 ? 33.123 14.163 125.782 1.00 30.29 104 ASN B O 1
ATOM 5902 N N . ALA C 1 105 ? 34.105 12.548 124.566 1.00 31.68 105 ALA B N 1
ATOM 5903 C CA . ALA C 1 105 ? 34.785 11.972 125.686 1.00 28.09 105 ALA B CA 1
ATOM 5904 C C . ALA C 1 105 ? 36.193 11.642 125.213 1.00 30.67 105 ALA B C 1
ATOM 5905 O O . ALA C 1 105 ? 36.377 10.759 124.366 1.00 30.60 105 ALA B O 1
ATOM 5907 N N . GLN C 1 106 ? 37.167 12.383 125.747 1.00 44.04 106 GLN B N 1
ATOM 5908 C CA . GLN C 1 106 ? 38.553 12.354 125.278 1.00 49.83 106 GLN B CA 1
ATOM 5909 C C . GLN C 1 106 ? 39.355 11.406 126.173 1.00 42.94 106 GLN B C 1
ATOM 5910 O O . GLN C 1 106 ? 40.217 11.836 126.936 1.00 41.43 106 GLN B O 1
ATOM 5916 N N . CYS C 1 107 ? 39.061 10.115 126.091 1.00 22.98 107 CYS B N 1
ATOM 5917 C CA . CYS C 1 107 ? 39.737 9.130 126.922 1.00 29.31 107 CYS B CA 1
ATOM 5918 C C . CYS C 1 107 ? 40.156 7.899 126.100 1.00 25.29 107 CYS B C 1
ATOM 5919 O O . CYS C 1 107 ? 39.744 7.754 124.946 1.00 24.44 107 CYS B O 1
ATOM 5922 N N . ALA C 1 108 ? 41.011 7.047 126.671 1.00 29.06 108 ALA B N 1
ATOM 5923 C CA . ALA C 1 108 ? 41.508 5.858 125.953 1.00 26.21 108 ALA B CA 1
ATOM 5924 C C . ALA C 1 108 ? 40.586 4.668 126.094 1.00 24.34 108 ALA B C 1
ATOM 5925 O O . ALA C 1 108 ? 39.837 4.562 127.061 1.00 26.49 108 ALA B O 1
ATOM 5927 N N . THR C 1 109 ? 40.690 3.729 125.158 1.00 22.66 109 THR B N 1
ATOM 5928 C CA . THR C 1 109 ? 39.843 2.541 125.201 1.00 22.48 109 THR B CA 1
ATOM 5929 C C . THR C 1 109 ? 40.070 1.695 126.451 1.00 23.76 109 THR B C 1
ATOM 5930 O O . THR C 1 109 ? 39.363 0.732 126.655 1.00 23.20 109 THR B O 1
ATOM 5934 N N . THR C 1 110 ? 41.075 2.036 127.257 1.00 28.13 110 THR B N 1
ATOM 5935 C CA . THR C 1 110 ? 41.290 1.417 128.560 1.00 29.10 110 THR B CA 1
ATOM 5936 C C . THR C 1 110 ? 40.170 1.745 129.517 1.00 24.31 110 THR B C 1
ATOM 5937 O O . THR C 1 110 ? 39.965 1.025 130.484 1.00 24.29 110 THR B O 1
ATOM 5941 N N . THR C 1 111 ? 39.456 2.841 129.281 1.00 19.06 111 THR B N 1
ATOM 5942 C CA . THR C 1 111 ? 38.444 3.248 130.248 1.00 18.69 111 THR B CA 1
ATOM 5943 C C . THR C 1 111 ? 37.148 2.459 130.035 1.00 19.59 111 THR B C 1
ATOM 5944 O O . THR C 1 111 ? 36.491 2.522 128.984 1.00 19.94 111 THR B O 1
ATOM 5948 N N . ALA C 1 112 ? 36.814 1.686 131.057 1.00 24.58 112 ALA B N 1
ATOM 5949 C CA . ALA C 1 112 ? 35.632 0.871 131.030 1.00 27.58 112 ALA B CA 1
ATOM 5950 C C . ALA C 1 112 ? 34.422 1.671 131.390 1.00 24.15 112 ALA B C 1
ATOM 5951 O O . ALA C 1 112 ? 34.516 2.712 132.046 1.00 24.42 112 ALA B O 1
ATOM 5953 N N . GLY C 1 113 ? 33.281 1.129 130.978 1.00 25.10 113 GLY B N 1
ATOM 5954 C CA . GLY C 1 113 ? 31.984 1.709 131.259 1.00 28.66 113 GLY B CA 1
ATOM 5955 C C . GLY C 1 113 ? 31.475 2.424 130.036 1.00 29.19 113 GLY B C 1
ATOM 5956 O O . GLY C 1 113 ? 32.196 2.555 129.028 1.00 29.84 113 GLY B O 1
ATOM 5957 N N . GLY C 1 114 ? 30.236 2.895 130.136 1.00 30.34 114 GLY B N 1
ATOM 5958 C CA . GLY C 1 114 ? 29.630 3.662 129.074 1.00 28.22 114 GLY B CA 1
ATOM 5959 C C . GLY C 1 114 ? 28.613 4.670 129.552 1.00 24.77 114 GLY B C 1
ATOM 5960 O O . GLY C 1 114 ? 28.330 4.798 130.754 1.00 22.99 114 GLY B O 1
ATOM 5961 N N . TYR C 1 115 ? 28.075 5.385 128.568 1.00 23.02 115 TYR B N 1
ATOM 5962 C CA . TYR C 1 115 ? 27.053 6.383 128.785 1.00 22.34 115 TYR B CA 1
ATOM 5963 C C . TYR C 1 115 ? 25.834 6.089 127.947 1.00 24.01 115 TYR B C 1
ATOM 5964 O O . TYR C 1 115 ? 25.882 5.315 126.997 1.00 25.23 115 TYR B O 1
ATOM 5973 N N . VAL C 1 116 ? 24.736 6.717 128.326 1.00 31.93 116 VAL B N 1
ATOM 5974 C CA . VAL C 1 116 ? 23.510 6.629 127.574 1.00 31.78 116 VAL B CA 1
ATOM 5975 C C . VAL C 1 116 ? 22.987 8.032 127.363 1.00 30.60 116 VAL B C 1
ATOM 5976 O O . VAL C 1 116 ? 22.908 8.827 128.307 1.00 32.92 116 VAL B O 1
ATOM 5980 N N . ALA C 1 117 ? 22.626 8.336 126.127 1.00 18.07 117 ALA B N 1
ATOM 5981 C CA . ALA C 1 117 ? 22.088 9.639 125.827 1.00 21.06 117 ALA B CA 1
ATOM 5982 C C . ALA C 1 117 ? 20.879 9.543 124.925 1.00 20.29 117 ALA B C 1
ATOM 5983 O O . ALA C 1 117 ? 20.660 8.535 124.250 1.00 20.25 117 ALA B O 1
ATOM 5985 N N . GLY C 1 118 ? 20.101 10.618 124.930 1.00 29.32 118 GLY B N 1
ATOM 5986 C CA . GLY C 1 118 ? 18.882 10.696 124.137 1.00 34.26 118 GLY B CA 1
ATOM 5987 C C . GLY C 1 118 ? 18.091 11.956 124.430 1.00 35.17 118 GLY B C 1
ATOM 5988 O O . GLY C 1 118 ? 18.495 12.786 125.257 1.00 35.17 118 GLY B O 1
ATOM 5989 N N . PHE C 1 119 ? 16.955 12.089 123.753 1.00 37.27 119 PHE B N 1
ATOM 5990 C CA . PHE C 1 119 ? 16.136 13.281 123.877 1.00 35.15 119 PHE B CA 1
ATOM 5991 C C . PHE C 1 119 ? 14.676 12.938 124.125 1.00 24.97 119 PHE B C 1
ATOM 5992 O O . PHE C 1 119 ? 14.048 12.250 123.336 1.00 28.74 119 PHE B O 1
ATOM 6000 N N . VAL C 1 120 ? 14.139 13.441 125.222 1.00 25.48 120 VAL B N 1
ATOM 6001 C CA . VAL C 1 120 ? 12.740 13.281 125.552 1.00 23.74 120 VAL B CA 1
ATOM 6002 C C . VAL C 1 120 ? 11.973 14.454 124.958 1.00 25.62 120 VAL B C 1
ATOM 6003 O O . VAL C 1 120 ? 12.240 15.590 125.322 1.00 27.07 120 VAL B O 1
ATOM 6007 N N . LYS C 1 121 ? 11.014 14.194 124.065 1.00 31.47 121 LYS B N 1
ATOM 6008 C CA . LYS C 1 121 ? 10.333 15.274 123.326 1.00 31.87 121 LYS B CA 1
ATOM 6009 C C . LYS C 1 121 ? 9.082 15.846 124.041 1.00 33.31 121 LYS B C 1
ATOM 6010 O O . LYS C 1 121 ? 8.031 16.032 123.425 1.00 32.04 121 LYS B O 1
ATOM 6016 N N . ASP C 1 122 ? 9.198 16.140 125.331 1.00 21.28 122 ASP B N 1
ATOM 6017 C CA . ASP C 1 122 ? 8.124 16.802 126.069 1.00 24.26 122 ASP B CA 1
ATOM 6018 C C . ASP C 1 122 ? 8.745 17.539 127.225 1.00 26.14 122 ASP B C 1
ATOM 6019 O O . ASP C 1 122 ? 9.469 16.960 128.011 1.00 14.77 122 ASP B O 1
ATOM 6024 N N . ALA C 1 123 ? 8.469 18.824 127.335 1.00 28.90 123 ALA B N 1
ATOM 6025 C CA . ALA C 1 123 ? 9.097 19.612 128.382 1.00 30.42 123 ALA B CA 1
ATOM 6026 C C . ALA C 1 123 ? 8.632 19.175 129.766 1.00 30.03 123 ALA B C 1
ATOM 6027 O O . ALA C 1 123 ? 9.386 19.254 130.746 1.00 29.54 123 ALA B O 1
ATOM 6029 N N . ALA C 1 124 ? 7.380 18.731 129.838 1.00 31.18 124 ALA B N 1
ATOM 6030 C CA . ALA C 1 124 ? 6.764 18.345 131.115 1.00 29.35 124 ALA B CA 1
ATOM 6031 C C . ALA C 1 124 ? 7.296 17.058 131.703 1.00 35.14 124 ALA B C 1
ATOM 6032 O O . ALA C 1 124 ? 7.244 16.909 132.905 1.00 45.65 124 ALA B O 1
ATOM 6034 N N . ASP C 1 125 ? 7.780 16.139 130.862 1.00 38.41 125 ASP B N 1
ATOM 6035 C CA . ASP C 1 125 ? 8.173 14.799 131.312 1.00 52.04 125 ASP B CA 1
ATOM 6036 C C . ASP C 1 125 ? 9.392 14.885 132.192 1.00 48.95 125 ASP B C 1
ATOM 6037 O O . ASP C 1 125 ? 10.181 15.790 132.049 1.00 33.00 125 ASP B O 1
ATOM 6042 N N . VAL C 1 126 ? 9.520 13.950 133.120 1.00 84.08 126 VAL B N 1
ATOM 6043 C CA . VAL C 1 126 ? 10.547 14.021 134.141 1.00 63.00 126 VAL B CA 1
ATOM 6044 C C . VAL C 1 126 ? 11.153 12.660 134.440 1.00 35.38 126 VAL B C 1
ATOM 6045 O O . VAL C 1 126 ? 10.557 11.873 135.180 1.00 32.08 126 VAL B O 1
ATOM 6049 N N . LEU C 1 127 ? 12.346 12.395 133.898 1.00 29.69 127 LEU B N 1
ATOM 6050 C CA . LEU C 1 127 ? 12.990 11.079 134.034 1.00 27.71 127 LEU B CA 1
ATOM 6051 C C . LEU C 1 127 ? 13.086 10.645 135.470 1.00 27.30 127 LEU B C 1
ATOM 6052 O O . LEU C 1 127 ? 13.509 11.427 136.318 1.00 25.64 127 LEU B O 1
ATOM 6057 N N . PRO C 1 128 ? 12.731 9.380 135.739 1.00 28.86 128 PRO B N 1
ATOM 6058 C CA . PRO C 1 128 ? 12.813 8.913 137.114 1.00 31.27 128 PRO B CA 1
ATOM 6059 C C . PRO C 1 128 ? 14.235 9.058 137.631 1.00 36.46 128 PRO B C 1
ATOM 6060 O O . PRO C 1 128 ? 15.180 8.708 136.939 1.00 37.96 128 PRO B O 1
ATOM 6064 N N . THR C 1 129 ? 14.366 9.602 138.835 1.00 50.68 129 THR B N 1
ATOM 6065 C CA . THR C 1 129 ? 15.651 10.071 139.338 1.00 65.47 129 THR B CA 1
ATOM 6066 C C . THR C 1 129 ? 16.352 8.993 140.159 1.00 69.04 129 THR B C 1
ATOM 6067 O O . THR C 1 129 ? 16.645 9.168 141.339 1.00 82.57 129 THR B O 1
ATOM 6071 N N . GLY C 1 130 ? 16.618 7.870 139.512 1.00 49.59 130 GLY B N 1
ATOM 6072 C CA . GLY C 1 130 ? 17.388 6.794 140.114 1.00 54.75 130 GLY B CA 1
ATOM 6073 C C . GLY C 1 130 ? 18.341 6.286 139.061 1.00 45.80 130 GLY B C 1
ATOM 6074 O O . GLY C 1 130 ? 18.631 6.982 138.096 1.00 38.18 130 GLY B O 1
ATOM 6075 N N . THR C 1 131 ? 18.818 5.061 139.226 1.00 51.70 131 THR B N 1
ATOM 6076 C CA . THR C 1 131 ? 19.539 4.394 138.147 1.00 48.04 131 THR B CA 1
ATOM 6077 C C . THR C 1 131 ? 18.515 3.930 137.113 1.00 47.22 131 THR B C 1
ATOM 6078 O O . THR C 1 131 ? 18.848 3.572 135.989 1.00 47.31 131 THR B O 1
ATOM 6082 N N . ALA C 1 132 ? 17.254 3.950 137.516 1.00 37.43 132 ALA B N 1
ATOM 6083 C CA . ALA C 1 132 ? 16.139 3.673 136.626 1.00 37.29 132 ALA B CA 1
ATOM 6084 C C . ALA C 1 132 ? 15.979 4.675 135.479 1.00 18.27 132 ALA B C 1
ATOM 6085 O O . ALA C 1 132 ? 15.255 4.417 134.527 1.00 16.34 132 ALA B O 1
ATOM 6087 N N . SER C 1 133 ? 16.641 5.821 135.567 1.00 35.33 133 SER B N 1
ATOM 6088 C CA . SER C 1 133 ? 16.527 6.845 134.533 1.00 40.58 133 SER B CA 1
ATOM 6089 C C . SER C 1 133 ? 16.967 6.314 133.191 1.00 38.30 133 SER B C 1
ATOM 6090 O O . SER C 1 133 ? 16.432 6.666 132.149 1.00 33.09 133 SER B O 1
ATOM 6093 N N . ILE C 1 134 ? 17.972 5.465 133.240 1.00 30.82 134 ILE B N 1
ATOM 6094 C CA . ILE C 1 134 ? 18.627 4.984 132.045 1.00 33.76 134 ILE B CA 1
ATOM 6095 C C . ILE C 1 134 ? 17.693 4.178 131.148 1.00 32.56 134 ILE B C 1
ATOM 6096 O O . ILE C 1 134 ? 17.425 4.568 130.009 1.00 22.49 134 ILE B O 1
ATOM 6101 N N . PRO C 1 135 ? 17.153 3.072 131.661 1.00 39.03 135 PRO B N 1
ATOM 6102 C CA . PRO C 1 135 ? 16.240 2.299 130.819 1.00 31.99 135 PRO B CA 1
ATOM 6103 C C . PRO C 1 135 ? 14.977 3.047 130.371 1.00 23.70 135 PRO B C 1
ATOM 6104 O O . PRO C 1 135 ? 14.430 2.702 129.326 1.00 23.90 135 PRO B O 1
ATOM 6108 N N . TYR C 1 136 ? 14.516 4.030 131.153 1.00 16.81 136 TYR B N 1
ATOM 6109 C CA . TYR C 1 136 ? 13.424 4.922 130.729 1.00 16.98 136 TYR B CA 1
ATOM 6110 C C . TYR C 1 136 ? 13.854 5.746 129.538 1.00 17.34 136 TYR B C 1
ATOM 6111 O O . TYR C 1 136 ? 13.240 5.698 128.485 1.00 17.25 136 TYR B O 1
ATOM 6120 N N . LEU C 1 137 ? 14.930 6.492 129.708 1.00 18.13 137 LEU B N 1
ATOM 6121 C CA . LEU C 1 137 ? 15.479 7.304 128.627 1.00 19.53 137 LEU B CA 1
ATOM 6122 C C . LEU C 1 137 ? 15.696 6.470 127.355 1.00 19.36 137 LEU B C 1
ATOM 6123 O O . LEU C 1 137 ? 15.479 6.949 126.240 1.00 19.05 137 LEU B O 1
ATOM 6128 N N . MET C 1 138 ? 16.140 5.227 127.540 1.00 18.26 138 MET B N 1
ATOM 6129 C CA . MET C 1 138 ? 16.409 4.327 126.416 1.00 19.90 138 MET B CA 1
ATOM 6130 C C . MET C 1 138 ? 15.177 3.949 125.614 1.00 21.54 138 MET B C 1
ATOM 6131 O O . MET C 1 138 ? 15.295 3.537 124.463 1.00 20.43 138 MET B O 1
ATOM 6136 N N . SER C 1 139 ? 14.003 4.057 126.227 1.00 26.95 139 SER B N 1
ATOM 6137 C CA . SER C 1 139 ? 12.755 3.760 125.533 1.00 32.85 139 SER B CA 1
ATOM 6138 C C . SER C 1 139 ? 12.317 4.915 124.650 1.00 32.03 139 SER B C 1
ATOM 6139 O O . SER C 1 139 ? 11.445 4.745 123.804 1.00 35.40 139 SER B O 1
ATOM 6142 N N . ASN C 1 140 ? 12.930 6.085 124.837 1.00 37.55 140 ASN B N 1
ATOM 6143 C CA . ASN C 1 140 ? 12.744 7.202 123.906 1.00 37.18 140 ASN B CA 1
ATOM 6144 C C . ASN C 1 140 ? 13.477 6.966 122.594 1.00 30.23 140 ASN B C 1
ATOM 6145 O O . ASN C 1 140 ? 14.478 6.274 122.565 1.00 29.72 140 ASN B O 1
ATOM 6150 N N . THR C 1 141 ? 12.982 7.584 121.528 1.00 15.26 141 THR B N 1
ATOM 6151 C CA . THR C 1 141 ? 13.314 7.200 120.162 1.00 19.12 141 THR B CA 1
ATOM 6152 C C . THR C 1 141 ? 14.762 7.405 119.782 1.00 18.18 141 THR B C 1
ATOM 6153 O O . THR C 1 141 ? 15.369 6.549 119.144 1.00 27.44 141 THR B O 1
ATOM 6157 N N . GLY C 1 142 ? 15.343 8.527 120.145 1.00 46.19 142 GLY B N 1
ATOM 6158 C CA . GLY C 1 142 ? 16.792 8.622 119.997 1.00 60.25 142 GLY B CA 1
ATOM 6159 C C . GLY C 1 142 ? 17.386 7.964 121.222 1.00 62.28 142 GLY B C 1
ATOM 6160 O O . GLY C 1 142 ? 17.050 8.386 122.341 1.00 78.36 142 GLY B O 1
ATOM 6161 N N . SER C 1 143 ? 18.224 6.936 121.077 1.00 8.20 143 SER B N 1
ATOM 6162 C CA . SER C 1 143 ? 18.880 6.455 122.309 1.00 13.30 143 SER B CA 1
ATOM 6163 C C . SER C 1 143 ? 20.172 5.638 122.206 1.00 17.01 143 SER B C 1
ATOM 6164 O O . SER C 1 143 ? 20.171 4.398 122.264 1.00 16.26 143 SER B O 1
ATOM 6167 N N . PHE C 1 144 ? 21.267 6.401 122.093 1.00 28.30 144 PHE B N 1
ATOM 6168 C CA . PHE C 1 144 ? 22.629 5.900 122.066 1.00 31.02 144 PHE B CA 1
ATOM 6169 C C . PHE C 1 144 ? 22.972 5.183 123.394 1.00 28.29 144 PHE B C 1
ATOM 6170 O O . PHE C 1 144 ? 22.409 5.480 124.470 1.00 16.10 144 PHE B O 1
ATOM 6178 N N . THR C 1 145 ? 23.854 4.188 123.263 1.00 42.54 145 THR B N 1
ATOM 6179 C CA . THR C 1 145 ? 24.799 3.803 124.312 1.00 40.48 145 THR B CA 1
ATOM 6180 C C . THR C 1 145 ? 26.144 3.613 123.656 1.00 32.94 145 THR B C 1
ATOM 6181 O O . THR C 1 145 ? 26.236 3.008 122.597 1.00 32.01 145 THR B O 1
ATOM 6185 N N . GLN C 1 146 ? 27.179 4.157 124.277 1.00 26.71 146 GLN B N 1
ATOM 6186 C CA . GLN C 1 146 ? 28.528 4.005 123.780 1.00 27.00 146 GLN B CA 1
ATOM 6187 C C . GLN C 1 146 ? 29.473 3.826 124.942 1.00 24.18 146 GLN B C 1
ATOM 6188 O O . GLN C 1 146 ? 29.201 4.287 126.043 1.00 24.26 146 GLN B O 1
ATOM 6194 N N . PRO C 1 147 ? 30.595 3.154 124.701 1.00 22.84 147 PRO B N 1
ATOM 6195 C CA . PRO C 1 147 ? 31.660 3.160 125.687 1.00 22.56 147 PRO B CA 1
ATOM 6196 C C . PRO C 1 147 ? 32.163 4.568 125.886 1.00 21.26 147 PRO B C 1
ATOM 6197 O O . PRO C 1 147 ? 32.165 5.340 124.941 1.00 20.87 147 PRO B O 1
ATOM 6201 N N . TRP C 1 148 ? 32.617 4.896 127.088 1.00 26.93 148 TRP B N 1
ATOM 6202 C CA . TRP C 1 148 ? 33.228 6.216 127.366 1.00 28.82 148 TRP B CA 1
ATOM 6203 C C . TRP C 1 148 ? 34.291 6.696 126.348 1.00 28.33 148 TRP B C 1
ATOM 6204 O O . TRP C 1 148 ? 34.425 7.879 126.085 1.00 26.10 148 TRP B O 1
ATOM 6215 N N . TRP C 1 149 ? 35.049 5.788 125.768 1.00 30.39 149 TRP B N 1
ATOM 6216 C CA . TRP C 1 149 ? 36.036 6.201 124.787 1.00 30.25 149 TRP B CA 1
ATOM 6217 C C . TRP C 1 149 ? 35.458 6.576 123.406 1.00 26.12 149 TRP B C 1
ATOM 6218 O O . TRP C 1 149 ? 36.146 7.191 122.587 1.00 30.77 149 TRP B O 1
ATOM 6229 N N . LYS C 1 150 ? 34.209 6.216 123.140 1.00 18.92 150 LYS B N 1
ATOM 6230 C CA . LYS C 1 150 ? 33.602 6.526 121.855 1.00 23.53 150 LYS B CA 1
ATOM 6231 C C . LYS C 1 150 ? 32.717 7.769 121.916 1.00 24.02 150 LYS B C 1
ATOM 6232 O O . LYS C 1 150 ? 31.638 7.752 122.517 1.00 23.75 150 LYS B O 1
ATOM 6238 N N . SER C 1 151 ? 33.182 8.847 121.288 1.00 23.33 151 SER B N 1
ATOM 6239 C CA . SER C 1 151 ? 32.422 10.112 121.212 1.00 25.71 151 SER B CA 1
ATOM 6240 C C . SER C 1 151 ? 31.382 10.039 120.110 1.00 27.42 151 SER B C 1
ATOM 6241 O O . SER C 1 151 ? 31.598 9.349 119.132 1.00 28.69 151 SER B O 1
ATOM 6244 N N . THR C 1 152 ? 30.267 10.747 120.258 1.00 32.53 152 THR B N 1
ATOM 6245 C CA . THR C 1 152 ? 29.203 10.726 119.242 1.00 33.73 152 THR B CA 1
ATOM 6246 C C . THR C 1 152 ? 28.673 12.093 118.853 1.00 31.51 152 THR B C 1
ATOM 6247 O O . THR C 1 152 ? 29.019 13.124 119.460 1.00 31.77 152 THR B O 1
ATOM 6251 N N . VAL C 1 153 ? 27.822 12.064 117.825 1.00 28.68 153 VAL B N 1
ATOM 6252 C CA . VAL C 1 153 ? 26.980 13.184 117.440 1.00 27.69 153 VAL B CA 1
ATOM 6253 C C . VAL C 1 153 ? 25.563 12.693 117.272 1.00 29.61 153 VAL B C 1
ATOM 6254 O O . VAL C 1 153 ? 25.337 11.729 116.546 1.00 38.41 153 VAL B O 1
ATOM 6258 N N . HIS C 1 154 ? 24.609 13.363 117.912 1.00 28.43 154 HIS B N 1
ATOM 6259 C CA . HIS C 1 154 ? 23.218 12.900 117.934 1.00 30.56 154 HIS B CA 1
ATOM 6260 C C . HIS C 1 154 ? 22.281 13.962 117.372 1.00 29.04 154 HIS B C 1
ATOM 6261 O O . HIS C 1 154 ? 22.064 15.019 117.986 1.00 27.09 154 HIS B O 1
ATOM 6268 N N . ASN C 1 155 ? 21.739 13.677 116.192 1.00 28.35 155 ASN B N 1
ATOM 6269 C CA . ASN C 1 155 ? 20.747 14.543 115.593 1.00 30.23 155 ASN B CA 1
ATOM 6270 C C . ASN C 1 155 ? 19.386 14.257 116.208 1.00 30.64 155 ASN B C 1
ATOM 6271 O O . ASN C 1 155 ? 19.070 13.117 116.530 1.00 31.59 155 ASN B O 1
ATOM 6276 N N . VAL C 1 156 ? 18.594 15.306 116.381 1.00 34.48 156 VAL B N 1
ATOM 6277 C CA . VAL C 1 156 ? 17.317 15.212 117.059 1.00 35.88 156 VAL B CA 1
ATOM 6278 C C . VAL C 1 156 ? 16.256 15.901 116.205 1.00 42.49 156 VAL B C 1
ATOM 6279 O O . VAL C 1 156 ? 16.232 17.136 116.105 1.00 42.20 156 VAL B O 1
ATOM 6283 N N . LYS C 1 157 ? 15.402 15.090 115.575 1.00 50.68 157 LYS B N 1
ATOM 6284 C CA . LYS C 1 157 ? 14.215 15.583 114.886 1.00 55.50 157 LYS B CA 1
ATOM 6285 C C . LYS C 1 157 ? 13.317 16.219 115.945 1.00 48.10 157 LYS B C 1
ATOM 6286 O O . LYS C 1 157 ? 12.863 15.542 116.870 1.00 51.55 157 LYS B O 1
ATOM 6292 N N . ILE C 1 158 ? 13.092 17.522 115.830 1.00 44.59 158 ILE B N 1
ATOM 6293 C CA . ILE C 1 158 ? 12.257 18.243 116.782 1.00 43.50 158 ILE B CA 1
ATOM 6294 C C . ILE C 1 158 ? 10.966 18.631 116.094 1.00 47.22 158 ILE B C 1
ATOM 6295 O O . ILE C 1 158 ? 10.996 19.041 114.941 1.00 44.35 158 ILE B O 1
ATOM 6300 N N . PRO C 1 159 ? 9.828 18.516 116.801 1.00 56.59 159 PRO B N 1
ATOM 6301 C CA . PRO C 1 159 ? 8.563 18.980 116.229 1.00 60.37 159 PRO B CA 1
ATOM 6302 C C . PRO C 1 159 ? 8.651 20.422 115.730 1.00 57.19 159 PRO B C 1
ATOM 6303 O O . PRO C 1 159 ? 9.175 21.293 116.430 1.00 49.90 159 PRO B O 1
ATOM 6307 N N . GLN C 1 160 ? 8.134 20.671 114.531 1.00 52.90 160 GLN B N 1
ATOM 6308 C CA . GLN C 1 160 ? 8.273 21.979 113.899 1.00 54.29 160 GLN B CA 1
ATOM 6309 C C . GLN C 1 160 ? 7.201 22.963 114.351 1.00 45.69 160 GLN B C 1
ATOM 6310 O O . GLN C 1 160 ? 6.491 23.560 113.547 1.00 40.10 160 GLN B O 1
ATOM 6316 N N . LYS C 1 161 ? 7.150 23.146 115.663 1.00 42.07 161 LYS B N 1
ATOM 6317 C CA . LYS C 1 161 ? 6.244 24.064 116.317 1.00 41.08 161 LYS B CA 1
ATOM 6318 C C . LYS C 1 161 ? 7.046 25.322 116.615 1.00 36.57 161 LYS B C 1
ATOM 6319 O O . LYS C 1 161 ? 8.281 25.295 116.620 1.00 28.91 161 LYS B O 1
ATOM 6325 N N . LEU C 1 162 ? 6.340 26.424 116.833 1.00 35.98 162 LEU B N 1
ATOM 6326 C CA . LEU C 1 162 ? 6.952 27.652 117.334 1.00 34.18 162 LEU B CA 1
ATOM 6327 C C . LEU C 1 162 ? 6.853 27.685 118.860 1.00 32.14 162 LEU B C 1
ATOM 6328 O O . LEU C 1 162 ? 5.761 27.596 119.421 1.00 35.77 162 LEU B O 1
ATOM 6333 N N . PHE C 1 163 ? 7.984 27.834 119.529 1.00 29.09 163 PHE B N 1
ATOM 6334 C CA . PHE C 1 163 ? 7.991 27.931 120.973 1.00 28.88 163 PHE B CA 1
ATOM 6335 C C . PHE C 1 163 ? 8.195 29.381 121.358 1.00 30.82 163 PHE B C 1
ATOM 6336 O O . PHE C 1 163 ? 8.753 30.141 120.590 1.00 20.62 163 PHE B O 1
ATOM 6344 N N . TYR C 1 164 ? 7.748 29.780 122.537 1.00 22.98 164 TYR B N 1
ATOM 6345 C CA . TYR C 1 164 ? 8.234 31.032 123.080 1.00 33.95 164 TYR B CA 1
ATOM 6346 C C . TYR C 1 164 ? 9.695 30.785 123.427 1.00 31.40 164 TYR B C 1
ATOM 6347 O O . TYR C 1 164 ? 10.121 29.633 123.555 1.00 35.93 164 TYR B O 1
ATOM 6356 N N . THR C 1 165 ? 10.469 31.859 123.538 1.00 29.45 165 THR B N 1
ATOM 6357 C CA . THR C 1 165 ? 11.892 31.750 123.819 1.00 25.39 165 THR B CA 1
ATOM 6358 C C . THR C 1 165 ? 12.221 31.869 125.278 1.00 27.99 165 THR B C 1
ATOM 6359 O O . THR C 1 165 ? 13.337 31.583 125.663 1.00 27.54 165 THR B O 1
ATOM 6363 N N . GLU C 1 166 ? 11.266 32.322 126.080 1.00 24.08 166 GLU B N 1
ATOM 6364 C CA . GLU C 1 166 ? 11.465 32.500 127.511 1.00 34.09 166 GLU B CA 1
ATOM 6365 C C . GLU C 1 166 ? 10.279 31.906 128.251 1.00 27.90 166 GLU B C 1
ATOM 6366 O O . GLU C 1 166 ? 9.189 31.785 127.695 1.00 29.13 166 GLU B O 1
ATOM 6372 N N . ALA C 1 167 ? 10.489 31.538 129.506 1.00 23.15 167 ALA B N 1
ATOM 6373 C CA . ALA C 1 167 ? 9.403 31.059 130.350 1.00 26.92 167 ALA B CA 1
ATOM 6374 C C . ALA C 1 167 ? 8.446 32.203 130.692 1.00 28.14 167 ALA B C 1
ATOM 6375 O O . ALA C 1 167 ? 8.819 33.362 130.618 1.00 26.58 167 ALA B O 1
ATOM 6377 N N . PRO C 1 168 ? 7.202 31.879 131.066 1.00 31.13 168 PRO B N 1
ATOM 6378 C CA . PRO C 1 168 ? 6.235 32.930 131.349 1.00 32.59 168 PRO B CA 1
ATOM 6379 C C . PRO C 1 168 ? 6.526 33.642 132.654 1.00 32.10 168 PRO B C 1
ATOM 6380 O O . PRO C 1 168 ? 6.673 32.989 133.681 1.00 34.41 168 PRO B O 1
ATOM 6384 N N . THR C 1 169 ? 6.605 34.968 132.615 1.00 39.62 169 THR B N 1
ATOM 6385 C CA . THR C 1 169 ? 6.836 35.742 133.826 1.00 40.83 169 THR B CA 1
ATOM 6386 C C . THR C 1 169 ? 5.524 35.991 134.536 1.00 33.55 169 THR B C 1
ATOM 6387 O O . THR C 1 169 ? 5.523 36.373 135.689 1.00 37.30 169 THR B O 1
ATOM 6391 N N . ARG C 1 170 ? 4.414 35.793 133.829 1.00 39.61 170 ARG B N 1
ATOM 6392 C CA . ARG C 1 170 ? 3.076 36.058 134.349 1.00 40.56 170 ARG B CA 1
ATOM 6393 C C . ARG C 1 170 ? 2.142 34.877 134.096 1.00 42.21 170 ARG B C 1
ATOM 6394 O O . ARG C 1 170 ? 2.285 34.139 133.127 1.00 41.89 170 ARG B O 1
ATOM 6402 N N . GLY C 1 171 ? 1.169 34.693 134.968 1.00 43.41 171 GLY B N 1
ATOM 6403 C CA . GLY C 1 171 ? 0.259 33.571 134.816 1.00 53.36 171 GLY B CA 1
ATOM 6404 C C . GLY C 1 171 ? 0.980 32.276 135.114 1.00 50.47 171 GLY B C 1
ATOM 6405 O O . GLY C 1 171 ? 2.024 32.275 135.764 1.00 55.01 171 GLY B O 1
ATOM 6406 N N . ALA C 1 172 ? 0.435 31.171 134.629 1.00 46.68 172 ALA B N 1
ATOM 6407 C CA . ALA C 1 172 ? 0.929 29.863 135.028 1.00 36.94 172 ALA B CA 1
ATOM 6408 C C . ALA C 1 172 ? 2.116 29.457 134.173 1.00 39.01 172 ALA B C 1
ATOM 6409 O O . ALA C 1 172 ? 2.302 29.976 133.060 1.00 38.61 172 ALA B O 1
ATOM 6411 N N . ASP C 1 173 ? 2.892 28.515 134.714 1.00 33.65 173 ASP B N 1
ATOM 6412 C CA . ASP C 1 173 ? 4.121 28.021 134.102 1.00 33.19 173 ASP B CA 1
ATOM 6413 C C . ASP C 1 173 ? 3.825 26.821 133.212 1.00 34.46 173 ASP B C 1
ATOM 6414 O O . ASP C 1 173 ? 4.180 25.688 133.547 1.00 31.60 173 ASP B O 1
ATOM 6419 N N . ALA C 1 174 ? 3.167 27.081 132.081 1.00 38.37 174 ALA B N 1
ATOM 6420 C CA . ALA C 1 174 ? 2.879 26.044 131.089 1.00 47.47 174 ALA B CA 1
ATOM 6421 C C . ALA C 1 174 ? 4.160 25.754 130.331 1.00 36.48 174 ALA B C 1
ATOM 6422 O O . ALA C 1 174 ? 4.451 26.380 129.320 1.00 39.94 174 ALA B O 1
ATOM 6424 N N . VAL C 1 175 ? 4.931 24.810 130.855 1.00 37.42 175 VAL B N 1
ATOM 6425 C CA . VAL C 1 175 ? 6.318 24.599 130.431 1.00 33.98 175 VAL B CA 1
ATOM 6426 C C . VAL C 1 175 ? 6.453 24.149 128.978 1.00 26.01 175 VAL B C 1
ATOM 6427 O O . VAL C 1 175 ? 7.429 24.469 128.316 1.00 36.94 175 VAL B O 1
ATOM 6431 N N . ARG C 1 176 ? 5.457 23.430 128.481 1.00 31.23 176 ARG B N 1
ATOM 6432 C CA . ARG C 1 176 ? 5.494 22.898 127.115 1.00 29.88 176 ARG B CA 1
ATOM 6433 C C . ARG C 1 176 ? 5.486 23.945 125.993 1.00 30.33 176 ARG B C 1
ATOM 6434 O O . ARG C 1 176 ? 5.686 23.598 124.828 1.00 23.96 176 ARG B O 1
ATOM 6442 N N . GLU C 1 177 ? 5.232 25.207 126.328 1.00 38.45 177 GLU B N 1
ATOM 6443 C CA . GLU C 1 177 ? 5.126 26.251 125.316 1.00 42.56 177 GLU B CA 1
ATOM 6444 C C . GLU C 1 177 ? 6.476 26.805 124.914 1.00 32.86 177 GLU B C 1
ATOM 6445 O O . GLU C 1 177 ? 6.615 27.304 123.803 1.00 34.81 177 GLU B O 1
ATOM 6451 N N . TYR C 1 178 ? 7.460 26.754 125.814 1.00 28.30 178 TYR B N 1
ATOM 6452 C CA . TYR C 1 178 ? 8.777 27.333 125.529 1.00 28.66 178 TYR B CA 1
ATOM 6453 C C . TYR C 1 178 ? 9.939 26.324 125.395 1.00 27.81 178 TYR B C 1
ATOM 6454 O O . TYR C 1 178 ? 11.083 26.704 125.048 1.00 26.56 178 TYR B O 1
ATOM 6463 N N . CYS C 1 179 ? 9.649 25.047 125.641 1.00 27.37 179 CYS B N 1
ATOM 6464 C CA . CYS C 1 179 ? 10.681 24.010 125.612 1.00 25.83 179 CYS B CA 1
ATOM 6465 C C . CYS C 1 179 ? 10.206 22.777 124.845 1.00 23.64 179 CYS B C 1
ATOM 6466 O O . CYS C 1 179 ? 9.121 22.251 125.099 1.00 24.72 179 CYS B O 1
ATOM 6469 N N . PRO C 1 180 ? 11.019 22.312 123.896 1.00 25.88 180 PRO B N 1
ATOM 6470 C CA . PRO C 1 180 ? 10.679 21.135 123.125 1.00 29.12 180 PRO B CA 1
ATOM 6471 C C . PRO C 1 180 ? 11.110 19.833 123.778 1.00 32.32 180 PRO B C 1
ATOM 6472 O O . PRO C 1 180 ? 10.856 18.771 123.210 1.00 36.86 180 PRO B O 1
ATOM 6476 N N . GLY C 1 181 ? 11.766 19.906 124.936 1.00 29.69 181 GLY B N 1
ATOM 6477 C CA . GLY C 1 181 ? 12.145 18.709 125.682 1.00 29.99 181 GLY B CA 1
ATOM 6478 C C . GLY C 1 181 ? 13.579 18.772 126.160 1.00 30.29 181 GLY B C 1
ATOM 6479 O O . GLY C 1 181 ? 14.325 19.666 125.763 1.00 25.79 181 GLY B O 1
ATOM 6480 N N . GLN C 1 182 ? 13.974 17.813 126.997 1.00 27.04 182 GLN B N 1
ATOM 6481 C CA . GLN C 1 182 ? 15.308 17.825 127.600 1.00 28.35 182 GLN B CA 1
ATOM 6482 C C . GLN C 1 182 ? 16.240 16.880 126.870 1.00 26.63 182 GLN B C 1
ATOM 6483 O O . GLN C 1 182 ? 15.816 15.882 126.313 1.00 14.76 182 GLN B O 1
ATOM 6489 N N . PHE C 1 183 ? 17.521 17.221 126.893 1.00 29.23 183 PHE B N 1
ATOM 6490 C CA . PHE C 1 183 ? 18.573 16.344 126.422 1.00 27.52 183 PHE B CA 1
ATOM 6491 C C . PHE C 1 183 ? 19.306 15.769 127.633 1.00 25.25 183 PHE B C 1
ATOM 6492 O O . PHE C 1 183 ? 19.588 16.479 128.601 1.00 26.06 183 PHE B O 1
ATOM 6500 N N . HIS C 1 184 ? 19.609 14.482 127.578 1.00 22.21 184 HIS B N 1
ATOM 6501 C CA . HIS C 1 184 ? 20.186 13.798 128.709 1.00 22.60 184 HIS B CA 1
ATOM 6502 C C . HIS C 1 184 ? 21.429 13.044 128.291 1.00 23.18 184 HIS B C 1
ATOM 6503 O O . HIS C 1 184 ? 21.473 12.454 127.203 1.00 22.36 184 HIS B O 1
ATOM 6510 N N . VAL C 1 185 ? 22.431 13.055 129.160 1.00 28.21 185 VAL B N 1
ATOM 6511 C CA . VAL C 1 185 ? 23.512 12.110 129.056 1.00 28.31 185 VAL B CA 1
ATOM 6512 C C . VAL C 1 185 ? 23.705 11.549 130.419 1.00 24.43 185 VAL B C 1
ATOM 6513 O O . VAL C 1 185 ? 24.055 12.280 131.330 1.00 23.30 185 VAL B O 1
ATOM 6517 N N . LEU C 1 186 ? 23.468 10.246 130.537 1.00 24.08 186 LEU B N 1
ATOM 6518 C CA . LEU C 1 186 ? 23.462 9.528 131.814 1.00 24.15 186 LEU B CA 1
ATOM 6519 C C . LEU C 1 186 ? 24.666 8.607 131.924 1.00 24.61 186 LEU B C 1
ATOM 6520 O O . LEU C 1 186 ? 25.174 8.114 130.918 1.00 24.44 186 LEU B O 1
ATOM 6525 N N . VAL C 1 187 ? 25.095 8.362 133.154 1.00 20.29 187 VAL B N 1
ATOM 6526 C CA . VAL C 1 187 ? 26.218 7.486 133.399 1.00 22.99 187 VAL B CA 1
ATOM 6527 C C . VAL C 1 187 ? 25.681 6.089 133.593 1.00 23.85 187 VAL B C 1
ATOM 6528 O O . VAL C 1 187 ? 25.193 5.755 134.664 1.00 23.16 187 VAL B O 1
ATOM 6532 N N . ASP C 1 188 ? 25.763 5.283 132.545 1.00 25.93 188 ASP B N 1
ATOM 6533 C CA . ASP C 1 188 ? 25.387 3.887 132.641 1.00 32.03 188 ASP B CA 1
ATOM 6534 C C . ASP C 1 188 ? 26.232 3.274 133.742 1.00 26.52 188 ASP B C 1
ATOM 6535 O O . ASP C 1 188 ? 25.714 2.843 134.771 1.00 18.69 188 ASP B O 1
ATOM 6540 N N . SER C 1 189 ? 27.541 3.297 133.541 1.00 28.12 189 SER B N 1
ATOM 6541 C CA . SER C 1 189 ? 28.479 2.655 134.448 1.00 28.51 189 SER B CA 1
ATOM 6542 C C . SER C 1 189 ? 29.679 3.565 134.599 1.00 25.21 189 SER B C 1
ATOM 6543 O O . SER C 1 189 ? 30.220 4.055 133.613 1.00 26.08 189 SER B O 1
ATOM 6546 N N . LYS C 1 190 ? 30.089 3.806 135.835 1.00 22.23 190 LYS B N 1
ATOM 6547 C CA . LYS C 1 190 ? 31.117 4.809 136.096 1.00 21.84 190 LYS B CA 1
ATOM 6548 C C . LYS C 1 190 ? 32.389 4.475 135.341 1.00 22.28 190 LYS B C 1
ATOM 6549 O O . LYS C 1 190 ? 32.794 3.321 135.323 1.00 21.59 190 LYS B O 1
ATOM 6555 N N . PRO C 1 191 ? 33.013 5.490 134.709 1.00 19.56 191 PRO B N 1
ATOM 6556 C CA . PRO C 1 191 ? 34.272 5.317 133.978 1.00 21.02 191 PRO B CA 1
ATOM 6557 C C . PRO C 1 191 ? 35.372 4.814 134.885 1.00 21.91 191 PRO B C 1
ATOM 6558 O O . PRO C 1 191 ? 35.502 5.292 136.018 1.00 23.35 191 PRO B O 1
ATOM 6562 N N . SER C 1 192 ? 36.165 3.875 134.385 1.00 29.79 192 SER B N 1
ATOM 6563 C CA . SER C 1 192 ? 37.170 3.219 135.213 1.00 30.14 192 SER B CA 1
ATOM 6564 C C . SER C 1 192 ? 38.365 4.114 135.489 1.00 33.54 192 SER B C 1
ATOM 6565 O O . SER C 1 192 ? 39.169 3.829 136.375 1.00 33.39 192 SER B O 1
ATOM 6568 N N . GLN C 1 193 ? 38.496 5.181 134.712 1.00 37.32 193 GLN B N 1
ATOM 6569 C CA . GLN C 1 193 ? 39.554 6.156 134.930 1.00 42.78 193 GLN B CA 1
ATOM 6570 C C . GLN C 1 193 ? 39.051 7.501 134.454 1.00 41.21 193 GLN B C 1
ATOM 6571 O O . GLN C 1 193 ? 37.963 7.592 133.896 1.00 45.32 193 GLN B O 1
ATOM 6577 N N . ILE C 1 194 ? 39.851 8.536 134.676 1.00 38.97 194 ILE B N 1
ATOM 6578 C CA . ILE C 1 194 ? 39.477 9.896 134.306 1.00 36.45 194 ILE B CA 1
ATOM 6579 C C . ILE C 1 194 ? 39.050 9.912 132.843 1.00 36.67 194 ILE B C 1
ATOM 6580 O O . ILE C 1 194 ? 39.846 9.615 131.953 1.00 35.54 194 ILE B O 1
ATOM 6585 N N . CYS C 1 195 ? 37.778 10.215 132.610 1.00 27.67 195 CYS B N 1
ATOM 6586 C CA . CYS C 1 195 ? 37.289 10.453 131.273 1.00 36.75 195 CYS B CA 1
ATOM 6587 C C . CYS C 1 195 ? 36.585 11.792 131.299 1.00 28.35 195 CYS B C 1
ATOM 6588 O O . CYS C 1 195 ? 35.570 11.929 131.955 1.00 30.85 195 CYS B O 1
ATOM 6591 N N . PRO C 1 196 ? 37.149 12.802 130.621 1.00 34.42 196 PRO B N 1
ATOM 6592 C CA . PRO C 1 196 ? 36.568 14.144 130.550 1.00 24.71 196 PRO B CA 1
ATOM 6593 C C . PRO C 1 196 ? 35.526 14.280 129.450 1.00 22.74 196 PRO B C 1
ATOM 6594 O O . PRO C 1 196 ? 35.784 13.903 128.306 1.00 20.60 196 PRO B O 1
ATOM 6598 N N . VAL C 1 197 ? 34.374 14.843 129.791 1.00 40.45 197 VAL B N 1
ATOM 6599 C CA . VAL C 1 197 ? 33.239 14.848 128.888 1.00 34.36 197 VAL B CA 1
ATOM 6600 C C . VAL C 1 197 ? 32.708 16.246 128.667 1.00 24.19 197 VAL B C 1
ATOM 6601 O O . VAL C 1 197 ? 32.636 17.023 129.608 1.00 25.35 197 VAL B O 1
ATOM 6605 N N . THR C 1 198 ? 32.316 16.542 127.425 1.00 20.24 198 THR B N 1
ATOM 6606 C CA . THR C 1 198 ? 31.793 17.853 127.037 1.00 22.29 198 THR B CA 1
ATOM 6607 C C . THR C 1 198 ? 30.602 17.653 126.150 1.00 24.30 198 THR B C 1
ATOM 6608 O O . THR C 1 198 ? 30.423 16.574 125.599 1.00 24.43 198 THR B O 1
ATOM 6612 N N . VAL C 1 199 ? 29.808 18.703 125.980 1.00 37.11 199 VAL B N 1
ATOM 6613 C CA . VAL C 1 199 ? 28.690 18.650 125.058 1.00 41.64 199 VAL B CA 1
ATOM 6614 C C . VAL C 1 199 ? 28.572 19.948 124.287 1.00 33.18 199 VAL B C 1
ATOM 6615 O O . VAL C 1 199 ? 28.356 21.000 124.882 1.00 32.75 199 VAL B O 1
ATOM 6619 N N . ASP C 1 200 ? 28.708 19.854 122.965 1.00 29.06 200 ASP B N 1
ATOM 6620 C CA . ASP C 1 200 ? 28.484 20.969 122.054 1.00 33.33 200 ASP B CA 1
ATOM 6621 C C . ASP C 1 200 ? 27.161 20.778 121.333 1.00 29.53 200 ASP B C 1
ATOM 6622 O O . ASP C 1 200 ? 26.689 19.659 121.151 1.00 29.27 200 ASP B O 1
ATOM 6627 N N . LEU C 1 201 ? 26.593 21.884 120.881 1.00 16.60 201 LEU B N 1
ATOM 6628 C CA . LEU C 1 201 ? 25.312 21.879 120.222 1.00 15.06 201 LEU B CA 1
ATOM 6629 C C . LEU C 1 201 ? 25.426 22.600 118.900 1.00 16.09 201 LEU B C 1
ATOM 6630 O O . LEU C 1 201 ? 25.635 23.801 118.882 1.00 16.05 201 LEU B O 1
ATOM 6635 N N . GLU C 1 202 ? 25.297 21.858 117.803 1.00 24.98 202 GLU B N 1
ATOM 6636 C CA . GLU C 1 202 ? 25.126 22.454 116.485 1.00 30.40 202 GLU B CA 1
ATOM 6637 C C . GLU C 1 202 ? 23.647 22.743 116.354 1.00 30.53 202 GLU B C 1
ATOM 6638 O O . GLU C 1 202 ? 22.822 21.833 116.488 1.00 32.09 202 GLU B O 1
ATOM 6644 N N . TRP C 1 203 ? 23.316 24.005 116.086 1.00 24.22 203 TRP B N 1
ATOM 6645 C CA . TRP C 1 203 ? 21.933 24.445 116.103 1.00 23.91 203 TRP B CA 1
ATOM 6646 C C . TRP C 1 203 ? 21.572 25.314 114.929 1.00 24.82 203 TRP B C 1
ATOM 6647 O O . TRP C 1 203 ? 22.381 26.075 114.451 1.00 19.32 203 TRP B O 1
ATOM 6658 N N . VAL C 1 204 ? 20.333 25.185 114.480 1.00 37.83 204 VAL B N 1
ATOM 6659 C CA . VAL C 1 204 ? 19.783 26.035 113.430 1.00 26.46 204 VAL B CA 1
ATOM 6660 C C . VAL C 1 204 ? 18.339 26.347 113.765 1.00 22.06 204 VAL B C 1
ATOM 6661 O O . VAL C 1 204 ? 17.545 25.442 113.960 1.00 21.68 204 VAL B O 1
ATOM 6665 N N . VAL C 1 205 ? 17.995 27.623 113.833 1.00 17.31 205 VAL B N 1
ATOM 6666 C CA . VAL C 1 205 ? 16.671 27.991 114.285 1.00 19.31 205 VAL B CA 1
ATOM 6667 C C . VAL C 1 205 ? 16.116 29.102 113.423 1.00 20.75 205 VAL B C 1
ATOM 6668 O O . VAL C 1 205 ? 16.815 29.655 112.579 1.00 22.98 205 VAL B O 1
ATOM 6672 N N . GLU C 1 206 ? 14.847 29.406 113.654 1.00 29.91 206 GLU B N 1
ATOM 6673 C CA . GLU C 1 206 ? 14.194 30.556 113.078 1.00 34.31 206 GLU B CA 1
ATOM 6674 C C . GLU C 1 206 ? 13.745 31.394 114.231 1.00 30.13 206 GLU B C 1
ATOM 6675 O O . GLU C 1 206 ? 13.306 30.845 115.238 1.00 29.21 206 GLU B O 1
ATOM 6681 N N . LEU C 1 207 ? 13.809 32.711 114.102 1.00 23.43 207 LEU B N 1
ATOM 6682 C CA . LEU C 1 207 ? 13.364 33.567 115.198 1.00 22.17 207 LEU B CA 1
ATOM 6683 C C . LEU C 1 207 ? 12.339 34.551 114.680 1.00 23.75 207 LEU B C 1
ATOM 6684 O O . LEU C 1 207 ? 12.469 35.025 113.573 1.00 23.72 207 LEU B O 1
ATOM 6689 N N . HIS C 1 208 ? 11.318 34.824 115.492 1.00 26.05 208 HIS B N 1
ATOM 6690 C CA . HIS C 1 208 ? 10.173 35.644 115.106 1.00 32.39 208 HIS B CA 1
ATOM 6691 C C . HIS C 1 208 ? 9.744 36.583 116.227 1.00 39.92 208 HIS B C 1
ATOM 6692 O O . HIS C 1 208 ? 10.086 36.365 117.394 1.00 40.44 208 HIS B O 1
ATOM 6699 N N . ASP C 1 209 ? 8.967 37.606 115.864 1.00 44.23 209 ASP B N 1
ATOM 6700 C CA . ASP C 1 209 ? 8.349 38.517 116.825 1.00 53.41 209 ASP B CA 1
ATOM 6701 C C . ASP C 1 209 ? 9.424 39.233 117.646 1.00 44.06 209 ASP B C 1
ATOM 6702 O O . ASP C 1 209 ? 9.966 38.685 118.600 1.00 39.59 209 ASP B O 1
ATOM 6707 N N . ALA C 1 210 ? 9.734 40.467 117.276 1.00 36.95 210 ALA B N 1
ATOM 6708 C CA . ALA C 1 210 ? 10.873 41.171 117.869 1.00 34.61 210 ALA B CA 1
ATOM 6709 C C . ALA C 1 210 ? 10.589 41.838 119.213 1.00 33.83 210 ALA B C 1
ATOM 6710 O O . ALA C 1 210 ? 9.660 42.622 119.338 1.00 28.71 210 ALA B O 1
ATOM 6712 N N . THR C 1 211 ? 11.435 41.532 120.197 1.00 28.45 211 THR B N 1
ATOM 6713 C CA . THR C 1 211 ? 11.339 42.050 121.566 1.00 32.50 211 THR B CA 1
ATOM 6714 C C . THR C 1 211 ? 12.771 42.243 122.064 1.00 27.82 211 THR B C 1
ATOM 6715 O O . THR C 1 211 ? 13.719 42.135 121.287 1.00 25.91 211 THR B O 1
ATOM 6719 N N . PHE C 1 212 ? 12.927 42.589 123.335 1.00 24.42 212 PHE B N 1
ATOM 6720 C CA . PHE C 1 212 ? 14.191 42.426 124.017 1.00 27.86 212 PHE B CA 1
ATOM 6721 C C . PHE C 1 212 ? 14.006 42.118 125.498 1.00 22.73 212 PHE B C 1
ATOM 6722 O O . PHE C 1 212 ? 13.137 42.698 126.137 1.00 43.67 212 PHE B O 1
ATOM 6730 N N . ARG C 1 213 ? 14.841 41.224 126.033 1.00 41.18 213 ARG B N 1
ATOM 6731 C CA . ARG C 1 213 ? 14.837 40.862 127.460 1.00 46.45 213 ARG B CA 1
ATOM 6732 C C . ARG C 1 213 ? 16.277 40.618 127.966 1.00 48.34 213 ARG B C 1
ATOM 6733 O O . ARG C 1 213 ? 17.226 40.416 127.191 1.00 36.99 213 ARG B O 1
ATOM 6741 N N . LYS C 1 214 ? 16.423 40.658 129.283 1.00 79.16 214 LYS B N 1
ATOM 6742 C CA . LYS C 1 214 ? 17.707 40.553 129.944 1.00 97.86 214 LYS B CA 1
ATOM 6743 C C . LYS C 1 214 ? 18.023 39.104 130.247 1.00 98.12 214 LYS B C 1
ATOM 6744 O O . LYS C 1 214 ? 17.115 38.286 130.418 1.00 90.79 214 LYS B O 1
ATOM 6750 N N . GLU C 1 215 ? 19.319 38.806 130.328 1.00 94.20 215 GLU B N 1
ATOM 6751 C CA . GLU C 1 215 ? 19.817 37.464 130.645 1.00 103.39 215 GLU B CA 1
ATOM 6752 C C . GLU C 1 215 ? 18.957 36.782 131.702 1.00 101.65 215 GLU B C 1
ATOM 6753 O O . GLU C 1 215 ? 18.670 35.589 131.595 1.00 103.74 215 GLU B O 1
ATOM 6759 N N . SER C 1 216 ? 18.560 37.535 132.724 1.00 104.69 216 SER B N 1
ATOM 6760 C CA . SER C 1 216 ? 17.648 37.019 133.732 1.00 102.25 216 SER B CA 1
ATOM 6761 C C . SER C 1 216 ? 16.740 38.110 134.282 1.00 109.91 216 SER B C 1
ATOM 6762 O O . SER C 1 216 ? 16.995 39.304 134.120 1.00 106.02 216 SER B O 1
ATOM 6765 N N . ASP C 1 217 ? 15.659 37.676 134.917 1.00 107.84 217 ASP B N 1
ATOM 6766 C CA . ASP C 1 217 ? 14.951 38.515 135.867 1.00 121.89 217 ASP B CA 1
ATOM 6767 C C . ASP C 1 217 ? 15.743 38.405 137.164 1.00 109.18 217 ASP B C 1
ATOM 6768 O O . ASP C 1 217 ? 16.325 39.380 137.644 1.00 100.62 217 ASP B O 1
ATOM 6773 N N . GLN C 1 218 ? 15.785 37.179 137.684 1.00 137.24 218 GLN B N 1
ATOM 6774 C CA . GLN C 1 218 ? 16.358 36.857 138.982 1.00 125.46 218 GLN B CA 1
ATOM 6775 C C . GLN C 1 218 ? 17.169 35.585 138.801 1.00 103.70 218 GLN B C 1
ATOM 6776 O O . GLN C 1 218 ? 17.175 34.996 137.721 1.00 91.20 218 GLN B O 1
ATOM 6782 N N . THR C 1 219 ? 17.843 35.156 139.858 1.00 87.79 219 THR B N 1
ATOM 6783 C CA . THR C 1 219 ? 18.489 33.853 139.863 1.00 84.09 219 THR B CA 1
ATOM 6784 C C . THR C 1 219 ? 18.013 33.093 141.073 1.00 68.60 219 THR B C 1
ATOM 6785 O O . THR C 1 219 ? 17.550 33.681 142.045 1.00 89.73 219 THR B O 1
ATOM 6789 N N . ALA C 1 220 ? 18.112 31.778 141.000 1.00 64.08 220 ALA B N 1
ATOM 6790 C CA . ALA C 1 220 ? 17.899 30.932 142.158 1.00 57.64 220 ALA B CA 1
ATOM 6791 C C . ALA C 1 220 ? 19.240 30.315 142.531 1.00 53.52 220 ALA B C 1
ATOM 6792 O O . ALA C 1 220 ? 20.050 30.010 141.664 1.00 51.72 220 ALA B O 1
ATOM 6794 N N . ILE C 1 221 ? 19.477 30.140 143.821 1.00 43.60 221 ILE B N 1
ATOM 6795 C CA . ILE C 1 221 ? 20.749 29.615 144.293 1.00 46.21 221 ILE B CA 1
ATOM 6796 C C . ILE C 1 221 ? 20.465 28.605 145.398 1.00 49.31 221 ILE B C 1
ATOM 6797 O O . ILE C 1 221 ? 19.758 28.909 146.365 1.00 43.38 221 ILE B O 1
ATOM 6802 N N . SER C 1 222 ? 20.999 27.398 145.214 1.00 52.51 222 SER B N 1
ATOM 6803 C CA . SER C 1 222 ? 20.882 26.324 146.183 1.00 55.58 222 SER B CA 1
ATOM 6804 C C . SER C 1 222 ? 22.240 26.040 146.810 1.00 54.20 222 SER B C 1
ATOM 6805 O O . SER C 1 222 ? 23.243 26.671 146.459 1.00 49.73 222 SER B O 1
ATOM 6808 N N . ALA C 1 223 ? 22.266 25.090 147.740 1.00 61.86 223 ALA B N 1
ATOM 6809 C CA . ALA C 1 223 ? 23.512 24.681 148.389 1.00 55.07 223 ALA B CA 1
ATOM 6810 C C . ALA C 1 223 ? 24.391 23.875 147.427 1.00 54.34 223 ALA B C 1
ATOM 6811 O O . ALA C 1 223 ? 23.884 23.272 146.486 1.00 53.58 223 ALA B O 1
ATOM 6813 N N . ILE C 1 224 ? 25.702 23.891 147.674 1.00 48.12 224 ILE B N 1
ATOM 6814 C CA . ILE C 1 224 ? 26.694 23.118 146.901 1.00 52.67 224 ILE B CA 1
ATOM 6815 C C . ILE C 1 224 ? 26.976 21.742 147.520 1.00 55.19 224 ILE B C 1
ATOM 6816 O O . ILE C 1 224 ? 27.229 20.771 146.811 1.00 55.74 224 ILE B O 1
ATOM 6821 N N . VAL C 1 225 ? 26.965 21.691 148.847 1.00 55.36 225 VAL B N 1
ATOM 6822 C CA . VAL C 1 225 ? 27.162 20.465 149.603 1.00 57.39 225 VAL B CA 1
ATOM 6823 C C . VAL C 1 225 ? 25.774 19.946 150.010 1.00 59.32 225 VAL B C 1
ATOM 6824 O O . VAL C 1 225 ? 24.811 20.713 150.057 1.00 51.26 225 VAL B O 1
ATOM 6828 N N . ALA C 1 226 ? 25.659 18.645 150.263 1.00 81.06 226 ALA B N 1
ATOM 6829 C CA . ALA C 1 226 ? 24.371 18.034 150.643 1.00 70.85 226 ALA B CA 1
ATOM 6830 C C . ALA C 1 226 ? 24.327 17.449 152.072 1.00 71.44 226 ALA B C 1
ATOM 6831 O O . ALA C 1 226 ? 23.259 17.086 152.553 1.00 63.70 226 ALA B O 1
ATOM 6833 N N . ASP C 1 227 ? 25.476 17.369 152.741 1.00 62.72 227 ASP B N 1
ATOM 6834 C CA . ASP C 1 227 ? 25.566 16.803 154.091 1.00 66.14 227 ASP B CA 1
ATOM 6835 C C . ASP C 1 227 ? 25.388 17.847 155.199 1.00 59.87 227 ASP B C 1
ATOM 6836 O O . ASP C 1 227 ? 25.675 17.578 156.371 1.00 56.06 227 ASP B O 1
ATOM 6841 N N . HIS C 1 228 ? 24.905 19.032 154.826 1.00 61.22 228 HIS B N 1
ATOM 6842 C CA . HIS C 1 228 ? 24.642 20.111 155.775 1.00 64.06 228 HIS B CA 1
ATOM 6843 C C . HIS C 1 228 ? 23.231 20.662 155.630 1.00 56.07 228 HIS B C 1
ATOM 6844 O O . HIS C 1 228 ? 22.504 20.330 154.695 1.00 49.62 228 HIS B O 1
ATOM 6851 N N . THR C 1 229 ? 22.858 21.520 156.568 1.00 67.51 229 THR B N 1
ATOM 6852 C CA . THR C 1 229 ? 21.623 22.284 156.472 1.00 71.42 229 THR B CA 1
ATOM 6853 C C . THR C 1 229 ? 21.815 23.665 157.083 1.00 65.59 229 THR B C 1
ATOM 6854 O O . THR C 1 229 ? 22.795 23.933 157.780 1.00 63.11 229 THR B O 1
ATOM 6858 N N . LEU C 1 230 ? 20.876 24.546 156.786 1.00 49.56 230 LEU B N 1
ATOM 6859 C CA . LEU C 1 230 ? 20.803 25.819 157.450 1.00 46.69 230 LEU B CA 1
ATOM 6860 C C . LEU C 1 230 ? 19.616 25.745 158.375 1.00 46.94 230 LEU B C 1
ATOM 6861 O O . LEU C 1 230 ? 18.607 25.123 158.045 1.00 45.81 230 LEU B O 1
ATOM 6866 N N . ASN C 1 231 ? 19.745 26.370 159.538 1.00 54.92 231 ASN B N 1
ATOM 6867 C CA . ASN C 1 231 ? 18.737 26.271 160.577 1.00 59.04 231 ASN B CA 1
ATOM 6868 C C . ASN C 1 231 ? 18.455 27.605 161.243 1.00 58.32 231 ASN B C 1
ATOM 6869 O O . ASN C 1 231 ? 19.359 28.431 161.406 1.00 59.10 231 ASN B O 1
ATOM 6874 N N . VAL C 1 232 ? 17.187 27.805 161.605 1.00 51.41 232 VAL B N 1
ATOM 6875 C CA . VAL C 1 232 ? 16.785 28.838 162.551 1.00 54.96 232 VAL B CA 1
ATOM 6876 C C . VAL C 1 232 ? 16.142 28.145 163.732 1.00 56.91 232 VAL B C 1
ATOM 6877 O O . VAL C 1 232 ? 15.246 27.317 163.560 1.00 59.30 232 VAL B O 1
ATOM 6881 N N . TYR C 1 233 ? 16.599 28.498 164.928 1.00 65.32 233 TYR B N 1
ATOM 6882 C CA . TYR C 1 233 ? 15.984 28.030 166.155 1.00 64.03 233 TYR B CA 1
ATOM 6883 C C . TYR C 1 233 ? 15.496 29.245 166.915 1.00 57.49 233 TYR B C 1
ATOM 6884 O O . TYR C 1 233 ? 16.152 30.286 166.916 1.00 59.90 233 TYR B O 1
ATOM 6893 N N . GLY C 1 234 ? 14.327 29.125 167.525 1.00 51.81 234 GLY B N 1
ATOM 6894 C CA . GLY C 1 234 ? 13.889 30.104 168.509 1.00 56.73 234 GLY B CA 1
ATOM 6895 C C . GLY C 1 234 ? 13.574 29.484 169.856 1.00 65.44 234 GLY B C 1
ATOM 6896 O O . GLY C 1 234 ? 13.147 30.184 170.774 1.00 49.55 234 GLY B O 1
ATOM 6897 N N . LEU C 1 235 ? 13.823 28.182 169.990 1.00 90.52 235 LEU B N 1
ATOM 6898 C CA . LEU C 1 235 ? 13.220 27.394 171.056 1.00 98.14 235 LEU B CA 1
ATOM 6899 C C . LEU C 1 235 ? 13.723 27.757 172.450 1.00 95.68 235 LEU B C 1
ATOM 6900 O O . LEU C 1 235 ? 12.903 27.996 173.338 1.00 118.26 235 LEU B O 1
ATOM 6905 N N . PRO C 1 236 ? 15.056 27.797 172.667 1.00 84.29 236 PRO B N 1
ATOM 6906 C CA . PRO C 1 236 ? 15.500 28.315 173.978 1.00 77.09 236 PRO B CA 1
ATOM 6907 C C . PRO C 1 236 ? 15.477 29.838 173.964 1.00 78.04 236 PRO B C 1
ATOM 6908 O O . PRO C 1 236 ? 16.461 30.477 173.588 1.00 70.53 236 PRO B O 1
ATOM 6912 N N . ALA C 1 237 ? 14.336 30.389 174.374 1.00 60.41 237 ALA B N 1
ATOM 6913 C CA . ALA C 1 237 ? 14.002 31.809 174.192 1.00 70.98 237 ALA B CA 1
ATOM 6914 C C . ALA C 1 237 ? 15.088 32.779 174.661 1.00 71.79 237 ALA B C 1
ATOM 6915 O O . ALA C 1 237 ? 15.355 33.792 174.006 1.00 64.56 237 ALA B O 1
ATOM 6917 N N . THR C 1 238 ? 15.710 32.444 175.789 1.00 96.75 238 THR B N 1
ATOM 6918 C CA . THR C 1 238 ? 16.672 33.313 176.463 1.00 97.87 238 THR B CA 1
ATOM 6919 C C . THR C 1 238 ? 18.008 33.413 175.721 1.00 92.51 238 THR B C 1
ATOM 6920 O O . THR C 1 238 ? 18.800 34.333 175.956 1.00 74.77 238 THR B O 1
ATOM 6924 N N . SER C 1 239 ? 18.255 32.453 174.836 1.00 79.74 239 SER B N 1
ATOM 6925 C CA . SER C 1 239 ? 19.476 32.414 174.057 1.00 71.86 239 SER B CA 1
ATOM 6926 C C . SER C 1 239 ? 19.619 33.658 173.178 1.00 70.93 239 SER B C 1
ATOM 6927 O O . SER C 1 239 ? 18.636 34.163 172.646 1.00 63.43 239 SER B O 1
ATOM 6930 N N . ASN C 1 240 ? 20.852 34.147 173.042 1.00 70.27 240 ASN B N 1
ATOM 6931 C CA . ASN C 1 240 ? 21.164 35.273 172.156 1.00 77.94 240 ASN B CA 1
ATOM 6932 C C . ASN C 1 240 ? 21.400 34.786 170.735 1.00 72.59 240 ASN B C 1
ATOM 6933 O O . ASN C 1 240 ? 21.750 35.560 169.851 1.00 73.69 240 ASN B O 1
ATOM 6938 N N . ARG C 1 241 ? 21.200 33.490 170.535 1.00 63.56 241 ARG B N 1
ATOM 6939 C CA . ARG C 1 241 ? 21.490 32.818 169.285 1.00 66.35 241 ARG B CA 1
ATOM 6940 C C . ARG C 1 241 ? 20.215 32.638 168.447 1.00 62.77 241 ARG B C 1
ATOM 6941 O O . ARG C 1 241 ? 20.287 32.252 167.277 1.00 59.43 241 ARG B O 1
ATOM 6949 N N . VAL C 1 242 ? 19.051 32.905 169.039 1.00 59.86 242 VAL B N 1
ATOM 6950 C CA . VAL C 1 242 ? 17.783 32.665 168.342 1.00 61.86 242 VAL B CA 1
ATOM 6951 C C . VAL C 1 242 ? 17.571 33.639 167.192 1.00 64.61 242 VAL B C 1
ATOM 6952 O O . VAL C 1 242 ? 17.954 34.812 167.275 1.00 65.48 242 VAL B O 1
ATOM 6956 N N . GLY C 1 243 ? 16.960 33.138 166.120 1.00 69.21 243 GLY B N 1
ATOM 6957 C CA . GLY C 1 243 ? 16.670 33.945 164.942 1.00 64.79 243 GLY B CA 1
ATOM 6958 C C . GLY C 1 243 ? 17.801 33.952 163.930 1.00 63.01 243 GLY B C 1
ATOM 6959 O O . GLY C 1 243 ? 17.558 34.035 162.729 1.00 59.99 243 GLY B O 1
ATOM 6960 N N . HIS C 1 244 ? 19.042 33.854 164.396 1.00 58.93 244 HIS B N 1
ATOM 6961 C CA . HIS C 1 244 ? 20.189 33.878 163.497 1.00 60.03 244 HIS B CA 1
ATOM 6962 C C . HIS C 1 244 ? 20.233 32.572 162.718 1.00 51.15 244 HIS B C 1
ATOM 6963 O O . HIS C 1 244 ? 19.771 31.536 163.205 1.00 61.37 244 HIS B O 1
ATOM 6970 N N . ILE C 1 245 ? 20.792 32.620 161.515 1.00 47.67 245 ILE B N 1
ATOM 6971 C CA . ILE C 1 245 ? 20.897 31.428 160.681 1.00 45.62 245 ILE B CA 1
ATOM 6972 C C . ILE C 1 245 ? 22.165 30.678 161.066 1.00 44.20 245 ILE B C 1
ATOM 6973 O O . ILE C 1 245 ? 23.224 31.293 161.237 1.00 46.09 245 ILE B O 1
ATOM 6978 N N . LEU C 1 246 ? 22.063 29.357 161.180 1.00 39.97 246 LEU B N 1
ATOM 6979 C CA . LEU C 1 246 ? 23.196 28.528 161.576 1.00 42.91 246 LEU B CA 1
ATOM 6980 C C . LEU C 1 246 ? 23.396 27.364 160.615 1.00 49.56 246 LEU B C 1
ATOM 6981 O O . LEU C 1 246 ? 22.501 27.029 159.832 1.00 52.99 246 LEU B O 1
ATOM 6986 N N . ILE C 1 247 ? 24.575 26.750 160.688 1.00 51.19 247 ILE B N 1
ATOM 6987 C CA . ILE C 1 247 ? 24.884 25.596 159.860 1.00 57.14 247 ILE B CA 1
ATOM 6988 C C . ILE C 1 247 ? 25.022 24.364 160.726 1.00 56.24 247 ILE B C 1
ATOM 6989 O O . ILE C 1 247 ? 25.898 24.284 161.590 1.00 57.80 247 ILE B O 1
ATOM 6994 N N . SER C 1 248 ? 24.139 23.408 160.478 1.00 61.67 248 SER B N 1
ATOM 6995 C CA . SER C 1 248 ? 24.239 22.105 161.075 1.00 71.77 248 SER B CA 1
ATOM 6996 C C . SER C 1 248 ? 24.685 21.119 160.005 1.00 69.50 248 SER B C 1
ATOM 6997 O O . SER C 1 248 ? 24.048 21.010 158.962 1.00 68.45 248 SER B O 1
ATOM 7000 N N . PRO C 1 249 ? 25.814 20.436 160.236 1.00 77.32 249 PRO B N 1
ATOM 7001 C CA . PRO C 1 249 ? 26.090 19.189 159.524 1.00 81.10 249 PRO B CA 1
ATOM 7002 C C . PRO C 1 249 ? 25.143 18.139 160.079 1.00 87.74 249 PRO B C 1
ATOM 7003 O O . PRO C 1 249 ? 25.163 17.876 161.275 1.00 84.13 249 PRO B O 1
ATOM 7007 N N . ILE C 1 250 ? 24.313 17.561 159.218 1.00 101.18 250 ILE B N 1
ATOM 7008 C CA . ILE C 1 250 ? 23.101 16.833 159.651 1.00 102.16 250 ILE B CA 1
ATOM 7009 C C . ILE C 1 250 ? 23.232 15.974 160.925 1.00 105.90 250 ILE B C 1
ATOM 7010 O O . ILE C 1 250 ? 22.295 15.909 161.720 1.00 103.29 250 ILE B O 1
ATOM 7015 N N . GLY C 1 251 ? 24.381 15.331 161.123 1.00 111.94 251 GLY B N 1
ATOM 7016 C CA . GLY C 1 251 ? 24.638 14.565 162.349 1.00 123.08 251 GLY B CA 1
ATOM 7017 C C . GLY C 1 251 ? 25.091 15.433 163.514 1.00 113.48 251 GLY B C 1
ATOM 7018 O O . GLY C 1 251 ? 24.537 15.359 164.613 1.00 105.04 251 GLY B O 1
ATOM 7019 N N . GLN C 1 252 ? 26.104 16.257 163.261 1.00 87.95 252 GLN B N 1
ATOM 7020 C CA . GLN C 1 252 ? 26.684 17.154 164.264 1.00 87.36 252 GLN B CA 1
ATOM 7021 C C . GLN C 1 252 ? 25.699 18.168 164.868 1.00 80.55 252 GLN B C 1
ATOM 7022 O O . GLN C 1 252 ? 24.546 18.259 164.450 1.00 71.38 252 GLN B O 1
ATOM 7028 N N . THR C 1 253 ? 26.172 18.924 165.857 1.00 78.89 253 THR B N 1
ATOM 7029 C CA . THR C 1 253 ? 25.402 20.027 166.438 1.00 83.91 253 THR B CA 1
ATOM 7030 C C . THR C 1 253 ? 25.554 21.276 165.559 1.00 83.34 253 THR B C 1
ATOM 7031 O O . THR C 1 253 ? 26.596 21.465 164.923 1.00 87.51 253 THR B O 1
ATOM 7035 N N . PRO C 1 254 ? 24.515 22.131 165.517 1.00 83.27 254 PRO B N 1
ATOM 7036 C CA . PRO C 1 254 ? 24.545 23.335 164.685 1.00 80.43 254 PRO B CA 1
ATOM 7037 C C . PRO C 1 254 ? 25.467 24.401 165.242 1.00 76.05 254 PRO B C 1
ATOM 7038 O O . PRO C 1 254 ? 25.538 24.566 166.458 1.00 65.91 254 PRO B O 1
ATOM 7042 N N . LYS C 1 255 ? 26.143 25.126 164.351 1.00 65.89 255 LYS B N 1
ATOM 7043 C CA . LYS C 1 255 ? 27.067 26.199 164.738 1.00 65.27 255 LYS B CA 1
ATOM 7044 C C . LYS C 1 255 ? 26.880 27.451 163.882 1.00 66.26 255 LYS B C 1
ATOM 7045 O O . LYS C 1 255 ? 26.465 27.370 162.721 1.00 68.00 255 LYS B O 1
ATOM 7051 N N . ASP C 1 256 ? 27.196 28.602 164.477 1.00 69.87 256 ASP B N 1
ATOM 7052 C CA . ASP C 1 256 ? 27.062 29.916 163.826 1.00 69.94 256 ASP B CA 1
ATOM 7053 C C . ASP C 1 256 ? 27.604 29.968 162.396 1.00 62.43 256 ASP B C 1
ATOM 7054 O O . ASP C 1 256 ? 28.649 29.399 162.084 1.00 56.58 256 ASP B O 1
ATOM 7059 N N . LEU C 1 257 ? 26.874 30.675 161.541 1.00 60.08 257 LEU B N 1
ATOM 7060 C CA . LEU C 1 257 ? 27.161 30.722 160.113 1.00 58.18 257 LEU B CA 1
ATOM 7061 C C . LEU C 1 257 ? 28.206 31.796 159.846 1.00 55.58 257 LEU B C 1
ATOM 7062 O O . LEU C 1 257 ? 27.898 32.989 159.819 1.00 53.89 257 LEU B O 1
ATOM 7067 N N . THR C 1 258 ? 29.443 31.361 159.640 1.00 55.37 258 THR B N 1
ATOM 7068 C CA . THR C 1 258 ? 30.550 32.284 159.402 1.00 60.92 258 THR B CA 1
ATOM 7069 C C . THR C 1 258 ? 30.942 32.248 157.918 1.00 55.86 258 THR B C 1
ATOM 7070 O O . THR C 1 258 ? 30.818 31.205 157.273 1.00 52.58 258 THR B O 1
ATOM 7074 N N . PRO C 1 259 ? 31.400 33.392 157.369 1.00 62.52 259 PRO B N 1
ATOM 7075 C CA . PRO C 1 259 ? 31.809 33.475 155.963 1.00 62.40 259 PRO B CA 1
ATOM 7076 C C . PRO C 1 259 ? 32.538 32.250 155.391 1.00 64.80 259 PRO B C 1
ATOM 7077 O O . PRO C 1 259 ? 32.258 31.839 154.264 1.00 54.21 259 PRO B O 1
ATOM 7081 N N . THR C 1 260 ? 33.457 31.673 156.155 1.00 60.09 260 THR B N 1
ATOM 7082 C CA . THR C 1 260 ? 34.238 30.543 155.654 1.00 62.04 260 THR B CA 1
ATOM 7083 C C . THR C 1 260 ? 33.354 29.311 155.435 1.00 61.91 260 THR B C 1
ATOM 7084 O O . THR C 1 260 ? 33.565 28.561 154.483 1.00 59.63 260 THR B O 1
ATOM 7088 N N . ARG C 1 261 ? 32.359 29.113 156.299 1.00 61.04 261 ARG B N 1
ATOM 7089 C CA . ARG C 1 261 ? 31.412 28.001 156.137 1.00 59.58 261 ARG B CA 1
ATOM 7090 C C . ARG C 1 261 ? 30.403 28.323 155.043 1.00 54.64 261 ARG B C 1
ATOM 7091 O O . ARG C 1 261 ? 30.182 27.536 154.129 1.00 51.72 261 ARG B O 1
ATOM 7099 N N . PHE C 1 262 ? 29.783 29.490 155.161 1.00 49.88 262 PHE B N 1
ATOM 7100 C CA . PHE C 1 262 ? 28.916 30.016 154.124 1.00 46.66 262 PHE B CA 1
ATOM 7101 C C . PHE C 1 262 ? 29.467 29.667 152.755 1.00 49.19 262 PHE B C 1
ATOM 7102 O O . PHE C 1 262 ? 28.726 29.241 151.874 1.00 44.96 262 PHE B O 1
ATOM 7110 N N . ALA C 1 263 ? 30.771 29.866 152.594 1.00 41.41 263 ALA B N 1
ATOM 7111 C CA . ALA C 1 263 ? 31.467 29.537 151.356 1.00 53.84 263 ALA B CA 1
ATOM 7112 C C . ALA C 1 263 ? 31.261 28.079 150.956 1.00 54.23 263 ALA B C 1
ATOM 7113 O O . ALA C 1 263 ? 30.862 27.788 149.825 1.00 56.85 263 ALA B O 1
ATOM 7115 N N . THR C 1 264 ? 31.529 27.168 151.887 1.00 74.85 264 THR B N 1
ATOM 7116 C CA . THR C 1 264 ? 31.415 25.732 151.612 1.00 72.40 264 THR B CA 1
ATOM 7117 C C . THR C 1 264 ? 29.969 25.284 151.403 1.00 66.87 264 THR B C 1
ATOM 7118 O O . THR C 1 264 ? 29.720 24.262 150.762 1.00 57.61 264 THR B O 1
ATOM 7122 N N . PHE C 1 265 ? 29.018 26.040 151.938 1.00 43.09 265 PHE B N 1
ATOM 7123 C CA . PHE C 1 265 ? 27.621 25.711 151.737 1.00 43.85 265 PHE B CA 1
ATOM 7124 C C . PHE C 1 265 ? 27.139 26.204 150.379 1.00 47.01 265 PHE B C 1
ATOM 7125 O O . PHE C 1 265 ? 26.595 25.430 149.588 1.00 42.26 265 PHE B O 1
ATOM 7133 N N . PHE C 1 266 ? 27.358 27.490 150.114 1.00 58.32 266 PHE B N 1
ATOM 7134 C CA . PHE C 1 266 ? 26.775 28.165 148.948 1.00 55.30 266 PHE B CA 1
ATOM 7135 C C . PHE C 1 266 ? 27.680 28.244 147.723 1.00 54.67 266 PHE B C 1
ATOM 7136 O O . PHE C 1 266 ? 27.208 28.529 146.611 1.00 50.42 266 PHE B O 1
ATOM 7144 N N . GLY C 1 267 ? 28.972 28.001 147.918 1.00 51.63 267 GLY B N 1
ATOM 7145 C CA . GLY C 1 267 ? 29.930 28.076 146.825 1.00 50.48 267 GLY B CA 1
ATOM 7146 C C . GLY C 1 267 ? 30.515 29.454 146.598 1.00 49.22 267 GLY B C 1
ATOM 7147 O O . GLY C 1 267 ? 31.273 29.653 145.655 1.00 48.60 267 GLY B O 1
ATOM 7148 N N . PHE C 1 268 ? 30.168 30.411 147.449 1.00 51.08 268 PHE B N 1
ATOM 7149 C CA . PHE C 1 268 ? 30.736 31.743 147.344 1.00 51.31 268 PHE B CA 1
ATOM 7150 C C . PHE C 1 268 ? 30.776 32.427 148.690 1.00 47.61 268 PHE B C 1
ATOM 7151 O O . PHE C 1 268 ? 30.242 31.932 149.672 1.00 45.07 268 PHE B O 1
ATOM 7159 N N . LEU C 1 269 ? 31.397 33.593 148.708 1.00 42.58 269 LEU B N 1
ATOM 7160 C CA . LEU C 1 269 ? 31.664 34.284 149.939 1.00 40.52 269 LEU B CA 1
ATOM 7161 C C . LEU C 1 269 ? 30.613 35.348 150.131 1.00 42.43 269 LEU B C 1
ATOM 7162 O O . LEU C 1 269 ? 30.333 36.107 149.206 1.00 41.82 269 LEU B O 1
ATOM 7167 N N . PRO C 1 270 ? 30.031 35.411 151.338 1.00 44.47 270 PRO B N 1
ATOM 7168 C CA . PRO C 1 270 ? 28.996 36.384 151.644 1.00 48.74 270 PRO B CA 1
ATOM 7169 C C . PRO C 1 270 ? 29.602 37.761 151.890 1.00 52.72 270 PRO B C 1
ATOM 7170 O O . PRO C 1 270 ? 30.825 37.905 151.873 1.00 54.69 270 PRO B O 1
ATOM 7174 N N . ASP C 1 271 ? 28.750 38.758 152.115 1.00 47.75 271 ASP B N 1
ATOM 7175 C CA . ASP C 1 271 ? 29.216 40.114 152.392 1.00 45.95 271 ASP B CA 1
ATOM 7176 C C . ASP C 1 271 ? 28.160 40.969 153.086 1.00 46.53 271 ASP B C 1
ATOM 7177 O O . ASP C 1 271 ? 27.038 40.527 153.332 1.00 39.07 271 ASP B O 1
ATOM 7182 N N . ASP C 1 272 ? 28.548 42.204 153.378 1.00 59.48 272 ASP B N 1
ATOM 7183 C CA . ASP C 1 272 ? 27.703 43.175 154.059 1.00 70.66 272 ASP B CA 1
ATOM 7184 C C . ASP C 1 272 ? 26.250 43.167 153.567 1.00 62.10 272 ASP B C 1
ATOM 7185 O O . ASP C 1 272 ? 25.318 43.179 154.374 1.00 58.07 272 ASP B O 1
ATOM 7190 N N . LYS C 1 273 ? 26.063 43.122 152.250 1.00 47.02 273 LYS B N 1
ATOM 7191 C CA . LYS C 1 273 ? 24.733 43.270 151.664 1.00 47.04 273 LYS B CA 1
ATOM 7192 C C . LYS C 1 273 ? 24.265 42.014 150.932 1.00 43.73 273 LYS B C 1
ATOM 7193 O O . LYS C 1 273 ? 23.680 42.089 149.850 1.00 39.29 273 LYS B O 1
ATOM 7199 N N . PHE C 1 274 ? 24.512 40.855 151.533 1.00 51.73 274 PHE B N 1
ATOM 7200 C CA . PHE C 1 274 ? 23.933 39.625 151.028 1.00 48.77 274 PHE B CA 1
ATOM 7201 C C . PHE C 1 274 ? 22.526 39.498 151.546 1.00 45.26 274 PHE B C 1
ATOM 7202 O O . PHE C 1 274 ? 22.298 39.571 152.749 1.00 42.29 274 PHE B O 1
ATOM 7210 N N . CYS C 1 275 ? 21.589 39.273 150.642 1.00 41.08 275 CYS B N 1
ATOM 7211 C CA . CYS C 1 275 ? 20.194 39.156 151.022 1.00 42.39 275 CYS B CA 1
ATOM 7212 C C . CYS C 1 275 ? 19.481 38.215 150.083 1.00 40.23 275 CYS B C 1
ATOM 7213 O O . CYS C 1 275 ? 19.812 38.133 148.903 1.00 43.22 275 CYS B O 1
ATOM 7216 N N . VAL C 1 276 ? 18.486 37.519 150.611 1.00 43.65 276 VAL B N 1
ATOM 7217 C CA . VAL C 1 276 ? 17.896 36.411 149.905 1.00 41.98 276 VAL B CA 1
ATOM 7218 C C . VAL C 1 276 ? 16.451 36.222 150.307 1.00 41.03 276 VAL B C 1
ATOM 7219 O O . VAL C 1 276 ? 16.116 36.291 151.483 1.00 40.57 276 VAL B O 1
ATOM 7223 N N . ARG C 1 277 ? 15.612 35.956 149.313 1.00 41.26 277 ARG B N 1
ATOM 7224 C CA . ARG C 1 277 ? 14.205 35.642 149.525 1.00 44.71 277 ARG B CA 1
ATOM 7225 C C . ARG C 1 277 ? 14.100 34.136 149.782 1.00 43.18 277 ARG B C 1
ATOM 7226 O O . ARG C 1 277 ? 14.471 33.331 148.933 1.00 43.67 277 ARG B O 1
ATOM 7234 N N . ILE C 1 278 ? 13.626 33.752 150.959 1.00 52.03 278 ILE B N 1
ATOM 7235 C CA . ILE C 1 278 ? 13.441 32.328 151.273 1.00 55.87 278 ILE B CA 1
ATOM 7236 C C . ILE C 1 278 ? 12.131 31.785 150.668 1.00 56.06 278 ILE B C 1
ATOM 7237 O O . ILE C 1 278 ? 11.169 32.533 150.521 1.00 60.44 278 ILE B O 1
ATOM 7242 N N . PRO C 1 279 ? 12.090 30.485 150.315 1.00 41.96 279 PRO B N 1
ATOM 7243 C CA . PRO C 1 279 ? 10.925 29.906 149.638 1.00 41.67 279 PRO B CA 1
ATOM 7244 C C . PRO C 1 279 ? 9.668 29.756 150.504 1.00 44.22 279 PRO B C 1
ATOM 7245 O O . PRO C 1 279 ? 8.554 29.835 149.986 1.00 47.17 279 PRO B O 1
ATOM 7249 N N . THR C 1 280 ? 9.843 29.506 151.796 1.00 56.60 280 THR B N 1
ATOM 7250 C CA . THR C 1 280 ? 8.717 29.438 152.714 1.00 61.31 280 THR B CA 1
ATOM 7251 C C . THR C 1 280 ? 8.984 30.436 153.814 1.00 58.03 280 THR B C 1
ATOM 7252 O O . THR C 1 280 ? 10.036 30.366 154.450 1.00 58.81 280 THR B O 1
ATOM 7256 N N . PRO C 1 281 ? 8.044 31.366 154.038 1.00 45.48 281 PRO B N 1
ATOM 7257 C CA . PRO C 1 281 ? 8.147 32.372 155.096 1.00 43.68 281 PRO B CA 1
ATOM 7258 C C . PRO C 1 281 ? 8.112 31.733 156.454 1.00 42.25 281 PRO B C 1
ATOM 7259 O O . PRO C 1 281 ? 7.455 30.710 156.626 1.00 46.93 281 PRO B O 1
ATOM 7263 N N . VAL C 1 282 ? 8.795 32.352 157.409 1.00 41.06 282 VAL B N 1
ATOM 7264 C CA . VAL C 1 282 ? 8.870 31.847 158.772 1.00 41.24 282 VAL B CA 1
ATOM 7265 C C . VAL C 1 282 ? 8.142 32.821 159.676 1.00 47.89 282 VAL B C 1
ATOM 7266 O O . VAL C 1 282 ? 8.332 34.030 159.554 1.00 55.32 282 VAL B O 1
ATOM 7270 N N . ASP C 1 283 ? 7.316 32.300 160.578 1.00 56.55 283 ASP B N 1
ATOM 7271 C CA . ASP C 1 283 ? 6.531 33.157 161.464 1.00 60.87 283 ASP B CA 1
ATOM 7272 C C . ASP C 1 283 ? 7.411 33.726 162.560 1.00 47.62 283 ASP B C 1
ATOM 7273 O O . ASP C 1 283 ? 8.370 33.087 162.986 1.00 39.73 283 ASP B O 1
ATOM 7278 N N . VAL C 1 284 ? 7.096 34.945 162.981 1.00 41.31 284 VAL B N 1
ATOM 7279 C CA . VAL C 1 284 ? 7.817 35.614 164.057 1.00 47.22 284 VAL B CA 1
ATOM 7280 C C . VAL C 1 284 ? 6.834 36.473 164.840 1.00 51.17 284 VAL B C 1
ATOM 7281 O O . VAL C 1 284 ? 5.921 37.064 164.258 1.00 58.45 284 VAL B O 1
ATOM 7285 N N . VAL C 1 285 ? 7.021 36.545 166.153 1.00 54.24 285 VAL B N 1
ATOM 7286 C CA . VAL C 1 285 ? 6.108 37.296 167.007 1.00 56.52 285 VAL B CA 1
ATOM 7287 C C . VAL C 1 285 ? 6.892 38.270 167.859 1.00 58.86 285 VAL B C 1
ATOM 7288 O O . VAL C 1 285 ? 7.796 37.864 168.586 1.00 67.46 285 VAL B O 1
ATOM 7292 N N . LEU C 1 286 ? 6.544 39.548 167.763 1.00 50.46 286 LEU B N 1
ATOM 7293 C CA . LEU C 1 286 ? 7.192 40.586 168.549 1.00 51.44 286 LEU B CA 1
ATOM 7294 C C . LEU C 1 286 ? 6.218 41.040 169.611 1.00 55.09 286 LEU B C 1
ATOM 7295 O O . LEU C 1 286 ? 5.012 41.069 169.356 1.00 50.64 286 LEU B O 1
ATOM 7300 N N . THR C 1 287 ? 6.742 41.395 170.789 1.00 63.92 287 THR B N 1
ATOM 7301 C CA . THR C 1 287 ? 5.919 41.901 171.899 1.00 60.32 287 THR B CA 1
ATOM 7302 C C . THR C 1 287 ? 6.609 42.996 172.712 1.00 63.84 287 THR B C 1
ATOM 7303 O O . THR C 1 287 ? 7.843 43.104 172.716 1.00 55.53 287 THR B O 1
ATOM 7307 N N . GLY C 1 288 ? 5.786 43.799 173.391 1.00 67.24 288 GLY B N 1
ATOM 7308 C CA . GLY C 1 288 ? 6.251 44.865 174.284 1.00 65.90 288 GLY B CA 1
ATOM 7309 C C . GLY C 1 288 ? 5.198 45.187 175.327 1.00 68.03 288 GLY B C 1
ATOM 7310 O O . GLY C 1 288 ? 4.351 44.347 175.635 1.00 65.49 288 GLY B O 1
ATOM 7311 N N . ASP C 1 289 ? 5.251 46.397 175.878 1.00 70.06 289 ASP B N 1
ATOM 7312 C CA . ASP C 1 289 ? 4.218 46.859 176.810 1.00 78.91 289 ASP B CA 1
ATOM 7313 C C . ASP C 1 289 ? 3.009 47.319 176.025 1.00 79.38 289 ASP B C 1
ATOM 7314 O O . ASP C 1 289 ? 3.107 48.275 175.262 1.00 77.14 289 ASP B O 1
ATOM 7319 N N . ASN C 1 290 ? 1.877 46.643 176.225 1.00 88.77 290 ASN B N 1
ATOM 7320 C CA . ASN C 1 290 ? 0.628 46.923 175.501 1.00 97.73 290 ASN B CA 1
ATOM 7321 C C . ASN C 1 290 ? 0.780 46.821 173.978 1.00 90.06 290 ASN B C 1
ATOM 7322 O O . ASN C 1 290 ? 0.096 47.518 173.216 1.00 84.96 290 ASN B O 1
ATOM 7327 N N . VAL C 1 291 ? 1.663 45.928 173.542 1.00 66.17 291 VAL B N 1
ATOM 7328 C CA . VAL C 1 291 ? 2.013 45.828 172.140 1.00 70.75 291 VAL B CA 1
ATOM 7329 C C . VAL C 1 291 ? 2.362 44.393 171.772 1.00 69.97 291 VAL B C 1
ATOM 7330 O O . VAL C 1 291 ? 3.128 43.725 172.470 1.00 42.63 291 VAL B O 1
ATOM 7334 N N . TYR C 1 292 ? 1.779 43.945 170.664 1.00 45.03 292 TYR B N 1
ATOM 7335 C CA . TYR C 1 292 ? 2.038 42.631 170.079 1.00 61.85 292 TYR B CA 1
ATOM 7336 C C . TYR C 1 292 ? 1.921 42.756 168.561 1.00 56.91 292 TYR B C 1
ATOM 7337 O O . TYR C 1 292 ? 1.095 43.517 168.054 1.00 53.00 292 TYR B O 1
ATOM 7346 N N . GLN C 1 293 ? 2.740 42.007 167.834 1.00 58.60 293 GLN B N 1
ATOM 7347 C CA . GLN C 1 293 ? 2.676 42.039 166.380 1.00 59.86 293 GLN B CA 1
ATOM 7348 C C . GLN C 1 293 ? 3.288 40.803 165.764 1.00 66.62 293 GLN B C 1
ATOM 7349 O O . GLN C 1 293 ? 4.387 40.390 166.142 1.00 74.27 293 GLN B O 1
ATOM 7355 N N . SER C 1 294 ? 2.564 40.228 164.809 1.00 74.46 294 SER B N 1
ATOM 7356 C CA . SER C 1 294 ? 3.051 39.095 164.037 1.00 72.61 294 SER B CA 1
ATOM 7357 C C . SER C 1 294 ? 3.724 39.614 162.778 1.00 60.52 294 SER B C 1
ATOM 7358 O O . SER C 1 294 ? 3.219 40.530 162.133 1.00 69.60 294 SER B O 1
ATOM 7361 N N . VAL C 1 295 ? 4.870 39.029 162.444 1.00 57.34 295 VAL B N 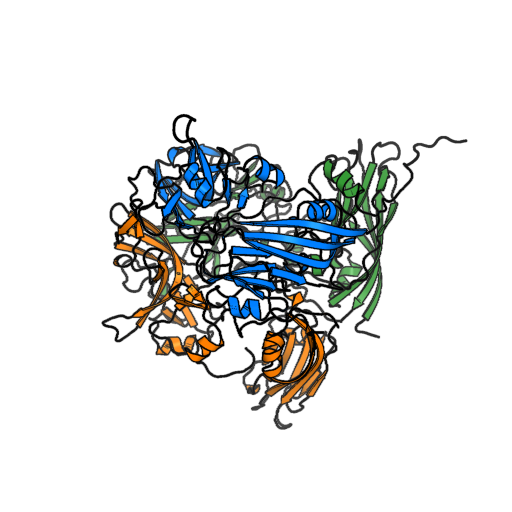1
ATOM 7362 C CA . VAL C 1 295 ? 5.645 39.425 161.273 1.00 52.22 295 VAL B CA 1
ATOM 7363 C C . VAL C 1 295 ? 6.181 38.177 160.600 1.00 53.00 295 VAL B C 1
ATOM 7364 O O . VAL C 1 295 ? 6.823 37.349 161.247 1.00 53.75 295 VAL B O 1
ATOM 7368 N N . GLU C 1 296 ? 5.928 38.035 159.306 1.00 42.74 296 GLU B N 1
ATOM 7369 C CA . GLU C 1 296 ? 6.490 36.914 158.570 1.00 53.39 296 GLU B CA 1
ATOM 7370 C C . GLU C 1 296 ? 7.897 37.259 158.148 1.00 46.83 296 GLU B C 1
ATOM 7371 O O . GLU C 1 296 ? 8.126 38.271 157.496 1.00 49.26 296 GLU B O 1
ATOM 7377 N N . ALA C 1 297 ? 8.839 36.417 158.545 1.00 55.19 297 ALA B N 1
ATOM 7378 C CA . ALA C 1 297 ? 10.199 36.500 158.046 1.00 51.82 297 ALA B CA 1
ATOM 7379 C C . ALA C 1 297 ? 10.216 35.946 156.624 1.00 54.60 297 ALA B C 1
ATOM 7380 O O . ALA C 1 297 ? 10.013 34.750 156.396 1.00 57.32 297 ALA B O 1
ATOM 7382 N N . THR C 1 298 ? 10.453 36.834 155.673 1.00 47.68 298 THR B N 1
ATOM 7383 C CA . THR C 1 298 ? 10.415 36.480 154.266 1.00 43.73 298 THR B CA 1
ATOM 7384 C C . THR C 1 298 ? 11.824 36.419 153.641 1.00 45.22 298 THR B C 1
ATOM 7385 O O . THR C 1 298 ? 11.994 35.952 152.509 1.00 39.10 298 THR B O 1
ATOM 7389 N N . HIS C 1 299 ? 12.833 36.885 154.372 1.00 45.34 299 HIS B N 1
ATOM 7390 C CA . HIS C 1 299 ? 14.207 36.838 153.883 1.00 43.11 299 HIS B CA 1
ATOM 7391 C C . HIS C 1 299 ? 15.193 36.404 154.945 1.00 38.34 299 HIS B C 1
ATOM 7392 O O . HIS C 1 299 ? 14.985 36.580 156.142 1.00 36.67 299 HIS B O 1
ATOM 7399 N N . ILE C 1 300 ? 16.282 35.831 154.470 1.00 33.95 300 ILE B N 1
ATOM 7400 C CA . ILE C 1 300 ? 17.499 35.746 155.240 1.00 32.89 300 ILE B CA 1
ATOM 7401 C C . ILE C 1 300 ? 18.386 36.884 154.739 1.00 38.85 300 ILE B C 1
ATOM 7402 O O . ILE C 1 300 ? 18.634 36.990 153.535 1.00 42.44 300 ILE B O 1
ATOM 7407 N N . ARG C 1 301 ? 18.856 37.725 155.658 1.00 38.02 301 ARG B N 1
ATOM 7408 C CA . ARG C 1 301 ? 19.695 38.868 155.313 1.00 42.72 301 ARG B CA 1
ATOM 7409 C C . ARG C 1 301 ? 20.956 38.879 156.156 1.00 50.64 301 ARG B C 1
ATOM 7410 O O . ARG C 1 301 ? 20.957 38.410 157.284 1.00 50.26 301 ARG B O 1
ATOM 7418 N N . ALA C 1 302 ? 22.034 39.409 155.602 1.00 114.46 302 ALA B N 1
ATOM 7419 C CA . ALA C 1 302 ? 23.234 39.631 156.382 1.00 154.87 302 ALA B CA 1
ATOM 7420 C C . ALA C 1 302 ? 23.170 40.997 157.029 1.00 28.83 302 ALA B C 1
ATOM 7421 O O . ALA C 1 302 ? 22.567 41.933 156.487 1.00 37.47 302 ALA B O 1
ATOM 7423 N N . TYR C 1 303 ? 23.801 41.097 158.194 1.00 49.87 303 TYR B N 1
ATOM 7424 C CA . TYR C 1 303 ? 23.956 42.357 158.911 1.00 53.27 303 TYR B CA 1
ATOM 7425 C C . TYR C 1 303 ? 25.281 42.268 159.639 1.00 55.89 303 TYR B C 1
ATOM 7426 O O . TYR C 1 303 ? 25.854 41.185 159.761 1.00 58.47 303 TYR B O 1
ATOM 7435 N N . LEU C 1 304 ? 25.766 43.395 160.133 1.00 54.22 304 LEU B N 1
ATOM 7436 C CA . LEU C 1 304 ? 27.125 43.450 160.652 1.00 54.67 304 LEU B CA 1
ATOM 7437 C C . LEU C 1 304 ? 27.101 43.655 162.153 1.00 63.46 304 LEU B C 1
ATOM 7438 O O . LEU C 1 304 ? 26.181 44.273 162.693 1.00 59.03 304 LEU B O 1
ATOM 7443 N N . VAL C 1 305 ? 28.111 43.098 162.816 1.00 81.97 305 VAL B N 1
ATOM 7444 C CA . VAL C 1 305 ? 28.112 42.970 164.266 1.00 95.16 305 VAL B CA 1
ATOM 7445 C C . VAL C 1 305 ? 29.443 43.445 164.835 1.00 108.64 305 VAL B C 1
ATOM 7446 O O . VAL C 1 305 ? 30.428 43.564 164.099 1.00 95.95 305 VAL B O 1
ATOM 7450 N N . ASN C 1 306 ? 29.455 43.714 166.143 1.00 140.71 306 ASN B N 1
ATOM 7451 C CA . ASN C 1 306 ? 30.643 44.180 166.875 1.00 143.00 306 ASN B CA 1
ATOM 7452 C C . ASN C 1 306 ? 31.494 45.162 166.064 1.00 128.06 306 ASN B C 1
ATOM 7453 O O . ASN C 1 306 ? 32.643 44.880 165.701 1.00 104.13 306 ASN B O 1
ATOM 7458 N N . GLY C 1 307 ? 30.886 46.311 165.765 1.00 86.26 307 GLY B N 1
ATOM 7459 C CA . GLY C 1 307 ? 31.566 47.417 165.089 1.00 82.57 307 GLY B CA 1
ATOM 7460 C C . GLY C 1 307 ? 31.669 47.305 163.577 1.00 82.39 307 GLY B C 1
ATOM 7461 O O . GLY C 1 307 ? 31.993 48.288 162.910 1.00 80.78 307 GLY B O 1
ATOM 7462 N N . GLY C 1 308 ? 31.392 46.121 163.031 1.00 94.18 308 GLY B N 1
ATOM 7463 C CA . GLY C 1 308 ? 31.553 45.858 161.603 1.00 96.49 308 GLY B CA 1
ATOM 7464 C C . GLY C 1 308 ? 32.712 44.937 161.250 1.00 98.73 308 GLY B C 1
ATOM 7465 O O . GLY C 1 308 ? 32.978 44.716 160.071 1.00 89.65 308 GLY B O 1
ATOM 7466 N N . LEU C 1 309 ? 33.404 44.401 162.257 1.00 108.81 309 LEU B N 1
ATOM 7467 C CA . LEU C 1 309 ? 34.484 43.439 162.026 1.00 117.34 309 LEU B CA 1
ATOM 7468 C C . LEU C 1 309 ? 33.949 42.167 161.374 1.00 133.71 309 LEU B C 1
ATOM 7469 O O . LEU C 1 309 ? 34.413 41.770 160.306 1.00 143.81 309 LEU B O 1
ATOM 7474 N N . GLY C 1 310 ? 32.987 41.529 162.035 1.00 138.69 310 GLY B N 1
ATOM 7475 C CA . GLY C 1 310 ? 32.334 40.332 161.508 1.00 118.15 310 GLY B CA 1
ATOM 7476 C C . GLY C 1 310 ? 30.946 40.661 160.999 1.00 85.42 310 GLY B C 1
ATOM 7477 O O . GLY C 1 310 ? 30.468 41.791 161.166 1.00 61.65 310 GLY B O 1
ATOM 7478 N N . ILE C 1 311 ? 30.311 39.678 160.361 1.00 66.60 311 ILE B N 1
ATOM 7479 C CA . ILE C 1 311 ? 28.898 39.771 159.970 1.00 63.22 311 ILE B CA 1
ATOM 7480 C C . ILE C 1 311 ? 28.174 38.458 160.250 1.00 64.84 311 ILE B C 1
ATOM 7481 O O . ILE C 1 311 ? 28.783 37.387 160.208 1.00 68.44 311 ILE B O 1
ATOM 7486 N N . ASP C 1 312 ? 26.876 38.557 160.536 1.00 67.09 312 ASP B N 1
ATOM 7487 C CA . ASP C 1 312 ? 26.038 37.393 160.833 1.00 65.76 312 ASP B CA 1
ATOM 7488 C C . ASP C 1 312 ? 24.801 37.416 159.933 1.00 61.50 312 ASP B C 1
ATOM 7489 O O . ASP C 1 312 ? 24.609 38.350 159.154 1.00 54.23 312 ASP B O 1
ATOM 7494 N N . PHE C 1 313 ? 23.970 36.385 160.046 1.00 67.29 313 PHE B N 1
ATOM 7495 C CA . PHE C 1 313 ? 22.815 36.218 159.175 1.00 62.12 313 PHE B CA 1
ATOM 7496 C C . PHE C 1 313 ? 21.566 35.943 160.007 1.00 59.99 313 PHE B C 1
ATOM 7497 O O . PHE C 1 313 ? 21.593 35.112 160.915 1.00 54.61 313 PHE B O 1
ATOM 7505 N N . HIS C 1 314 ? 20.479 36.644 159.680 1.00 46.01 314 HIS B N 1
ATOM 7506 C CA . HIS C 1 314 ? 19.262 36.675 160.494 1.00 43.30 314 HIS B CA 1
ATOM 7507 C C . HIS C 1 314 ? 18.049 36.609 159.593 1.00 41.48 314 HIS B C 1
ATOM 7508 O O . HIS C 1 314 ? 18.061 37.150 158.495 1.00 38.06 314 HIS B O 1
ATOM 7515 N N . LEU C 1 315 ? 16.998 35.949 160.057 1.00 40.07 315 LEU B N 1
ATOM 7516 C CA . LEU C 1 315 ? 15.666 36.133 159.480 1.00 38.99 315 LEU B CA 1
ATOM 7517 C C . LEU C 1 315 ? 15.334 37.611 159.312 1.00 37.21 315 LEU B C 1
ATOM 7518 O O . LEU C 1 315 ? 15.655 38.428 160.169 1.00 39.22 315 LEU B O 1
ATOM 7523 N N . ALA C 1 316 ? 14.665 37.940 158.214 1.00 43.93 316 ALA B N 1
ATOM 7524 C CA . ALA C 1 316 ? 14.409 39.330 157.872 1.00 41.40 316 ALA B CA 1
ATOM 7525 C C . ALA C 1 316 ? 13.151 39.494 157.031 1.00 45.31 316 ALA B C 1
ATOM 7526 O O . ALA C 1 316 ? 12.665 38.543 156.417 1.00 42.58 316 ALA B O 1
ATOM 7528 N N . ALA C 1 317 ? 12.627 40.713 157.036 1.00 46.02 317 ALA B N 1
ATOM 7529 C CA . ALA C 1 317 ? 11.461 41.063 156.241 1.00 51.83 317 ALA B CA 1
ATOM 7530 C C . ALA C 1 317 ? 11.512 42.534 155.868 1.00 41.77 317 ALA B C 1
ATOM 7531 O O . ALA C 1 317 ? 12.350 43.287 156.365 1.00 22.71 317 ALA B O 1
ATOM 7533 N N . TYR C 1 318 ? 10.606 42.933 154.983 1.00 34.06 318 TYR B N 1
ATOM 7534 C CA . TYR C 1 318 ? 10.539 44.309 154.501 1.00 38.72 318 TYR B CA 1
ATOM 7535 C C . TYR C 1 318 ? 9.927 45.189 155.569 1.00 37.50 318 TYR B C 1
ATOM 7536 O O . TYR C 1 318 ? 8.868 44.882 156.105 1.00 38.71 318 TYR B O 1
ATOM 7545 N N . ASN C 1 319 ? 10.597 46.282 155.892 1.00 41.18 319 ASN B N 1
ATOM 7546 C CA . ASN C 1 319 ? 10.087 47.169 156.901 1.00 43.33 319 ASN B CA 1
ATOM 7547 C C . ASN C 1 319 ? 9.421 48.367 156.251 1.00 45.25 319 ASN B C 1
ATOM 7548 O O . ASN C 1 319 ? 10.081 49.218 155.660 1.00 35.39 319 ASN B O 1
ATOM 7553 N N . ASP C 1 320 ? 8.099 48.422 156.369 1.00 50.50 320 ASP B N 1
ATOM 7554 C CA . ASP C 1 320 ? 7.309 49.493 155.764 1.00 60.27 320 ASP B CA 1
ATOM 7555 C C . ASP C 1 320 ? 7.733 50.864 156.287 1.00 51.86 320 ASP B C 1
ATOM 7556 O O . ASP C 1 320 ? 7.487 51.873 155.644 1.00 50.68 320 ASP B O 1
ATOM 7561 N N . THR C 1 321 ? 8.355 50.902 157.459 1.00 41.72 321 THR B N 1
ATOM 7562 C CA . THR C 1 321 ? 8.875 52.144 158.002 1.00 41.62 321 THR B CA 1
ATOM 7563 C C . THR C 1 321 ? 10.023 52.671 157.142 1.00 44.85 321 THR B C 1
ATOM 7564 O O . THR C 1 321 ? 9.997 53.811 156.672 1.00 48.45 321 THR B O 1
ATOM 7568 N N . THR C 1 322 ? 11.025 51.826 156.939 1.00 45.57 322 THR B N 1
ATOM 7569 C CA . THR C 1 322 ? 12.264 52.227 156.274 1.00 47.02 322 THR B CA 1
ATOM 7570 C C . THR C 1 322 ? 12.305 51.842 154.800 1.00 44.97 322 THR B C 1
ATOM 7571 O O . THR C 1 322 ? 13.252 52.184 154.102 1.00 44.55 322 THR B O 1
ATOM 7575 N N . HIS C 1 323 ? 11.291 51.116 154.339 1.00 44.68 323 HIS B N 1
ATOM 7576 C CA . HIS C 1 323 ? 11.252 50.612 152.974 1.00 44.50 323 HIS B CA 1
ATOM 7577 C C . HIS C 1 323 ? 12.497 49.797 152.633 1.00 40.80 323 HIS B C 1
ATOM 7578 O O . HIS C 1 323 ? 13.019 49.891 151.538 1.00 37.03 323 HIS B O 1
ATOM 7585 N N . THR C 1 324 ? 12.982 49.007 153.582 1.00 46.54 324 THR B N 1
ATOM 7586 C CA . THR C 1 324 ? 14.123 48.125 153.328 1.00 49.71 324 THR B CA 1
ATOM 7587 C C . THR C 1 324 ? 13.928 46.817 154.094 1.00 50.02 324 THR B C 1
ATOM 7588 O O . THR C 1 324 ? 13.249 46.792 155.135 1.00 53.96 324 THR B O 1
ATOM 7592 N N . ILE C 1 325 ? 14.522 45.737 153.585 1.00 40.63 325 ILE B N 1
ATOM 7593 C CA . ILE C 1 325 ? 14.504 44.474 154.306 1.00 41.48 325 ILE B CA 1
ATOM 7594 C C . ILE C 1 325 ? 15.406 44.631 155.529 1.00 41.74 325 ILE B C 1
ATOM 7595 O O . ILE C 1 325 ? 16.543 45.108 155.419 1.00 41.49 325 ILE B O 1
ATOM 7600 N N . GLN C 1 326 ? 14.886 44.236 156.689 1.00 52.09 326 GLN B N 1
ATOM 7601 C CA . GLN C 1 326 ? 15.608 44.376 157.944 1.00 52.93 326 GLN B CA 1
ATOM 7602 C C . GLN C 1 326 ? 15.574 43.095 158.784 1.00 51.22 326 GLN B C 1
ATOM 7603 O O . GLN C 1 326 ? 14.690 42.255 158.617 1.00 45.02 326 GLN B O 1
ATOM 7609 N N . PRO C 1 327 ? 16.536 42.955 159.706 1.00 62.39 327 PRO B N 1
ATOM 7610 C CA . PRO C 1 327 ? 16.772 41.689 160.388 1.00 62.80 327 PRO B CA 1
ATOM 7611 C C . PRO C 1 327 ? 15.803 41.282 161.522 1.00 68.28 327 PRO B C 1
ATOM 7612 O O . PRO C 1 327 ? 16.024 40.243 162.146 1.00 82.82 327 PRO B O 1
ATOM 7616 N N . ILE C 1 328 ? 14.754 42.057 161.793 1.00 47.02 328 ILE B N 1
ATOM 7617 C CA . ILE C 1 328 ? 13.714 41.635 162.760 1.00 46.74 328 ILE B CA 1
ATOM 7618 C C . ILE C 1 328 ? 14.289 41.365 164.152 1.00 47.28 328 ILE B C 1
ATOM 7619 O O . ILE C 1 328 ? 14.093 40.292 164.729 1.00 45.54 328 ILE B O 1
ATOM 7624 N N . ILE C 1 329 ? 15.025 42.339 164.669 1.00 60.00 329 ILE B N 1
ATOM 7625 C CA . ILE C 1 329 ? 15.458 42.326 166.055 1.00 62.37 329 ILE B CA 1
ATOM 7626 C C . ILE C 1 329 ? 14.541 43.303 166.804 1.00 63.05 329 ILE B C 1
ATOM 7627 O O . ILE C 1 329 ? 14.463 44.485 166.449 1.00 50.17 329 ILE B O 1
ATOM 7632 N N . PRO C 1 330 ? 13.839 42.811 167.839 1.00 65.11 330 PRO B N 1
ATOM 7633 C CA . PRO C 1 330 ? 12.706 43.551 168.408 1.00 66.88 330 PRO B CA 1
ATOM 7634 C C . PRO C 1 330 ? 12.989 45.034 168.665 1.00 65.50 330 PRO B C 1
ATOM 7635 O O . PRO C 1 330 ? 12.213 45.902 168.249 1.00 53.17 330 PRO B O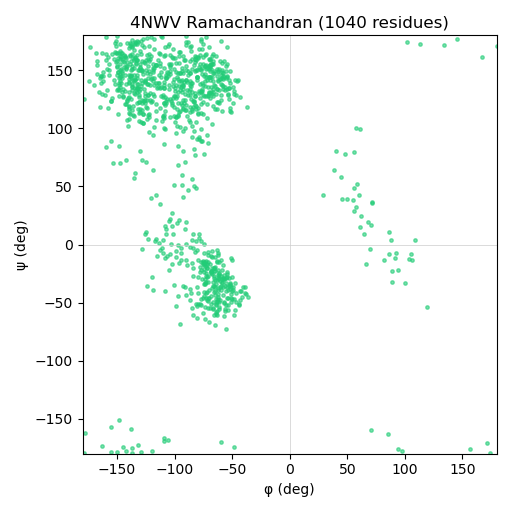 1
ATOM 7639 N N . THR C 1 331 ? 14.102 45.319 169.325 1.00 57.53 331 THR B N 1
ATOM 7640 C CA . THR C 1 331 ? 14.482 46.696 169.610 1.00 62.02 331 THR B CA 1
ATOM 7641 C C . THR C 1 331 ? 14.668 47.539 168.338 1.00 59.69 331 THR B C 1
ATOM 7642 O O . THR C 1 331 ? 14.477 48.754 168.358 1.00 65.77 331 THR B O 1
ATOM 7646 N N . LEU C 1 332 ? 15.017 46.888 167.234 1.00 54.24 332 LEU B N 1
ATOM 7647 C CA . LEU C 1 332 ? 15.353 47.580 165.995 1.00 52.31 332 LEU B CA 1
ATOM 7648 C C . LEU C 1 332 ? 14.260 47.552 164.937 1.00 51.53 332 LEU B C 1
ATOM 7649 O O . LEU C 1 332 ? 14.441 48.093 163.850 1.00 57.72 332 LEU B O 1
ATOM 7654 N N . TRP C 1 333 ? 13.136 46.920 165.241 1.00 59.31 333 TRP B N 1
ATOM 7655 C CA . TRP C 1 333 ? 12.028 46.874 164.305 1.00 58.46 333 TRP B CA 1
ATOM 7656 C C . TRP C 1 333 ? 11.087 48.041 164.559 1.00 56.50 333 TRP B C 1
ATOM 7657 O O . TRP C 1 333 ? 10.559 48.195 165.665 1.00 49.16 333 TRP B O 1
ATOM 7668 N N . ASN C 1 334 ? 10.886 48.857 163.529 1.00 50.80 334 ASN B N 1
ATOM 7669 C CA . ASN C 1 334 ? 10.036 50.040 163.618 1.00 51.70 334 ASN B CA 1
ATOM 7670 C C . ASN C 1 334 ? 8.712 49.856 162.900 1.00 48.57 334 ASN B C 1
ATOM 7671 O O . ASN C 1 334 ? 8.645 49.171 161.880 1.00 49.57 334 ASN B O 1
ATOM 7676 N N . VAL C 1 335 ? 7.671 50.504 163.418 1.00 43.30 335 VAL B N 1
ATOM 7677 C CA . VAL C 1 335 ? 6.315 50.365 162.881 1.00 41.67 335 VAL B CA 1
ATOM 7678 C C . VAL C 1 335 ? 5.589 51.692 162.919 1.00 42.86 335 VAL B C 1
ATOM 7679 O O . VAL C 1 335 ? 5.976 52.584 163.662 1.00 45.82 335 VAL B O 1
ATOM 7683 N N . TYR C 1 336 ? 4.534 51.820 162.125 1.00 49.40 336 TYR B N 1
ATOM 7684 C CA . TYR C 1 336 ? 3.658 52.981 162.232 1.00 53.23 336 TYR B CA 1
ATOM 7685 C C . TYR C 1 336 ? 2.547 52.714 163.223 1.00 50.21 336 TYR B C 1
ATOM 7686 O O . TYR C 1 336 ? 2.024 51.610 163.275 1.00 43.22 336 TYR B O 1
ATOM 7695 N N . ASP C 1 337 ? 2.189 53.728 164.004 1.00 47.85 337 ASP B N 1
ATOM 7696 C CA . ASP C 1 337 ? 0.911 53.724 164.715 1.00 52.66 337 ASP B CA 1
ATOM 7697 C C . ASP C 1 337 ? -0.141 54.371 163.811 1.00 48.26 337 ASP B C 1
ATOM 7698 O O . ASP C 1 337 ? 0.187 54.889 162.737 1.00 45.09 337 ASP B O 1
ATOM 7703 N N . VAL C 1 338 ? -1.398 54.358 164.245 1.00 43.57 338 VAL B N 1
ATOM 7704 C CA . VAL C 1 338 ? -2.505 54.904 163.434 1.00 43.39 338 VAL B CA 1
ATOM 7705 C C . VAL C 1 338 ? -2.359 56.384 163.150 1.00 29.69 338 VAL B C 1
ATOM 7706 O O . VAL C 1 338 ? -2.970 56.893 162.223 1.00 51.48 338 VAL B O 1
ATOM 7710 N N . THR C 1 339 ? -1.581 57.077 163.973 1.00 49.74 339 THR B N 1
ATOM 7711 C CA . THR C 1 339 ? -1.331 58.498 163.768 1.00 51.80 339 THR B CA 1
ATOM 7712 C C . THR C 1 339 ? -0.233 58.721 162.731 1.00 47.27 339 THR B C 1
ATOM 7713 O O . THR C 1 339 ? 0.037 59.861 162.359 1.00 47.18 339 THR B O 1
ATOM 7717 N N . GLY C 1 340 ? 0.413 57.644 162.287 1.00 38.02 340 GLY B N 1
ATOM 7718 C CA . GLY C 1 340 ? 1.476 57.746 161.305 1.00 38.15 340 GLY B CA 1
ATOM 7719 C C . GLY C 1 340 ? 2.859 57.898 161.910 1.00 41.17 340 GLY B C 1
ATOM 7720 O O . GLY C 1 340 ? 3.858 57.789 161.201 1.00 40.70 340 GLY B O 1
ATOM 7721 N N . ALA C 1 341 ? 2.931 58.155 163.214 1.00 53.00 341 ALA B N 1
ATOM 7722 C CA . ALA C 1 341 ? 4.216 58.281 163.898 1.00 59.43 341 ALA B CA 1
ATOM 7723 C C . ALA C 1 341 ? 4.923 56.922 163.988 1.00 55.45 341 ALA B C 1
ATOM 7724 O O . ALA C 1 341 ? 4.274 55.868 164.023 1.00 52.17 341 ALA B O 1
ATOM 7726 N N . VAL C 1 342 ? 6.253 56.956 164.023 1.00 53.39 342 VAL B N 1
ATOM 7727 C CA . VAL C 1 342 ? 7.059 55.740 164.044 1.00 51.24 342 VAL B CA 1
ATOM 7728 C C . VAL C 1 342 ? 7.560 55.426 165.440 1.00 53.92 342 VAL B C 1
ATOM 7729 O O . VAL C 1 342 ? 8.205 56.265 166.064 1.00 50.81 342 VAL B O 1
ATOM 7733 N N . THR C 1 343 ? 7.288 54.212 165.912 1.00 45.87 343 THR B N 1
ATOM 7734 C CA . THR C 1 343 ? 7.790 53.742 167.203 1.00 57.65 343 THR B CA 1
ATOM 7735 C C . THR C 1 343 ? 8.619 52.475 167.032 1.00 53.78 343 THR B C 1
ATOM 7736 O O . THR C 1 343 ? 8.668 51.894 165.953 1.00 48.61 343 THR B O 1
ATOM 7740 N N . ALA C 1 344 ? 9.282 52.067 168.107 1.00 50.69 344 ALA B N 1
ATOM 7741 C CA . ALA C 1 344 ? 9.993 50.792 168.147 1.00 49.82 344 ALA B CA 1
ATOM 7742 C C . ALA C 1 344 ? 9.680 50.090 169.470 1.00 56.48 344 ALA B C 1
ATOM 7743 O O . ALA C 1 344 ? 10.577 49.726 170.229 1.00 60.01 344 ALA B O 1
ATOM 7745 N N . PRO C 1 345 ? 8.389 49.857 169.727 1.00 54.23 345 PRO B N 1
ATOM 7746 C CA . PRO C 1 345 ? 7.885 49.481 171.035 1.00 57.07 345 PRO B CA 1
ATOM 7747 C C . PRO C 1 345 ? 8.184 48.049 171.450 1.00 61.70 345 PRO B C 1
ATOM 7748 O O . PRO C 1 345 ? 7.778 47.638 172.533 1.00 68.93 345 PRO B O 1
ATOM 7752 N N . PHE C 1 346 ? 8.866 47.288 170.606 1.00 62.52 346 PHE B N 1
ATOM 7753 C CA . PHE C 1 346 ? 9.023 45.869 170.856 1.00 61.96 346 PHE B CA 1
ATOM 7754 C C . PHE C 1 346 ? 10.285 45.582 171.631 1.00 60.57 346 PHE B C 1
ATOM 7755 O O . PHE C 1 346 ? 11.324 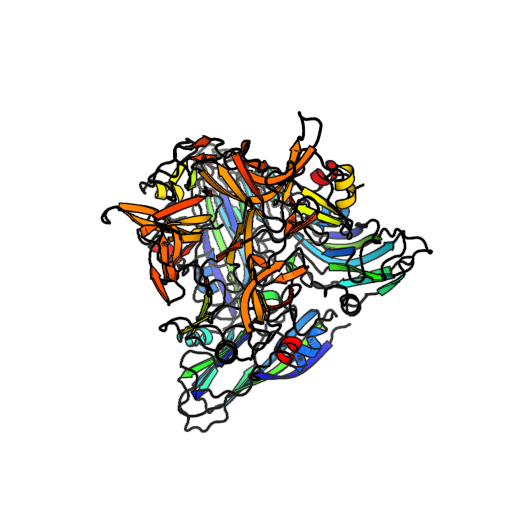46.199 171.394 1.00 55.54 346 PHE B O 1
ATOM 7763 N N . THR C 1 347 ? 10.173 44.646 172.568 1.00 56.94 347 THR B N 1
ATOM 7764 C CA . THR C 1 347 ? 11.289 44.256 173.427 1.00 59.03 347 THR B CA 1
ATOM 7765 C C . THR C 1 347 ? 11.592 42.758 173.372 1.00 57.41 347 THR B C 1
ATOM 7766 O O . THR C 1 347 ? 12.756 42.373 173.452 1.00 48.62 347 THR B O 1
ATOM 7770 N N . SER C 1 348 ? 10.555 41.926 173.241 1.00 32.17 348 SER B N 1
ATOM 7771 C CA . SER C 1 348 ? 10.713 40.473 173.082 1.00 48.23 348 SER B CA 1
ATOM 7772 C C . SER C 1 348 ? 10.378 40.033 171.666 1.00 75.87 348 SER B C 1
ATOM 7773 O O . SER C 1 348 ? 9.839 40.798 170.869 1.00 86.28 348 SER B O 1
ATOM 7776 N N . ALA C 1 349 ? 10.690 38.778 171.371 1.00 133.06 349 ALA B N 1
ATOM 7777 C CA . ALA C 1 349 ? 10.460 38.217 170.049 1.00 91.25 349 ALA B CA 1
ATOM 7778 C C . ALA C 1 349 ? 10.532 36.682 170.058 1.00 39.42 349 ALA B C 1
ATOM 7779 O O . ALA C 1 349 ? 11.323 36.087 170.809 1.00 53.34 349 ALA B O 1
ATOM 7781 N N . ILE C 1 350 ? 9.711 36.036 169.233 1.00 45.84 350 ILE B N 1
ATOM 7782 C CA . ILE C 1 350 ? 9.723 34.577 169.168 1.00 54.08 350 ILE B CA 1
ATOM 7783 C C . ILE C 1 350 ? 9.819 34.067 167.738 1.00 57.00 350 ILE B C 1
ATOM 7784 O O . ILE C 1 350 ? 8.891 34.221 166.939 1.00 58.76 350 ILE B O 1
ATOM 7789 N N . TYR C 1 351 ? 10.948 33.430 167.452 1.00 57.74 351 TYR B N 1
ATOM 7790 C CA . TYR C 1 351 ? 11.218 32.880 166.146 1.00 60.60 351 TYR B CA 1
ATOM 7791 C C . TYR C 1 351 ? 10.788 31.425 166.135 1.00 59.63 351 TYR B C 1
ATOM 7792 O O . TYR C 1 351 ? 11.011 30.691 167.097 1.00 57.91 351 TYR B O 1
ATOM 7801 N N . ASP C 1 352 ? 10.143 31.024 165.047 1.00 45.73 352 ASP B N 1
ATOM 7802 C CA . ASP C 1 352 ? 9.727 29.640 164.843 1.00 51.71 352 ASP B CA 1
ATOM 7803 C C . ASP C 1 352 ? 10.872 28.855 164.225 1.00 43.00 352 ASP B C 1
ATOM 7804 O O . ASP C 1 352 ? 11.568 29.357 163.349 1.00 56.50 352 ASP B O 1
ATOM 7809 N N . ASN C 1 353 ? 11.078 27.626 164.675 1.00 52.21 353 ASN B N 1
ATOM 7810 C CA . ASN C 1 353 ? 12.170 26.819 164.143 1.00 57.38 353 ASN B CA 1
ATOM 7811 C C . ASN C 1 353 ? 11.909 26.474 162.695 1.00 58.43 353 ASN B C 1
ATOM 7812 O O . ASN C 1 353 ? 10.773 26.202 162.324 1.00 62.76 353 ASN B O 1
ATOM 7817 N N . HIS C 1 354 ? 12.956 26.493 161.877 1.00 61.38 354 HIS B N 1
ATOM 7818 C CA . HIS C 1 354 ? 12.844 26.076 160.479 1.00 61.80 354 HIS B CA 1
ATOM 7819 C C . HIS C 1 354 ? 14.162 25.493 159.995 1.00 58.23 354 HIS B C 1
ATOM 7820 O O . HIS C 1 354 ? 15.218 25.766 160.569 1.00 53.27 354 HIS B O 1
ATOM 7827 N N . VAL C 1 355 ? 14.089 24.676 158.948 1.00 51.20 355 VAL B N 1
ATOM 7828 C CA . VAL C 1 355 ? 15.273 24.034 158.374 1.00 49.20 355 VAL B CA 1
ATOM 7829 C C . VAL C 1 355 ? 15.324 24.181 156.860 1.00 47.03 355 VAL B C 1
ATOM 7830 O O . VAL C 1 355 ? 14.292 24.261 156.191 1.00 46.85 355 VAL B O 1
ATOM 7834 N N . TRP C 1 356 ? 16.534 24.218 156.321 1.00 48.90 356 TRP B N 1
ATOM 7835 C CA . TRP C 1 356 ? 16.709 24.312 154.886 1.00 48.60 356 TRP B CA 1
ATOM 7836 C C . TRP C 1 356 ? 17.744 23.306 154.432 1.00 48.82 356 TRP B C 1
ATOM 7837 O O . TRP C 1 356 ? 18.811 23.203 155.033 1.00 47.95 356 TRP B O 1
ATOM 7848 N N . THR C 1 357 ? 17.413 22.571 153.370 1.00 42.19 357 THR B N 1
ATOM 7849 C CA . THR C 1 357 ? 18.322 21.603 152.753 1.00 44.15 357 THR B CA 1
ATOM 7850 C C . THR C 1 357 ? 18.898 22.078 151.433 1.00 43.87 357 THR B C 1
ATOM 7851 O O . THR C 1 357 ? 18.486 23.091 150.861 1.00 37.81 357 THR B O 1
ATOM 7855 N N . HIS C 1 358 ? 19.859 21.301 150.952 1.00 57.07 358 HIS B N 1
ATOM 7856 C CA . HIS C 1 358 ? 20.373 21.438 149.602 1.00 65.19 358 HIS B CA 1
ATOM 7857 C C . HIS C 1 358 ? 19.264 21.467 148.545 1.00 65.90 358 HIS B C 1
ATOM 7858 O O . HIS C 1 358 ? 19.528 21.817 147.400 1.00 72.83 358 HIS B O 1
ATOM 7865 N N . LYS C 1 359 ? 18.038 21.101 148.927 1.00 63.84 359 LYS B N 1
ATOM 7866 C CA . LYS C 1 359 ? 16.894 21.129 148.016 1.00 60.32 359 LYS B CA 1
ATOM 7867 C C . LYS C 1 359 ? 16.244 22.496 147.909 1.00 60.93 359 LYS B C 1
ATOM 7868 O O . LYS C 1 359 ? 15.542 22.759 146.944 1.00 45.62 359 LYS B O 1
ATOM 7874 N N . ASP C 1 360 ? 16.482 23.359 148.893 1.00 63.91 360 ASP B N 1
ATOM 7875 C CA . ASP C 1 360 ? 15.889 24.697 148.908 1.00 69.57 360 ASP B CA 1
ATOM 7876 C C . ASP C 1 360 ? 16.573 25.645 147.934 1.00 64.82 360 ASP B C 1
ATOM 7877 O O . ASP C 1 360 ? 17.806 25.645 147.810 1.00 58.63 360 ASP B O 1
ATOM 7882 N N . LYS C 1 361 ? 15.752 26.449 147.257 1.00 56.12 361 LYS B N 1
ATOM 7883 C CA . LYS C 1 361 ? 16.219 27.436 146.287 1.00 54.74 361 LYS B CA 1
ATOM 7884 C C . LYS C 1 361 ? 16.033 28.858 146.806 1.00 49.44 361 LYS B C 1
ATOM 7885 O O . LYS C 1 361 ? 14.913 29.364 146.907 1.00 46.77 361 LYS B O 1
ATOM 7891 N N . PHE C 1 362 ? 17.149 29.500 147.119 1.00 57.29 362 PHE B N 1
ATOM 7892 C CA . PHE C 1 362 ? 17.139 30.862 147.613 1.00 55.41 362 PHE B CA 1
ATOM 7893 C C . PHE C 1 362 ? 17.325 31.807 146.450 1.00 52.61 362 PHE B C 1
ATOM 7894 O O . PHE C 1 362 ? 18.099 31.523 145.542 1.00 55.66 362 PHE B O 1
ATOM 7902 N N . VAL C 1 363 ? 16.618 32.928 146.473 1.00 41.80 363 VAL B N 1
ATOM 7903 C CA . VAL C 1 363 ? 16.724 33.905 145.393 1.00 34.86 363 VAL B CA 1
ATOM 7904 C C . VAL C 1 363 ? 17.294 35.221 145.917 1.00 34.73 363 VAL B C 1
ATOM 7905 O O . VAL C 1 363 ? 16.712 35.849 146.804 1.00 32.39 363 VAL B O 1
ATOM 7909 N N . PRO C 1 364 ? 18.435 35.648 145.354 1.00 38.79 364 PRO B N 1
ATOM 7910 C CA . PRO C 1 364 ? 19.050 36.871 145.806 1.00 40.30 364 PRO B CA 1
ATOM 7911 C C . PRO C 1 364 ? 18.287 38.058 145.290 1.00 42.63 364 PRO B C 1
ATOM 7912 O O . PRO C 1 364 ? 17.871 38.077 144.124 1.00 40.95 364 PRO B O 1
ATOM 7916 N N . VAL C 1 365 ? 18.106 39.018 146.189 1.00 42.12 365 VAL B N 1
ATOM 7917 C CA . VAL C 1 365 ? 17.449 40.276 145.921 1.00 43.78 365 VAL B CA 1
ATOM 7918 C C . VAL C 1 365 ? 18.290 41.304 146.652 1.00 50.53 365 VAL B C 1
ATOM 7919 O O . VAL C 1 365 ? 19.006 40.965 147.599 1.00 52.65 365 VAL B O 1
ATOM 7923 N N . SER C 1 366 ? 18.238 42.550 146.205 1.00 49.60 366 SER B N 1
ATOM 7924 C CA . SER C 1 366 ? 18.857 43.623 146.953 1.00 64.72 366 SER B CA 1
ATOM 7925 C C . SER C 1 366 ? 17.896 43.933 148.072 1.00 57.36 366 SER B C 1
ATOM 7926 O O . SER C 1 366 ? 16.757 43.466 148.060 1.00 54.94 366 SER B O 1
ATOM 7929 N N . PHE C 1 367 ? 18.341 44.724 149.038 1.00 78.18 367 PHE B N 1
ATOM 7930 C CA . PHE C 1 367 ? 17.403 45.305 149.986 1.00 74.05 367 PHE B CA 1
ATOM 7931 C C . PHE C 1 367 ? 16.410 45.997 149.063 1.00 75.51 367 PHE B C 1
ATOM 7932 O O . PHE C 1 367 ? 16.656 46.075 147.852 1.00 86.75 367 PHE B O 1
ATOM 7940 N N . GLN C 1 368 ? 15.285 46.474 149.581 1.00 49.65 368 GLN B N 1
ATOM 7941 C CA . GLN C 1 368 ? 14.216 46.989 148.700 1.00 57.76 368 GLN B CA 1
ATOM 7942 C C . GLN C 1 368 ? 13.538 45.858 147.902 1.00 35.69 368 GLN B C 1
ATOM 7943 O O . GLN C 1 368 ? 12.608 46.111 147.157 1.00 48.34 368 GLN B O 1
ATOM 7949 N N . ASP C 1 369 ? 14.031 44.629 148.034 1.00 42.44 369 ASP B N 1
ATOM 7950 C CA . ASP C 1 369 ? 13.410 43.431 147.456 1.00 48.65 369 ASP B CA 1
ATOM 7951 C C . ASP C 1 369 ? 13.444 43.347 145.930 1.00 49.97 369 ASP B C 1
ATOM 7952 O O . ASP C 1 369 ? 12.688 42.593 145.322 1.00 33.78 369 ASP B O 1
ATOM 7957 N N . GLU C 1 370 ? 14.347 44.107 145.323 1.00 72.21 370 GLU B N 1
ATOM 7958 C CA . GLU C 1 370 ? 14.546 44.073 143.878 1.00 84.53 370 GLU B CA 1
ATOM 7959 C C . GLU C 1 370 ? 15.402 42.845 143.573 1.00 62.30 370 GLU B C 1
ATOM 7960 O O . GLU C 1 370 ? 16.553 42.777 143.987 1.00 70.92 370 GLU B O 1
ATOM 7966 N N . PRO C 1 371 ? 14.834 41.841 142.888 1.00 36.19 371 PRO B N 1
ATOM 7967 C CA . PRO C 1 371 ? 15.615 40.624 142.652 1.00 33.25 371 PRO B CA 1
ATOM 7968 C C . PRO C 1 371 ? 16.768 40.875 141.715 1.00 33.96 371 PRO B C 1
ATOM 7969 O O . PRO C 1 371 ? 16.582 41.429 140.645 1.00 33.53 371 PRO B O 1
ATOM 7973 N N . ILE C 1 372 ? 17.950 40.447 142.121 1.00 41.74 372 ILE B N 1
ATOM 7974 C CA . ILE C 1 372 ? 19.160 40.813 141.412 1.00 42.25 372 ILE B CA 1
ATOM 7975 C C . ILE C 1 372 ? 19.414 39.793 140.291 1.00 39.55 372 ILE B C 1
ATOM 7976 O O . ILE C 1 372 ? 19.322 38.591 140.522 1.00 36.75 372 ILE B O 1
ATOM 7981 N N . PRO C 1 373 ? 19.709 40.284 139.071 1.00 35.28 373 PRO B N 1
ATOM 7982 C CA . PRO C 1 373 ? 19.992 39.506 137.857 1.00 35.56 373 PRO B CA 1
ATOM 7983 C C . PRO C 1 373 ? 21.188 38.568 137.931 1.00 36.71 373 PRO B C 1
ATOM 7984 O O . PRO C 1 373 ? 22.110 38.796 138.714 1.00 42.72 373 PRO B O 1
ATOM 7988 N N . GLY C 1 374 ? 21.181 37.560 137.059 1.00 45.97 374 GLY B N 1
ATOM 7989 C CA . GLY C 1 374 ? 22.178 36.496 137.058 1.00 50.75 374 GLY B CA 1
ATOM 7990 C C . GLY C 1 374 ? 23.564 36.997 136.748 1.00 49.74 374 GLY B C 1
ATOM 7991 O O . GLY C 1 374 ? 24.505 36.714 137.483 1.00 45.41 374 GLY B O 1
ATOM 7992 N N . THR C 1 375 ? 23.680 37.739 135.650 1.00 44.67 375 THR B N 1
ATOM 7993 C CA . THR C 1 375 ? 24.935 38.364 135.248 1.00 45.28 375 THR B CA 1
ATOM 7994 C C . THR C 1 375 ? 25.485 39.191 136.392 1.00 42.47 375 THR B C 1
ATOM 7995 O O . THR C 1 375 ? 26.672 39.115 136.708 1.00 44.17 375 THR B O 1
ATOM 7999 N N . VAL C 1 376 ? 24.604 39.970 137.014 1.00 38.29 376 VAL B N 1
ATOM 8000 C CA . VAL C 1 376 ? 25.002 40.873 138.080 1.00 36.17 376 VAL B CA 1
ATOM 8001 C C . VAL C 1 376 ? 25.424 40.082 139.299 1.00 37.47 376 VAL B C 1
ATOM 8002 O O . VAL C 1 376 ? 26.440 40.380 139.931 1.00 35.11 376 VAL B O 1
ATOM 8006 N N . PHE C 1 377 ? 24.641 39.065 139.626 1.00 40.12 377 PHE B N 1
ATOM 8007 C CA . PHE C 1 377 ? 24.919 38.272 140.800 1.00 40.80 377 PHE B CA 1
ATOM 8008 C C . PHE C 1 377 ? 26.259 37.608 140.658 1.00 40.39 377 PHE B C 1
ATOM 8009 O O . PHE C 1 377 ? 27.107 37.764 141.509 1.00 38.95 377 PHE B O 1
ATOM 8017 N N . ASP C 1 378 ? 26.451 36.894 139.560 1.00 46.22 378 ASP B N 1
ATOM 8018 C CA . ASP C 1 378 ? 27.716 36.223 139.290 1.00 55.41 378 ASP B CA 1
ATOM 8019 C C . ASP C 1 378 ? 28.890 37.185 139.419 1.00 45.68 378 ASP B C 1
ATOM 8020 O O . ASP C 1 378 ? 29.976 36.787 139.845 1.00 45.66 378 ASP B O 1
ATOM 8025 N N . TYR C 1 379 ? 28.667 38.442 139.044 1.00 37.50 379 TYR B N 1
ATOM 8026 C CA . TYR C 1 379 ? 29.697 39.486 139.154 1.00 35.93 379 TYR B CA 1
ATOM 8027 C C . TYR C 1 379 ? 29.977 39.909 140.602 1.00 33.44 379 TYR B C 1
ATOM 8028 O O . TYR C 1 379 ? 31.129 40.120 140.980 1.00 35.77 379 TYR B O 1
ATOM 8037 N N . LEU C 1 380 ? 28.924 40.037 141.395 1.00 31.62 380 LEU B N 1
ATOM 8038 C CA . LEU C 1 380 ? 29.052 40.406 142.798 1.00 31.58 380 LEU B CA 1
ATOM 8039 C C . LEU C 1 380 ? 29.424 39.228 143.693 1.00 36.98 380 LEU B C 1
ATOM 8040 O O . LEU C 1 380 ? 30.166 39.388 144.653 1.00 42.19 380 LEU B O 1
ATOM 8045 N N . TYR C 1 381 ? 28.886 38.054 143.386 1.00 48.03 381 TYR B N 1
ATOM 8046 C CA . TYR C 1 381 ? 29.096 36.860 144.187 1.00 58.84 381 TYR B CA 1
ATOM 8047 C C . TYR C 1 381 ? 29.523 35.713 143.273 1.00 63.72 381 TYR B C 1
ATOM 8048 O O . TYR C 1 381 ? 28.714 34.869 142.888 1.00 57.91 381 TYR B O 1
ATOM 8057 N N . PRO C 1 382 ? 30.807 35.691 142.907 1.00 40.09 382 PRO B N 1
ATOM 8058 C CA . PRO C 1 382 ? 31.344 34.732 141.940 1.00 41.35 382 PRO B CA 1
ATOM 8059 C C . PRO C 1 382 ? 31.565 33.341 142.500 1.00 44.37 382 PRO B C 1
ATOM 8060 O O . PRO C 1 382 ? 32.149 33.199 143.569 1.00 41.30 382 PRO B O 1
ATOM 8064 N N . ARG C 1 383 ? 31.100 32.334 141.768 1.00 48.22 383 ARG B N 1
ATOM 8065 C CA . ARG C 1 383 ? 31.409 30.943 142.062 1.00 58.54 383 ARG B CA 1
ATOM 8066 C C . ARG C 1 383 ? 32.295 30.422 140.944 1.00 54.08 383 ARG B C 1
ATOM 8067 O O . ARG C 1 383 ? 32.598 31.163 140.008 1.00 49.76 383 ARG B O 1
ATOM 8075 N N . SER C 1 384 ? 32.705 29.155 141.045 1.00 52.15 384 SER B N 1
ATOM 8076 C CA . SER C 1 384 ? 33.403 28.460 139.957 1.00 50.81 384 SER B CA 1
ATOM 8077 C C . SER C 1 384 ? 32.571 28.490 138.683 1.00 40.35 384 SER B C 1
ATOM 8078 O O . SER C 1 384 ? 31.370 28.261 138.717 1.00 40.95 384 SER B O 1
ATOM 8081 N N . TYR C 1 385 ? 33.207 28.772 137.558 1.00 38.54 385 TYR B N 1
ATOM 8082 C CA . TYR C 1 385 ? 32.505 28.831 136.279 1.00 38.57 385 TYR B CA 1
ATOM 8083 C C . TYR C 1 385 ? 32.308 27.447 135.705 1.00 39.84 385 TYR B C 1
ATOM 8084 O O . TYR C 1 385 ? 33.254 26.833 135.233 1.00 40.85 385 TYR B O 1
ATOM 8093 N N . SER C 1 386 ? 31.084 26.953 135.782 1.00 33.98 386 SER B N 1
ATOM 8094 C CA . SER C 1 386 ? 30.670 25.783 135.041 1.00 40.26 386 SER B CA 1
ATOM 8095 C C . SER C 1 386 ? 29.762 26.369 134.008 1.00 43.53 386 SER B C 1
ATOM 8096 O O . SER C 1 386 ? 29.326 27.509 134.169 1.00 45.20 386 SER B O 1
ATOM 8099 N N . LEU C 1 387 ? 29.462 25.631 132.948 1.00 69.92 387 LEU B N 1
ATOM 8100 C CA . LEU C 1 387 ? 28.551 26.186 131.969 1.00 71.26 387 LEU B CA 1
ATOM 8101 C C . LEU C 1 387 ? 27.101 25.792 132.138 1.00 78.63 387 LEU B C 1
ATOM 8102 O O . LEU C 1 387 ? 26.280 26.650 132.457 1.00 104.80 387 LEU B O 1
ATOM 8107 N N . PRO C 1 388 ? 26.758 24.514 131.912 1.00 69.90 388 PRO B N 1
ATOM 8108 C CA . PRO C 1 388 ? 25.297 24.316 131.987 1.00 61.66 388 PRO B CA 1
ATOM 8109 C C . PRO C 1 388 ? 24.818 24.977 133.264 1.00 60.34 388 PRO B C 1
ATOM 8110 O O . PRO C 1 388 ? 25.437 24.783 134.307 1.00 53.39 388 PRO B O 1
ATOM 8114 N N . SER C 1 389 ? 23.782 25.811 133.155 1.00 88.14 389 SER B N 1
ATOM 8115 C CA . SER C 1 389 ? 23.281 26.630 134.278 1.00 93.88 389 SER B CA 1
ATOM 8116 C C . SER C 1 389 ? 24.339 27.633 134.739 1.00 90.99 389 SER B C 1
ATOM 8117 O O . SER C 1 389 ? 24.403 28.745 134.221 1.00 71.80 389 SER B O 1
#

Foldseek 3Di:
DDDDPDDDDPDDDDDDDKDKDWDKAFQDKAWFPQQPAAQDWLDKDFDALLRGDVSVVVLLFFFKKFFFKKKKKKAKPDDPPKFFWKKKAWDQAQPDDAPRRNPRRVVRVVHPQMDIDTLHDMGMGIDGDGPQMATRDQDPPDDRDRRRRTRTIITMGGRHRIPDIIMMTMMMTTMMIGHHTDHHDFAFDFWFFWSHFQKKWKAAFPPQPDPRRQFIWIDRVPDDTDFDDQVNVCNTGQWGDDQFWKWFFPAWWKKWFDAVPDIDIDTQTMKHWHADPPRDHITIGGWDQQPVVLFIDHPDQQPRWDADPVRDIDRRTDGMGTHMDMGGRPTIIFTAGRNRHRHGDVVCCVNTPGD/DPLKDKDWDKFFLWFKDWLLPPDAFAWPFKFWDAQCSGDVRLVVLLFFWKKFWQKKKKWKQKQDDPVWWFKKKKDWDFAAPDDADPDNVSRVVRCPDPQMDMDHRNDIDIGIDHFPRDIATRDQDPPDDRPVRRGTRTIITMGGNDNTPDTIIMTIMITTMMMGGGGDHPPPPDFDKFFWPDFQWWKKAAQPPQPDPRHQFIWIAGVPGDTDFPPVVVVCNTGQWDDDQQWKKFFPAWWWKWFDADPDIDIDTQGMKHWHADDPRPDITIGGWDQQPVVRWIDHPDQQPRWDADPVGDIDRRTDGMGIHMDMGGSPTMMTTAGINRHGDHPVRCCVVIPGPDTRPD/DPKDKDWDKAWQWDKDWLLPDAQLAFPDKFFDFQLRGDVSNVVLLFFFKKWWPWKKKKKDKQDDPPKFFKKKKDWDQAAPDDQDRGSNSRVVRCVDDDMDIDTSNDIDMGIDDFPGDMATRDFDPDDDGPPRRRTRTIITMGGNHRIPDTIMITMMMGTMMMGHHGDHDDSDQWDWFFWPDFQKKKKADCDVVVDPRHQFIWMDRVVHDTDFDFQVVCCNTGQWGDDAFWKWFWPDWWWKWWDAVVDIDIDTQGMWTKHADDVRPGITIGRWDQQPVVLWIDRPDQQPHWDADPVRDIDSRTDGMGTDMDMGGSPTIIITATINRRHDDDVVCCVVINGDDIRND